Protein 3FSY (pdb70)

Structure (mmCIF, N/CA/C/O backbone):
data_3FSY
#
_entry.id   3FSY
#
_cell.length_a   216.960
_cell.length_b   216.960
_cell.length_c   216.960
_cell.angle_alpha   90.00
_cell.angle_beta   90.00
_cell.angle_gamma   90.00
#
_symmetry.space_group_name_H-M   'I 21 3'
#
loop_
_entity.id
_entity.type
_entity.pdbx_description
1 polymer 'Tetrahydrodipicolinate N-succinyltransferase'
2 non-polymer 'SUCCINYL-COENZYME A'
3 non-polymer (4S)-2-METHYL-2,4-PENTANEDIOL
4 non-polymer 'MAGNESIUM ION'
5 non-polymer 'SODIUM ION'
6 non-polymer 'ACETIC ACID'
7 water water
#
loop_
_atom_site.group_PDB
_atom_site.id
_atom_site.type_symbol
_atom_site.label_atom_id
_atom_site.label_alt_id
_atom_site.label_comp_id
_atom_site.label_asym_id
_atom_site.label_entity_id
_atom_site.label_seq_id
_atom_site.pdbx_PDB_ins_code
_atom_site.Cartn_x
_atom_site.Cartn_y
_atom_site.Cartn_z
_atom_site.occupancy
_atom_site.B_iso_or_equiv
_atom_site.auth_seq_id
_atom_site.auth_comp_id
_atom_site.auth_asym_id
_atom_site.auth_atom_id
_atom_site.pdbx_PDB_model_num
ATOM 1 N N . VAL A 1 6 ? 63.271 6.237 36.415 1.00 47.68 4 VAL A N 1
ATOM 2 C CA . VAL A 1 6 ? 64.504 5.830 35.652 1.00 47.77 4 VAL A CA 1
ATOM 3 C C . VAL A 1 6 ? 64.475 6.217 34.156 1.00 45.47 4 VAL A C 1
ATOM 4 O O . VAL A 1 6 ? 63.588 5.818 33.403 1.00 47.26 4 VAL A O 1
ATOM 8 N N . THR A 1 7 ? 65.457 6.982 33.728 1.00 42.75 5 THR A N 1
ATOM 9 C CA . THR A 1 7 ? 65.516 7.457 32.351 1.00 39.84 5 THR A CA 1
ATOM 10 C C . THR A 1 7 ? 66.810 6.910 31.758 1.00 36.75 5 THR A C 1
ATOM 11 O O . THR A 1 7 ? 67.802 6.819 32.484 1.00 34.89 5 THR A O 1
ATOM 15 N N . GLY A 1 8 ? 66.771 6.545 30.470 1.00 33.09 6 GLY A N 1
ATOM 16 C CA . GLY A 1 8 ? 67.964 6.164 29.721 1.00 31.65 6 GLY A CA 1
ATOM 17 C C . GLY A 1 8 ? 68.297 7.212 28.668 1.00 30.79 6 GLY A C 1
ATOM 18 O O . GLY A 1 8 ? 67.775 8.325 28.696 1.00 30.73 6 GLY A O 1
ATOM 19 N N . ALA A 1 9 ? 69.170 6.862 27.737 1.00 29.01 7 ALA A N 1
ATOM 20 C CA . ALA A 1 9 ? 69.480 7.774 26.657 1.00 28.70 7 ALA A CA 1
ATOM 21 C C . ALA A 1 9 ? 70.021 6.976 25.458 1.00 28.31 7 ALA A C 1
ATOM 22 O O . ALA A 1 9 ? 70.418 5.817 25.605 1.00 28.55 7 ALA A O 1
ATOM 24 N N . ALA A 1 10 ? 70.056 7.602 24.282 1.00 27.77 8 ALA A N 1
ATOM 25 C CA . ALA A 1 10 ? 70.582 6.917 23.107 1.00 28.21 8 ALA A CA 1
ATOM 26 C C . ALA A 1 10 ? 71.065 7.933 22.103 1.00 29.72 8 ALA A C 1
ATOM 27 O O . ALA A 1 10 ? 70.598 9.096 22.091 1.00 30.38 8 ALA A O 1
ATOM 29 N N . GLY A 1 11 ? 71.997 7.508 21.250 1.00 29.22 9 GLY A N 1
ATOM 30 C CA . GLY A 1 11 ? 72.436 8.392 20.191 1.00 29.66 9 GLY A CA 1
ATOM 31 C C . GLY A 1 11 ? 73.242 7.633 19.173 1.00 28.64 9 GLY A C 1
ATOM 32 O O . GLY A 1 11 ? 73.933 6.660 19.493 1.00 26.90 9 GLY A O 1
ATOM 33 N N . ILE A 1 12 ? 73.122 8.065 17.934 1.00 28.29 10 ILE A N 1
ATOM 34 C CA . ILE A 1 12 ? 73.990 7.595 16.862 1.00 28.39 10 ILE A CA 1
ATOM 35 C C . ILE A 1 12 ? 75.190 8.510 16.868 1.00 29.28 10 ILE A C 1
ATOM 36 O O . ILE A 1 12 ? 75.075 9.756 17.000 1.00 29.66 10 ILE A O 1
ATOM 41 N N . GLY A 1 13 ? 76.367 7.923 16.768 1.00 29.48 11 GLY A N 1
ATOM 42 C CA . GLY A 1 13 ? 77.591 8.693 16.926 1.00 30.52 11 GLY A CA 1
ATOM 43 C C . GLY A 1 13 ? 78.612 8.313 15.879 1.00 30.30 11 GLY A C 1
ATOM 44 O O . GLY A 1 13 ? 78.503 7.236 15.280 1.00 28.68 11 GLY A O 1
ATOM 45 N N . LEU A 1 14 ? 79.589 9.203 15.656 1.00 29.61 12 LEU A N 1
ATOM 46 C CA . LEU A 1 14 ? 80.723 8.913 14.784 1.00 31.51 12 LEU A CA 1
ATOM 47 C C . LEU A 1 14 ? 81.896 8.834 15.737 1.00 31.15 12 LEU A C 1
ATOM 48 O O . LEU A 1 14 ? 82.267 9.827 16.379 1.00 33.45 12 LEU A O 1
ATOM 53 N N . ALA A 1 15 ? 82.438 7.642 15.899 1.00 30.35 13 ALA A N 1
ATOM 54 C CA . ALA A 1 15 ? 83.480 7.376 16.905 1.00 29.71 13 ALA A CA 1
ATOM 55 C C . ALA A 1 15 ? 84.829 7.351 16.192 1.00 31.69 13 ALA A C 1
ATOM 56 O O . ALA A 1 15 ? 84.958 6.860 15.064 1.00 31.63 13 ALA A O 1
ATOM 58 N N . THR A 1 16 ? 85.849 7.896 16.812 1.00 30.52 14 THR A N 1
ATOM 59 C CA . THR A 1 16 ? 87.163 7.704 16.236 1.00 31.33 14 THR A CA 1
ATOM 60 C C . THR A 1 16 ? 87.955 6.747 17.149 1.00 31.27 14 THR A C 1
ATOM 61 O O . THR A 1 16 ? 88.094 7.030 18.353 1.00 30.50 14 THR A O 1
ATOM 65 N N . LEU A 1 17 ? 88.507 5.642 16.586 1.00 29.65 15 LEU A N 1
ATOM 66 C CA . LEU A 1 17 ? 89.308 4.714 17.365 1.00 29.32 15 LEU A CA 1
ATOM 67 C C . LEU A 1 17 ? 90.786 4.845 17.040 1.00 30.16 15 LEU A C 1
ATOM 68 O O . LEU A 1 17 ? 91.164 5.117 15.878 1.00 29.71 15 LEU A O 1
ATOM 73 N N . ALA A 1 18 ? 91.614 4.628 18.063 1.00 28.96 16 ALA A N 1
ATOM 74 C CA . ALA A 1 18 ? 93.065 4.525 17.915 1.00 28.50 16 ALA A CA 1
ATOM 75 C C . ALA A 1 18 ? 93.492 3.209 17.220 1.00 28.79 16 ALA A C 1
ATOM 76 O O . ALA A 1 18 ? 92.640 2.305 16.987 1.00 27.80 16 ALA A O 1
ATOM 78 N N . ALA A 1 19 ? 94.802 3.047 16.964 1.00 27.54 17 ALA A N 1
ATOM 79 C CA . ALA A 1 19 ? 95.295 1.895 16.215 1.00 28.37 17 ALA A CA 1
ATOM 80 C C . ALA A 1 19 ? 95.052 0.614 16.991 1.00 29.30 17 ALA A C 1
ATOM 81 O O . ALA A 1 19 ? 94.887 -0.446 16.395 1.00 28.84 17 ALA A O 1
ATOM 83 N N . ASP A 1 20 ? 95.052 0.716 18.316 1.00 29.61 18 ASP A N 1
ATOM 84 C CA . ASP A 1 20 ? 94.808 -0.443 19.177 1.00 30.32 18 ASP A CA 1
ATOM 85 C C . ASP A 1 20 ? 93.329 -0.663 19.493 1.00 30.38 18 ASP A C 1
ATOM 86 O O . ASP A 1 20 ? 92.990 -1.535 20.280 1.00 31.06 18 ASP A O 1
ATOM 91 N N . GLY A 1 21 ? 92.445 0.105 18.867 1.00 30.54 19 GLY A N 1
ATOM 92 C CA . GLY A 1 21 ? 90.993 -0.095 19.040 1.00 31.82 19 GLY A CA 1
ATOM 93 C C . GLY A 1 21 ? 90.378 0.783 20.132 1.00 32.21 19 GLY A C 1
ATOM 94 O O . GLY A 1 21 ? 89.160 0.847 20.277 1.00 31.35 19 GLY A O 1
ATOM 95 N N . SER A 1 22 ? 91.221 1.472 20.902 1.00 32.93 20 SER A N 1
ATOM 96 C CA . SER A 1 22 ? 90.763 2.413 21.951 1.00 32.93 20 SER A CA 1
ATOM 97 C C . SER A 1 22 ? 89.895 3.484 21.367 1.00 31.61 20 SER A C 1
ATOM 98 O O . SER A 1 22 ? 90.218 4.040 20.295 1.00 29.48 20 SER A O 1
ATOM 101 N N . VAL A 1 23 ? 88.828 3.842 22.096 1.00 29.44 21 VAL A N 1
ATOM 102 C CA . VAL A 1 23 ? 88.007 4.957 21.660 1.00 29.67 21 VAL A CA 1
ATOM 103 C C . VAL A 1 23 ? 88.651 6.284 22.054 1.00 29.75 21 VAL A C 1
ATOM 104 O O . VAL A 1 23 ? 88.880 6.568 23.257 1.00 30.09 21 VAL A O 1
ATOM 108 N N . LEU A 1 24 ? 88.923 7.106 21.052 1.00 30.22 22 LEU A N 1
ATOM 109 C CA . LEU A 1 24 ? 89.423 8.457 21.288 1.00 30.98 22 LEU A CA 1
ATOM 110 C C . LEU A 1 24 ? 88.289 9.441 21.559 1.00 31.75 22 LEU A C 1
ATOM 111 O O . LEU A 1 24 ? 88.343 10.230 22.535 1.00 32.25 22 LEU A O 1
ATOM 116 N N . ASP A 1 25 ? 87.249 9.414 20.719 1.00 31.38 23 ASP A N 1
ATOM 117 C CA . ASP A 1 25 ? 86.069 10.255 20.960 1.00 30.46 23 ASP A CA 1
ATOM 118 C C . ASP A 1 25 ? 84.871 9.682 20.257 1.00 30.48 23 ASP A C 1
ATOM 119 O O . ASP A 1 25 ? 84.968 8.662 19.600 1.00 30.90 23 ASP A O 1
ATOM 124 N N . THR A 1 26 ? 83.715 10.262 20.513 1.00 31.57 24 THR A N 1
ATOM 125 C CA . THR A 1 26 ? 82.516 9.994 19.732 1.00 31.74 24 THR A CA 1
ATOM 126 C C . THR A 1 26 ? 81.773 11.325 19.702 1.00 32.47 24 THR A C 1
ATOM 127 O O . THR A 1 26 ? 81.585 11.980 20.770 1.00 33.33 24 THR A O 1
ATOM 131 N N . TRP A 1 27 ? 81.383 11.734 18.502 1.00 31.46 25 TRP A N 1
ATOM 132 C CA . TRP A 1 27 ? 80.516 12.848 18.288 1.00 30.39 25 TRP A CA 1
ATOM 133 C C . TRP A 1 27 ? 79.085 12.329 18.060 1.00 32.24 25 TRP A C 1
ATOM 134 O O . TRP A 1 27 ? 78.820 11.531 17.155 1.00 32.47 25 TRP A O 1
ATOM 145 N N . PHE A 1 28 ? 78.146 12.776 18.895 1.00 31.85 26 PHE A N 1
ATOM 146 C CA . PHE A 1 28 ? 76.740 12.417 18.704 1.00 31.99 26 PHE A CA 1
ATOM 147 C C . PHE A 1 28 ? 75.986 13.643 18.224 1.00 33.52 26 PHE A C 1
ATOM 148 O O . PHE A 1 28 ? 75.703 14.530 19.008 1.00 35.36 26 PHE A O 1
ATOM 156 N N . PRO A 1 29 ? 75.596 13.686 16.943 1.00 33.52 27 PRO A N 1
ATOM 157 C CA . PRO A 1 29 ? 74.900 14.931 16.434 1.00 34.11 27 PRO A CA 1
ATOM 158 C C . PRO A 1 29 ? 73.570 15.195 17.131 1.00 35.73 27 PRO A C 1
ATOM 159 O O . PRO A 1 29 ? 73.212 16.350 17.335 1.00 37.46 27 PRO A O 1
ATOM 163 N N . ALA A 1 30 ? 72.839 14.144 17.486 1.00 34.48 28 ALA A N 1
ATOM 164 C CA . ALA A 1 30 ? 71.480 14.284 18.014 1.00 35.35 28 ALA A CA 1
ATOM 165 C C . ALA A 1 30 ? 71.123 13.270 19.115 1.00 33.78 28 ALA A C 1
ATOM 166 O O . ALA A 1 30 ? 70.269 12.423 18.927 1.00 34.31 28 ALA A O 1
ATOM 168 N N . PRO A 1 31 ? 71.751 13.387 20.276 1.00 33.61 29 PRO A N 1
ATOM 169 C CA . PRO A 1 31 ? 71.391 12.565 21.441 1.00 33.24 29 PRO A CA 1
ATOM 170 C C . PRO A 1 31 ? 69.961 12.786 21.917 1.00 33.91 29 PRO A C 1
ATOM 171 O O . PRO A 1 31 ? 69.393 13.868 21.769 1.00 34.38 29 PRO A O 1
ATOM 175 N N . GLU A 1 32 ? 69.394 11.785 22.543 1.00 33.04 30 GLU A N 1
ATOM 176 C CA . GLU A 1 32 ? 68.020 11.920 23.000 1.00 33.73 30 GLU A CA 1
ATOM 177 C C . GLU A 1 32 ? 67.801 11.120 24.281 1.00 34.00 30 GLU A C 1
ATOM 178 O O . GLU A 1 32 ? 68.466 10.093 24.493 1.00 33.02 30 GLU A O 1
ATOM 184 N N . LEU A 1 33 ? 66.858 11.578 25.125 1.00 32.10 31 LEU A N 1
ATOM 185 C CA . LEU A 1 33 ? 66.516 10.860 26.327 1.00 32.85 31 LEU A CA 1
ATOM 186 C C . LEU A 1 33 ? 65.552 9.774 25.890 1.00 33.95 31 LEU A C 1
ATOM 187 O O . LEU A 1 33 ? 64.866 9.948 24.881 1.00 34.00 31 LEU A O 1
ATOM 192 N N . THR A 1 34 ? 65.549 8.651 26.603 1.00 34.95 32 THR A N 1
ATOM 193 C CA . THR A 1 34 ? 64.673 7.515 26.286 1.00 37.18 32 THR A CA 1
ATOM 194 C C . THR A 1 34 ? 64.238 6.795 27.560 1.00 38.28 32 THR A C 1
ATOM 195 O O . THR A 1 34 ? 64.761 7.043 28.642 1.00 37.68 32 THR A O 1
ATOM 199 N N . GLU A 1 35 ? 63.262 5.903 27.429 1.00 39.41 33 GLU A N 1
ATOM 200 C CA . GLU A 1 35 ? 62.897 5.026 28.537 1.00 42.58 33 GLU A CA 1
ATOM 201 C C . GLU A 1 35 ? 64.089 4.189 29.037 1.00 43.01 33 GLU A C 1
ATOM 202 O O . GLU A 1 35 ? 65.063 3.913 28.297 1.00 43.14 33 GLU A O 1
ATOM 208 N N . SER A 1 36 ? 64.007 3.811 30.308 1.00 43.31 34 SER A N 1
ATOM 209 C CA . SER A 1 36 ? 64.925 2.863 30.924 1.00 44.16 34 SER A CA 1
ATOM 210 C C . SER A 1 36 ? 65.119 1.678 29.972 1.00 43.04 34 SER A C 1
ATOM 211 O O . SER A 1 36 ? 64.183 1.261 29.295 1.00 42.15 34 SER A O 1
ATOM 214 N N . GLY A 1 37 ? 66.313 1.106 29.939 1.00 42.38 35 GLY A N 1
ATOM 215 C CA . GLY A 1 37 ? 66.611 0.079 28.932 1.00 41.86 35 GLY A CA 1
ATOM 216 C C . GLY A 1 37 ? 67.899 -0.672 29.222 1.00 41.51 35 GLY A C 1
ATOM 217 O O . GLY A 1 37 ? 68.249 -0.860 30.396 1.00 41.25 35 GLY A O 1
ATOM 218 N N . THR A 1 38 ? 68.609 -1.072 28.157 1.00 40.28 36 THR A N 1
ATOM 219 C CA . THR A 1 38 ? 69.828 -1.896 28.270 1.00 39.17 36 THR A CA 1
ATOM 220 C C . THR A 1 38 ? 71.069 -1.268 27.644 1.00 36.54 36 THR A C 1
ATOM 221 O O . THR A 1 38 ? 71.106 -0.983 26.449 1.00 35.95 36 THR A O 1
ATOM 225 N N . SER A 1 39 ? 72.103 -1.075 28.444 1.00 34.68 37 SER A N 1
ATOM 226 C CA . SER A 1 39 ? 73.281 -0.370 27.950 1.00 34.46 37 SER A CA 1
ATOM 227 C C . SER A 1 39 ? 74.067 -1.222 26.927 1.00 33.06 37 SER A C 1
ATOM 228 O O . SER A 1 39 ? 74.291 -2.402 27.131 1.00 30.74 37 SER A O 1
ATOM 231 N N . ALA A 1 40 ? 74.468 -0.607 25.822 1.00 31.35 38 ALA A N 1
ATOM 232 C CA . ALA A 1 40 ? 75.282 -1.301 24.830 1.00 31.11 38 ALA A CA 1
ATOM 233 C C . ALA A 1 40 ? 75.640 -0.316 23.734 1.00 30.20 38 ALA A C 1
ATOM 234 O O . ALA A 1 40 ? 74.885 0.642 23.486 1.00 30.91 38 ALA A O 1
ATOM 236 N N . THR A 1 41 ? 76.794 -0.519 23.100 1.00 29.20 39 THR A N 1
ATOM 237 C CA . THR A 1 41 ? 77.117 0.252 21.886 1.00 29.05 39 THR A CA 1
ATOM 238 C C . THR A 1 41 ? 77.276 -0.780 20.767 1.00 30.21 39 THR A C 1
ATOM 239 O O . THR A 1 41 ? 77.859 -1.845 21.004 1.00 29.93 39 THR A O 1
ATOM 243 N N . SER A 1 42 ? 76.714 -0.515 19.588 1.00 28.97 40 SER A N 1
ATOM 244 C CA . SER A 1 42 ? 76.818 -1.474 18.502 1.00 30.29 40 SER A CA 1
ATOM 245 C C . SER A 1 42 ? 77.238 -0.725 17.254 1.00 30.15 40 SER A C 1
ATOM 246 O O . SER A 1 42 ? 77.056 0.484 17.163 1.00 28.83 40 SER A O 1
ATOM 249 N N . ARG A 1 43 ? 77.870 -1.436 16.334 1.00 29.45 41 ARG A N 1
ATOM 250 C CA . ARG A 1 43 ? 78.256 -0.819 15.056 1.00 30.63 41 ARG A CA 1
ATOM 251 C C . ARG A 1 43 ? 76.999 -0.787 14.203 1.00 29.33 41 ARG A C 1
ATOM 252 O O . ARG A 1 43 ? 76.307 -1.789 14.113 1.00 27.13 41 ARG A O 1
ATOM 260 N N . LEU A 1 44 ? 76.703 0.363 13.587 1.00 27.54 42 LEU A N 1
ATOM 261 C CA . LEU A 1 44 ? 75.485 0.470 12.760 1.00 27.60 42 LEU A CA 1
ATOM 262 C C . LEU A 1 44 ? 75.675 -0.272 11.452 1.00 26.27 42 LEU A C 1
ATOM 263 O O . LEU A 1 44 ? 76.733 -0.186 10.852 1.00 26.84 42 LEU A O 1
ATOM 268 N N . ALA A 1 45 ? 74.649 -0.973 11.008 1.00 26.96 43 ALA A N 1
ATOM 269 C CA . ALA A 1 45 ? 74.651 -1.577 9.674 1.00 27.06 43 ALA A CA 1
ATOM 270 C C . ALA A 1 45 ? 74.574 -0.449 8.660 1.00 28.10 43 ALA A C 1
ATOM 271 O O . ALA A 1 45 ? 74.136 0.665 8.978 1.00 26.86 43 ALA A O 1
ATOM 273 N N . VAL A 1 46 ? 74.941 -0.751 7.423 1.00 27.21 44 VAL A N 1
ATOM 274 C CA . VAL A 1 46 ? 74.963 0.241 6.393 1.00 26.97 44 VAL A CA 1
ATOM 275 C C . VAL A 1 46 ? 73.611 0.997 6.254 1.00 27.21 44 VAL A C 1
ATOM 276 O O . VAL A 1 46 ? 73.578 2.229 6.128 1.00 25.71 44 VAL A O 1
ATOM 280 N N . SER A 1 47 ? 72.508 0.270 6.251 1.00 26.32 45 SER A N 1
ATOM 281 C CA . SER A 1 47 ? 71.235 0.924 6.040 1.00 28.63 45 SER A CA 1
ATOM 282 C C . SER A 1 47 ? 70.846 1.891 7.177 1.00 29.85 45 SER A C 1
ATOM 283 O O . SER A 1 47 ? 69.923 2.689 7.011 1.00 31.03 45 SER A O 1
ATOM 286 N N . ASP A 1 48 ? 71.549 1.855 8.302 1.00 28.67 46 ASP A N 1
ATOM 287 C CA . ASP A 1 48 ? 71.132 2.641 9.462 1.00 29.17 46 ASP A CA 1
ATOM 288 C C . ASP A 1 48 ? 72.022 3.854 9.682 1.00 29.66 46 ASP A C 1
ATOM 289 O O . ASP A 1 48 ? 71.849 4.602 10.659 1.00 30.27 46 ASP A O 1
ATOM 294 N N . VAL A 1 49 ? 72.995 4.050 8.799 1.00 28.70 47 VAL A N 1
ATOM 295 C CA . VAL A 1 49 ? 73.924 5.178 8.963 1.00 28.46 47 VAL A CA 1
ATOM 296 C C . VAL A 1 49 ? 73.267 6.393 8.295 1.00 29.86 47 VAL A C 1
ATOM 297 O O . VAL A 1 49 ? 72.913 6.329 7.133 1.00 29.67 47 VAL A O 1
ATOM 301 N N . PRO A 1 50 ? 73.053 7.472 9.032 1.00 31.83 48 PRO A N 1
ATOM 302 C CA . PRO A 1 50 ? 72.503 8.706 8.427 1.00 34.04 48 PRO A CA 1
ATOM 303 C C . PRO A 1 50 ? 73.401 9.165 7.259 1.00 34.94 48 PRO A C 1
ATOM 304 O O . PRO A 1 50 ? 74.642 9.108 7.370 1.00 32.80 48 PRO A O 1
ATOM 308 N N . VAL A 1 51 ? 72.798 9.676 6.192 1.00 35.94 49 VAL A N 1
ATOM 309 C CA . VAL A 1 51 ? 73.575 10.096 5.036 1.00 38.61 49 VAL A CA 1
ATOM 310 C C . VAL A 1 51 ? 74.674 11.099 5.410 1.00 39.35 49 VAL A C 1
ATOM 311 O O . VAL A 1 51 ? 75.804 11.040 4.892 1.00 41.08 49 VAL A O 1
ATOM 315 N N . GLU A 1 52 ? 74.409 11.983 6.357 1.00 39.36 50 GLU A N 1
ATOM 316 C CA . GLU A 1 52 ? 75.456 12.975 6.663 1.00 39.91 50 GLU A CA 1
ATOM 317 C C . GLU A 1 52 ? 76.673 12.332 7.366 1.00 38.42 50 GLU A C 1
ATOM 318 O O . GLU A 1 52 ? 77.807 12.863 7.310 1.00 38.93 50 GLU A O 1
ATOM 324 N N . LEU A 1 53 ? 76.474 11.190 8.024 1.00 36.38 51 LEU A N 1
ATOM 325 C CA . LEU A 1 53 ? 77.604 10.535 8.703 1.00 35.02 51 LEU A CA 1
ATOM 326 C C . LEU A 1 53 ? 78.311 9.539 7.749 1.00 34.49 51 LEU A C 1
ATOM 327 O O . LEU A 1 53 ? 79.478 9.257 7.909 1.00 34.91 51 LEU A O 1
ATOM 332 N N . ALA A 1 54 ? 77.603 9.018 6.745 1.00 34.31 52 ALA A N 1
ATOM 333 C CA . ALA A 1 54 ? 78.200 7.989 5.888 1.00 33.73 52 ALA A CA 1
ATOM 334 C C . ALA A 1 54 ? 79.438 8.528 5.198 1.00 34.30 52 ALA A C 1
ATOM 335 O O . ALA A 1 54 ? 80.413 7.801 4.993 1.00 34.29 52 ALA A O 1
ATOM 337 N N . ALA A 1 55 ? 79.412 9.818 4.882 1.00 35.60 53 ALA A N 1
ATOM 338 C CA . ALA A 1 55 ? 80.479 10.444 4.113 1.00 37.14 53 ALA A CA 1
ATOM 339 C C . ALA A 1 55 ? 81.717 10.653 4.982 1.00 37.16 53 ALA A C 1
ATOM 340 O O . ALA A 1 55 ? 82.800 10.954 4.454 1.00 37.97 53 ALA A O 1
ATOM 342 N N . LEU A 1 56 ? 81.567 10.469 6.301 1.00 35.56 54 LEU A N 1
ATOM 343 C CA . LEU A 1 56 ? 82.629 10.787 7.272 1.00 33.61 54 LEU A CA 1
ATOM 344 C C . LEU A 1 56 ? 83.347 9.543 7.851 1.00 34.51 54 LEU A C 1
ATOM 345 O O . LEU A 1 56 ? 84.302 9.651 8.618 1.00 32.04 54 LEU A O 1
ATOM 350 N N . ILE A 1 57 ? 82.887 8.366 7.473 1.00 34.11 55 ILE A N 1
ATOM 351 C CA . ILE A 1 57 ? 83.427 7.111 7.954 1.00 34.80 55 ILE A CA 1
ATOM 352 C C . ILE A 1 57 ? 84.637 6.783 7.093 1.00 36.53 55 ILE A C 1
ATOM 353 O O . ILE A 1 57 ? 84.616 7.041 5.856 1.00 36.92 55 ILE A O 1
ATOM 358 N N . GLY A 1 58 ? 85.703 6.253 7.705 1.00 35.19 56 GLY A N 1
ATOM 359 C CA . GLY A 1 58 ? 86.901 5.924 6.918 1.00 34.84 56 GLY A CA 1
ATOM 360 C C . GLY A 1 58 ? 88.087 5.584 7.808 1.00 34.88 56 GLY A C 1
ATOM 361 O O . GLY A 1 58 ? 87.914 5.451 9.016 1.00 32.13 56 GLY A O 1
ATOM 362 N N . ARG A 1 59 ? 89.269 5.428 7.211 1.00 33.27 57 ARG A N 1
ATOM 363 C CA . ARG A 1 59 ? 90.453 5.123 7.970 1.00 35.37 57 ARG A CA 1
ATOM 364 C C . ARG A 1 59 ? 91.519 6.127 7.595 1.00 36.19 57 ARG A C 1
ATOM 365 O O . ARG A 1 59 ? 91.671 6.405 6.418 1.00 38.08 57 ARG A O 1
ATOM 373 N N . ASP A 1 60 ? 92.242 6.668 8.580 1.00 33.91 58 ASP A N 1
ATOM 374 C CA . ASP A 1 60 ? 93.317 7.633 8.326 1.00 34.20 58 ASP A CA 1
ATOM 375 C C . ASP A 1 60 ? 94.633 6.895 8.483 1.00 35.54 58 ASP A C 1
ATOM 376 O O . ASP A 1 60 ? 95.053 6.558 9.604 1.00 34.57 58 ASP A O 1
ATOM 381 N N . ASP A 1 61 ? 95.291 6.626 7.360 1.00 35.87 59 ASP A N 1
ATOM 382 C CA . ASP A 1 61 ? 96.528 5.862 7.435 1.00 38.10 59 ASP A CA 1
ATOM 383 C C . ASP A 1 61 ? 97.668 6.622 8.133 1.00 37.07 59 ASP A C 1
ATOM 384 O O . ASP A 1 61 ? 98.494 6.011 8.748 1.00 39.33 59 ASP A O 1
ATOM 389 N N . ASP A 1 62 ? 97.732 7.933 8.050 1.00 36.84 60 ASP A N 1
ATOM 390 C CA . ASP A 1 62 ? 98.822 8.663 8.729 1.00 36.66 60 ASP A CA 1
ATOM 391 C C . ASP A 1 62 ? 98.666 8.676 10.255 1.00 35.54 60 ASP A C 1
ATOM 392 O O . ASP A 1 62 ? 99.655 8.579 11.024 1.00 33.36 60 ASP A O 1
ATOM 397 N N . ARG A 1 63 ? 97.417 8.841 10.683 1.00 33.91 61 ARG A N 1
ATOM 398 C CA . ARG A 1 63 ? 97.093 8.918 12.091 1.00 33.69 61 ARG A CA 1
ATOM 399 C C . ARG A 1 63 ? 96.920 7.530 12.668 1.00 34.45 61 ARG A C 1
ATOM 400 O O . ARG A 1 63 ? 96.933 7.360 13.905 1.00 36.34 61 ARG A O 1
ATOM 408 N N . ARG A 1 64 ? 96.715 6.544 11.787 1.00 33.55 62 ARG A N 1
ATOM 409 C CA . ARG A 1 64 ? 96.483 5.171 12.228 1.00 33.95 62 ARG A CA 1
ATOM 410 C C . ARG A 1 64 ? 95.231 5.141 13.088 1.00 33.61 62 ARG A C 1
ATOM 411 O O . ARG A 1 64 ? 95.227 4.568 14.196 1.00 32.41 62 ARG A O 1
ATOM 419 N N . THR A 1 65 ? 94.170 5.786 12.599 1.00 31.93 63 THR A N 1
ATOM 420 C CA . THR A 1 65 ? 92.894 5.804 13.307 1.00 31.67 63 THR A CA 1
ATOM 421 C C . THR A 1 65 ? 91.810 5.279 12.344 1.00 30.54 63 THR A C 1
ATOM 422 O O . THR A 1 65 ? 92.069 5.074 11.141 1.00 30.44 63 THR A O 1
ATOM 426 N N . GLU A 1 66 ? 90.610 5.023 12.852 1.00 32.10 64 GLU A N 1
ATOM 427 C CA . GLU A 1 66 ? 89.442 4.781 11.977 1.00 31.51 64 GLU A CA 1
ATOM 428 C C . GLU A 1 66 ? 88.256 5.503 12.581 1.00 32.12 64 GLU A C 1
ATOM 429 O O . GLU A 1 66 ? 88.172 5.647 13.827 1.00 31.86 64 GLU A O 1
ATOM 435 N N . THR A 1 67 ? 87.348 6.006 11.737 1.00 31.06 65 THR A N 1
ATOM 436 C CA A THR A 1 67 ? 86.121 6.577 12.239 0.50 30.67 65 THR A CA 1
ATOM 437 C CA B THR A 1 67 ? 86.088 6.578 12.222 0.50 30.82 65 THR A CA 1
ATOM 438 C C . THR A 1 67 ? 84.972 5.654 11.811 1.00 31.03 65 THR A C 1
ATOM 439 O O . THR A 1 67 ? 84.885 5.274 10.621 1.00 29.94 65 THR A O 1
ATOM 446 N N . ILE A 1 68 ? 84.134 5.277 12.769 1.00 28.75 66 ILE A N 1
ATOM 447 C CA . ILE A 1 68 ? 83.051 4.307 12.571 1.00 30.27 66 ILE A CA 1
ATOM 448 C C . ILE A 1 68 ? 81.743 4.922 13.066 1.00 30.06 66 ILE A C 1
ATOM 449 O O . ILE A 1 68 ? 81.778 5.877 13.872 1.00 29.38 66 ILE A O 1
ATOM 454 N N . ALA A 1 69 ? 80.620 4.425 12.558 1.00 29.21 67 ALA A N 1
ATOM 455 C CA . ALA A 1 69 ? 79.298 4.887 12.967 1.00 30.24 67 ALA A CA 1
ATOM 456 C C . ALA A 1 69 ? 78.745 3.880 13.994 1.00 29.33 67 ALA A C 1
ATOM 457 O O . ALA A 1 69 ? 78.740 2.669 13.718 1.00 28.85 67 ALA A O 1
ATOM 459 N N . VAL A 1 70 ? 78.290 4.368 15.159 1.00 27.91 68 VAL A N 1
ATOM 460 C CA . VAL A 1 70 ? 77.832 3.474 16.215 1.00 28.59 68 VAL A CA 1
ATOM 461 C C . VAL A 1 70 ? 76.487 3.962 16.697 1.00 27.76 68 VAL A C 1
ATOM 462 O O . VAL A 1 70 ? 76.135 5.095 16.457 1.00 27.67 68 VAL A O 1
ATOM 466 N N . ARG A 1 71 ? 75.748 3.119 17.392 1.00 28.47 69 ARG A N 1
ATOM 467 C CA . ARG A 1 71 ? 74.660 3.621 18.243 1.00 28.37 69 ARG A CA 1
ATOM 468 C C . ARG A 1 71 ? 74.938 3.190 19.672 1.00 28.75 69 ARG A C 1
ATOM 469 O O . ARG A 1 71 ? 75.182 1.972 19.945 1.00 29.07 69 ARG A O 1
ATOM 477 N N . THR A 1 72 ? 74.888 4.158 20.583 1.00 28.50 70 THR A N 1
ATOM 478 C CA . THR A 1 72 ? 75.118 3.924 22.015 1.00 28.21 70 THR A CA 1
ATOM 479 C C . THR A 1 72 ? 73.779 4.120 22.756 1.00 28.76 70 THR A C 1
ATOM 480 O O . THR A 1 72 ? 73.052 5.077 22.510 1.00 28.19 70 THR A O 1
ATOM 484 N N . VAL A 1 73 ? 73.471 3.172 23.615 1.00 28.16 71 VAL A N 1
ATOM 485 C CA . VAL A 1 73 ? 72.299 3.210 24.442 1.00 28.30 71 VAL A CA 1
ATOM 486 C C . VAL A 1 73 ? 72.781 3.148 25.874 1.00 29.25 71 VAL A C 1
ATOM 487 O O . VAL A 1 73 ? 73.650 2.325 26.219 1.00 27.86 71 VAL A O 1
ATOM 491 N N . ILE A 1 74 ? 72.232 4.037 26.689 1.00 29.20 72 ILE A N 1
ATOM 492 C CA . ILE A 1 74 ? 72.416 3.988 28.129 1.00 30.02 72 ILE A CA 1
ATOM 493 C C . ILE A 1 74 ? 71.105 3.531 28.732 1.00 30.17 72 ILE A C 1
ATOM 494 O O . ILE A 1 74 ? 70.055 4.121 28.469 1.00 30.39 72 ILE A O 1
ATOM 499 N N . GLY A 1 75 ? 71.161 2.462 29.499 1.00 30.56 73 GLY A N 1
ATOM 500 C CA . GLY A 1 75 ? 69.967 1.846 30.069 1.00 31.80 73 GLY A CA 1
ATOM 501 C C . GLY A 1 75 ? 69.418 2.699 31.193 1.00 32.44 73 GLY A C 1
ATOM 502 O O . GLY A 1 75 ? 68.218 2.861 31.322 1.00 32.55 73 GLY A O 1
ATOM 503 N N . SER A 1 76 ? 70.303 3.266 32.003 1.00 32.71 74 SER A N 1
ATOM 504 C CA . SER A 1 76 ? 69.867 4.112 33.098 1.00 31.69 74 SER A CA 1
ATOM 505 C C . SER A 1 76 ? 70.865 5.195 33.366 1.00 31.25 74 SER A C 1
ATOM 506 O O . SER A 1 76 ? 72.027 4.917 33.596 1.00 31.43 74 SER A O 1
ATOM 509 N N . LEU A 1 77 ? 70.415 6.444 33.368 1.00 31.82 75 LEU A N 1
ATOM 510 C CA . LEU A 1 77 ? 71.336 7.588 33.548 1.00 32.72 75 LEU A CA 1
ATOM 511 C C . LEU A 1 77 ? 71.921 7.647 34.979 1.00 32.46 75 LEU A C 1
ATOM 512 O O . LEU A 1 77 ? 72.890 8.333 35.214 1.00 31.09 75 LEU A O 1
ATOM 517 N N . ASP A 1 78 ? 71.356 6.858 35.888 1.00 32.81 76 ASP A N 1
ATOM 518 C CA . ASP A 1 78 ? 71.883 6.760 37.245 1.00 34.33 76 ASP A CA 1
ATOM 519 C C . ASP A 1 78 ? 73.071 5.819 37.376 1.00 33.48 76 ASP A C 1
ATOM 520 O O . ASP A 1 78 ? 73.761 5.860 38.389 1.00 33.56 76 ASP A O 1
ATOM 525 N N . ASP A 1 79 ? 73.282 4.945 36.392 1.00 32.76 77 ASP A N 1
ATOM 526 C CA . ASP A 1 79 ? 74.462 4.077 36.394 1.00 33.18 77 ASP A CA 1
ATOM 527 C C . ASP A 1 79 ? 75.704 4.868 36.012 1.00 32.44 77 ASP A C 1
ATOM 528 O O . ASP A 1 79 ? 75.635 5.893 35.313 1.00 33.36 77 ASP A O 1
ATOM 533 N N . VAL A 1 80 ? 76.848 4.355 36.419 1.00 32.05 78 VAL A N 1
ATOM 534 C CA . VAL A 1 80 ? 78.133 4.970 36.068 1.00 34.66 78 VAL A CA 1
ATOM 535 C C . VAL A 1 80 ? 78.411 4.612 34.588 1.00 33.16 78 VAL A C 1
ATOM 536 O O . VAL A 1 80 ? 77.899 3.600 34.083 1.00 31.91 78 VAL A O 1
ATOM 540 N N . ALA A 1 81 ? 79.161 5.447 33.878 1.00 32.73 79 ALA A N 1
ATOM 541 C CA . ALA A 1 81 ? 79.506 5.147 32.505 1.00 33.81 79 ALA A CA 1
ATOM 542 C C . ALA A 1 81 ? 80.376 3.918 32.520 1.00 35.55 79 ALA A C 1
ATOM 543 O O . ALA A 1 81 ? 81.263 3.784 33.360 1.00 37.63 79 ALA A O 1
ATOM 545 N N . ALA A 1 82 ? 80.113 3.050 31.570 1.00 35.34 80 ALA A N 1
ATOM 546 C CA . ALA A 1 82 ? 80.772 1.770 31.504 1.00 37.09 80 ALA A CA 1
ATOM 547 C C . ALA A 1 82 ? 81.963 1.774 30.552 1.00 36.29 80 ALA A C 1
ATOM 548 O O . ALA A 1 82 ? 82.787 0.854 30.623 1.00 36.93 80 ALA A O 1
ATOM 550 N N . ASP A 1 83 ? 82.034 2.772 29.653 1.00 33.46 81 ASP A N 1
ATOM 551 C CA . ASP A 1 83 ? 83.059 2.794 28.605 1.00 32.68 81 ASP A CA 1
ATOM 552 C C . ASP A 1 83 ? 83.018 4.164 27.949 1.00 30.55 81 ASP A C 1
ATOM 553 O O . ASP A 1 83 ? 82.161 4.977 28.281 1.00 28.58 81 ASP A O 1
ATOM 558 N N . PRO A 1 84 ? 83.939 4.419 27.026 1.00 29.68 82 PRO A N 1
ATOM 559 C CA . PRO A 1 84 ? 84.032 5.819 26.568 1.00 29.45 82 PRO A CA 1
ATOM 560 C C . PRO A 1 84 ? 82.834 6.225 25.726 1.00 29.79 82 PRO A C 1
ATOM 561 O O . PRO A 1 84 ? 82.498 7.411 25.676 1.00 29.43 82 PRO A O 1
ATOM 565 N N . TYR A 1 85 ? 82.190 5.294 25.011 1.00 28.54 83 TYR A N 1
ATOM 566 C CA . TYR A 1 85 ? 81.094 5.778 24.165 1.00 29.20 83 TYR A CA 1
ATOM 567 C C . TYR A 1 85 ? 80.014 6.342 25.099 1.00 29.55 83 TYR A C 1
ATOM 568 O O . TYR A 1 85 ? 79.434 7.391 24.837 1.00 29.11 83 TYR A O 1
ATOM 577 N N . ASP A 1 86 ? 79.706 5.579 26.139 1.00 29.04 84 ASP A N 1
ATOM 578 C CA . ASP A 1 86 ? 78.715 5.939 27.147 1.00 30.70 84 ASP A CA 1
ATOM 579 C C . ASP A 1 86 ? 79.081 7.303 27.831 1.00 30.71 84 ASP A C 1
ATOM 580 O O . ASP A 1 86 ? 78.272 8.209 27.965 1.00 30.99 84 ASP A O 1
ATOM 585 N N . ALA A 1 87 ? 80.323 7.447 28.254 1.00 31.51 85 ALA A N 1
ATOM 586 C CA . ALA A 1 87 ? 80.806 8.732 28.789 1.00 30.12 85 ALA A CA 1
ATOM 587 C C . ALA A 1 87 ? 80.581 9.898 27.839 1.00 30.60 85 ALA A C 1
ATOM 588 O O . ALA A 1 87 ? 80.119 10.978 28.261 1.00 29.81 85 ALA A O 1
ATOM 590 N N . TYR A 1 88 ? 80.950 9.725 26.564 1.00 29.14 86 TYR A N 1
ATOM 591 C CA . TYR A 1 88 ? 80.765 10.811 25.605 1.00 28.17 86 TYR A CA 1
ATOM 592 C C . TYR A 1 88 ? 79.290 11.121 25.464 1.00 29.59 86 TYR A C 1
ATOM 593 O O . TYR A 1 88 ? 78.915 12.287 25.340 1.00 31.48 86 TYR A O 1
ATOM 602 N N . LEU A 1 89 ? 78.440 10.095 25.451 1.00 28.51 87 LEU A N 1
ATOM 603 C CA . LEU A 1 89 ? 76.972 10.386 25.366 1.00 29.09 87 LEU A CA 1
ATOM 604 C C . LEU A 1 89 ? 76.475 11.215 26.550 1.00 28.91 87 LEU A C 1
ATOM 605 O O . LEU A 1 89 ? 75.696 12.189 26.395 1.00 29.88 87 LEU A O 1
ATOM 610 N N . ARG A 1 90 ? 76.900 10.826 27.735 1.00 28.81 88 ARG A N 1
ATOM 611 C CA . ARG A 1 90 ? 76.577 11.594 28.957 1.00 29.48 88 ARG A CA 1
ATOM 612 C C . ARG A 1 90 ? 77.026 13.042 28.819 1.00 30.12 88 ARG A C 1
ATOM 613 O O . ARG A 1 90 ? 76.282 13.989 29.143 1.00 29.88 88 ARG A O 1
ATOM 621 N N . LEU A 1 91 ? 78.245 13.227 28.329 1.00 29.04 89 LEU A N 1
ATOM 622 C CA . LEU A 1 91 ? 78.789 14.593 28.228 1.00 30.67 89 LEU A CA 1
ATOM 623 C C . LEU A 1 91 ? 77.935 15.389 27.233 1.00 31.92 89 LEU A C 1
ATOM 624 O O . LEU A 1 91 ? 77.702 16.591 27.420 1.00 32.89 89 LEU A O 1
ATOM 629 N N . HIS A 1 92 ? 77.456 14.725 26.177 1.00 30.83 90 HIS A N 1
ATOM 630 C CA . HIS A 1 92 ? 76.711 15.431 25.134 1.00 28.82 90 HIS A CA 1
ATOM 631 C C . HIS A 1 92 ? 75.329 15.800 25.704 1.00 29.17 90 HIS A C 1
ATOM 632 O O . HIS A 1 92 ? 74.786 16.821 25.355 1.00 29.95 90 HIS A O 1
ATOM 639 N N . LEU A 1 93 ? 74.734 14.915 26.505 1.00 29.47 91 LEU A N 1
ATOM 640 C CA . LEU A 1 93 ? 73.416 15.164 27.121 1.00 28.45 91 LEU A CA 1
ATOM 641 C C . LEU A 1 93 ? 73.462 16.431 27.954 1.00 29.76 91 LEU A C 1
ATOM 642 O O . LEU A 1 93 ? 72.520 17.232 27.947 1.00 29.03 91 LEU A O 1
ATOM 647 N N . LEU A 1 94 ? 74.559 16.609 28.672 1.00 29.38 92 LEU A N 1
ATOM 648 C CA . LEU A 1 94 ? 74.762 17.808 29.490 1.00 31.21 92 LEU A CA 1
ATOM 649 C C . LEU A 1 94 ? 74.919 19.044 28.605 1.00 31.67 92 LEU A C 1
ATOM 650 O O . LEU A 1 94 ? 74.236 20.063 28.782 1.00 30.37 92 LEU A O 1
ATOM 655 N N . SER A 1 95 ? 75.812 18.964 27.609 1.00 30.23 93 SER A N 1
ATOM 656 C CA . SER A 1 95 ? 76.058 20.140 26.786 1.00 30.78 93 SER A CA 1
ATOM 657 C C . SER A 1 95 ? 74.883 20.525 25.874 1.00 31.80 93 SER A C 1
ATOM 658 O O . SER A 1 95 ? 74.705 21.733 25.570 1.00 30.20 93 SER A O 1
ATOM 661 N N . HIS A 1 96 ? 74.085 19.527 25.459 1.00 30.03 94 HIS A N 1
ATOM 662 C CA . HIS A 1 96 ? 72.844 19.792 24.715 1.00 30.84 94 HIS A CA 1
ATOM 663 C C . HIS A 1 96 ? 71.724 20.278 25.652 1.00 31.17 94 HIS A C 1
ATOM 664 O O . HIS A 1 96 ? 70.612 20.591 25.188 1.00 31.32 94 HIS A O 1
ATOM 671 N N . ARG A 1 97 ? 72.028 20.373 26.955 1.00 30.56 95 ARG A N 1
ATOM 672 C CA . ARG A 1 97 ? 71.027 20.818 27.963 1.00 30.82 95 ARG A CA 1
ATOM 673 C C . ARG A 1 97 ? 69.871 19.905 28.075 1.00 30.86 95 ARG A C 1
ATOM 674 O O . ARG A 1 97 ? 68.805 20.311 28.565 1.00 29.88 95 ARG A O 1
ATOM 682 N N . LEU A 1 98 ? 70.045 18.658 27.652 1.00 31.02 96 LEU A N 1
ATOM 683 C CA . LEU A 1 98 ? 68.928 17.688 27.783 1.00 31.12 96 LEU A CA 1
ATOM 684 C C . LEU A 1 98 ? 68.822 17.186 29.231 1.00 32.41 96 LEU A C 1
ATOM 685 O O . LEU A 1 98 ? 67.764 16.798 29.690 1.00 32.34 96 LEU A O 1
ATOM 690 N N . VAL A 1 99 ? 69.932 17.264 29.947 1.00 33.20 97 VAL A N 1
ATOM 691 C CA . VAL A 1 99 ? 70.002 16.893 31.344 1.00 33.52 97 VAL A CA 1
ATOM 692 C C . VAL A 1 99 ? 70.755 18.065 32.021 1.00 33.84 97 VAL A C 1
ATOM 693 O O . VAL A 1 99 ? 71.659 18.638 31.409 1.00 32.04 97 VAL A O 1
ATOM 697 N N . ALA A 1 100 ? 70.393 18.433 33.252 1.00 32.15 98 ALA A N 1
ATOM 698 C CA . ALA A 1 100 ? 71.101 19.522 33.917 1.00 32.26 98 ALA A CA 1
ATOM 699 C C . ALA A 1 100 ? 72.217 18.844 34.706 1.00 31.75 98 ALA A C 1
ATOM 700 O O . ALA A 1 100 ? 72.152 17.604 34.893 1.00 31.68 98 ALA A O 1
ATOM 702 N N . PRO A 1 101 ? 73.211 19.624 35.224 1.00 32.31 99 PRO A N 1
ATOM 703 C CA . PRO A 1 101 ? 74.235 18.951 36.057 1.00 31.46 99 PRO A CA 1
ATOM 704 C C . PRO A 1 101 ? 73.613 18.248 37.204 1.00 31.67 99 PRO A C 1
ATOM 705 O O . PRO A 1 101 ? 72.615 18.707 37.762 1.00 29.98 99 PRO A O 1
ATOM 709 N N . HIS A 1 102 ? 74.201 17.106 37.509 1.00 31.63 100 HIS A N 1
ATOM 710 C CA . HIS A 1 102 ? 73.722 16.179 38.497 1.00 33.10 100 HIS A CA 1
ATOM 711 C C . HIS A 1 102 ? 72.467 15.436 38.131 1.00 33.47 100 HIS A C 1
ATOM 712 O O . HIS A 1 102 ? 71.982 14.643 38.930 1.00 31.12 100 HIS A O 1
ATOM 719 N N . GLY A 1 103 ? 71.941 15.690 36.932 1.00 33.19 101 GLY A N 1
ATOM 720 C CA . GLY A 1 103 ? 70.768 14.934 36.461 1.00 33.13 101 GLY A CA 1
ATOM 721 C C . GLY A 1 103 ? 71.118 13.552 35.915 1.00 33.20 101 GLY A C 1
ATOM 722 O O . GLY A 1 103 ? 70.257 12.780 35.547 1.00 32.80 101 GLY A O 1
ATOM 723 N N . LEU A 1 104 ? 72.397 13.262 35.809 1.00 33.95 102 LEU A N 1
ATOM 724 C CA . LEU A 1 104 ? 72.851 11.917 35.407 1.00 33.65 102 LEU A CA 1
ATOM 725 C C . LEU A 1 104 ? 74.120 11.710 36.246 1.00 34.07 102 LEU A C 1
ATOM 726 O O . LEU A 1 104 ? 74.685 12.700 36.784 1.00 33.46 102 LEU A O 1
ATOM 731 N N . ASN A 1 105 ? 74.499 10.444 36.419 1.00 32.81 103 ASN A N 1
ATOM 732 C CA . ASN A 1 105 ? 75.708 10.065 37.135 1.00 33.86 103 ASN A CA 1
ATOM 733 C C . ASN A 1 105 ? 76.958 10.377 36.317 1.00 33.77 103 ASN A C 1
ATOM 734 O O . ASN A 1 105 ? 77.241 9.710 35.314 1.00 32.05 103 ASN A O 1
ATOM 739 N N . ALA A 1 106 ? 77.695 11.424 36.713 1.00 34.50 104 ALA A N 1
ATOM 740 C CA . ALA A 1 106 ? 78.919 11.782 36.037 1.00 35.57 104 ALA A CA 1
ATOM 741 C C . ALA A 1 106 ? 80.194 11.278 36.718 1.00 37.72 104 ALA A C 1
ATOM 742 O O . ALA A 1 106 ? 81.276 11.776 36.385 1.00 39.87 104 ALA A O 1
ATOM 744 N N . GLY A 1 107 ? 80.066 10.330 37.640 1.00 39.04 105 GLY A N 1
ATOM 745 C CA . GLY A 1 107 ? 81.217 9.704 38.333 1.00 40.50 105 GLY A CA 1
ATOM 746 C C . GLY A 1 107 ? 82.120 8.810 37.467 1.00 41.50 105 GLY A C 1
ATOM 747 O O . GLY A 1 107 ? 81.693 8.277 36.427 1.00 41.57 105 GLY A O 1
ATOM 748 N N . GLY A 1 108 ? 83.380 8.656 37.887 1.00 40.07 106 GLY A N 1
ATOM 749 C CA . GLY A 1 108 ? 84.288 7.733 37.231 1.00 40.20 106 GLY A CA 1
ATOM 750 C C . GLY A 1 108 ? 84.688 7.998 35.772 1.00 41.28 106 GLY A C 1
ATOM 751 O O . GLY A 1 108 ? 85.219 7.101 35.121 1.00 40.08 106 GLY A O 1
ATOM 752 N N . LEU A 1 109 ? 84.466 9.208 35.256 1.00 41.81 107 LEU A N 1
ATOM 753 C CA . LEU A 1 109 ? 84.708 9.492 33.822 1.00 43.49 107 LEU A CA 1
ATOM 754 C C . LEU A 1 109 ? 86.191 9.549 33.526 1.00 45.45 107 LEU A C 1
ATOM 755 O O . LEU A 1 109 ? 86.662 9.117 32.468 1.00 46.77 107 LEU A O 1
ATOM 760 N N . PHE A 1 110 ? 86.941 10.051 34.489 1.00 46.34 108 PHE A N 1
ATOM 761 C CA . PHE A 1 110 ? 88.379 10.069 34.405 1.00 47.34 108 PHE A CA 1
ATOM 762 C C . PHE A 1 110 ? 88.952 8.691 34.204 1.00 47.20 108 PHE A C 1
ATOM 763 O O . PHE A 1 110 ? 89.930 8.530 33.465 1.00 48.35 108 PHE A O 1
ATOM 771 N N . GLY A 1 111 ? 88.387 7.700 34.889 1.00 44.24 109 GLY A N 1
ATOM 772 C CA . GLY A 1 111 ? 88.861 6.364 34.719 1.00 43.40 109 GLY A CA 1
ATOM 773 C C . GLY A 1 111 ? 88.427 5.712 33.409 1.00 42.10 109 GLY A C 1
ATOM 774 O O . GLY A 1 111 ? 89.016 4.725 32.989 1.00 43.43 109 GLY A O 1
ATOM 775 N N . VAL A 1 112 ? 87.359 6.207 32.802 1.00 40.04 110 VAL A N 1
ATOM 776 C CA . VAL A 1 112 ? 86.778 5.550 31.637 1.00 38.93 110 VAL A CA 1
ATOM 777 C C . VAL A 1 112 ? 87.337 6.137 30.311 1.00 37.55 110 VAL A C 1
ATOM 778 O O . VAL A 1 112 ? 87.445 5.451 29.301 1.00 37.87 110 VAL A O 1
ATOM 782 N N . LEU A 1 113 ? 87.698 7.405 30.330 1.00 33.88 111 LEU A N 1
ATOM 783 C CA . LEU A 1 113 ? 87.944 8.137 29.080 1.00 33.91 111 LEU A CA 1
ATOM 784 C C . LEU A 1 113 ? 89.399 7.956 28.698 1.00 33.04 111 LEU A C 1
ATOM 785 O O . LEU A 1 113 ? 90.245 7.814 29.566 1.00 31.58 111 LEU A O 1
ATOM 790 N N . THR A 1 114 ? 89.683 7.921 27.398 1.00 32.69 112 THR A N 1
ATOM 791 C CA . THR A 1 114 ? 91.072 7.814 26.907 1.00 32.05 112 THR A CA 1
ATOM 792 C C . THR A 1 114 ? 91.751 9.214 26.919 1.00 31.49 112 THR A C 1
ATOM 793 O O . THR A 1 114 ? 91.130 10.229 26.517 1.00 31.76 112 THR A O 1
ATOM 797 N N . ASN A 1 115 ? 93.038 9.256 27.284 1.00 30.96 113 ASN A N 1
ATOM 798 C CA . ASN A 1 115 ? 93.854 10.499 27.119 1.00 31.85 113 ASN A CA 1
ATOM 799 C C . ASN A 1 115 ? 94.166 10.678 25.631 1.00 32.41 113 ASN A C 1
ATOM 800 O O . ASN A 1 115 ? 94.714 9.749 24.989 1.00 33.36 113 ASN A O 1
ATOM 805 N N . VAL A 1 116 ? 93.809 11.825 25.066 1.00 31.70 114 VAL A N 1
ATOM 806 C CA . VAL A 1 116 ? 93.869 12.021 23.628 1.00 30.08 114 VAL A CA 1
ATOM 807 C C . VAL A 1 116 ? 94.760 13.199 23.268 1.00 30.17 114 VAL A C 1
ATOM 808 O O . VAL A 1 116 ? 94.760 14.218 23.974 1.00 30.06 114 VAL A O 1
ATOM 812 N N . VAL A 1 117 ? 95.532 13.045 22.189 1.00 30.34 115 VAL A N 1
ATOM 813 C CA . VAL A 1 117 ? 96.228 14.198 21.571 1.00 28.63 115 VAL A CA 1
ATOM 814 C C . VAL A 1 117 ? 95.266 14.866 20.571 1.00 29.20 115 VAL A C 1
ATOM 815 O O . VAL A 1 117 ? 94.969 14.293 19.494 1.00 28.77 115 VAL A O 1
ATOM 819 N N . TRP A 1 118 ? 94.720 16.013 20.955 1.00 28.44 116 TRP A N 1
ATOM 820 C CA . TRP A 1 118 ? 93.699 16.698 20.116 1.00 29.76 116 TRP A CA 1
ATOM 821 C C . TRP A 1 118 ? 94.449 17.565 19.109 1.00 30.84 116 TRP A C 1
ATOM 822 O O . TRP A 1 118 ? 95.212 18.463 19.540 1.00 30.46 116 TRP A O 1
ATOM 833 N N . THR A 1 119 ? 94.308 17.310 17.807 1.00 29.35 117 THR A N 1
ATOM 834 C CA . THR A 1 119 ? 95.139 18.085 16.848 1.00 29.80 117 THR A CA 1
ATOM 835 C C . THR A 1 119 ? 94.294 18.724 15.766 1.00 30.91 117 THR A C 1
ATOM 836 O O . THR A 1 119 ? 93.099 18.410 15.651 1.00 30.86 117 THR A O 1
ATOM 840 N N . ASN A 1 120 ? 94.907 19.575 14.939 1.00 30.30 118 ASN A N 1
ATOM 841 C CA . ASN A 1 120 ? 94.160 20.147 13.803 1.00 31.61 118 ASN A CA 1
ATOM 842 C C . ASN A 1 120 ? 93.913 19.119 12.694 1.00 33.51 118 ASN A C 1
ATOM 843 O O . ASN A 1 120 ? 93.345 19.481 11.676 1.00 32.78 118 ASN A O 1
ATOM 848 N N . HIS A 1 121 ? 94.356 17.854 12.896 1.00 30.76 119 HIS A N 1
ATOM 849 C CA . HIS A 1 121 ? 94.014 16.747 12.007 1.00 30.86 119 HIS A CA 1
ATOM 850 C C . HIS A 1 121 ? 93.049 15.764 12.629 1.00 30.94 119 HIS A C 1
ATOM 851 O O . HIS A 1 121 ? 92.773 14.710 12.070 1.00 31.89 119 HIS A O 1
ATOM 858 N N . GLY A 1 122 ? 92.525 16.114 13.804 1.00 31.40 120 GLY A N 1
ATOM 859 C CA . GLY A 1 122 ? 91.575 15.252 14.509 1.00 29.91 120 GLY A CA 1
ATOM 860 C C . GLY A 1 122 ? 92.239 14.605 15.737 1.00 30.05 120 GLY A C 1
ATOM 861 O O . GLY A 1 122 ? 93.404 14.839 16.035 1.00 31.52 120 GLY A O 1
ATOM 862 N N . PRO A 1 123 ? 91.484 13.802 16.481 1.00 30.03 121 PRO A N 1
ATOM 863 C CA . PRO A 1 123 ? 92.036 13.140 17.645 1.00 30.50 121 PRO A CA 1
ATOM 864 C C . PRO A 1 123 ? 93.120 12.147 17.236 1.00 31.22 121 PRO A C 1
ATOM 865 O O . PRO A 1 123 ? 92.973 11.436 16.217 1.00 31.35 121 PRO A O 1
ATOM 869 N N . CYS A 1 124 ? 94.177 12.064 18.049 1.00 30.46 122 CYS A N 1
ATOM 870 C CA . CYS A 1 124 ? 95.218 11.068 17.858 1.00 29.80 122 CYS A CA 1
ATOM 871 C C . CYS A 1 124 ? 95.519 10.392 19.159 1.00 28.63 122 CYS A C 1
ATOM 872 O O . CYS A 1 124 ? 95.236 10.943 20.236 1.00 29.27 122 CYS A O 1
ATOM 875 N N . ALA A 1 125 ? 96.062 9.178 19.074 1.00 27.45 123 ALA A N 1
ATOM 876 C CA . ALA A 1 125 ? 96.510 8.473 20.283 1.00 28.36 123 ALA A CA 1
ATOM 877 C C . ALA A 1 125 ? 97.824 9.061 20.781 1.00 29.27 123 ALA A C 1
ATOM 878 O O . ALA A 1 125 ? 98.649 9.545 19.996 1.00 29.41 123 ALA A O 1
ATOM 880 N N . ILE A 1 126 ? 98.074 8.917 22.081 1.00 30.45 124 ILE A N 1
ATOM 881 C CA . ILE A 1 126 ? 99.414 9.172 22.629 1.00 31.41 124 ILE A CA 1
ATOM 882 C C . ILE A 1 126 ? 100.456 8.262 21.998 1.00 32.58 124 ILE A C 1
ATOM 883 O O . ILE A 1 126 ? 101.569 8.711 21.592 1.00 32.65 124 ILE A O 1
ATOM 888 N N . ASP A 1 127 ? 100.103 6.969 21.937 1.00 32.49 125 ASP A N 1
ATOM 889 C CA . ASP A 1 127 ? 100.947 5.923 21.387 1.00 32.95 125 ASP A CA 1
ATOM 890 C C . ASP A 1 127 ? 101.431 6.219 19.967 1.00 31.81 125 ASP A C 1
ATOM 891 O O . ASP A 1 127 ? 100.620 6.333 19.041 1.00 32.69 125 ASP A O 1
ATOM 896 N N . GLY A 1 128 ? 102.739 6.324 19.788 1.00 30.09 126 GLY A N 1
ATOM 897 C CA . GLY A 1 128 ? 103.318 6.575 18.470 1.00 31.08 126 GLY A CA 1
ATOM 898 C C . GLY A 1 128 ? 103.094 7.996 17.946 1.00 30.67 126 GLY A C 1
ATOM 899 O O . GLY A 1 128 ? 103.335 8.260 16.763 1.00 29.24 126 GLY A O 1
ATOM 900 N N . PHE A 1 129 ? 102.710 8.933 18.825 1.00 29.01 127 PHE A N 1
ATOM 901 C CA . PHE A 1 129 ? 102.344 10.263 18.327 1.00 29.36 127 PHE A CA 1
ATOM 902 C C . PHE A 1 129 ? 103.492 10.998 17.597 1.00 30.61 127 PHE A C 1
ATOM 903 O O . PHE A 1 129 ? 103.268 11.716 16.601 1.00 30.04 127 PHE A O 1
ATOM 911 N N . GLU A 1 130 ? 104.714 10.868 18.079 1.00 29.32 128 GLU A N 1
ATOM 912 C CA . GLU A 1 130 ? 105.779 11.618 17.407 1.00 30.06 128 GLU A CA 1
ATOM 913 C C . GLU A 1 130 ? 105.985 11.144 15.947 1.00 31.34 128 GLU A C 1
ATOM 914 O O . GLU A 1 130 ? 106.326 11.949 15.050 1.00 31.76 128 GLU A O 1
ATOM 920 N N . ALA A 1 131 ? 105.772 9.854 15.666 1.00 29.96 129 ALA A N 1
ATOM 921 C CA . ALA A 1 131 ? 105.858 9.451 14.252 1.00 28.45 129 ALA A CA 1
ATOM 922 C C . ALA A 1 131 ? 104.653 9.921 13.442 1.00 28.62 129 ALA A C 1
ATOM 923 O O . ALA A 1 131 ? 104.790 10.283 12.253 1.00 27.07 129 ALA A O 1
ATOM 925 N N . VAL A 1 132 ? 103.476 9.908 14.076 1.00 25.68 130 VAL A N 1
ATOM 926 C CA . VAL A 1 132 ? 102.280 10.428 13.455 1.00 27.88 130 VAL A CA 1
ATOM 927 C C . VAL A 1 132 ? 102.441 11.903 13.105 1.00 29.41 130 VAL A C 1
ATOM 928 O O . VAL A 1 132 ? 102.071 12.340 11.991 1.00 30.45 130 VAL A O 1
ATOM 932 N N . ARG A 1 133 ? 102.924 12.688 14.056 1.00 27.99 131 ARG A N 1
ATOM 933 C CA . ARG A 1 133 ? 103.236 14.090 13.779 1.00 28.12 131 ARG A CA 1
ATOM 934 C C . ARG A 1 133 ? 104.122 14.229 12.527 1.00 27.99 131 ARG A C 1
ATOM 935 O O . ARG A 1 133 ? 103.826 15.054 11.638 1.00 27.36 131 ARG A O 1
ATOM 943 N N . ALA A 1 134 ? 105.230 13.469 12.425 1.00 26.85 132 ALA A N 1
ATOM 944 C CA . ALA A 1 134 ? 106.054 13.605 11.247 1.00 27.41 132 ALA A CA 1
ATOM 945 C C . ALA A 1 134 ? 105.305 13.264 9.961 1.00 28.67 132 ALA A C 1
ATOM 946 O O . ALA A 1 134 ? 105.548 13.903 8.917 1.00 27.05 132 ALA A O 1
ATOM 948 N N . ARG A 1 135 ? 104.464 12.223 9.976 1.00 28.38 133 ARG A N 1
ATOM 949 C CA . ARG A 1 135 ? 103.683 11.880 8.742 1.00 29.17 133 ARG A CA 1
ATOM 950 C C . ARG A 1 135 ? 102.666 12.979 8.399 1.00 30.22 133 ARG A C 1
ATOM 951 O O . ARG A 1 135 ? 102.515 13.366 7.233 1.00 29.05 133 ARG A O 1
ATOM 959 N N . LEU A 1 136 ? 101.961 13.484 9.417 1.00 28.22 134 LEU A N 1
ATOM 960 C CA . LEU A 1 136 ? 100.926 14.464 9.212 1.00 29.01 134 LEU A CA 1
ATOM 961 C C . LEU A 1 136 ? 101.498 15.796 8.719 1.00 31.12 134 LEU A C 1
ATOM 962 O O . LEU A 1 136 ? 100.811 16.557 8.003 1.00 31.75 134 LEU A O 1
ATOM 967 N N . ARG A 1 137 ? 102.725 16.111 9.099 1.00 30.17 135 ARG A N 1
ATOM 968 C CA . ARG A 1 137 ? 103.360 17.342 8.569 1.00 31.61 135 ARG A CA 1
ATOM 969 C C . ARG A 1 137 ? 103.552 17.381 7.046 1.00 32.06 135 ARG A C 1
ATOM 970 O O . ARG A 1 137 ? 103.772 18.450 6.462 1.00 32.58 135 ARG A O 1
ATOM 978 N N . ARG A 1 138 ? 103.489 16.227 6.399 1.00 31.94 136 ARG A N 1
ATOM 979 C CA . ARG A 1 138 ? 103.360 16.195 4.944 1.00 33.71 136 ARG A CA 1
ATOM 980 C C . ARG A 1 138 ? 102.115 16.955 4.452 1.00 35.35 136 ARG A C 1
ATOM 981 O O . ARG A 1 138 ? 102.084 17.407 3.330 1.00 36.34 136 ARG A O 1
ATOM 989 N N . ARG A 1 139 ? 101.110 17.098 5.303 1.00 36.47 137 ARG A N 1
ATOM 990 C CA . ARG A 1 139 ? 99.864 17.742 4.925 1.00 38.45 137 ARG A CA 1
ATOM 991 C C . ARG A 1 139 ? 99.898 19.227 5.223 1.00 40.17 137 ARG A C 1
ATOM 992 O O . ARG A 1 139 ? 99.142 19.997 4.651 1.00 41.73 137 ARG A O 1
ATOM 1000 N N . GLY A 1 140 ? 100.756 19.636 6.143 1.00 40.26 138 GLY A N 1
ATOM 1001 C CA . GLY A 1 140 ? 100.815 21.041 6.557 1.00 40.29 138 GLY A CA 1
ATOM 1002 C C . GLY A 1 140 ? 101.183 21.046 8.018 1.00 39.36 138 GLY A C 1
ATOM 1003 O O . GLY A 1 140 ? 101.591 20.005 8.540 1.00 40.59 138 GLY A O 1
ATOM 1004 N N . PRO A 1 141 ? 101.021 22.193 8.693 1.00 38.48 139 PRO A N 1
ATOM 1005 C CA . PRO A 1 141 ? 101.431 22.282 10.097 1.00 36.32 139 PRO A CA 1
ATOM 1006 C C . PRO A 1 141 ? 100.622 21.336 10.970 1.00 34.38 139 PRO A C 1
ATOM 1007 O O . PRO A 1 141 ? 99.472 21.033 10.658 1.00 34.92 139 PRO A O 1
ATOM 1011 N N . VAL A 1 142 ? 101.229 20.853 12.047 1.00 32.73 140 VAL A N 1
ATOM 1012 C CA . VAL A 1 142 ? 100.511 19.978 13.005 1.00 32.45 140 VAL A CA 1
ATOM 1013 C C . VAL A 1 142 ? 100.474 20.792 14.300 1.00 31.31 140 VAL A C 1
ATOM 1014 O O . VAL A 1 142 ? 101.543 21.148 14.852 1.00 31.42 140 VAL A O 1
ATOM 1018 N N . THR A 1 143 ? 99.266 21.148 14.696 1.00 29.79 141 THR A N 1
ATOM 1019 C CA . THR A 1 143 ? 98.975 21.930 15.879 1.00 30.84 141 THR A CA 1
ATOM 1020 C C . THR A 1 143 ? 98.253 21.039 16.870 1.00 31.15 141 THR A C 1
ATOM 1021 O O . THR A 1 143 ? 97.255 20.391 16.521 1.00 30.70 141 THR A O 1
ATOM 1025 N N . VAL A 1 144 ? 98.782 20.973 18.092 1.00 30.43 142 VAL A N 1
ATOM 1026 C CA . VAL A 1 144 ? 98.172 20.171 19.139 1.00 30.59 142 VAL A CA 1
ATOM 1027 C C . VAL A 1 144 ? 97.422 21.152 20.098 1.00 30.43 142 VAL A C 1
ATOM 1028 O O . VAL A 1 144 ? 98.040 22.052 20.676 1.00 30.09 142 VAL A O 1
ATOM 1032 N N . TYR A 1 145 ? 96.094 21.050 20.155 1.00 29.82 143 TYR A N 1
ATOM 1033 C CA . TYR A 1 145 ? 95.268 21.952 20.975 1.00 30.00 143 TYR A CA 1
ATOM 1034 C C . TYR A 1 145 ? 95.366 21.647 22.462 1.00 30.44 143 TYR A C 1
ATOM 1035 O O . TYR A 1 145 ? 95.251 22.533 23.307 1.00 30.38 143 TYR A O 1
ATOM 1044 N N . GLY A 1 146 ? 95.599 20.373 22.776 1.00 30.75 144 GLY A N 1
ATOM 1045 C CA . GLY A 1 146 ? 95.526 19.903 24.129 1.00 30.39 144 GLY A CA 1
ATOM 1046 C C . GLY A 1 146 ? 95.883 18.418 24.137 1.00 31.33 144 GLY A C 1
ATOM 1047 O O . GLY A 1 146 ? 95.837 17.752 23.087 1.00 29.12 144 GLY A O 1
ATOM 1048 N N . VAL A 1 147 ? 96.175 17.899 25.325 1.00 28.38 145 VAL A N 1
ATOM 1049 C CA . VAL A 1 147 ? 96.414 16.460 25.501 1.00 30.10 145 VAL A CA 1
ATOM 1050 C C . VAL A 1 147 ? 95.627 16.115 26.768 1.00 31.53 145 VAL A C 1
ATOM 1051 O O . VAL A 1 147 ? 96.051 16.477 27.847 1.00 31.73 145 VAL A O 1
ATOM 1055 N N . ASP A 1 148 ? 94.438 15.524 26.630 1.00 30.42 146 ASP A N 1
ATOM 1056 C CA . ASP A 1 148 ? 93.569 15.387 27.787 1.00 31.66 146 ASP A CA 1
ATOM 1057 C C . ASP A 1 148 ? 92.441 14.411 27.486 1.00 32.31 146 ASP A C 1
ATOM 1058 O O . ASP A 1 148 ? 92.231 14.053 26.310 1.00 31.46 146 ASP A O 1
ATOM 1063 N N . LYS A 1 149 ? 91.684 14.043 28.531 1.00 30.57 147 LYS A N 1
ATOM 1064 C CA . LYS A 1 149 ? 90.585 13.123 28.404 1.00 31.85 147 LYS A CA 1
ATOM 1065 C C . LYS A 1 149 ? 89.301 13.805 27.971 1.00 33.85 147 LYS A C 1
ATOM 1066 O O . LYS A 1 149 ? 88.399 13.129 27.457 1.00 33.48 147 LYS A O 1
ATOM 1072 N N . PHE A 1 150 ? 89.226 15.147 28.119 1.00 33.36 148 PHE A N 1
ATOM 1073 C CA . PHE A 1 150 ? 88.030 15.884 27.749 1.00 33.79 148 PHE A CA 1
ATOM 1074 C C . PHE A 1 150 ? 88.386 16.868 26.665 1.00 33.32 148 PHE A C 1
ATOM 1075 O O . PHE A 1 150 ? 89.298 17.680 26.852 1.00 35.01 148 PHE A O 1
ATOM 1083 N N . PRO A 1 151 ? 87.650 16.839 25.554 1.00 31.88 149 PRO A N 1
ATOM 1084 C CA . PRO A 1 151 ? 87.848 17.823 24.488 1.00 32.02 149 PRO A CA 1
ATOM 1085 C C . PRO A 1 151 ? 86.928 19.087 24.720 1.00 32.50 149 PRO A C 1
ATOM 1086 O O . PRO A 1 151 ? 86.282 19.229 25.746 1.00 32.16 149 PRO A O 1
ATOM 1090 N N . ARG A 1 152 ? 86.922 19.975 23.758 1.00 33.00 150 ARG A N 1
ATOM 1091 C CA . ARG A 1 152 ? 86.277 21.306 23.817 1.00 32.79 150 ARG A CA 1
ATOM 1092 C C . ARG A 1 152 ? 84.847 21.159 23.406 1.00 33.13 150 ARG A C 1
ATOM 1093 O O . ARG A 1 152 ? 84.543 20.619 22.323 1.00 32.64 150 ARG A O 1
ATOM 1101 N N . MET A 1 153 ? 83.955 21.651 24.253 1.00 31.13 151 MET A N 1
ATOM 1102 C CA . MET A 1 153 ? 82.549 21.420 24.010 1.00 31.01 151 MET A CA 1
ATOM 1103 C C . MET A 1 153 ? 82.100 21.834 22.591 1.00 30.31 151 MET A C 1
ATOM 1104 O O . MET A 1 153 ? 81.324 21.133 21.956 1.00 30.63 151 MET A O 1
ATOM 1109 N N . VAL A 1 154 ? 82.490 23.015 22.146 1.00 29.05 152 VAL A N 1
ATOM 1110 C CA . VAL A 1 154 ? 81.960 23.575 20.913 1.00 30.01 152 VAL A CA 1
ATOM 1111 C C . VAL A 1 154 ? 82.343 22.766 19.655 1.00 30.12 152 VAL A C 1
ATOM 1112 O O . VAL A 1 154 ? 81.809 23.000 18.569 1.00 29.56 152 VAL A O 1
ATOM 1116 N N . ASP A 1 155 ? 83.249 21.822 19.821 1.00 28.62 153 ASP A N 1
ATOM 1117 C CA . ASP A 1 155 ? 83.663 20.963 18.733 1.00 30.16 153 ASP A CA 1
ATOM 1118 C C . ASP A 1 155 ? 82.698 19.791 18.592 1.00 30.05 153 ASP A C 1
ATOM 1119 O O . ASP A 1 155 ? 82.856 18.936 17.681 1.00 31.61 153 ASP A O 1
ATOM 1124 N N . TYR A 1 156 ? 81.676 19.806 19.453 1.00 30.16 154 TYR A N 1
ATOM 1125 C CA . TYR A 1 156 ? 80.602 18.775 19.425 1.00 29.89 154 TYR A CA 1
ATOM 1126 C C . TYR A 1 156 ? 79.245 19.393 19.310 1.00 30.00 154 TYR A C 1
ATOM 1127 O O . TYR A 1 156 ? 78.386 18.891 18.570 1.00 31.72 154 TYR A O 1
ATOM 1136 N N . VAL A 1 157 ? 79.027 20.477 20.044 1.00 29.47 155 VAL A N 1
ATOM 1137 C CA . VAL A 1 157 ? 77.765 21.211 19.932 1.00 30.26 155 VAL A CA 1
ATOM 1138 C C . VAL A 1 157 ? 77.984 22.672 20.295 1.00 29.30 155 VAL A C 1
ATOM 1139 O O . VAL A 1 157 ? 78.663 22.965 21.269 1.00 30.38 155 VAL A O 1
ATOM 1143 N N . VAL A 1 158 ? 77.395 23.573 19.523 1.00 30.61 156 VAL A N 1
ATOM 1144 C CA . VAL A 1 158 ? 77.181 24.952 19.961 1.00 31.24 156 VAL A CA 1
ATOM 1145 C C . VAL A 1 158 ? 75.734 25.183 20.411 1.00 31.82 156 VAL A C 1
ATOM 1146 O O . VAL A 1 158 ? 74.800 25.247 19.602 1.00 31.70 156 VAL A O 1
ATOM 1150 N N . PRO A 1 159 ? 75.549 25.342 21.708 1.00 33.46 157 PRO A N 1
ATOM 1151 C CA . PRO A 1 159 ? 74.208 25.577 22.272 1.00 34.60 157 PRO A CA 1
ATOM 1152 C C . PRO A 1 159 ? 73.764 26.976 21.892 1.00 34.16 157 PRO A C 1
ATOM 1153 O O . PRO A 1 159 ? 74.587 27.893 21.860 1.00 34.70 157 PRO A O 1
ATOM 1157 N N . THR A 1 160 ? 72.500 27.136 21.575 1.00 33.42 158 THR A N 1
ATOM 1158 C CA . THR A 1 160 ? 71.959 28.434 21.221 1.00 32.35 158 THR A CA 1
ATOM 1159 C C . THR A 1 160 ? 71.860 29.356 22.437 1.00 32.59 158 THR A C 1
ATOM 1160 O O . THR A 1 160 ? 71.743 28.900 23.595 1.00 32.83 158 THR A O 1
ATOM 1164 N N . GLY A 1 161 ? 71.852 30.663 22.175 1.00 31.46 159 GLY A N 1
ATOM 1165 C CA . GLY A 1 161 ? 71.622 31.651 23.217 1.00 32.29 159 GLY A CA 1
ATOM 1166 C C . GLY A 1 161 ? 72.857 31.867 24.072 1.00 32.49 159 GLY A C 1
ATOM 1167 O O . GLY A 1 161 ? 72.773 32.493 25.149 1.00 33.17 159 GLY A O 1
ATOM 1168 N N . VAL A 1 162 ? 74.009 31.442 23.578 1.00 31.11 160 VAL A N 1
ATOM 1169 C CA . VAL A 1 162 ? 75.257 31.476 24.392 1.00 32.48 160 VAL A CA 1
ATOM 1170 C C . VAL A 1 162 ? 76.410 32.201 23.628 1.00 32.08 160 VAL A C 1
ATOM 1171 O O . VAL A 1 162 ? 76.470 32.122 22.384 1.00 33.02 160 VAL A O 1
ATOM 1175 N N . ARG A 1 163 ? 77.280 32.883 24.368 1.00 30.50 161 ARG A N 1
ATOM 1176 C CA . ARG A 1 163 ? 78.589 33.346 23.860 1.00 30.47 161 ARG A CA 1
ATOM 1177 C C . ARG A 1 163 ? 79.723 32.731 24.661 1.00 30.05 161 ARG A C 1
ATOM 1178 O O . ARG A 1 163 ? 79.618 32.522 25.890 1.00 32.29 161 ARG A O 1
ATOM 1186 N N . ILE A 1 164 ? 80.794 32.380 23.946 1.00 30.97 162 ILE A N 1
ATOM 1187 C CA . ILE A 1 164 ? 81.985 31.793 24.537 1.00 29.06 162 ILE A CA 1
ATOM 1188 C C . ILE A 1 164 ? 83.174 32.504 23.820 1.00 28.94 162 ILE A C 1
ATOM 1189 O O . ILE A 1 164 ? 83.469 32.251 22.649 1.00 28.04 162 ILE A O 1
ATOM 1194 N N . ALA A 1 165 ? 83.827 33.415 24.521 1.00 28.65 163 ALA A N 1
ATOM 1195 C CA . ALA A 1 165 ? 84.843 34.247 23.880 1.00 30.85 163 ALA A CA 1
ATOM 1196 C C . ALA A 1 165 ? 86.058 33.429 23.473 1.00 32.18 163 ALA A C 1
ATOM 1197 O O . ALA A 1 165 ? 86.750 33.770 22.479 1.00 34.58 163 ALA A O 1
ATOM 1199 N N . ASP A 1 166 ? 86.395 32.450 24.303 1.00 30.86 164 ASP A N 1
ATOM 1200 C CA . ASP A 1 166 ? 87.582 31.612 24.006 1.00 33.49 164 ASP A CA 1
ATOM 1201 C C . ASP A 1 166 ? 87.154 30.183 24.299 1.00 32.76 164 ASP A C 1
ATOM 1202 O O . ASP A 1 166 ? 87.029 29.778 25.505 1.00 34.88 164 ASP A O 1
ATOM 1207 N N . ALA A 1 167 ? 86.868 29.403 23.257 1.00 31.24 165 ALA A N 1
ATOM 1208 C CA . ALA A 1 167 ? 86.186 28.126 23.524 1.00 30.88 165 ALA A CA 1
ATOM 1209 C C . ALA A 1 167 ? 87.156 27.040 23.964 1.00 31.26 165 ALA A C 1
ATOM 1210 O O . ALA A 1 167 ? 86.758 25.918 24.178 1.00 30.57 165 ALA A O 1
ATOM 1212 N N . ASP A 1 168 ? 88.436 27.390 24.133 1.00 29.61 166 ASP A N 1
ATOM 1213 C CA . ASP A 1 168 ? 89.397 26.465 24.752 1.00 31.71 166 ASP A CA 1
ATOM 1214 C C . ASP A 1 168 ? 88.976 26.231 26.189 1.00 32.90 166 ASP A C 1
ATOM 1215 O O . ASP A 1 168 ? 89.400 25.251 26.835 1.00 33.96 166 ASP A O 1
ATOM 1220 N N . ARG A 1 169 ? 88.143 27.127 26.713 1.00 32.10 167 ARG A N 1
ATOM 1221 C CA . ARG A 1 169 ? 87.888 27.106 28.178 1.00 34.12 167 ARG A CA 1
ATOM 1222 C C . ARG A 1 169 ? 86.586 26.495 28.596 1.00 33.79 167 ARG A C 1
ATOM 1223 O O . ARG A 1 169 ? 86.139 26.732 29.726 1.00 33.34 167 ARG A O 1
ATOM 1231 N N . VAL A 1 170 ? 85.932 25.744 27.701 1.00 31.34 168 VAL A N 1
ATOM 1232 C CA . VAL A 1 170 ? 84.681 25.104 28.074 1.00 30.63 168 VAL A CA 1
ATOM 1233 C C . VAL A 1 170 ? 84.781 23.615 27.664 1.00 32.40 168 VAL A C 1
ATOM 1234 O O . VAL A 1 170 ? 84.807 23.314 26.470 1.00 32.01 168 VAL A O 1
ATOM 1238 N N . ARG A 1 171 ? 84.841 22.726 28.636 1.00 31.36 169 ARG A N 1
ATOM 1239 C CA . ARG A 1 171 ? 84.942 21.304 28.346 1.00 31.57 169 ARG A CA 1
ATOM 1240 C C . ARG A 1 171 ? 83.609 20.759 27.857 1.00 31.04 169 ARG A C 1
ATOM 1241 O O . ARG A 1 171 ? 82.520 21.186 28.298 1.00 30.31 169 ARG A O 1
ATOM 1249 N N . LEU A 1 172 ? 83.701 19.741 27.007 1.00 31.93 170 LEU A N 1
ATOM 1250 C CA . LEU A 1 172 ? 82.509 18.995 26.639 1.00 30.62 170 LEU A CA 1
ATOM 1251 C C . LEU A 1 172 ? 81.928 18.450 27.965 1.00 30.00 170 LEU A C 1
ATOM 1252 O O . LEU A 1 172 ? 82.674 17.916 28.751 1.00 30.41 170 LEU A O 1
ATOM 1257 N N . GLY A 1 173 ? 80.611 18.565 28.178 1.00 31.01 171 GLY A N 1
ATOM 1258 C CA . GLY A 1 173 ? 79.963 18.212 29.487 1.00 29.93 171 GLY A CA 1
ATOM 1259 C C . GLY A 1 173 ? 79.524 19.444 30.289 1.00 30.95 171 GLY A C 1
ATOM 1260 O O . GLY A 1 173 ? 78.848 19.338 31.313 1.00 31.56 171 GLY A O 1
ATOM 1261 N N . ALA A 1 174 ? 79.973 20.621 29.875 1.00 30.17 172 ALA A N 1
ATOM 1262 C CA . ALA A 1 174 ? 79.536 21.883 30.495 1.00 30.75 172 ALA A CA 1
ATOM 1263 C C . ALA A 1 174 ? 78.112 22.141 30.009 1.00 30.86 172 ALA A C 1
ATOM 1264 O O . ALA A 1 174 ? 77.791 21.921 28.855 1.00 32.81 172 ALA A O 1
ATOM 1266 N N . HIS A 1 175 ? 77.277 22.634 30.894 1.00 29.58 173 HIS A N 1
ATOM 1267 C CA . HIS A 1 175 ? 75.890 22.971 30.616 1.00 30.10 173 HIS A CA 1
ATOM 1268 C C . HIS A 1 175 ? 75.737 24.513 30.662 1.00 31.44 173 HIS A C 1
ATOM 1269 O O . HIS A 1 175 ? 75.748 25.115 31.748 1.00 30.93 173 HIS A O 1
ATOM 1276 N N . LEU A 1 176 ? 75.571 25.166 29.512 1.00 31.50 174 LEU A N 1
ATOM 1277 C CA . LEU A 1 176 ? 75.455 26.636 29.504 1.00 29.99 174 LEU A CA 1
ATOM 1278 C C . LEU A 1 176 ? 74.059 27.071 29.099 1.00 30.68 174 LEU A C 1
ATOM 1279 O O . LEU A 1 176 ? 73.684 26.936 27.924 1.00 31.56 174 LEU A O 1
ATOM 1284 N N . ALA A 1 177 ? 73.275 27.568 30.052 1.00 29.51 175 ALA A N 1
ATOM 1285 C CA . ALA A 1 177 ? 71.904 27.926 29.770 1.00 31.58 175 ALA A CA 1
ATOM 1286 C C . ALA A 1 177 ? 71.809 29.202 28.924 1.00 31.88 175 ALA A C 1
ATOM 1287 O O . ALA A 1 177 ? 72.732 30.039 28.911 1.00 32.00 175 ALA A O 1
ATOM 1289 N N . PRO A 1 178 ? 70.699 29.357 28.189 1.00 33.52 176 PRO A N 1
ATOM 1290 C CA . PRO A 1 178 ? 70.568 30.515 27.295 1.00 33.40 176 PRO A CA 1
ATOM 1291 C C . PRO A 1 178 ? 70.728 31.849 28.061 1.00 33.69 176 PRO A C 1
ATOM 1292 O O . PRO A 1 178 ? 70.249 31.974 29.214 1.00 31.57 176 PRO A O 1
ATOM 1296 N N . GLY A 1 179 ? 71.394 32.823 27.424 1.00 32.30 177 GLY A N 1
ATOM 1297 C CA . GLY A 1 179 ? 71.721 34.089 28.113 1.00 31.49 177 GLY A CA 1
ATOM 1298 C C . GLY A 1 179 ? 73.068 34.046 28.782 1.00 31.32 177 GLY A C 1
ATOM 1299 O O . GLY A 1 179 ? 73.507 35.056 29.363 1.00 30.82 177 GLY A O 1
ATOM 1300 N N . THR A 1 180 ? 73.705 32.872 28.759 1.00 30.52 178 THR A N 1
ATOM 1301 C CA . THR A 1 180 ? 75.042 32.747 29.331 1.00 30.49 178 THR A CA 1
ATOM 1302 C C . THR A 1 180 ? 76.144 33.257 28.380 1.00 32.01 178 THR A C 1
ATOM 1303 O O . THR A 1 180 ? 76.147 32.932 27.190 1.00 30.84 178 THR A O 1
ATOM 1307 N N . THR A 1 181 ? 77.073 34.033 28.946 1.00 31.43 179 THR A N 1
ATOM 1308 C CA . THR A 1 181 ? 78.288 34.465 28.254 1.00 32.71 179 THR A CA 1
ATOM 1309 C C . THR A 1 181 ? 79.495 34.008 29.084 1.00 33.01 179 THR A C 1
ATOM 1310 O O . THR A 1 181 ? 79.606 34.329 30.278 1.00 31.55 179 THR A O 1
ATOM 1314 N N . VAL A 1 182 ? 80.400 33.246 28.463 1.00 31.36 180 VAL A N 1
ATOM 1315 C CA . VAL A 1 182 ? 81.623 32.870 29.133 1.00 31.30 180 VAL A CA 1
ATOM 1316 C C . VAL A 1 182 ? 82.681 33.757 28.492 1.00 32.89 180 VAL A C 1
ATOM 1317 O O . VAL A 1 182 ? 82.895 33.704 27.242 1.00 33.33 180 VAL A O 1
ATOM 1321 N N . MET A 1 183 ? 83.310 34.613 29.294 1.00 32.60 181 MET A N 1
ATOM 1322 C CA . MET A 1 183 ? 84.345 35.526 28.764 1.00 32.25 181 MET A CA 1
ATOM 1323 C C . MET A 1 183 ? 85.735 34.853 28.777 1.00 32.07 181 MET A C 1
ATOM 1324 O O . MET A 1 183 ? 85.842 33.726 29.159 1.00 29.87 181 MET A O 1
ATOM 1329 N N . HIS A 1 184 ? 86.803 35.535 28.361 1.00 31.79 182 HIS A N 1
ATOM 1330 C CA . HIS A 1 184 ? 88.073 34.801 28.112 1.00 31.61 182 HIS A CA 1
ATOM 1331 C C . HIS A 1 184 ? 88.624 34.187 29.368 1.00 32.49 182 HIS A C 1
ATOM 1332 O O . HIS A 1 184 ? 89.224 33.137 29.329 1.00 32.20 182 HIS A O 1
ATOM 1339 N N . GLU A 1 185 ? 88.373 34.828 30.507 1.00 33.17 183 GLU A N 1
ATOM 1340 C CA . GLU A 1 185 ? 88.901 34.363 31.794 1.00 34.07 183 GLU A CA 1
ATOM 1341 C C . GLU A 1 185 ? 87.951 33.332 32.430 1.00 33.92 183 GLU A C 1
ATOM 1342 O O . GLU A 1 185 ? 88.287 32.656 33.380 1.00 35.60 183 GLU A O 1
ATOM 1348 N N . GLY A 1 186 ? 86.734 33.233 31.913 1.00 33.45 184 GLY A N 1
ATOM 1349 C CA . GLY A 1 186 ? 85.783 32.237 32.379 1.00 30.86 184 GLY A CA 1
ATOM 1350 C C . GLY A 1 186 ? 86.292 30.819 32.056 1.00 32.59 184 GLY A C 1
ATOM 1351 O O . GLY A 1 186 ? 87.047 30.612 31.123 1.00 32.68 184 GLY A O 1
ATOM 1352 N N . PHE A 1 187 ? 85.910 29.839 32.869 1.00 33.40 185 PHE A N 1
ATOM 1353 C CA . PHE A 1 187 ? 86.205 28.431 32.603 1.00 33.82 185 PHE A CA 1
ATOM 1354 C C . PHE A 1 187 ? 84.988 27.632 33.073 1.00 34.53 185 PHE A C 1
ATOM 1355 O O . PHE A 1 187 ? 84.457 27.872 34.198 1.00 34.67 185 PHE A O 1
ATOM 1363 N N . VAL A 1 188 ? 84.507 26.680 32.251 1.00 33.13 186 VAL A N 1
ATOM 1364 C CA . VAL A 1 188 ? 83.470 25.816 32.793 1.00 32.30 186 VAL A CA 1
ATOM 1365 C C . VAL A 1 188 ? 83.805 24.338 32.599 1.00 32.80 186 VAL A C 1
ATOM 1366 O O . VAL A 1 188 ? 84.008 23.893 31.476 1.00 31.07 186 VAL A O 1
ATOM 1370 N N . ASN A 1 189 ? 83.820 23.603 33.686 1.00 32.37 187 ASN A N 1
ATOM 1371 C CA . ASN A 1 189 ? 84.200 22.152 33.652 1.00 32.51 187 ASN A CA 1
ATOM 1372 C C . ASN A 1 189 ? 83.018 21.261 33.228 1.00 32.30 187 ASN A C 1
ATOM 1373 O O . ASN A 1 189 ? 81.905 21.738 33.016 1.00 31.65 187 ASN A O 1
ATOM 1378 N N . TYR A 1 190 ? 83.212 19.952 33.172 1.00 32.02 188 TYR A N 1
ATOM 1379 C CA . TYR A 1 190 ? 82.088 19.087 32.901 1.00 32.08 188 TYR A CA 1
ATOM 1380 C C . TYR A 1 190 ? 81.152 18.949 34.094 1.00 31.30 188 TYR A C 1
ATOM 1381 O O . TYR A 1 190 ? 81.537 19.205 35.240 1.00 30.95 188 TYR A O 1
ATOM 1390 N N . ASN A 1 191 ? 79.921 18.512 33.819 1.00 30.85 189 ASN A N 1
ATOM 1391 C CA . ASN A 1 191 ? 78.869 18.357 34.828 1.00 31.44 189 ASN A CA 1
ATOM 1392 C C . ASN A 1 191 ? 78.779 19.621 35.695 1.00 31.09 189 ASN A C 1
ATOM 1393 O O . ASN A 1 191 ? 78.653 19.518 36.938 1.00 31.91 189 ASN A O 1
ATOM 1398 N N . ALA A 1 192 ? 78.782 20.787 35.044 1.00 31.08 190 ALA A N 1
ATOM 1399 C CA . ALA A 1 192 ? 78.867 22.088 35.753 1.00 31.95 190 ALA A CA 1
ATOM 1400 C C . ALA A 1 192 ? 78.307 23.123 34.799 1.00 32.15 190 ALA A C 1
ATOM 1401 O O . ALA A 1 192 ? 78.203 22.847 33.605 1.00 33.02 190 ALA A O 1
ATOM 1403 N N . GLY A 1 193 ? 77.976 24.314 35.291 1.00 31.63 191 GLY A N 1
ATOM 1404 C CA . GLY A 1 193 ? 77.584 25.393 34.392 1.00 31.48 191 GLY A CA 1
ATOM 1405 C C . GLY A 1 193 ? 76.447 26.227 34.975 1.00 33.35 191 GLY A C 1
ATOM 1406 O O . GLY A 1 193 ? 76.326 26.378 36.220 1.00 31.55 191 GLY A O 1
ATOM 1407 N N . THR A 1 194 ? 75.614 26.781 34.097 1.00 31.25 192 THR A N 1
ATOM 1408 C CA . THR A 1 194 ? 74.679 27.817 34.529 1.00 31.94 192 THR A CA 1
ATOM 1409 C C . THR A 1 194 ? 73.288 27.267 34.298 1.00 32.42 192 THR A C 1
ATOM 1410 O O . THR A 1 194 ? 73.078 26.468 33.379 1.00 31.61 192 THR A O 1
ATOM 1414 N N . LEU A 1 195 ? 72.340 27.692 35.127 1.00 31.89 193 LEU A N 1
ATOM 1415 C CA . LEU A 1 195 ? 70.949 27.309 34.918 1.00 32.02 193 LEU A CA 1
ATOM 1416 C C . LEU A 1 195 ? 70.140 28.348 34.181 1.00 32.07 193 LEU A C 1
ATOM 1417 O O . LEU A 1 195 ? 69.039 28.066 33.780 1.00 31.39 193 LEU A O 1
ATOM 1422 N N . GLY A 1 196 ? 70.658 29.565 34.038 1.00 32.35 194 GLY A N 1
ATOM 1423 C CA . GLY A 1 196 ? 69.934 30.617 33.309 1.00 31.83 194 GLY A CA 1
ATOM 1424 C C . GLY A 1 196 ? 70.953 31.595 32.764 1.00 32.50 194 GLY A C 1
ATOM 1425 O O . GLY A 1 196 ? 72.057 31.215 32.382 1.00 34.68 194 GLY A O 1
ATOM 1426 N N . ALA A 1 197 ? 70.629 32.861 32.769 1.00 32.45 195 ALA A N 1
ATOM 1427 C CA . ALA A 1 197 ? 71.546 33.839 32.236 1.00 33.71 195 ALA A CA 1
ATOM 1428 C C . ALA A 1 197 ? 72.649 34.275 33.196 1.00 34.94 195 ALA A C 1
ATOM 1429 O O . ALA A 1 197 ? 72.373 34.884 34.235 1.00 37.61 195 ALA A O 1
ATOM 1431 N N . SER A 1 198 ? 73.895 34.032 32.834 1.00 34.56 196 SER A N 1
ATOM 1432 C CA . SER A 1 198 ? 75.019 34.399 33.657 1.00 35.24 196 SER A CA 1
ATOM 1433 C C . SER A 1 198 ? 76.175 34.892 32.839 1.00 35.43 196 SER A C 1
ATOM 1434 O O . SER A 1 198 ? 76.503 34.291 31.812 1.00 36.24 196 SER A O 1
ATOM 1437 N N . MET A 1 199 ? 76.825 35.933 33.358 1.00 32.84 197 MET A N 1
ATOM 1438 C CA . MET A 1 199 ? 78.115 36.351 32.886 1.00 32.96 197 MET A CA 1
ATOM 1439 C C . MET A 1 199 ? 79.203 35.564 33.672 1.00 32.88 197 MET A C 1
ATOM 1440 O O . MET A 1 199 ? 79.348 35.699 34.892 1.00 31.87 197 MET A O 1
ATOM 1445 N N . VAL A 1 200 ? 79.963 34.742 32.956 1.00 31.32 198 VAL A N 1
ATOM 1446 C CA . VAL A 1 200 ? 80.965 33.858 33.565 1.00 31.41 198 VAL A CA 1
ATOM 1447 C C . VAL A 1 200 ? 82.372 34.285 33.162 1.00 32.48 198 VAL A C 1
ATOM 1448 O O . VAL A 1 200 ? 82.824 34.069 32.015 1.00 31.51 198 VAL A O 1
ATOM 1452 N N . GLU A 1 201 ? 83.062 34.944 34.084 1.00 30.93 199 GLU A N 1
ATOM 1453 C CA . GLU A 1 201 ? 84.424 35.379 33.812 1.00 31.39 199 GLU A CA 1
ATOM 1454 C C . GLU A 1 201 ? 85.389 34.752 34.807 1.00 31.69 199 GLU A C 1
ATOM 1455 O O . GLU A 1 201 ? 86.529 35.121 34.831 1.00 33.26 199 GLU A O 1
ATOM 1461 N N . GLY A 1 202 ? 84.928 33.780 35.579 1.00 31.27 200 GLY A N 1
ATOM 1462 C CA . GLY A 1 202 ? 85.870 33.004 36.380 1.00 31.49 200 GLY A CA 1
ATOM 1463 C C . GLY A 1 202 ? 85.537 31.537 36.301 1.00 32.26 200 GLY A C 1
ATOM 1464 O O . GLY A 1 202 ? 84.874 31.091 35.343 1.00 33.12 200 GLY A O 1
ATOM 1465 N N . ARG A 1 203 ? 86.014 30.761 37.274 1.00 31.59 201 ARG A N 1
ATOM 1466 C CA . ARG A 1 203 ? 86.121 29.325 37.082 1.00 31.32 201 ARG A CA 1
ATOM 1467 C C . ARG A 1 203 ? 85.094 28.541 37.826 1.00 31.16 201 ARG A C 1
ATOM 1468 O O . ARG A 1 203 ? 85.057 28.582 39.041 1.00 32.69 201 ARG A O 1
ATOM 1476 N N . ILE A 1 204 ? 84.305 27.794 37.079 1.00 31.57 202 ILE A N 1
ATOM 1477 C CA . ILE A 1 204 ? 83.247 26.955 37.605 1.00 31.32 202 ILE A CA 1
ATOM 1478 C C . ILE A 1 204 ? 83.770 25.493 37.578 1.00 33.14 202 ILE A C 1
ATOM 1479 O O . ILE A 1 204 ? 83.877 24.881 36.487 1.00 32.65 202 ILE A O 1
ATOM 1484 N N . SER A 1 205 ? 84.041 24.937 38.760 1.00 32.03 203 SER A N 1
ATOM 1485 C CA . SER A 1 205 ? 84.609 23.592 38.901 1.00 33.64 203 SER A CA 1
ATOM 1486 C C . SER A 1 205 ? 83.591 22.498 38.567 1.00 32.97 203 SER A C 1
ATOM 1487 O O . SER A 1 205 ? 82.380 22.736 38.548 1.00 31.97 203 SER A O 1
ATOM 1490 N N . ALA A 1 206 ? 84.068 21.277 38.327 1.00 31.88 204 ALA A N 1
ATOM 1491 C CA . ALA A 1 206 ? 83.120 20.199 37.968 1.00 32.18 204 ALA A CA 1
ATOM 1492 C C . ALA A 1 206 ? 82.074 20.054 39.068 1.00 31.90 204 ALA A C 1
ATOM 1493 O O . ALA A 1 206 ? 82.400 20.170 40.265 1.00 32.25 204 ALA A O 1
ATOM 1495 N N . GLY A 1 207 ? 80.819 19.804 38.692 1.00 30.13 205 GLY A N 1
ATOM 1496 C CA . GLY A 1 207 ? 79.753 19.644 39.689 1.00 30.71 205 GLY A CA 1
ATOM 1497 C C . GLY A 1 207 ? 79.108 20.935 40.178 1.00 30.49 205 GLY A C 1
ATOM 1498 O O . GLY A 1 207 ? 78.089 20.900 40.890 1.00 31.37 205 GLY A O 1
ATOM 1499 N N . VAL A 1 208 ? 79.708 22.064 39.857 1.00 31.49 206 VAL A N 1
ATOM 1500 C CA . VAL A 1 208 ? 79.230 23.349 40.377 1.00 31.67 206 VAL A CA 1
ATOM 1501 C C . VAL A 1 208 ? 78.168 23.978 39.461 1.00 32.08 206 VAL A C 1
ATOM 1502 O O . VAL A 1 208 ? 78.382 24.113 38.249 1.00 30.68 206 VAL A O 1
ATOM 1506 N N . VAL A 1 209 ? 77.041 24.384 40.055 1.00 30.51 207 VAL A N 1
ATOM 1507 C CA . VAL A 1 209 ? 75.939 24.993 39.298 1.00 33.17 207 VAL A CA 1
ATOM 1508 C C . VAL A 1 209 ? 75.709 26.427 39.766 1.00 33.04 207 VAL A C 1
ATOM 1509 O O . VAL A 1 209 ? 75.763 26.692 40.969 1.00 32.47 207 VAL A O 1
ATOM 1513 N N . VAL A 1 210 ? 75.433 27.328 38.827 1.00 31.60 208 VAL A N 1
ATOM 1514 C CA . VAL A 1 210 ? 75.240 28.740 39.121 1.00 31.18 208 VAL A CA 1
ATOM 1515 C C . VAL A 1 210 ? 73.817 29.145 38.627 1.00 30.78 208 VAL A C 1
ATOM 1516 O O . VAL A 1 210 ? 73.450 28.898 37.452 1.00 30.36 208 VAL A O 1
ATOM 1520 N N . GLY A 1 211 ? 73.017 29.750 39.506 1.00 28.46 209 GLY A N 1
ATOM 1521 C CA . GLY A 1 211 ? 71.614 30.018 39.229 1.00 29.76 209 GLY A CA 1
ATOM 1522 C C . GLY A 1 211 ? 71.424 31.264 38.370 1.00 29.70 209 GLY A C 1
ATOM 1523 O O . GLY A 1 211 ? 72.340 32.037 38.168 1.00 29.34 209 GLY A O 1
ATOM 1524 N N . ASP A 1 212 ? 70.212 31.387 37.847 1.00 30.68 210 ASP A N 1
ATOM 1525 C CA . ASP A 1 212 ? 69.808 32.392 36.879 1.00 30.88 210 ASP A CA 1
ATOM 1526 C C . ASP A 1 212 ? 70.223 33.795 37.350 1.00 31.00 210 ASP A C 1
ATOM 1527 O O . ASP A 1 212 ? 69.917 34.215 38.473 1.00 31.24 210 ASP A O 1
ATOM 1532 N N . GLY A 1 213 ? 70.929 34.520 36.513 1.00 29.50 211 GLY A N 1
ATOM 1533 C CA . GLY A 1 213 ? 71.198 35.920 36.818 1.00 30.45 211 GLY A CA 1
ATOM 1534 C C . GLY A 1 213 ? 72.436 36.144 37.681 1.00 31.41 211 GLY A C 1
ATOM 1535 O O . GLY A 1 213 ? 72.775 37.278 37.977 1.00 33.18 211 GLY A O 1
ATOM 1536 N N . SER A 1 214 ? 73.123 35.081 38.094 1.00 31.01 212 SER A N 1
ATOM 1537 C CA . SER A 1 214 ? 74.341 35.216 38.875 1.00 30.23 212 SER A CA 1
ATOM 1538 C C . SER A 1 214 ? 75.538 35.441 38.003 1.00 32.86 212 SER A C 1
ATOM 1539 O O . SER A 1 214 ? 75.662 34.781 36.971 1.00 34.84 212 SER A O 1
ATOM 1542 N N . ASP A 1 215 ? 76.468 36.313 38.424 1.00 31.21 213 ASP A N 1
ATOM 1543 C CA . ASP A 1 215 ? 77.635 36.603 37.586 1.00 33.21 213 ASP A CA 1
ATOM 1544 C C . ASP A 1 215 ? 78.907 36.232 38.354 1.00 33.18 213 ASP A C 1
ATOM 1545 O O . ASP A 1 215 ? 79.009 36.470 39.578 1.00 32.51 213 ASP A O 1
ATOM 1550 N N . VAL A 1 216 ? 79.859 35.645 37.629 1.00 31.07 214 VAL A N 1
ATOM 1551 C CA . VAL A 1 216 ? 81.117 35.199 38.210 1.00 31.73 214 VAL A CA 1
ATOM 1552 C C . VAL A 1 216 ? 82.197 36.153 37.692 1.00 32.09 214 VAL A C 1
ATOM 1553 O O . VAL A 1 216 ? 82.502 36.171 36.485 1.00 30.84 214 VAL A O 1
ATOM 1557 N N . GLY A 1 217 ? 82.760 36.960 38.587 1.00 30.56 215 GLY A N 1
ATOM 1558 C CA . GLY A 1 217 ? 83.689 37.998 38.142 1.00 28.87 215 GLY A CA 1
ATOM 1559 C C . GLY A 1 217 ? 84.980 37.461 37.605 1.00 30.27 215 GLY A C 1
ATOM 1560 O O . GLY A 1 217 ? 85.283 36.281 37.766 1.00 29.19 215 GLY A O 1
ATOM 1561 N N . GLY A 1 218 ? 85.733 38.338 36.946 1.00 29.70 216 GLY A N 1
ATOM 1562 C CA . GLY A 1 218 ? 86.977 37.998 36.248 1.00 29.93 216 GLY A CA 1
ATOM 1563 C C . GLY A 1 218 ? 87.998 37.373 37.210 1.00 31.16 216 GLY A C 1
ATOM 1564 O O . GLY A 1 218 ? 88.337 37.956 38.217 1.00 29.27 216 GLY A O 1
ATOM 1565 N N . GLY A 1 219 ? 88.460 36.166 36.892 1.00 30.80 217 GLY A N 1
ATOM 1566 C CA . GLY A 1 219 ? 89.460 35.523 37.734 1.00 30.28 217 GLY A CA 1
ATOM 1567 C C . GLY A 1 219 ? 88.881 34.967 39.040 1.00 29.59 217 GLY A C 1
ATOM 1568 O O . GLY A 1 219 ? 89.618 34.497 39.858 1.00 30.28 217 GLY A O 1
ATOM 1569 N N . ALA A 1 220 ? 87.583 35.038 39.266 1.00 31.05 218 ALA A N 1
ATOM 1570 C CA . ALA A 1 220 ? 87.008 34.404 40.471 1.00 30.55 218 ALA A CA 1
ATOM 1571 C C . ALA A 1 220 ? 87.117 32.861 40.443 1.00 31.89 218 ALA A C 1
ATOM 1572 O O . ALA A 1 220 ? 87.069 32.243 39.372 1.00 32.09 218 ALA A O 1
ATOM 1574 N N . SER A 1 221 ? 87.205 32.249 41.637 1.00 32.53 219 SER A N 1
ATOM 1575 C CA . SER A 1 221 ? 87.499 30.809 41.784 1.00 30.98 219 SER A CA 1
ATOM 1576 C C . SER A 1 221 ? 86.334 30.204 42.555 1.00 31.80 219 SER A C 1
ATOM 1577 O O . SER A 1 221 ? 86.008 30.652 43.661 1.00 32.75 219 SER A O 1
ATOM 1580 N N . ILE A 1 222 ? 85.627 29.248 41.955 1.00 31.66 220 ILE A N 1
ATOM 1581 C CA . ILE A 1 222 ? 84.623 28.499 42.724 1.00 32.00 220 ILE A CA 1
ATOM 1582 C C . ILE A 1 222 ? 85.081 27.056 42.963 1.00 32.70 220 ILE A C 1
ATOM 1583 O O . ILE A 1 222 ? 85.225 26.292 42.002 1.00 30.96 220 ILE A O 1
ATOM 1588 N N . MET A 1 223 ? 85.326 26.707 44.225 1.00 32.03 221 MET A N 1
ATOM 1589 C CA . MET A 1 223 ? 85.701 25.325 44.575 1.00 34.55 221 MET A CA 1
ATOM 1590 C C . MET A 1 223 ? 84.555 24.366 44.291 1.00 36.07 221 MET A C 1
ATOM 1591 O O . MET A 1 223 ? 83.379 24.784 44.223 1.00 36.59 221 MET A O 1
ATOM 1596 N N . GLY A 1 224 ? 84.886 23.085 44.114 1.00 36.09 222 GLY A N 1
ATOM 1597 C CA . GLY A 1 224 ? 83.877 22.103 43.731 1.00 36.89 222 GLY A CA 1
ATOM 1598 C C . GLY A 1 224 ? 83.030 21.623 44.897 1.00 36.29 222 GLY A C 1
ATOM 1599 O O . GLY A 1 224 ? 81.826 21.349 44.761 1.00 34.41 222 GLY A O 1
ATOM 1600 N N . THR A 1 225 ? 83.654 21.470 46.048 1.00 38.53 223 THR A N 1
ATOM 1601 C CA . THR A 1 225 ? 82.930 20.934 47.201 1.00 40.21 223 THR A CA 1
ATOM 1602 C C . THR A 1 225 ? 83.313 21.673 48.483 1.00 42.55 223 THR A C 1
ATOM 1603 O O . THR A 1 225 ? 84.338 22.366 48.549 1.00 41.82 223 THR A O 1
ATOM 1607 N N . LEU A 1 226 ? 82.489 21.475 49.507 1.00 43.76 224 LEU A N 1
ATOM 1608 C CA . LEU A 1 226 ? 82.651 22.134 50.769 1.00 47.36 224 LEU A CA 1
ATOM 1609 C C . LEU A 1 226 ? 83.580 21.243 51.560 1.00 49.28 224 LEU A C 1
ATOM 1610 O O . LEU A 1 226 ? 83.197 20.131 51.971 1.00 49.06 224 LEU A O 1
ATOM 1615 N N . SER A 1 227 ? 84.823 21.712 51.722 1.00 51.68 225 SER A N 1
ATOM 1616 C CA . SER A 1 227 ? 85.900 20.896 52.329 1.00 53.59 225 SER A CA 1
ATOM 1617 C C . SER A 1 227 ? 85.505 20.105 53.609 1.00 54.82 225 SER A C 1
ATOM 1618 O O . SER A 1 227 ? 85.213 20.686 54.672 1.00 55.83 225 SER A O 1
ATOM 1621 N N . THR A 1 231 ? 80.389 15.198 51.910 1.00 58.26 229 THR A N 1
ATOM 1622 C CA . THR A 1 231 ? 81.219 15.939 50.949 1.00 58.86 229 THR A CA 1
ATOM 1623 C C . THR A 1 231 ? 80.397 16.748 49.916 1.00 56.81 229 THR A C 1
ATOM 1624 O O . THR A 1 231 ? 80.324 16.403 48.714 1.00 57.14 229 THR A O 1
ATOM 1628 N N . HIS A 1 232 ? 79.797 17.837 50.398 1.00 53.31 230 HIS A N 1
ATOM 1629 C CA . HIS A 1 232 ? 78.730 18.495 49.662 1.00 49.90 230 HIS A CA 1
ATOM 1630 C C . HIS A 1 232 ? 79.232 19.389 48.533 1.00 45.80 230 HIS A C 1
ATOM 1631 O O . HIS A 1 232 ? 80.170 20.175 48.681 1.00 43.14 230 HIS A O 1
ATOM 1638 N N . VAL A 1 233 ? 78.589 19.234 47.393 1.00 43.18 231 VAL A N 1
ATOM 1639 C CA . VAL A 1 233 ? 78.883 20.022 46.228 1.00 40.05 231 VAL A CA 1
ATOM 1640 C C . VAL A 1 233 ? 78.538 21.479 46.495 1.00 36.68 231 VAL A C 1
ATOM 1641 O O . VAL A 1 233 ? 77.625 21.796 47.245 1.00 34.26 231 VAL A O 1
ATOM 1645 N N . ILE A 1 234 ? 79.310 22.371 45.910 1.00 35.53 232 ILE A N 1
ATOM 1646 C CA . ILE A 1 234 ? 79.057 23.787 46.056 1.00 34.38 232 ILE A CA 1
ATOM 1647 C C . ILE A 1 234 ? 78.128 24.237 44.947 1.00 33.63 232 ILE A C 1
ATOM 1648 O O . ILE A 1 234 ? 78.306 23.816 43.815 1.00 31.40 232 ILE A O 1
ATOM 1653 N N . SER A 1 235 ? 77.114 25.045 45.281 1.00 32.34 233 SER A N 1
ATOM 1654 C CA . SER A 1 235 ? 76.340 25.767 44.263 1.00 32.08 233 SER A CA 1
ATOM 1655 C C . SER A 1 235 ? 76.099 27.234 44.665 1.00 32.50 233 SER A C 1
ATOM 1656 O O . SER A 1 235 ? 76.254 27.620 45.832 1.00 30.88 233 SER A O 1
ATOM 1659 N N . ILE A 1 236 ? 75.714 28.031 43.668 1.00 32.55 234 ILE A N 1
ATOM 1660 C CA . ILE A 1 236 ? 75.375 29.441 43.804 1.00 32.33 234 ILE A CA 1
ATOM 1661 C C . ILE A 1 236 ? 73.895 29.581 43.324 1.00 30.72 234 ILE A C 1
ATOM 1662 O O . ILE A 1 236 ? 73.490 29.012 42.272 1.00 29.84 234 ILE A O 1
ATOM 1667 N N . GLY A 1 237 ? 73.092 30.312 44.073 1.00 30.56 235 GLY A N 1
ATOM 1668 C CA . GLY A 1 237 ? 71.706 30.526 43.744 1.00 30.52 235 GLY A CA 1
ATOM 1669 C C . GLY A 1 237 ? 71.523 31.639 42.702 1.00 30.13 235 GLY A C 1
ATOM 1670 O O . GLY A 1 237 ? 72.366 31.829 41.816 1.00 30.17 235 GLY A O 1
ATOM 1671 N N . LYS A 1 238 ? 70.421 32.379 42.816 1.00 30.32 236 LYS A N 1
ATOM 1672 C CA . LYS A 1 238 ? 70.053 33.347 41.806 1.00 30.01 236 LYS A CA 1
ATOM 1673 C C . LYS A 1 238 ? 70.507 34.710 42.238 1.00 30.74 236 LYS A C 1
ATOM 1674 O O . LYS A 1 238 ? 70.460 35.043 43.420 1.00 31.03 236 LYS A O 1
ATOM 1680 N N . ARG A 1 239 ? 70.924 35.505 41.258 1.00 29.97 237 ARG A N 1
ATOM 1681 C CA . ARG A 1 239 ? 71.290 36.913 41.434 1.00 29.73 237 ARG A CA 1
ATOM 1682 C C . ARG A 1 239 ? 72.460 37.100 42.342 1.00 30.10 237 ARG A C 1
ATOM 1683 O O . ARG A 1 239 ? 72.470 38.044 43.138 1.00 31.08 237 ARG A O 1
ATOM 1691 N N . CYS A 1 240 ? 73.397 36.166 42.320 1.00 29.98 238 CYS A N 1
ATOM 1692 C CA . CYS A 1 240 ? 74.594 36.345 43.163 1.00 30.82 238 CYS A CA 1
ATOM 1693 C C . CYS A 1 240 ? 75.671 37.033 42.320 1.00 31.38 238 CYS A C 1
ATOM 1694 O O . CYS A 1 240 ? 75.657 36.935 41.082 1.00 31.28 238 CYS A O 1
ATOM 1697 N N . LEU A 1 241 ? 76.604 37.700 42.987 1.00 31.49 239 LEU A N 1
ATOM 1698 C CA . LEU A 1 241 ? 77.733 38.320 42.315 1.00 33.00 239 LEU A CA 1
ATOM 1699 C C . LEU A 1 241 ? 79.019 37.950 42.985 1.00 31.21 239 LEU A C 1
ATOM 1700 O O . LEU A 1 241 ? 79.162 38.244 44.178 1.00 31.78 239 LEU A O 1
ATOM 1705 N N . LEU A 1 242 ? 79.964 37.327 42.256 1.00 30.61 240 LEU A N 1
ATOM 1706 C CA . LEU A 1 242 ? 81.318 37.130 42.816 1.00 29.40 240 LEU A CA 1
ATOM 1707 C C . LEU A 1 242 ? 82.239 38.171 42.220 1.00 28.72 240 LEU A C 1
ATOM 1708 O O . LEU A 1 242 ? 82.343 38.228 41.001 1.00 30.70 240 LEU A O 1
ATOM 1713 N N . GLY A 1 243 ? 82.929 38.981 43.052 1.00 27.97 241 GLY A N 1
ATOM 1714 C CA . GLY A 1 243 ? 83.731 40.060 42.510 1.00 27.65 241 GLY A CA 1
ATOM 1715 C C . GLY A 1 243 ? 84.956 39.494 41.800 1.00 29.55 241 GLY A C 1
ATOM 1716 O O . GLY A 1 243 ? 85.342 38.316 42.001 1.00 30.41 241 GLY A O 1
ATOM 1717 N N . ALA A 1 244 ? 85.622 40.324 41.001 1.00 29.48 242 ALA A N 1
ATOM 1718 C CA . ALA A 1 244 ? 86.816 39.858 40.341 1.00 28.27 242 ALA A CA 1
ATOM 1719 C C . ALA A 1 244 ? 87.790 39.374 41.361 1.00 29.16 242 ALA A C 1
ATOM 1720 O O . ALA A 1 244 ? 87.910 39.978 42.466 1.00 29.67 242 ALA A O 1
ATOM 1722 N N . ASN A 1 245 ? 88.533 38.331 40.971 1.00 28.66 243 ASN A N 1
ATOM 1723 C CA . ASN A 1 245 ? 89.659 37.764 41.763 1.00 29.95 243 ASN A CA 1
ATOM 1724 C C . ASN A 1 245 ? 89.159 37.289 43.154 1.00 30.37 243 ASN A C 1
ATOM 1725 O O . ASN A 1 245 ? 89.935 37.128 44.096 1.00 31.08 243 ASN A O 1
ATOM 1730 N N . SER A 1 246 ? 87.855 37.068 43.285 1.00 29.59 244 SER A N 1
ATOM 1731 C CA . SER A 1 246 ? 87.374 36.521 44.559 1.00 27.69 244 SER A CA 1
ATOM 1732 C C . SER A 1 246 ? 87.431 34.981 44.553 1.00 29.05 244 SER A C 1
ATOM 1733 O O . SER A 1 246 ? 87.874 34.375 43.595 1.00 29.11 244 SER A O 1
ATOM 1736 N N . GLY A 1 247 ? 87.054 34.356 45.666 1.00 28.67 245 GLY A N 1
ATOM 1737 C CA . GLY A 1 247 ? 86.979 32.879 45.702 1.00 30.27 245 GLY A CA 1
ATOM 1738 C C . GLY A 1 247 ? 85.892 32.416 46.641 1.00 30.39 245 GLY A C 1
ATOM 1739 O O . GLY A 1 247 ? 85.564 33.090 47.645 1.00 28.36 245 GLY A O 1
ATOM 1740 N N . LEU A 1 248 ? 85.331 31.245 46.339 1.00 31.05 246 LEU A N 1
ATOM 1741 C CA . LEU A 1 248 ? 84.167 30.748 47.067 1.00 31.09 246 LEU A CA 1
ATOM 1742 C C . LEU A 1 248 ? 84.377 29.265 47.411 1.00 30.49 246 LEU A C 1
ATOM 1743 O O . LEU A 1 248 ? 84.579 28.446 46.524 1.00 30.61 246 LEU A O 1
ATOM 1748 N N . GLY A 1 249 ? 84.419 28.936 48.709 1.00 30.42 247 GLY A N 1
ATOM 1749 C CA . GLY A 1 249 ? 84.540 27.565 49.135 1.00 30.01 247 GLY A CA 1
ATOM 1750 C C . GLY A 1 249 ? 83.326 27.138 49.966 1.00 30.29 247 GLY A C 1
ATOM 1751 O O . GLY A 1 249 ? 83.420 26.185 50.707 1.00 29.73 247 GLY A O 1
ATOM 1752 N N . ILE A 1 250 ? 82.202 27.847 49.837 1.00 29.16 248 ILE A N 1
ATOM 1753 C CA . ILE A 1 250 ? 80.940 27.449 50.436 1.00 29.42 248 ILE A CA 1
ATOM 1754 C C . ILE A 1 250 ? 79.820 27.691 49.409 1.00 30.86 248 ILE A C 1
ATOM 1755 O O . ILE A 1 250 ? 80.022 28.429 48.463 1.00 30.02 248 ILE A O 1
ATOM 1760 N N . SER A 1 251 ? 78.650 27.079 49.592 1.00 30.45 249 SER A N 1
ATOM 1761 C CA . SER A 1 251 ? 77.530 27.421 48.710 1.00 31.46 249 SER A CA 1
ATOM 1762 C C . SER A 1 251 ? 76.915 28.755 49.068 1.00 32.06 249 SER A C 1
ATOM 1763 O O . SER A 1 251 ? 76.928 29.181 50.235 1.00 31.50 249 SER A O 1
ATOM 1766 N N . LEU A 1 252 ? 76.318 29.414 48.075 1.00 33.02 250 LEU A N 1
ATOM 1767 C CA . LEU A 1 252 ? 75.566 30.642 48.349 1.00 31.51 250 LEU A CA 1
ATOM 1768 C C . LEU A 1 252 ? 74.111 30.384 47.948 1.00 31.84 250 LEU A C 1
ATOM 1769 O O . LEU A 1 252 ? 73.853 29.723 46.925 1.00 32.90 250 LEU A O 1
ATOM 1774 N N . GLY A 1 253 ? 73.168 30.938 48.688 1.00 30.86 251 GLY A N 1
ATOM 1775 C CA . GLY A 1 253 ? 71.744 30.888 48.281 1.00 31.94 251 GLY A CA 1
ATOM 1776 C C . GLY A 1 253 ? 71.525 32.004 47.269 1.00 31.12 251 GLY A C 1
ATOM 1777 O O . GLY A 1 253 ? 72.362 32.193 46.393 1.00 33.26 251 GLY A O 1
ATOM 1778 N N . ASP A 1 254 ? 70.443 32.761 47.393 1.00 30.27 252 ASP A N 1
ATOM 1779 C CA . ASP A 1 254 ? 70.183 33.812 46.441 1.00 28.75 252 ASP A CA 1
ATOM 1780 C C . ASP A 1 254 ? 70.640 35.178 46.984 1.00 29.53 252 ASP A C 1
ATOM 1781 O O . ASP A 1 254 ? 70.699 35.417 48.213 1.00 28.65 252 ASP A O 1
ATOM 1786 N N . ASP A 1 255 ? 70.893 36.105 46.064 1.00 27.85 253 ASP A N 1
ATOM 1787 C CA . ASP A 1 255 ? 71.148 37.495 46.443 1.00 29.23 253 ASP A CA 1
ATOM 1788 C C . ASP A 1 255 ? 72.309 37.712 47.379 1.00 29.80 253 ASP A C 1
ATOM 1789 O O . ASP A 1 255 ? 72.253 38.587 48.275 1.00 29.97 253 ASP A O 1
ATOM 1794 N N . CYS A 1 256 ? 73.387 36.975 47.100 1.00 30.13 254 CYS A N 1
ATOM 1795 C CA . CYS A 1 256 ? 74.648 37.065 47.813 1.00 30.76 254 CYS A CA 1
ATOM 1796 C C . CYS A 1 256 ? 75.740 37.765 46.982 1.00 30.93 254 CYS A C 1
ATOM 1797 O O . CYS A 1 256 ? 75.712 37.764 45.731 1.00 31.34 254 CYS A O 1
ATOM 1800 N N . VAL A 1 257 ? 76.693 38.364 47.688 1.00 29.96 255 VAL A N 1
ATOM 1801 C CA . VAL A 1 257 ? 77.790 39.110 47.049 1.00 29.41 255 VAL A CA 1
ATOM 1802 C C . VAL A 1 257 ? 79.084 38.672 47.738 1.00 29.29 255 VAL A C 1
ATOM 1803 O O . VAL A 1 257 ? 79.138 38.653 48.961 1.00 29.22 255 VAL A O 1
ATOM 1807 N N . VAL A 1 258 ? 80.127 38.304 46.970 1.00 28.31 256 VAL A N 1
ATOM 1808 C CA . VAL A 1 258 ? 81.446 38.195 47.591 1.00 29.06 256 VAL A CA 1
ATOM 1809 C C . VAL A 1 258 ? 82.309 39.298 47.000 1.00 29.84 256 VAL A C 1
ATOM 1810 O O . VAL A 1 258 ? 82.458 39.359 45.764 1.00 30.48 256 VAL A O 1
ATOM 1814 N N . GLU A 1 259 ? 82.868 40.147 47.862 1.00 28.67 257 GLU A N 1
ATOM 1815 C CA . GLU A 1 259 ? 83.691 41.281 47.446 1.00 30.25 257 GLU A CA 1
ATOM 1816 C C . GLU A 1 259 ? 84.906 40.940 46.528 1.00 28.86 257 GLU A C 1
ATOM 1817 O O . GLU A 1 259 ? 85.522 39.881 46.674 1.00 28.14 257 GLU A O 1
ATOM 1823 N N . ALA A 1 260 ? 85.242 41.838 45.597 1.00 27.13 258 ALA A N 1
ATOM 1824 C CA . ALA A 1 260 ? 86.404 41.610 44.728 1.00 28.37 258 ALA A CA 1
ATOM 1825 C C . ALA A 1 260 ? 87.619 41.310 45.578 1.00 28.63 258 ALA A C 1
ATOM 1826 O O . ALA A 1 260 ? 87.846 41.946 46.597 1.00 27.88 258 ALA A O 1
ATOM 1828 N N . GLY A 1 261 ? 88.414 40.334 45.190 1.00 29.43 259 GLY A N 1
ATOM 1829 C CA . GLY A 1 261 ? 89.660 40.096 45.892 1.00 28.44 259 GLY A CA 1
ATOM 1830 C C . GLY A 1 261 ? 89.558 39.257 47.162 1.00 29.51 259 GLY A C 1
ATOM 1831 O O . GLY A 1 261 ? 90.574 38.915 47.741 1.00 30.76 259 GLY A O 1
ATOM 1832 N N . LEU A 1 262 ? 88.351 38.914 47.614 1.00 29.41 260 LEU A N 1
ATOM 1833 C CA . LEU A 1 262 ? 88.206 38.109 48.879 1.00 28.36 260 LEU A CA 1
ATOM 1834 C C . LEU A 1 262 ? 87.966 36.631 48.605 1.00 28.32 260 LEU A C 1
ATOM 1835 O O . LEU A 1 262 ? 87.057 36.301 47.822 1.00 27.80 260 LEU A O 1
ATOM 1840 N N . TYR A 1 263 ? 88.702 35.748 49.286 1.00 29.14 261 TYR A N 1
ATOM 1841 C CA . TYR A 1 263 ? 88.517 34.286 49.095 1.00 28.85 261 TYR A CA 1
ATOM 1842 C C . TYR A 1 263 ? 87.809 33.780 50.359 1.00 28.52 261 TYR A C 1
ATOM 1843 O O . TYR A 1 263 ? 88.382 33.795 51.427 1.00 28.20 261 TYR A O 1
ATOM 1852 N N . VAL A 1 264 ? 86.582 33.267 50.234 1.00 29.21 262 VAL A N 1
ATOM 1853 C CA . VAL A 1 264 ? 85.887 32.811 51.445 1.00 29.31 262 VAL A CA 1
ATOM 1854 C C . VAL A 1 264 ? 86.052 31.306 51.486 1.00 29.47 262 VAL A C 1
ATOM 1855 O O . VAL A 1 264 ? 85.377 30.594 50.731 1.00 28.19 262 VAL A O 1
ATOM 1859 N N . THR A 1 265 ? 86.929 30.805 52.354 1.00 30.16 263 THR A N 1
ATOM 1860 C CA . THR A 1 265 ? 87.103 29.334 52.459 1.00 29.74 263 THR A CA 1
ATOM 1861 C C . THR A 1 265 ? 86.121 28.842 53.505 1.00 30.68 263 THR A C 1
ATOM 1862 O O . THR A 1 265 ? 85.671 29.619 54.351 1.00 31.33 263 THR A O 1
ATOM 1866 N N . ALA A 1 266 ? 85.832 27.537 53.487 1.00 29.59 264 ALA A N 1
ATOM 1867 C CA . ALA A 1 266 ? 84.877 26.959 54.442 1.00 28.65 264 ALA A CA 1
ATOM 1868 C C . ALA A 1 266 ? 85.316 27.189 55.881 1.00 28.94 264 ALA A C 1
ATOM 1869 O O . ALA A 1 266 ? 84.477 27.340 56.759 1.00 28.36 264 ALA A O 1
ATOM 1871 N N . GLY A 1 267 ? 86.632 27.165 56.127 1.00 27.73 265 GLY A N 1
ATOM 1872 C CA . GLY A 1 267 ? 87.153 27.383 57.465 1.00 27.27 265 GLY A CA 1
ATOM 1873 C C . GLY A 1 267 ? 87.375 28.833 57.908 1.00 25.95 265 GLY A C 1
ATOM 1874 O O . GLY A 1 267 ? 87.737 29.098 59.052 1.00 24.49 265 GLY A O 1
ATOM 1875 N N . THR A 1 268 ? 87.271 29.777 56.982 1.00 26.96 266 THR A N 1
ATOM 1876 C CA . THR A 1 268 ? 87.411 31.179 57.351 1.00 27.39 266 THR A CA 1
ATOM 1877 C C . THR A 1 268 ? 86.416 31.539 58.486 1.00 28.47 266 THR A C 1
ATOM 1878 O O . THR A 1 268 ? 85.245 31.191 58.414 1.00 28.70 266 THR A O 1
ATOM 1882 N N . ARG A 1 269 ? 86.880 32.226 59.525 1.00 27.83 267 ARG A N 1
ATOM 1883 C CA . ARG A 1 269 ? 85.988 32.669 60.559 1.00 28.98 267 ARG A CA 1
ATOM 1884 C C . ARG A 1 269 ? 85.459 34.022 60.168 1.00 30.21 267 ARG A C 1
ATOM 1885 O O . ARG A 1 269 ? 86.248 34.962 59.969 1.00 30.45 267 ARG A O 1
ATOM 1893 N N . VAL A 1 270 ? 84.129 34.130 60.023 1.00 30.29 268 VAL A N 1
ATOM 1894 C CA . VAL A 1 270 ? 83.521 35.386 59.588 1.00 30.28 268 VAL A CA 1
ATOM 1895 C C . VAL A 1 270 ? 82.837 36.058 60.765 1.00 29.14 268 VAL A C 1
ATOM 1896 O O . VAL A 1 270 ? 82.165 35.404 61.578 1.00 28.93 268 VAL A O 1
ATOM 1900 N N . THR A 1 271 ? 83.031 37.360 60.877 1.00 28.36 269 THR A N 1
ATOM 1901 C CA . THR A 1 271 ? 82.396 38.111 61.927 1.00 30.15 269 THR A CA 1
ATOM 1902 C C . THR A 1 271 ? 81.063 38.620 61.443 1.00 30.26 269 THR A C 1
ATOM 1903 O O . THR A 1 271 ? 80.936 39.077 60.341 1.00 28.90 269 THR A O 1
ATOM 1907 N N . MET A 1 272 ? 80.073 38.570 62.311 1.00 32.10 270 MET A N 1
ATOM 1908 C CA . MET A 1 272 ? 78.713 38.885 61.947 1.00 34.30 270 MET A CA 1
ATOM 1909 C C . MET A 1 272 ? 78.329 40.212 62.535 1.00 35.09 270 MET A C 1
ATOM 1910 O O . MET A 1 272 ? 79.057 40.783 63.360 1.00 33.74 270 MET A O 1
ATOM 1915 N N . PRO A 1 273 ? 77.175 40.725 62.113 1.00 36.85 271 PRO A N 1
ATOM 1916 C CA . PRO A 1 273 ? 76.758 42.040 62.577 1.00 38.04 271 PRO A CA 1
ATOM 1917 C C . PRO A 1 273 ? 76.723 42.103 64.114 1.00 39.63 271 PRO A C 1
ATOM 1918 O O . PRO A 1 273 ? 77.078 43.127 64.707 1.00 40.23 271 PRO A O 1
ATOM 1922 N N . ASP A 1 274 ? 76.341 41.013 64.757 1.00 40.83 272 ASP A N 1
ATOM 1923 C CA . ASP A 1 274 ? 76.316 40.988 66.229 1.00 42.21 272 ASP A CA 1
ATOM 1924 C C . ASP A 1 274 ? 77.719 40.849 66.863 1.00 42.02 272 ASP A C 1
ATOM 1925 O O . ASP A 1 274 ? 77.837 40.724 68.088 1.00 42.61 272 ASP A O 1
ATOM 1930 N N . SER A 1 275 ? 78.761 40.854 66.035 1.00 41.33 273 SER A N 1
ATOM 1931 C CA . SER A 1 275 ? 80.171 40.710 66.473 1.00 41.13 273 SER A CA 1
ATOM 1932 C C . SER A 1 275 ? 80.617 39.321 66.967 1.00 40.76 273 SER A C 1
ATOM 1933 O O . SER A 1 275 ? 81.751 39.171 67.426 1.00 40.94 273 SER A O 1
ATOM 1936 N N . ASN A 1 276 ? 79.740 38.321 66.872 1.00 39.52 274 ASN A N 1
ATOM 1937 C CA . ASN A 1 276 ? 80.135 36.927 67.076 1.00 38.63 274 ASN A CA 1
ATOM 1938 C C . ASN A 1 276 ? 80.724 36.432 65.747 1.00 36.81 274 ASN A C 1
ATOM 1939 O O . ASN A 1 276 ? 80.479 37.057 64.702 1.00 35.97 274 ASN A O 1
ATOM 1944 N N . SER A 1 277 ? 81.518 35.362 65.764 1.00 34.49 275 SER A N 1
ATOM 1945 C CA . SER A 1 277 ? 82.051 34.844 64.488 1.00 34.31 275 SER A CA 1
ATOM 1946 C C . SER A 1 277 ? 81.662 33.388 64.284 1.00 32.32 275 SER A C 1
ATOM 1947 O O . SER A 1 277 ? 81.480 32.650 65.252 1.00 32.97 275 SER A O 1
ATOM 1950 N N . VAL A 1 278 ? 81.516 32.978 63.042 1.00 30.22 276 VAL A N 1
ATOM 1951 C CA . VAL A 1 278 ? 81.275 31.596 62.746 1.00 29.12 276 VAL A CA 1
ATOM 1952 C C . VAL A 1 278 ? 82.235 31.179 61.663 1.00 28.61 276 VAL A C 1
ATOM 1953 O O . VAL A 1 278 ? 82.792 32.055 60.985 1.00 28.82 276 VAL A O 1
ATOM 1957 N N . LYS A 1 279 ? 82.464 29.876 61.483 1.00 26.54 277 LYS A N 1
ATOM 1958 C CA . LYS A 1 279 ? 83.138 29.442 60.280 1.00 26.55 277 LYS A CA 1
ATOM 1959 C C . LYS A 1 279 ? 82.195 29.711 59.153 1.00 27.07 277 LYS A C 1
ATOM 1960 O O . LYS A 1 279 ? 80.989 29.622 59.348 1.00 25.72 277 LYS A O 1
ATOM 1966 N N . ALA A 1 280 ? 82.754 30.001 57.969 1.00 27.00 278 ALA A N 1
ATOM 1967 C CA . ALA A 1 280 ? 81.966 30.345 56.818 1.00 28.72 278 ALA A CA 1
ATOM 1968 C C . ALA A 1 280 ? 81.054 29.194 56.428 1.00 29.70 278 ALA A C 1
ATOM 1969 O O . ALA A 1 280 ? 79.961 29.411 55.930 1.00 29.84 278 ALA A O 1
ATOM 1971 N N . ARG A 1 281 ? 81.491 27.968 56.678 1.00 30.12 279 ARG A N 1
ATOM 1972 C CA . ARG A 1 281 ? 80.686 26.814 56.333 1.00 28.98 279 ARG A CA 1
ATOM 1973 C C . ARG A 1 281 ? 79.323 26.850 56.994 1.00 28.30 279 ARG A C 1
ATOM 1974 O O . ARG A 1 281 ? 78.377 26.319 56.429 1.00 28.13 279 ARG A O 1
ATOM 1982 N N . GLU A 1 282 ? 79.243 27.432 58.189 1.00 29.55 280 GLU A N 1
ATOM 1983 C CA . GLU A 1 282 ? 77.994 27.537 58.947 1.00 30.25 280 GLU A CA 1
ATOM 1984 C C . GLU A 1 282 ? 76.984 28.437 58.206 1.00 31.10 280 GLU A C 1
ATOM 1985 O O . GLU A 1 282 ? 75.790 28.358 58.433 1.00 31.54 280 GLU A O 1
ATOM 1991 N N . LEU A 1 283 ? 77.477 29.253 57.286 1.00 30.10 281 LEU A N 1
ATOM 1992 C CA . LEU A 1 283 ? 76.627 30.127 56.453 1.00 30.14 281 LEU A CA 1
ATOM 1993 C C . LEU A 1 283 ? 76.310 29.540 55.076 1.00 31.43 281 LEU A C 1
ATOM 1994 O O . LEU A 1 283 ? 75.630 30.177 54.284 1.00 32.09 281 LEU A O 1
ATOM 1999 N N . SER A 1 284 ? 76.816 28.343 54.778 1.00 31.34 282 SER A N 1
ATOM 2000 C CA . SER A 1 284 ? 76.744 27.809 53.416 1.00 31.43 282 SER A CA 1
ATOM 2001 C C . SER A 1 284 ? 75.284 27.641 52.987 1.00 31.31 282 SER A C 1
ATOM 2002 O O . SER A 1 284 ? 74.461 27.143 53.754 1.00 29.68 282 SER A O 1
ATOM 2005 N N . GLY A 1 285 ? 74.959 28.111 51.778 1.00 31.16 283 GLY A N 1
ATOM 2006 C CA . GLY A 1 285 ? 73.576 28.054 51.291 1.00 31.91 283 GLY A CA 1
ATOM 2007 C C . GLY A 1 285 ? 72.637 29.123 51.831 1.00 31.99 283 GLY A C 1
ATOM 2008 O O . GLY A 1 285 ? 71.473 29.169 51.475 1.00 31.93 283 GLY A O 1
ATOM 2009 N N . SER A 1 286 ? 73.122 30.033 52.664 1.00 31.09 284 SER A N 1
ATOM 2010 C CA . SER A 1 286 ? 72.224 31.101 53.116 1.00 31.44 284 SER A CA 1
ATOM 2011 C C . SER A 1 286 ? 72.030 32.228 52.060 1.00 30.09 284 SER A C 1
ATOM 2012 O O . SER A 1 286 ? 72.856 32.405 51.181 1.00 29.69 284 SER A O 1
ATOM 2015 N N . SER A 1 287 ? 70.963 33.005 52.193 1.00 29.93 285 SER A N 1
ATOM 2016 C CA . SER A 1 287 ? 70.684 34.078 51.225 1.00 30.07 285 SER A CA 1
ATOM 2017 C C . SER A 1 287 ? 71.011 35.451 51.780 1.00 28.82 285 SER A C 1
ATOM 2018 O O . SER A 1 287 ? 71.155 35.626 53.005 1.00 28.43 285 SER A O 1
ATOM 2021 N N . ASN A 1 288 ? 71.054 36.428 50.871 1.00 27.19 286 ASN A N 1
ATOM 2022 C CA . ASN A 1 288 ? 71.135 37.826 51.243 1.00 28.35 286 ASN A CA 1
ATOM 2023 C C . ASN A 1 288 ? 72.385 38.189 52.003 1.00 28.53 286 ASN A C 1
ATOM 2024 O O . ASN A 1 288 ? 72.331 39.033 52.888 1.00 30.22 286 ASN A O 1
ATOM 2029 N N . LEU A 1 289 ? 73.498 37.519 51.699 1.00 30.27 287 LEU A N 1
ATOM 2030 C CA . LEU A 1 289 ? 74.766 37.787 52.406 1.00 30.29 287 LEU A CA 1
ATOM 2031 C C . LEU A 1 289 ? 75.727 38.580 51.543 1.00 28.84 287 LEU A C 1
ATOM 2032 O O . LEU A 1 289 ? 75.851 38.304 50.367 1.00 30.86 287 LEU A O 1
ATOM 2037 N N . LEU A 1 290 ? 76.444 39.505 52.170 1.00 28.51 288 LEU A N 1
ATOM 2038 C CA . LEU A 1 290 ? 77.589 40.165 51.543 1.00 29.36 288 LEU A CA 1
ATOM 2039 C C . LEU A 1 290 ? 78.839 39.881 52.374 1.00 28.70 288 LEU A C 1
ATOM 2040 O O . LEU A 1 290 ? 78.910 40.243 53.546 1.00 28.74 288 LEU A O 1
ATOM 2045 N N . PHE A 1 291 ? 79.828 39.254 51.743 1.00 29.04 289 PHE A N 1
ATOM 2046 C CA . PHE A 1 291 ? 81.084 38.960 52.404 1.00 28.16 289 PHE A CA 1
ATOM 2047 C C . PHE A 1 291 ? 82.108 39.995 51.966 1.00 28.89 289 PHE A C 1
ATOM 2048 O O . PHE A 1 291 ? 82.201 40.302 50.771 1.00 28.25 289 PHE A O 1
ATOM 2056 N N . ARG A 1 292 ? 82.844 40.534 52.924 1.00 27.04 290 ARG A N 1
ATOM 2057 C CA . ARG A 1 292 ? 83.916 41.483 52.609 1.00 29.02 290 ARG A CA 1
ATOM 2058 C C . ARG A 1 292 ? 85.048 41.353 53.619 1.00 28.76 290 ARG A C 1
ATOM 2059 O O . ARG A 1 292 ? 84.854 40.824 54.695 1.00 28.90 290 ARG A O 1
ATOM 2067 N N . ARG A 1 293 ? 86.228 41.832 53.272 1.00 28.38 291 ARG A N 1
ATOM 2068 C CA . ARG A 1 293 ? 87.243 41.956 54.276 1.00 29.35 291 ARG A CA 1
ATOM 2069 C C . ARG A 1 293 ? 87.287 43.420 54.675 1.00 29.13 291 ARG A C 1
ATOM 2070 O O . ARG A 1 293 ? 87.507 44.281 53.820 1.00 31.75 291 ARG A O 1
ATOM 2078 N N . ASN A 1 294 ? 87.073 43.707 55.952 1.00 27.87 292 ASN A N 1
ATOM 2079 C CA . ASN A 1 294 ? 87.045 45.061 56.430 1.00 28.60 292 ASN A CA 1
ATOM 2080 C C . ASN A 1 294 ? 88.404 45.718 56.168 1.00 30.19 292 ASN A C 1
ATOM 2081 O O . ASN A 1 294 ? 89.443 45.153 56.526 1.00 30.03 292 ASN A O 1
ATOM 2086 N N . SER A 1 295 ? 88.415 46.891 55.525 1.00 30.53 293 SER A N 1
ATOM 2087 C CA . SER A 1 295 ? 89.693 47.454 55.053 1.00 31.39 293 SER A CA 1
ATOM 2088 C C . SER A 1 295 ? 90.381 48.245 56.141 1.00 32.40 293 SER A C 1
ATOM 2089 O O . SER A 1 295 ? 91.511 48.756 55.971 1.00 31.10 293 SER A O 1
ATOM 2092 N N . VAL A 1 296 ? 89.726 48.334 57.299 1.00 32.78 294 VAL A N 1
ATOM 2093 C CA . VAL A 1 296 ? 90.364 49.009 58.424 1.00 34.35 294 VAL A CA 1
ATOM 2094 C C . VAL A 1 296 ? 90.885 47.977 59.412 1.00 35.67 294 VAL A C 1
ATOM 2095 O O . VAL A 1 296 ? 92.028 48.071 59.870 1.00 35.30 294 VAL A O 1
ATOM 2099 N N . SER A 1 297 ? 90.060 46.963 59.694 1.00 35.81 295 SER A N 1
ATOM 2100 C CA . SER A 1 297 ? 90.369 45.964 60.700 1.00 36.10 295 SER A CA 1
ATOM 2101 C C . SER A 1 297 ? 91.035 44.704 60.166 1.00 36.99 295 SER A C 1
ATOM 2102 O O . SER A 1 297 ? 91.604 43.941 60.940 1.00 39.77 295 SER A O 1
ATOM 2105 N N . GLY A 1 298 ? 90.941 44.440 58.866 1.00 34.83 296 GLY A N 1
ATOM 2106 C CA . GLY A 1 298 ? 91.500 43.230 58.322 1.00 34.74 296 GLY A CA 1
ATOM 2107 C C . GLY A 1 298 ? 90.638 41.989 58.447 1.00 33.19 296 GLY A C 1
ATOM 2108 O O . GLY A 1 298 ? 90.916 40.981 57.803 1.00 34.38 296 GLY A O 1
ATOM 2109 N N . ALA A 1 299 ? 89.568 42.079 59.234 1.00 32.08 297 ALA A N 1
ATOM 2110 C CA . ALA A 1 299 ? 88.654 40.956 59.444 1.00 31.56 297 ALA A CA 1
ATOM 2111 C C . ALA A 1 299 ? 87.659 40.661 58.286 1.00 30.91 297 ALA A C 1
ATOM 2112 O O . ALA A 1 299 ? 87.104 41.565 57.654 1.00 31.08 297 ALA A O 1
ATOM 2114 N N . VAL A 1 300 ? 87.409 39.380 58.063 1.00 30.36 298 VAL A N 1
ATOM 2115 C CA . VAL A 1 300 ? 86.407 38.958 57.089 1.00 30.40 298 VAL A CA 1
ATOM 2116 C C . VAL A 1 300 ? 85.040 39.103 57.771 1.00 30.19 298 VAL A C 1
ATOM 2117 O O . VAL A 1 300 ? 84.867 38.676 58.899 1.00 29.22 298 VAL A O 1
ATOM 2121 N N . GLU A 1 301 ? 84.113 39.794 57.116 1.00 29.66 299 GLU A N 1
ATOM 2122 C CA . GLU A 1 301 ? 82.830 40.145 57.733 1.00 29.15 299 GLU A CA 1
ATOM 2123 C C . GLU A 1 301 ? 81.718 39.684 56.842 1.00 28.93 299 GLU A C 1
ATOM 2124 O O . GLU A 1 301 ? 81.877 39.605 55.615 1.00 27.94 299 GLU A O 1
ATOM 2130 N N . VAL A 1 302 ? 80.566 39.388 57.430 1.00 28.30 300 VAL A N 1
ATOM 2131 C CA . VAL A 1 302 ? 79.402 39.155 56.573 1.00 29.32 300 VAL A CA 1
ATOM 2132 C C . VAL A 1 302 ? 78.331 40.209 56.961 1.00 30.28 300 VAL A C 1
ATOM 2133 O O . VAL A 1 302 ? 78.118 40.491 58.142 1.00 28.30 300 VAL A O 1
ATOM 2137 N N . LEU A 1 303 ? 77.675 40.797 55.966 1.00 30.87 301 LEU A N 1
ATOM 2138 C CA . LEU A 1 303 ? 76.664 41.832 56.238 1.00 31.46 301 LEU A CA 1
ATOM 2139 C C . LEU A 1 303 ? 75.350 41.272 55.701 1.00 30.88 301 LEU A C 1
ATOM 2140 O O . LEU A 1 303 ? 75.344 40.587 54.683 1.00 28.47 301 LEU A O 1
ATOM 2145 N N . ALA A 1 304 ? 74.232 41.571 56.360 1.00 30.30 302 ALA A N 1
ATOM 2146 C CA . ALA A 1 304 ? 72.910 41.250 55.791 1.00 31.50 302 ALA A CA 1
ATOM 2147 C C . ALA A 1 304 ? 72.610 42.260 54.698 1.00 32.03 302 ALA A C 1
ATOM 2148 O O . ALA A 1 304 ? 72.793 43.452 54.908 1.00 33.71 302 ALA A O 1
ATOM 2150 N N . ARG A 1 305 ? 72.103 41.810 53.568 1.00 31.90 303 ARG A N 1
ATOM 2151 C CA . ARG A 1 305 ? 71.673 42.731 52.536 1.00 32.06 303 ARG A CA 1
ATOM 2152 C C . ARG A 1 305 ? 70.160 43.058 52.621 1.00 33.73 303 ARG A C 1
ATOM 2153 O O . ARG A 1 305 ? 69.360 42.213 53.069 1.00 32.94 303 ARG A O 1
ATOM 2161 N N . ASP A 1 306 ? 69.804 44.303 52.247 1.00 34.13 304 ASP A N 1
ATOM 2162 C CA . ASP A 1 306 ? 68.389 44.701 51.970 1.00 34.57 304 ASP A CA 1
ATOM 2163 C C . ASP A 1 306 ? 67.482 44.477 53.147 1.00 34.36 304 ASP A C 1
ATOM 2164 O O . ASP A 1 306 ? 66.269 44.111 52.976 1.00 32.88 304 ASP A O 1
ATOM 2169 N N . GLY A 1 307 ? 68.061 44.699 54.332 1.00 33.91 305 GLY A N 1
ATOM 2170 C CA . GLY A 1 307 ? 67.344 44.642 55.605 1.00 35.51 305 GLY A CA 1
ATOM 2171 C C . GLY A 1 307 ? 66.837 43.253 55.926 1.00 37.26 305 GLY A C 1
ATOM 2172 O O . GLY A 1 307 ? 65.941 43.093 56.745 1.00 37.92 305 GLY A O 1
ATOM 2173 N N . GLN A 1 308 ? 67.433 42.243 55.302 1.00 39.72 306 GLN A N 1
ATOM 2174 C CA . GLN A 1 308 ? 66.944 40.864 55.402 1.00 42.72 306 GLN A CA 1
ATOM 2175 C C . GLN A 1 308 ? 67.471 40.066 56.622 1.00 45.22 306 GLN A C 1
ATOM 2176 O O . GLN A 1 308 ? 66.951 38.971 56.942 1.00 46.84 306 GLN A O 1
ATOM 2182 N N . GLY A 1 309 ? 68.435 40.622 57.348 1.00 46.52 307 GLY A N 1
ATOM 2183 C CA . GLY A 1 309 ? 68.953 39.902 58.503 1.00 48.72 307 GLY A CA 1
ATOM 2184 C C . GLY A 1 309 ? 69.550 38.592 58.015 1.00 50.17 307 GLY A C 1
ATOM 2185 O O . GLY A 1 309 ? 69.426 38.246 56.829 1.00 50.72 307 GLY A O 1
ATOM 2186 N N . ILE A 1 310 ? 70.212 37.873 58.917 1.00 50.82 308 ILE A N 1
ATOM 2187 C CA . ILE A 1 310 ? 71.084 36.766 58.536 1.00 51.30 308 ILE A CA 1
ATOM 2188 C C . ILE A 1 310 ? 70.684 35.423 59.145 1.00 52.25 308 ILE A C 1
ATOM 2189 O O . ILE A 1 310 ? 70.499 35.324 60.355 1.00 51.03 308 ILE A O 1
ATOM 2194 N N . ALA A 1 311 ? 70.577 34.383 58.315 1.00 53.12 309 ALA A N 1
ATOM 2195 C CA . ALA A 1 311 ? 70.231 33.046 58.833 1.00 54.23 309 ALA A CA 1
ATOM 2196 C C . ALA A 1 311 ? 71.366 32.019 58.681 1.00 54.89 309 ALA A C 1
ATOM 2197 O O . ALA A 1 311 ? 71.966 31.876 57.592 1.00 54.78 309 ALA A O 1
ATOM 2199 N N . LEU A 1 312 ? 71.659 31.298 59.763 1.00 54.78 310 LEU A N 1
ATOM 2200 C CA . LEU A 1 312 ? 72.720 30.290 59.711 1.00 55.54 310 LEU A CA 1
ATOM 2201 C C . LEU A 1 312 ? 72.240 29.057 58.937 1.00 5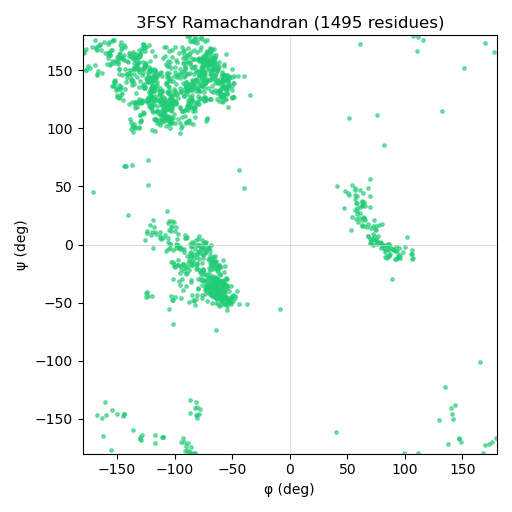6.13 310 LEU A C 1
ATOM 2202 O O . LEU A 1 312 ? 71.113 28.603 59.156 1.00 56.99 310 LEU A O 1
ATOM 2207 N N . THR B 1 5 ? 87.107 69.912 12.337 1.00 60.59 3 THR B N 1
ATOM 2208 C CA . THR B 1 5 ? 87.472 69.136 13.566 1.00 60.49 3 THR B CA 1
ATOM 2209 C C . THR B 1 5 ? 86.787 67.754 13.631 1.00 59.41 3 THR B C 1
ATOM 2210 O O . THR B 1 5 ? 87.211 66.865 14.391 1.00 59.97 3 THR B O 1
ATOM 2214 N N . VAL B 1 6 ? 85.751 67.547 12.817 1.00 57.20 4 VAL B N 1
ATOM 2215 C CA . VAL B 1 6 ? 85.195 66.188 12.680 1.00 54.52 4 VAL B CA 1
ATOM 2216 C C . VAL B 1 6 ? 86.034 65.319 11.737 1.00 51.32 4 VAL B C 1
ATOM 2217 O O . VAL B 1 6 ? 86.375 65.716 10.625 1.00 51.91 4 VAL B O 1
ATOM 2221 N N . THR B 1 7 ? 86.335 64.112 12.164 1.00 47.29 5 THR B N 1
ATOM 2222 C CA . THR B 1 7 ? 87.113 63.229 11.326 1.00 43.21 5 THR B CA 1
ATOM 2223 C C . THR B 1 7 ? 86.246 62.063 10.937 1.00 38.18 5 THR B C 1
ATOM 2224 O O . THR B 1 7 ? 85.394 61.637 11.710 1.00 35.84 5 THR B O 1
ATOM 2228 N N . GLY B 1 8 ? 86.448 61.571 9.724 1.00 35.00 6 GLY B N 1
ATOM 2229 C CA . GLY B 1 8 ? 85.717 60.421 9.235 1.00 31.16 6 GLY B CA 1
ATOM 2230 C C . GLY B 1 8 ? 86.709 59.311 8.973 1.00 31.22 6 GLY B C 1
ATOM 2231 O O . GLY B 1 8 ? 87.880 59.407 9.350 1.00 29.72 6 GLY B O 1
ATOM 2232 N N . ALA B 1 9 ? 86.252 58.226 8.340 1.00 29.54 7 ALA B N 1
ATOM 2233 C CA . ALA B 1 9 ? 87.175 57.137 8.041 1.00 28.06 7 ALA B CA 1
ATOM 2234 C C . ALA B 1 9 ? 86.612 56.340 6.865 1.00 28.01 7 ALA B C 1
ATOM 2235 O O . ALA B 1 9 ? 85.426 56.457 6.545 1.00 28.14 7 ALA B O 1
ATOM 2237 N N . ALA B 1 10 ? 87.454 55.540 6.228 1.00 28.13 8 ALA B N 1
ATOM 2238 C CA . ALA B 1 10 ? 86.977 54.764 5.083 1.00 29.98 8 ALA B CA 1
ATOM 2239 C C . ALA B 1 10 ? 87.898 53.554 4.929 1.00 30.97 8 ALA B C 1
ATOM 2240 O O . ALA B 1 10 ? 89.082 53.588 5.359 1.00 31.96 8 ALA B O 1
ATOM 2242 N N . GLY B 1 11 ? 87.389 52.474 4.338 1.00 31.35 9 GLY B N 1
ATOM 2243 C CA . GLY B 1 11 ? 88.221 51.336 4.067 1.00 30.87 9 GLY B CA 1
ATOM 2244 C C . GLY B 1 11 ? 87.560 50.428 3.061 1.00 31.05 9 GLY B C 1
ATOM 2245 O O . GLY B 1 11 ? 86.348 50.317 3.018 1.00 29.56 9 GLY B O 1
ATOM 2246 N N . ILE B 1 12 ? 88.381 49.768 2.250 1.00 30.91 10 ILE B N 1
ATOM 2247 C CA . ILE B 1 12 ? 87.908 48.708 1.373 1.00 28.99 10 ILE B CA 1
ATOM 2248 C C . ILE B 1 12 ? 88.015 47.438 2.180 1.00 30.09 10 ILE B C 1
ATOM 2249 O O . ILE B 1 12 ? 89.039 47.203 2.833 1.00 29.67 10 ILE B O 1
ATOM 2254 N N . GLY B 1 13 ? 86.967 46.605 2.179 1.00 29.66 11 GLY B N 1
ATOM 2255 C CA . GLY B 1 13 ? 86.945 45.447 3.059 1.00 31.15 11 GLY B CA 1
ATOM 2256 C C . GLY B 1 13 ? 86.460 44.201 2.319 1.00 32.33 11 GLY B C 1
ATOM 2257 O O . GLY B 1 13 ? 85.853 44.293 1.246 1.00 31.14 11 GLY B O 1
ATOM 2258 N N . LEU B 1 14 ? 86.785 43.047 2.879 1.00 32.69 12 LEU B N 1
ATOM 2259 C CA . LEU B 1 14 ? 86.249 41.797 2.441 1.00 33.29 12 LEU B CA 1
ATOM 2260 C C . LEU B 1 14 ? 85.274 41.348 3.529 1.00 32.51 12 LEU B C 1
ATOM 2261 O O . LEU B 1 14 ? 85.703 41.019 4.640 1.00 31.89 12 LEU B O 1
ATOM 2266 N N . ALA B 1 15 ? 83.972 41.312 3.217 1.00 31.01 13 ALA B N 1
ATOM 2267 C CA . ALA B 1 15 ? 82.969 41.024 4.241 1.00 31.60 13 ALA B CA 1
ATOM 2268 C C . ALA B 1 15 ? 82.442 39.623 4.013 1.00 34.06 13 ALA B C 1
ATOM 2269 O O . ALA B 1 15 ? 82.372 39.172 2.874 1.00 32.58 13 ALA B O 1
ATOM 2271 N N . THR B 1 16 ? 82.156 38.920 5.096 1.00 32.71 14 THR B N 1
ATOM 2272 C CA . THR B 1 16 ? 81.503 37.616 4.994 1.00 33.44 14 THR B CA 1
ATOM 2273 C C . THR B 1 16 ? 80.090 37.733 5.510 1.00 32.74 14 THR B C 1
ATOM 2274 O O . THR B 1 16 ? 79.879 38.186 6.649 1.00 31.43 14 THR B O 1
ATOM 2278 N N . LEU B 1 17 ? 79.117 37.377 4.644 1.00 32.90 15 LEU B N 1
ATOM 2279 C CA . LEU B 1 17 ? 77.704 37.371 4.990 1.00 31.09 15 LEU B CA 1
ATOM 2280 C C . LEU B 1 17 ? 77.185 35.940 5.169 1.00 31.68 15 LEU B C 1
ATOM 2281 O O . LEU B 1 17 ? 77.590 34.990 4.447 1.00 29.94 15 LEU B O 1
ATOM 2286 N N . ALA B 1 18 ? 76.276 35.797 6.125 1.00 30.30 16 ALA B N 1
ATOM 2287 C CA . ALA B 1 18 ? 75.611 34.535 6.401 1.00 29.85 16 ALA B CA 1
ATOM 2288 C C . ALA B 1 18 ? 74.552 34.302 5.371 1.00 29.27 16 ALA B C 1
ATOM 2289 O O . ALA B 1 18 ? 74.229 35.183 4.533 1.00 30.23 16 ALA B O 1
ATOM 2291 N N . ALA B 1 19 ? 73.889 33.169 5.505 1.00 28.63 17 ALA B N 1
ATOM 2292 C CA . ALA B 1 19 ? 72.953 32.758 4.481 1.00 28.38 17 ALA B CA 1
ATOM 2293 C C . ALA B 1 19 ? 71.759 33.712 4.428 1.00 29.24 17 ALA B C 1
ATOM 2294 O O . ALA B 1 19 ? 71.143 33.878 3.362 1.00 27.24 17 ALA B O 1
ATOM 2296 N N . ASP B 1 20 ? 71.416 34.325 5.575 1.00 28.54 18 ASP B N 1
ATOM 2297 C CA . ASP B 1 20 ? 70.283 35.235 5.601 1.00 30.19 18 ASP B CA 1
ATOM 2298 C C . ASP B 1 20 ? 70.739 36.670 5.303 1.00 30.43 18 ASP B C 1
ATOM 2299 O O . ASP B 1 20 ? 69.968 37.599 5.448 1.00 30.95 18 ASP B O 1
ATOM 2304 N N . GLY B 1 21 ? 71.986 36.875 4.918 1.00 29.33 19 GLY B N 1
ATOM 2305 C CA . GLY B 1 21 ? 72.403 38.240 4.578 1.00 30.05 19 GLY B CA 1
ATOM 2306 C C . GLY B 1 21 ? 73.090 38.995 5.711 1.00 30.91 19 GLY B C 1
ATOM 2307 O O . GLY B 1 21 ? 73.695 40.032 5.464 1.00 30.43 19 GLY B O 1
ATOM 2308 N N . SER B 1 22 ? 73.029 38.437 6.930 1.00 31.37 20 SER B N 1
ATOM 2309 C CA . SER B 1 22 ? 73.617 39.004 8.159 1.00 31.47 20 SER B CA 1
ATOM 2310 C C . SER B 1 22 ? 75.101 39.187 7.940 1.00 30.65 20 SER B C 1
ATOM 2311 O O . SER B 1 22 ? 75.723 38.276 7.429 1.00 31.83 20 SER B O 1
ATOM 2314 N N . VAL B 1 23 ? 75.686 40.318 8.348 1.00 29.25 21 VAL B N 1
ATOM 2315 C CA . VAL B 1 23 ? 77.118 40.512 8.221 1.00 28.67 21 VAL B CA 1
ATOM 2316 C C . VAL B 1 23 ? 77.810 39.772 9.346 1.00 30.66 21 VAL B C 1
ATOM 2317 O O . VAL B 1 23 ? 77.551 40.046 10.558 1.00 30.17 21 VAL B O 1
ATOM 2321 N N . LEU B 1 24 ? 78.691 38.836 8.993 1.00 30.38 22 LEU B N 1
ATOM 2322 C CA . LEU B 1 24 ? 79.428 38.099 10.040 1.00 30.59 22 LEU B CA 1
ATOM 2323 C C . LEU B 1 24 ? 80.680 38.817 10.434 1.00 31.52 22 LEU B C 1
ATOM 2324 O O . LEU B 1 24 ? 80.955 39.016 11.644 1.00 32.27 22 LEU B O 1
ATOM 2329 N N . ASP B 1 25 ? 81.470 39.215 9.430 1.00 31.11 23 ASP B N 1
ATOM 2330 C CA . ASP B 1 25 ? 82.628 40.022 9.725 1.00 30.98 23 ASP B CA 1
ATOM 2331 C C . ASP B 1 25 ? 83.016 40.856 8.537 1.00 31.93 23 ASP B C 1
ATOM 2332 O O . ASP B 1 25 ? 82.390 40.767 7.479 1.00 31.68 23 ASP B O 1
ATOM 2337 N N . THR B 1 26 ? 84.018 41.719 8.720 1.00 30.92 24 THR B N 1
ATOM 2338 C CA . THR B 1 26 ? 84.630 42.380 7.573 1.00 30.62 24 THR B CA 1
ATOM 2339 C C . THR B 1 26 ? 86.086 42.619 7.933 1.00 32.33 24 THR B C 1
ATOM 2340 O O . THR B 1 26 ? 86.381 43.091 9.018 1.00 32.53 24 THR B O 1
ATOM 2344 N N . TRP B 1 27 ? 86.980 42.292 7.017 1.00 31.49 25 TRP B N 1
ATOM 2345 C CA . TRP B 1 27 ? 88.407 42.529 7.176 1.00 32.24 25 TRP B CA 1
ATOM 2346 C C . TRP B 1 27 ? 88.775 43.661 6.250 1.00 31.68 25 TRP B C 1
ATOM 2347 O O . TRP B 1 27 ? 88.534 43.576 5.015 1.00 31.68 25 TRP B O 1
ATOM 2358 N N . PHE B 1 28 ? 89.317 44.730 6.820 1.00 30.58 26 PHE B N 1
ATOM 2359 C CA . PHE B 1 28 ? 89.812 45.874 6.062 1.00 30.28 26 PHE B CA 1
ATOM 2360 C C . PHE B 1 28 ? 91.320 45.850 6.044 1.00 31.63 26 PHE B C 1
ATOM 2361 O O . PHE B 1 28 ? 91.952 46.164 7.083 1.00 30.71 26 PHE B O 1
ATOM 2369 N N . PRO B 1 29 ? 91.925 45.529 4.885 1.00 32.97 27 PRO B N 1
ATOM 2370 C CA . PRO B 1 29 ? 93.411 45.517 4.959 1.00 33.52 27 PRO B CA 1
ATOM 2371 C C . PRO B 1 29 ? 94.057 46.853 5.223 1.00 35.25 27 PRO B C 1
ATOM 2372 O O . PRO B 1 29 ? 95.075 46.863 5.871 1.00 36.28 27 PRO B O 1
ATOM 2376 N N . ALA B 1 30 ? 93.510 47.958 4.703 1.00 34.07 28 ALA B N 1
ATOM 2377 C CA . ALA B 1 30 ? 94.163 49.278 4.801 1.00 34.70 28 ALA B CA 1
ATOM 2378 C C . ALA B 1 30 ? 93.171 50.407 5.149 1.00 33.53 28 ALA B C 1
ATOM 2379 O O . ALA B 1 30 ? 92.892 51.279 4.336 1.00 34.62 28 ALA B O 1
ATOM 2381 N N . PRO B 1 31 ? 92.634 50.385 6.370 1.00 32.16 29 PRO B N 1
ATOM 2382 C CA . PRO B 1 31 ? 91.725 51.457 6.749 1.00 31.56 29 PRO B CA 1
ATOM 2383 C C . PRO B 1 31 ? 92.481 52.776 6.806 1.00 33.34 29 PRO B C 1
ATOM 2384 O O . PRO B 1 31 ? 93.713 52.804 6.982 1.00 31.71 29 PRO B O 1
ATOM 2388 N N . GLU B 1 32 ? 91.750 53.872 6.663 1.00 32.74 30 GLU B N 1
ATOM 2389 C CA . GLU B 1 32 ? 92.392 55.154 6.775 1.00 33.62 30 GLU B CA 1
ATOM 2390 C C . GLU B 1 32 ? 91.410 56.230 7.282 1.00 31.72 30 GLU B C 1
ATOM 2391 O O . GLU B 1 32 ? 90.197 56.070 7.177 1.00 30.78 30 GLU B O 1
ATOM 2397 N N . LEU B 1 33 ? 91.945 57.312 7.847 1.00 30.75 31 LEU B N 1
ATOM 2398 C CA . LEU B 1 33 ? 91.146 58.431 8.318 1.00 30.50 31 LEU B CA 1
ATOM 2399 C C . LEU B 1 33 ? 90.892 59.344 7.142 1.00 31.96 31 LEU B C 1
ATOM 2400 O O . LEU B 1 33 ? 91.727 59.426 6.226 1.00 30.64 31 LEU B O 1
ATOM 2405 N N . THR B 1 34 ? 89.777 60.064 7.184 1.00 33.24 32 THR B N 1
ATOM 2406 C CA . THR B 1 34 ? 89.402 60.907 6.090 1.00 36.73 32 THR B CA 1
ATOM 2407 C C . THR B 1 34 ? 88.710 62.154 6.656 1.00 38.02 32 THR B C 1
ATOM 2408 O O . THR B 1 34 ? 88.379 62.211 7.830 1.00 37.69 32 THR B O 1
ATOM 2412 N N . GLU B 1 35 ? 88.497 63.154 5.815 1.00 39.91 33 GLU B N 1
ATOM 2413 C CA . GLU B 1 35 ? 87.655 64.280 6.184 1.00 42.20 33 GLU B CA 1
ATOM 2414 C C . GLU B 1 35 ? 86.212 63.825 6.485 1.00 43.23 33 GLU B C 1
ATOM 2415 O O . GLU B 1 35 ? 85.766 62.740 6.046 1.00 42.62 33 GLU B O 1
ATOM 2421 N N . SER B 1 36 ? 85.479 64.614 7.268 1.00 43.42 34 SER B N 1
ATOM 2422 C CA . SER B 1 36 ? 84.135 64.173 7.638 1.00 43.44 34 SER B CA 1
ATOM 2423 C C . SER B 1 36 ? 83.298 64.074 6.354 1.00 42.89 34 SER B C 1
ATOM 2424 O O . SER B 1 36 ? 83.554 64.777 5.375 1.00 42.35 34 SER B O 1
ATOM 2427 N N . GLY B 1 37 ? 82.320 63.179 6.350 1.00 42.69 35 GLY B N 1
ATOM 2428 C CA . GLY B 1 37 ? 81.545 62.877 5.128 1.00 42.39 35 GLY B CA 1
ATOM 2429 C C . GLY B 1 37 ? 80.203 62.214 5.419 1.00 42.06 35 GLY B C 1
ATOM 2430 O O . GLY B 1 37 ? 79.462 62.607 6.350 1.00 42.33 35 GLY B O 1
ATOM 2431 N N . THR B 1 38 ? 79.900 61.183 4.643 1.00 41.21 36 THR B N 1
ATOM 2432 C CA . THR B 1 38 ? 78.585 60.562 4.663 1.00 39.93 36 THR B CA 1
ATOM 2433 C C . THR B 1 38 ? 78.714 59.068 4.853 1.00 36.81 36 THR B C 1
ATOM 2434 O O . THR B 1 38 ? 79.343 58.403 4.033 1.00 37.18 36 THR B O 1
ATOM 2438 N N . SER B 1 39 ? 78.096 58.528 5.899 1.00 33.25 37 SER B N 1
ATOM 2439 C CA . SER B 1 39 ? 78.291 57.127 6.207 1.00 32.36 37 SER B CA 1
ATOM 2440 C C . SER B 1 39 ? 77.518 56.249 5.220 1.00 30.41 37 SER B C 1
ATOM 2441 O O . SER B 1 39 ? 76.394 56.569 4.881 1.00 28.17 37 SER B O 1
ATOM 2444 N N . ALA B 1 40 ? 78.133 55.193 4.702 1.00 29.46 38 ALA B N 1
ATOM 2445 C CA . ALA B 1 40 ? 77.467 54.261 3.799 1.00 29.43 38 ALA B CA 1
ATOM 2446 C C . ALA B 1 40 ? 78.466 53.162 3.549 1.00 30.03 38 ALA B C 1
ATOM 2447 O O . ALA B 1 40 ? 79.675 53.404 3.642 1.00 30.04 38 ALA B O 1
ATOM 2449 N N . THR B 1 41 ? 77.987 51.966 3.238 1.00 29.29 39 THR B N 1
ATOM 2450 C CA . THR B 1 41 ? 78.852 50.895 2.713 1.00 30.49 39 THR B CA 1
ATOM 2451 C C . THR B 1 41 ? 78.283 50.526 1.358 1.00 31.89 39 THR B C 1
ATOM 2452 O O . THR B 1 41 ? 77.063 50.385 1.244 1.00 31.39 39 THR B O 1
ATOM 2456 N N . SER B 1 42 ? 79.137 50.383 0.338 1.00 31.16 40 SER B N 1
ATOM 2457 C CA . SER B 1 42 ? 78.659 50.007 -0.980 1.00 31.96 40 SER B CA 1
ATOM 2458 C C . SER B 1 42 ? 79.411 48.782 -1.465 1.00 31.73 40 SER B C 1
ATOM 2459 O O . SER B 1 42 ? 80.520 48.472 -0.973 1.00 31.45 40 SER B O 1
ATOM 2462 N N . ARG B 1 43 ? 78.801 48.022 -2.375 1.00 30.39 41 ARG B N 1
ATOM 2463 C CA . ARG B 1 43 ? 79.524 46.902 -2.980 1.00 31.05 41 ARG B CA 1
ATOM 2464 C C . ARG B 1 43 ? 80.487 47.453 -4.041 1.00 29.60 41 ARG B C 1
ATOM 2465 O O . ARG B 1 43 ? 80.085 48.228 -4.885 1.00 29.53 41 ARG B O 1
ATOM 2473 N N . LEU B 1 44 ? 81.747 47.038 -4.046 1.00 27.18 42 LEU B N 1
ATOM 2474 C CA . LEU B 1 44 ? 82.669 47.606 -5.045 1.00 29.02 42 LEU B CA 1
ATOM 2475 C C . LEU B 1 44 ? 82.383 46.976 -6.384 1.00 28.28 42 LEU B C 1
ATOM 2476 O O . LEU B 1 44 ? 82.096 45.778 -6.441 1.00 28.22 42 LEU B O 1
ATOM 2481 N N . ALA B 1 45 ? 82.488 47.783 -7.427 1.00 27.36 43 ALA B N 1
ATOM 2482 C CA . ALA B 1 45 ? 82.444 47.349 -8.808 1.00 26.97 43 ALA B CA 1
ATOM 2483 C C . ALA B 1 45 ? 83.747 46.618 -9.123 1.00 27.18 43 ALA B C 1
ATOM 2484 O O . ALA B 1 45 ? 84.780 46.847 -8.468 1.00 26.22 43 ALA B O 1
ATOM 2486 N N . VAL B 1 46 ? 83.688 45.769 -10.144 1.00 25.94 44 VAL B N 1
ATOM 2487 C CA . VAL B 1 46 ? 84.774 44.912 -10.486 1.00 26.04 44 VAL B CA 1
ATOM 2488 C C . VAL B 1 46 ? 86.070 45.716 -10.600 1.00 26.59 44 VAL B C 1
ATOM 2489 O O . VAL B 1 46 ? 87.076 45.333 -10.016 1.00 27.05 44 VAL B O 1
ATOM 2493 N N . SER B 1 47 ? 86.053 46.841 -11.289 1.00 25.31 45 SER B N 1
ATOM 2494 C CA . SER B 1 47 ? 87.305 47.514 -11.510 1.00 27.93 45 SER B CA 1
ATOM 2495 C C . SER B 1 47 ? 87.887 48.154 -10.232 1.00 29.58 45 SER B C 1
ATOM 2496 O O . SER B 1 47 ? 89.075 48.569 -10.200 1.00 28.75 45 SER B O 1
ATOM 2499 N N . ASP B 1 48 ? 87.083 48.242 -9.175 1.00 28.29 46 ASP B N 1
ATOM 2500 C CA . ASP B 1 48 ? 87.580 48.890 -7.949 1.00 29.47 46 ASP B CA 1
ATOM 2501 C C . ASP B 1 48 ? 88.127 47.894 -6.929 1.00 30.06 46 ASP B C 1
ATOM 2502 O O . ASP B 1 48 ? 88.571 48.286 -5.836 1.00 30.70 46 ASP B O 1
ATOM 2507 N N . VAL B 1 49 ? 88.045 46.609 -7.228 1.00 29.43 47 VAL B N 1
ATOM 2508 C CA . VAL B 1 49 ? 88.468 45.591 -6.236 1.00 29.06 47 VAL B CA 1
ATOM 2509 C C . VAL B 1 49 ? 90.022 45.422 -6.268 1.00 30.11 47 VAL B C 1
ATOM 2510 O O . VAL B 1 49 ? 90.599 45.180 -7.333 1.00 28.54 47 VAL B O 1
ATOM 2514 N N . PRO B 1 50 ? 90.716 45.616 -5.138 1.00 31.62 48 PRO B N 1
ATOM 2515 C CA . PRO B 1 50 ? 92.186 45.479 -5.230 1.00 32.95 48 PRO B CA 1
ATOM 2516 C C . PRO B 1 50 ? 92.489 44.082 -5.725 1.00 32.79 48 PRO B C 1
ATOM 2517 O O . PRO B 1 50 ? 91.792 43.144 -5.334 1.00 30.60 48 PRO B O 1
ATOM 2521 N N . VAL B 1 51 ? 93.545 43.915 -6.511 1.00 33.14 49 VAL B N 1
ATOM 2522 C CA . VAL B 1 51 ? 93.830 42.575 -7.072 1.00 36.85 49 VAL B CA 1
ATOM 2523 C C . VAL B 1 51 ? 93.975 41.500 -5.979 1.00 36.69 49 VAL B C 1
ATOM 2524 O O . VAL B 1 51 ? 93.541 40.369 -6.189 1.00 36.80 49 VAL B O 1
ATOM 2528 N N . GLU B 1 52 ? 94.547 41.847 -4.820 1.00 37.33 50 GLU B N 1
ATOM 2529 C CA . GLU B 1 52 ? 94.721 40.860 -3.730 1.00 38.69 50 GLU B CA 1
ATOM 2530 C C . GLU B 1 52 ? 93.427 40.361 -3.146 1.00 38.68 50 GLU B C 1
ATOM 2531 O O . GLU B 1 52 ? 93.376 39.265 -2.566 1.00 39.85 50 GLU B O 1
ATOM 2537 N N . LEU B 1 53 ? 92.385 41.184 -3.201 1.00 36.55 51 LEU B N 1
ATOM 2538 C CA . LEU B 1 53 ? 91.134 40.762 -2.667 1.00 35.32 51 LEU B CA 1
ATOM 2539 C C . LEU B 1 53 ? 90.273 40.032 -3.698 1.00 36.02 51 LEU B C 1
ATOM 2540 O O . LEU B 1 53 ? 89.428 39.235 -3.334 1.00 35.03 51 LEU B O 1
ATOM 2545 N N . ALA B 1 54 ? 90.494 40.297 -4.983 1.00 35.90 52 ALA B N 1
ATOM 2546 C CA . ALA B 1 54 ? 89.671 39.710 -6.034 1.00 36.18 52 ALA B CA 1
ATOM 2547 C C . ALA B 1 54 ? 89.687 38.182 -5.995 1.00 36.72 52 ALA B C 1
ATOM 2548 O O . ALA B 1 54 ? 88.676 37.545 -6.264 1.00 36.90 52 ALA B O 1
ATOM 2550 N N . ALA B 1 55 ? 90.834 37.611 -5.650 1.00 36.87 53 ALA B N 1
ATOM 2551 C CA . ALA B 1 55 ? 90.996 36.175 -5.566 1.00 36.93 53 ALA B CA 1
ATOM 2552 C C . ALA B 1 55 ? 90.292 35.576 -4.351 1.00 37.16 53 ALA B C 1
ATOM 2553 O O . ALA B 1 55 ? 90.265 34.349 -4.225 1.00 36.50 53 ALA B O 1
ATOM 2555 N N . LEU B 1 56 ? 89.745 36.427 -3.455 1.00 34.81 54 LEU B N 1
ATOM 2556 C CA . LEU B 1 56 ? 89.205 35.965 -2.178 1.00 35.08 54 LEU B CA 1
ATOM 2557 C C . LEU B 1 56 ? 87.692 36.007 -2.141 1.00 34.67 54 LEU B C 1
ATOM 2558 O O . LEU B 1 56 ? 87.099 35.622 -1.156 1.00 34.93 54 LEU B O 1
ATOM 2563 N N . ILE B 1 57 ? 87.064 36.542 -3.181 1.00 33.43 55 ILE B N 1
ATOM 2564 C CA . ILE B 1 57 ? 85.628 36.703 -3.251 1.00 35.55 55 ILE B CA 1
ATOM 2565 C C . ILE B 1 57 ? 84.974 35.397 -3.699 1.00 37.41 55 ILE B C 1
ATOM 2566 O O . ILE B 1 57 ? 85.461 34.776 -4.621 1.00 37.22 55 ILE B O 1
ATOM 2571 N N . GLY B 1 58 ? 83.863 34.985 -3.100 1.00 36.28 56 GLY B N 1
ATOM 2572 C CA . GLY B 1 58 ? 83.256 33.731 -3.558 1.00 36.17 56 GLY B CA 1
ATOM 2573 C C . GLY B 1 58 ? 82.108 33.349 -2.654 1.00 34.40 56 GLY B C 1
ATOM 2574 O O . GLY B 1 58 ? 81.713 34.131 -1.765 1.00 33.07 56 GLY B O 1
ATOM 2575 N N . ARG B 1 59 ? 81.585 32.153 -2.865 1.00 32.27 57 ARG B N 1
ATOM 2576 C CA . ARG B 1 59 ? 80.481 31.642 -2.056 1.00 32.51 57 ARG B CA 1
ATOM 2577 C C . ARG B 1 59 ? 80.900 30.291 -1.539 1.00 32.80 57 ARG B C 1
ATOM 2578 O O . ARG B 1 59 ? 81.486 29.497 -2.271 1.00 31.25 57 ARG B O 1
ATOM 2586 N N . ASP B 1 60 ? 80.621 30.035 -0.279 1.00 31.16 58 ASP B N 1
ATOM 2587 C CA . ASP B 1 60 ? 80.935 28.740 0.308 1.00 31.63 58 ASP B CA 1
ATOM 2588 C C . ASP B 1 60 ? 79.643 27.995 0.474 1.00 31.04 58 ASP B C 1
ATOM 2589 O O . ASP B 1 60 ? 78.813 28.321 1.349 1.00 30.34 58 ASP B O 1
ATOM 2594 N N . ASP B 1 61 ? 79.478 26.963 -0.332 1.00 33.26 59 ASP B N 1
ATOM 2595 C CA . ASP B 1 61 ? 78.292 26.156 -0.266 1.00 34.94 59 ASP B CA 1
ATOM 2596 C C . ASP B 1 61 ? 78.156 25.363 1.005 1.00 34.86 59 ASP B C 1
ATOM 2597 O O . ASP B 1 61 ? 77.057 25.048 1.351 1.00 37.11 59 ASP B O 1
ATOM 2602 N N . ASP B 1 62 ? 79.231 24.993 1.694 1.00 34.58 60 ASP B N 1
ATOM 2603 C CA . ASP B 1 62 ? 79.037 24.184 2.900 1.00 35.47 60 ASP B CA 1
ATOM 2604 C C . ASP B 1 62 ? 78.634 25.069 4.070 1.00 34.72 60 ASP B C 1
ATOM 2605 O O . ASP B 1 62 ? 77.846 24.631 4.942 1.00 35.16 60 ASP B O 1
ATOM 2610 N N . ARG B 1 63 ? 79.238 26.251 4.137 1.00 31.23 61 ARG B N 1
ATOM 2611 C CA . ARG B 1 63 ? 78.959 27.179 5.248 1.00 31.94 61 ARG B CA 1
ATOM 2612 C C . ARG B 1 63 ? 77.706 27.977 4.932 1.00 30.79 61 ARG B C 1
ATOM 2613 O O . ARG B 1 63 ? 77.148 28.610 5.816 1.00 32.46 61 ARG B O 1
ATOM 2621 N N . ARG B 1 64 ? 77.265 27.941 3.674 1.00 30.51 62 ARG B N 1
ATOM 2622 C CA . ARG B 1 64 ? 76.194 28.813 3.160 1.00 30.68 62 ARG B CA 1
ATOM 2623 C C . ARG B 1 64 ? 76.490 30.294 3.421 1.00 31.30 62 ARG B C 1
ATOM 2624 O O . ARG B 1 64 ? 75.636 31.046 3.943 1.00 31.87 62 ARG B O 1
ATOM 2632 N N . THR B 1 65 ? 77.681 30.717 3.034 1.00 29.78 63 THR B N 1
ATOM 2633 C CA . THR B 1 65 ? 78.117 32.088 3.263 1.00 29.60 63 THR B CA 1
ATOM 2634 C C . THR B 1 65 ? 78.606 32.645 1.925 1.00 30.80 63 THR B C 1
ATOM 2635 O O . THR B 1 65 ? 78.818 31.896 0.942 1.00 29.38 63 THR B O 1
ATOM 2639 N N . GLU B 1 66 ? 78.834 33.955 1.868 1.00 30.11 64 GLU B N 1
ATOM 2640 C CA . GLU B 1 66 ? 79.445 34.532 0.642 1.00 30.24 64 GLU B CA 1
ATOM 2641 C C . GLU B 1 66 ? 80.439 35.565 1.143 1.00 31.08 64 GLU B C 1
ATOM 2642 O O . GLU B 1 66 ? 80.273 36.118 2.235 1.00 30.92 64 GLU B O 1
ATOM 2648 N N . THR B 1 67 ? 81.508 35.785 0.394 1.00 31.96 65 THR B N 1
ATOM 2649 C CA A THR B 1 67 ? 82.500 36.839 0.736 0.50 31.84 65 THR B CA 1
ATOM 2650 C CA B THR B 1 67 ? 82.476 36.792 0.754 0.50 30.78 65 THR B CA 1
ATOM 2651 C C . THR B 1 67 ? 82.463 37.819 -0.388 1.00 31.32 65 THR B C 1
ATOM 2652 O O . THR B 1 67 ? 82.525 37.425 -1.580 1.00 29.43 65 THR B O 1
ATOM 2659 N N . ILE B 1 68 ? 82.357 39.095 -0.035 1.00 30.43 66 ILE B N 1
ATOM 2660 C CA . ILE B 1 68 ? 82.125 40.161 -1.005 1.00 31.03 66 ILE B CA 1
ATOM 2661 C C . ILE B 1 68 ? 83.033 41.326 -0.703 1.00 30.46 66 ILE B C 1
ATOM 2662 O O . ILE B 1 68 ? 83.375 41.562 0.453 1.00 30.14 66 ILE B O 1
ATOM 2667 N N . ALA B 1 69 ? 83.386 42.076 -1.732 1.00 30.27 67 ALA B N 1
ATOM 2668 C CA . ALA B 1 69 ? 84.214 43.292 -1.562 1.00 29.97 67 ALA B CA 1
ATOM 2669 C C . ALA B 1 69 ? 83.332 44.515 -1.393 1.00 30.00 67 ALA B C 1
ATOM 2670 O O . ALA B 1 69 ? 82.402 44.774 -2.217 1.00 28.10 67 ALA B O 1
ATOM 2672 N N . VAL B 1 70 ? 83.610 45.267 -0.318 1.00 30.28 68 VAL B N 1
ATOM 2673 C CA . VAL B 1 70 ? 82.833 46.487 -0.032 1.00 29.55 68 VAL B CA 1
ATOM 2674 C C . VAL B 1 70 ? 83.753 47.670 0.239 1.00 28.86 68 VAL B C 1
ATOM 2675 O O . VAL B 1 70 ? 84.951 47.501 0.479 1.00 28.45 68 VAL B O 1
ATOM 2679 N N . ARG B 1 71 ? 83.195 48.863 0.154 1.00 27.96 69 ARG B N 1
ATOM 2680 C CA . ARG B 1 71 ? 83.855 50.029 0.653 1.00 28.66 69 ARG B CA 1
ATOM 2681 C C . ARG B 1 71 ? 82.947 50.658 1.705 1.00 29.89 69 ARG B C 1
ATOM 2682 O O . ARG B 1 71 ? 81.777 51.004 1.425 1.00 29.20 69 ARG B O 1
ATOM 2690 N N . THR B 1 72 ? 83.504 50.846 2.894 1.00 29.57 70 THR B N 1
ATOM 2691 C CA . THR B 1 72 ? 82.771 51.390 4.018 1.00 29.92 70 THR B CA 1
ATOM 2692 C C . THR B 1 72 ? 83.305 52.769 4.377 1.00 30.82 70 THR B C 1
ATOM 2693 O O . THR B 1 72 ? 84.514 52.967 4.473 1.00 29.70 70 THR B O 1
ATOM 2697 N N . VAL B 1 73 ? 82.394 53.721 4.549 1.00 29.63 71 VAL B N 1
ATOM 2698 C CA . VAL B 1 73 ? 82.763 55.046 4.887 1.00 31.50 71 VAL B CA 1
ATOM 2699 C C . VAL B 1 73 ? 81.973 55.414 6.122 1.00 31.01 71 VAL B C 1
ATOM 2700 O O . VAL B 1 73 ? 80.766 55.118 6.193 1.00 31.02 71 VAL B O 1
ATOM 2704 N N . ILE B 1 74 ? 82.660 56.074 7.051 1.00 29.91 72 ILE B N 1
ATOM 2705 C CA . ILE B 1 74 ? 82.088 56.683 8.256 1.00 29.59 72 ILE B CA 1
ATOM 2706 C C . ILE B 1 74 ? 82.164 58.204 8.128 1.00 29.60 72 ILE B C 1
ATOM 2707 O O . ILE B 1 74 ? 83.254 58.771 7.947 1.00 29.46 72 ILE B O 1
ATOM 2712 N N . GLY B 1 75 ? 81.018 58.873 8.176 1.00 30.00 73 GLY B N 1
ATOM 2713 C CA . GLY B 1 75 ? 80.986 60.321 8.030 1.00 30.27 73 GLY B CA 1
ATOM 2714 C C . GLY B 1 75 ? 81.657 61.039 9.192 1.00 31.85 73 GLY B C 1
ATOM 2715 O O . GLY B 1 75 ? 82.358 62.053 8.997 1.00 32.97 73 GLY B O 1
ATOM 2716 N N . SER B 1 76 ? 81.424 60.551 10.410 1.00 30.69 74 SER B N 1
ATOM 2717 C CA . SER B 1 76 ? 82.041 61.142 11.595 1.00 31.20 74 SER B CA 1
ATOM 2718 C C . SER B 1 76 ? 82.324 60.070 12.620 1.00 30.55 74 SER B C 1
ATOM 2719 O O . SER B 1 76 ? 81.437 59.288 12.970 1.00 32.08 74 SER B O 1
ATOM 2722 N N . LEU B 1 77 ? 83.553 60.036 13.103 1.00 29.59 75 LEU B N 1
ATOM 2723 C CA . LEU B 1 77 ? 83.932 59.060 14.126 1.00 31.51 75 LEU B CA 1
ATOM 2724 C C . LEU B 1 77 ? 83.213 59.326 15.457 1.00 30.54 75 LEU B C 1
ATOM 2725 O O . LEU B 1 77 ? 83.164 58.458 16.293 1.00 31.31 75 LEU B O 1
ATOM 2730 N N . ASP B 1 78 ? 82.655 60.519 15.639 1.00 32.12 76 ASP B N 1
ATOM 2731 C CA . ASP B 1 78 ? 81.806 60.827 16.842 1.00 33.49 76 ASP B CA 1
ATOM 2732 C C . ASP B 1 78 ? 80.441 60.107 16.852 1.00 34.17 76 ASP B C 1
ATOM 2733 O O . ASP B 1 78 ? 79.806 59.973 17.910 1.00 33.07 76 ASP B O 1
ATOM 2738 N N . ASP B 1 79 ? 79.988 59.663 15.680 1.00 33.17 77 ASP B N 1
ATOM 2739 C CA . ASP B 1 79 ? 78.672 59.016 15.586 1.00 34.21 77 ASP B CA 1
ATOM 2740 C C . ASP B 1 79 ? 78.775 57.594 16.055 1.00 32.95 77 ASP B C 1
ATOM 2741 O O . ASP B 1 79 ? 79.842 56.982 15.996 1.00 34.22 77 ASP B O 1
ATOM 2746 N N . VAL B 1 80 ? 77.662 57.018 16.464 1.00 32.64 78 VAL B N 1
ATOM 2747 C CA A VAL B 1 80 ? 77.652 55.612 16.855 0.50 33.55 78 VAL B CA 1
ATOM 2748 C CA B VAL B 1 80 ? 77.669 55.610 16.851 0.50 33.28 78 VAL B CA 1
ATOM 2749 C C . VAL B 1 80 ? 77.696 54.735 15.587 1.00 33.67 78 VAL B C 1
ATOM 2750 O O . VAL B 1 80 ? 77.219 55.150 14.504 1.00 32.62 78 VAL B O 1
ATOM 2757 N N . ALA B 1 81 ? 78.260 53.538 15.697 1.00 32.77 79 ALA B N 1
ATOM 2758 C CA . ALA B 1 81 ? 78.303 52.643 14.538 1.00 34.43 79 ALA B CA 1
ATOM 2759 C C . ALA B 1 81 ? 76.879 52.369 14.084 1.00 35.89 79 ALA B C 1
ATOM 2760 O O . ALA B 1 81 ? 76.006 52.093 14.890 1.00 38.08 79 ALA B O 1
ATOM 2762 N N . ALA B 1 82 ? 76.675 52.451 12.796 1.00 37.98 80 ALA B N 1
ATOM 2763 C CA . ALA B 1 82 ? 75.361 52.271 12.188 1.00 40.80 80 ALA B CA 1
ATOM 2764 C C . ALA B 1 82 ? 75.046 50.785 11.919 1.00 39.96 80 ALA B C 1
ATOM 2765 O O . ALA B 1 82 ? 73.871 50.367 11.908 1.00 40.21 80 ALA B O 1
ATOM 2767 N N . ASP B 1 83 ? 76.079 50.004 11.627 1.00 36.72 81 ASP B N 1
ATOM 2768 C CA . ASP B 1 83 ? 75.849 48.642 11.130 1.00 35.11 81 ASP B CA 1
ATOM 2769 C C . ASP B 1 83 ? 77.142 47.879 11.331 1.00 33.93 81 ASP B C 1
ATOM 2770 O O . ASP B 1 83 ? 78.127 48.472 11.774 1.00 32.35 81 ASP B O 1
ATOM 2775 N N . PRO B 1 84 ? 77.152 46.559 11.054 1.00 33.34 82 PRO B N 1
ATOM 2776 C CA . PRO B 1 84 ? 78.368 45.874 11.401 1.00 32.25 82 PRO B CA 1
ATOM 2777 C C . PRO B 1 84 ? 79.570 46.293 10.576 1.00 31.36 82 PRO B C 1
ATOM 2778 O O . PRO B 1 84 ? 80.664 46.156 11.087 1.00 30.33 82 PRO B O 1
ATOM 2782 N N . TYR B 1 85 ? 79.412 46.710 9.309 1.00 29.88 83 TYR B N 1
ATOM 2783 C CA . TYR B 1 85 ? 80.634 47.050 8.528 1.00 28.48 83 TYR B CA 1
ATOM 2784 C C . TYR B 1 85 ? 81.335 48.230 9.235 1.00 28.85 83 TYR B C 1
ATOM 2785 O O . TYR B 1 85 ? 82.571 48.251 9.377 1.00 29.67 83 TYR B O 1
ATOM 2794 N N . ASP B 1 86 ? 80.516 49.229 9.590 1.00 28.66 84 ASP B N 1
ATOM 2795 C CA . ASP B 1 86 ? 80.929 50.447 10.296 1.00 28.79 84 ASP B CA 1
ATOM 2796 C C . ASP B 1 86 ? 81.605 50.022 11.620 1.00 30.30 84 ASP B C 1
ATOM 2797 O O . ASP B 1 86 ? 82.740 50.456 11.920 1.00 30.55 84 ASP B O 1
ATOM 2802 N N . ALA B 1 87 ? 80.937 49.162 12.405 1.00 29.01 85 ALA B N 1
ATOM 2803 C CA . ALA B 1 87 ? 81.561 48.603 13.618 1.00 29.71 85 ALA B CA 1
ATOM 2804 C C . ALA B 1 87 ? 82.922 47.979 13.359 1.00 30.48 85 ALA B C 1
ATOM 2805 O O . ALA B 1 87 ? 83.893 48.260 14.089 1.00 28.93 85 ALA B O 1
ATOM 2807 N N . TYR B 1 88 ? 83.031 47.120 12.351 1.00 29.62 86 TYR B N 1
ATOM 2808 C CA . TYR B 1 88 ? 84.325 46.481 12.071 1.00 29.99 86 TYR B CA 1
ATOM 2809 C C . TYR B 1 88 ? 85.374 47.525 11.660 1.00 29.58 86 TYR B C 1
ATOM 2810 O O . TYR B 1 88 ? 86.558 47.416 12.015 1.00 29.02 86 TYR B O 1
ATOM 2819 N N . LEU B 1 89 ? 84.951 48.561 10.942 1.00 29.47 87 LEU B N 1
ATOM 2820 C CA . LEU B 1 89 ? 85.945 49.597 10.562 1.00 29.28 87 LEU B CA 1
ATOM 2821 C C . LEU B 1 89 ? 86.504 50.306 11.800 1.00 29.48 87 LEU B C 1
ATOM 2822 O O . LEU B 1 89 ? 87.717 50.518 11.916 1.00 29.98 87 LEU B O 1
ATOM 2827 N N . ARG B 1 90 ? 85.631 50.635 12.740 1.00 28.70 88 ARG B N 1
ATOM 2828 C CA . ARG B 1 90 ? 86.044 51.339 13.958 1.00 28.22 88 ARG B CA 1
ATOM 2829 C C . ARG B 1 90 ? 87.002 50.462 14.716 1.00 29.10 88 ARG B C 1
ATOM 2830 O O . ARG B 1 90 ? 88.024 50.951 15.175 1.00 28.80 88 ARG B O 1
ATOM 2838 N N . LEU B 1 91 ? 86.675 49.165 14.832 1.00 28.70 89 LEU B N 1
ATOM 2839 C CA . LEU B 1 91 ? 87.599 48.246 15.517 1.00 30.90 89 LEU B CA 1
ATOM 2840 C C . LEU B 1 91 ? 88.946 48.156 14.804 1.00 31.74 89 LEU B C 1
ATOM 2841 O O . LEU B 1 91 ? 89.979 48.050 15.451 1.00 30.69 89 LEU B O 1
ATOM 2846 N N . HIS B 1 92 ? 88.948 48.152 13.473 1.00 30.55 90 HIS B N 1
ATOM 2847 C CA . HIS B 1 92 ? 90.235 48.124 12.788 1.00 29.54 90 HIS B CA 1
ATOM 2848 C C . HIS B 1 92 ? 91.030 49.434 13.057 1.00 29.58 90 HIS B C 1
ATOM 2849 O O . HIS B 1 92 ? 92.250 49.394 13.110 1.00 31.24 90 HIS B O 1
ATOM 2856 N N . LEU B 1 93 ? 90.358 50.581 13.152 1.00 28.52 91 LEU B N 1
ATOM 2857 C CA . LEU B 1 93 ? 91.070 51.877 13.301 1.00 29.06 91 LEU B CA 1
ATOM 2858 C C . LEU B 1 93 ? 91.840 51.867 14.621 1.00 29.42 91 LEU B C 1
ATOM 2859 O O . LEU B 1 93 ? 92.976 52.369 14.696 1.00 29.55 91 LEU B O 1
ATOM 2864 N N . LEU B 1 94 ? 91.183 51.328 15.662 1.00 28.84 92 LEU B N 1
ATOM 2865 C CA . LEU B 1 94 ? 91.814 51.160 16.998 1.00 29.27 92 LEU B CA 1
ATOM 2866 C C . LEU B 1 94 ? 93.011 50.211 16.899 1.00 30.21 92 LEU B C 1
ATOM 2867 O O . LEU B 1 94 ? 94.104 50.541 17.380 1.00 31.52 92 LEU B O 1
ATOM 2872 N N . SER B 1 95 ? 92.836 49.037 16.301 1.00 29.51 93 SER B N 1
ATOM 2873 C CA . SER B 1 95 ? 93.934 48.048 16.373 1.00 28.92 93 SER B CA 1
ATOM 2874 C C . SER B 1 95 ? 95.079 48.437 15.446 1.00 30.25 93 SER B C 1
ATOM 2875 O O . SER B 1 95 ? 96.231 48.056 15.667 1.00 30.12 93 SER B O 1
ATOM 2878 N N . HIS B 1 96 ? 94.771 49.192 14.393 1.00 28.79 94 HIS B N 1
ATOM 2879 C CA . HIS B 1 96 ? 95.851 49.747 13.566 1.00 28.17 94 HIS B CA 1
ATOM 2880 C C . HIS B 1 96 ? 96.542 50.964 14.240 1.00 29.21 94 HIS B C 1
ATOM 2881 O O . HIS B 1 96 ? 97.457 51.563 13.655 1.00 28.93 94 HIS B O 1
ATOM 2888 N N . ARG B 1 97 ? 96.040 51.393 15.405 1.00 30.77 95 ARG B N 1
ATOM 2889 C CA . ARG B 1 97 ? 96.608 52.554 16.121 1.00 29.14 95 ARG B CA 1
ATOM 2890 C C . ARG B 1 97 ? 96.443 53.828 15.341 1.00 30.19 95 ARG B C 1
ATOM 2891 O O . ARG B 1 97 ? 97.209 54.777 15.558 1.00 28.63 95 ARG B O 1
ATOM 2899 N N . LEU B 1 98 ? 95.470 53.864 14.421 1.00 29.31 96 LEU B N 1
ATOM 2900 C CA . LEU B 1 98 ? 95.181 55.124 13.702 1.00 30.32 96 LEU B CA 1
ATOM 2901 C C . LEU B 1 98 ? 94.390 56.064 14.608 1.00 31.41 96 LEU B C 1
ATOM 2902 O O . LEU B 1 98 ? 94.448 57.266 14.456 1.00 30.24 96 LEU B O 1
ATOM 2907 N N . VAL B 1 99 ? 93.634 55.464 15.522 1.00 32.37 97 VAL B N 1
ATOM 2908 C CA . VAL B 1 99 ? 92.886 56.187 16.557 1.00 32.45 97 VAL B CA 1
ATOM 2909 C C . VAL B 1 99 ? 93.213 55.527 17.886 1.00 32.58 97 VAL B C 1
ATOM 2910 O O . VAL B 1 99 ? 93.289 54.301 17.944 1.00 33.59 97 VAL B O 1
ATOM 2914 N N . ALA B 1 100 ? 93.374 56.306 18.961 1.00 32.11 98 ALA B N 1
ATOM 2915 C CA . ALA B 1 100 ? 93.597 55.758 20.322 1.00 31.35 98 ALA B CA 1
ATOM 2916 C C . ALA B 1 100 ? 92.256 55.486 20.987 1.00 31.57 98 ALA B C 1
ATOM 2917 O O . ALA B 1 100 ? 91.231 56.037 20.542 1.00 32.43 98 ALA B O 1
ATOM 2919 N N . PRO B 1 101 ? 92.253 54.693 22.084 1.00 31.34 99 PRO B N 1
ATOM 2920 C CA . PRO B 1 101 ? 90.985 54.425 22.768 1.00 31.92 99 PRO B CA 1
ATOM 2921 C C . PRO B 1 101 ? 90.308 55.753 23.108 1.00 31.47 99 PRO B C 1
ATOM 2922 O O . PRO B 1 101 ? 90.988 56.731 23.432 1.00 31.35 99 PRO B O 1
ATOM 2926 N N . HIS B 1 102 ? 88.993 55.778 22.941 1.00 30.94 100 HIS B N 1
ATOM 2927 C CA . HIS B 1 102 ? 88.159 56.961 23.090 1.00 31.77 100 HIS B CA 1
ATOM 2928 C C . HIS B 1 102 ? 88.354 57.991 22.008 1.00 32.11 100 HIS B C 1
ATOM 2929 O O . HIS B 1 102 ? 87.736 59.033 22.059 1.00 31.99 100 HIS B O 1
ATOM 2936 N N . GLY B 1 103 ? 89.217 57.725 21.024 1.00 32.01 101 GLY B N 1
ATOM 2937 C CA . GLY B 1 103 ? 89.339 58.671 19.918 1.00 32.64 101 GLY B CA 1
ATOM 2938 C C . GLY B 1 103 ? 88.175 58.499 18.924 1.00 33.34 101 GLY B C 1
ATOM 2939 O O . GLY B 1 103 ? 88.005 59.262 17.991 1.00 32.60 101 GLY B O 1
ATOM 2940 N N . LEU B 1 104 ? 87.337 57.505 19.135 1.00 32.52 102 LEU B N 1
ATOM 2941 C CA . LEU B 1 104 ? 86.138 57.395 18.286 1.00 32.19 102 LEU B CA 1
ATOM 2942 C C . LEU B 1 104 ? 84.996 56.881 19.178 1.00 32.02 102 LEU B C 1
ATOM 2943 O O . LEU B 1 104 ? 85.242 56.387 20.264 1.00 32.20 102 LEU B O 1
ATOM 2948 N N . ASN B 1 105 ? 83.761 57.022 18.728 1.00 31.45 103 ASN B N 1
ATOM 2949 C CA . ASN B 1 105 ? 82.653 56.464 19.475 1.00 32.94 103 ASN B CA 1
ATOM 2950 C C . ASN B 1 105 ? 82.616 54.966 19.379 1.00 33.33 103 ASN B C 1
ATOM 2951 O O . ASN B 1 105 ? 82.265 54.417 18.318 1.00 32.46 103 ASN B O 1
ATOM 2956 N N . ALA B 1 106 ? 82.952 54.278 20.471 1.00 33.34 104 ALA B N 1
ATOM 2957 C CA . ALA B 1 106 ? 82.822 52.839 20.464 1.00 35.83 104 ALA B CA 1
ATOM 2958 C C . ALA B 1 106 ? 81.573 52.329 21.203 1.00 36.53 104 ALA B C 1
ATOM 2959 O O . ALA B 1 106 ? 81.504 51.147 21.539 1.00 37.71 104 ALA B O 1
ATOM 2961 N N . GLY B 1 107 ? 80.592 53.196 21.381 1.00 37.47 105 GLY B N 1
ATOM 2962 C CA . GLY B 1 107 ? 79.299 52.819 21.996 1.00 38.50 105 GLY B CA 1
ATOM 2963 C C . GLY B 1 107 ? 78.444 51.884 21.148 1.00 39.21 105 GLY B C 1
ATOM 2964 O O . GLY B 1 107 ? 78.528 51.855 19.923 1.00 38.13 105 GLY B O 1
ATOM 2965 N N . GLY B 1 108 ? 77.584 51.115 21.801 1.00 39.47 106 GLY B N 1
ATOM 2966 C CA . GLY B 1 108 ? 76.547 50.418 21.070 1.00 39.63 106 GLY B CA 1
ATOM 2967 C C . GLY B 1 108 ? 76.946 49.232 20.216 1.00 40.18 106 GLY B C 1
ATOM 2968 O O . GLY B 1 108 ? 76.112 48.725 19.469 1.00 39.63 106 GLY B O 1
ATOM 2969 N N . LEU B 1 109 ? 78.194 48.763 20.307 1.00 41.22 107 LEU B N 1
ATOM 2970 C CA . LEU B 1 109 ? 78.660 47.673 19.412 1.00 41.49 107 LEU B CA 1
ATOM 2971 C C . LEU B 1 109 ? 77.970 46.332 19.636 1.00 43.40 107 LEU B C 1
ATOM 2972 O O . LEU B 1 109 ? 77.692 45.592 18.675 1.00 43.72 107 LEU B O 1
ATOM 2977 N N . PHE B 1 110 ? 77.654 46.029 20.886 1.00 43.62 108 PHE B N 1
ATOM 2978 C CA . PHE B 1 110 ? 77.013 44.752 21.230 1.00 45.58 108 PHE B CA 1
ATOM 2979 C C . PHE B 1 110 ? 75.728 44.612 20.447 1.00 45.32 108 PHE B C 1
ATOM 2980 O O . PHE B 1 110 ? 75.349 43.508 19.970 1.00 45.92 108 PHE B O 1
ATOM 2988 N N . GLY B 1 111 ? 75.044 45.750 20.334 1.00 42.67 109 GLY B N 1
ATOM 2989 C CA . GLY B 1 111 ? 73.776 45.820 19.673 1.00 41.32 109 GLY B CA 1
ATOM 2990 C C . GLY B 1 111 ? 73.920 45.738 18.158 1.00 39.95 109 GLY B C 1
ATOM 2991 O O . GLY B 1 111 ? 73.024 45.308 17.479 1.00 41.39 109 GLY B O 1
ATOM 2992 N N . VAL B 1 112 ? 75.010 46.233 17.613 1.00 37.35 110 VAL B N 1
ATOM 2993 C CA . VAL B 1 112 ? 75.140 46.222 16.161 1.00 37.35 110 VAL B CA 1
ATOM 2994 C C . VAL B 1 112 ? 75.815 44.910 15.596 1.00 35.39 110 VAL B C 1
ATOM 2995 O O . VAL B 1 112 ? 75.463 44.404 14.516 1.00 34.47 110 VAL B O 1
ATOM 2999 N N . LEU B 1 113 ? 76.774 44.367 16.326 1.00 32.33 111 LEU B N 1
ATOM 3000 C CA . LEU B 1 113 ? 77.515 43.198 15.819 1.00 32.95 111 LEU B CA 1
ATOM 3001 C C . LEU B 1 113 ? 76.741 41.882 15.861 1.00 33.44 111 LEU B C 1
ATOM 3002 O O . LEU B 1 113 ? 75.975 41.637 16.795 1.00 33.63 111 LEU B O 1
ATOM 3007 N N . THR B 1 114 ? 76.991 41.000 14.891 1.00 32.17 112 THR B N 1
ATOM 3008 C CA . THR B 1 114 ? 76.362 39.667 14.850 1.00 30.97 112 THR B CA 1
ATOM 3009 C C . THR B 1 114 ? 77.139 38.711 15.761 1.00 30.02 112 THR B C 1
ATOM 3010 O O . THR B 1 114 ? 78.366 38.769 15.825 1.00 30.13 112 THR B O 1
ATOM 3014 N N . ASN B 1 115 ? 76.445 37.841 16.466 1.00 29.76 113 ASN B N 1
ATOM 3015 C CA . ASN B 1 115 ? 77.131 36.721 17.194 1.00 30.51 113 ASN B CA 1
ATOM 3016 C C . ASN B 1 115 ? 77.567 35.679 16.139 1.00 30.69 113 ASN B C 1
ATOM 3017 O O . ASN B 1 115 ? 76.714 35.179 15.385 1.00 33.70 113 ASN B O 1
ATOM 3022 N N . VAL B 1 116 ? 78.839 35.305 16.122 1.00 30.97 114 VAL B N 1
ATOM 3023 C CA . VAL B 1 116 ? 79.416 34.518 15.038 1.00 29.81 114 VAL B CA 1
ATOM 3024 C C . VAL B 1 116 ? 80.056 33.238 15.630 1.00 29.89 114 VAL B C 1
ATOM 3025 O O . VAL B 1 116 ? 80.624 33.281 16.720 1.00 29.18 114 VAL B O 1
ATOM 3029 N N . VAL B 1 117 ? 79.952 32.122 14.918 1.00 29.54 115 VAL B N 1
ATOM 3030 C CA . VAL B 1 117 ? 80.677 30.905 15.316 1.00 29.18 115 VAL B CA 1
ATOM 3031 C C . VAL B 1 117 ? 81.983 31.024 14.490 1.00 29.79 115 VAL B C 1
ATOM 3032 O O . VAL B 1 117 ? 81.972 30.905 13.232 1.00 28.27 115 VAL B O 1
ATOM 3036 N N . TRP B 1 118 ? 83.102 31.286 15.167 1.00 29.10 116 TRP B N 1
ATOM 3037 C CA . TRP B 1 118 ? 84.385 31.453 14.453 1.00 29.56 116 TRP B CA 1
ATOM 3038 C C . TRP B 1 118 ? 85.046 30.073 14.313 1.00 30.12 116 TRP B C 1
ATOM 3039 O O . TRP B 1 118 ? 85.318 29.450 15.329 1.00 30.35 116 TRP B O 1
ATOM 3050 N N . THR B 1 119 ? 85.335 29.603 13.098 1.00 30.38 117 THR B N 1
ATOM 3051 C CA . THR B 1 119 ? 85.831 28.241 12.931 1.00 29.85 117 THR B CA 1
ATOM 3052 C C . THR B 1 119 ? 87.118 28.270 12.115 1.00 32.18 117 THR B C 1
ATOM 3053 O O . THR B 1 119 ? 87.475 29.336 11.550 1.00 28.74 117 THR B O 1
ATOM 3057 N N . ASN B 1 120 ? 87.769 27.098 12.023 1.00 30.82 118 ASN B N 1
ATOM 3058 C CA . ASN B 1 120 ? 88.944 26.943 11.202 1.00 31.57 118 ASN B CA 1
ATOM 3059 C C . ASN B 1 120 ? 88.575 26.890 9.716 1.00 32.68 118 ASN B C 1
ATOM 3060 O O . ASN B 1 120 ? 89.469 26.696 8.899 1.00 32.92 118 ASN B O 1
ATOM 3065 N N . HIS B 1 121 ? 87.274 27.041 9.369 1.00 30.49 119 HIS B N 1
ATOM 3066 C CA . HIS B 1 121 ? 86.865 27.259 7.983 1.00 31.64 119 HIS B CA 1
ATOM 3067 C C . HIS B 1 121 ? 86.296 28.611 7.725 1.00 32.83 119 HIS B C 1
ATOM 3068 O O . HIS B 1 121 ? 85.766 28.860 6.621 1.00 33.62 119 HIS B O 1
ATOM 3075 N N . GLY B 1 122 ? 86.368 29.487 8.730 1.00 30.88 120 GLY B N 1
ATOM 3076 C CA . GLY B 1 122 ? 85.937 30.826 8.528 1.00 31.76 120 GLY B CA 1
ATOM 3077 C C . GLY B 1 122 ? 84.739 31.078 9.429 1.00 31.82 120 GLY B C 1
ATOM 3078 O O . GLY B 1 122 ? 84.340 30.208 10.214 1.00 33.43 120 GLY B O 1
ATOM 3079 N N . PRO B 1 123 ? 84.263 32.329 9.426 1.00 31.32 121 PRO B N 1
ATOM 3080 C CA . PRO B 1 123 ? 83.088 32.724 10.226 1.00 30.60 121 PRO B CA 1
ATOM 3081 C C . PRO B 1 123 ? 81.856 31.957 9.720 1.00 30.13 121 PRO B C 1
ATOM 3082 O O . PRO B 1 123 ? 81.718 31.804 8.470 1.00 29.41 121 PRO B O 1
ATOM 3086 N N . CYS B 1 124 ? 80.985 31.523 10.642 1.00 30.31 122 CYS B N 1
ATOM 3087 C CA . CYS B 1 124 ? 79.725 30.866 10.357 1.00 29.83 122 CYS B CA 1
ATOM 3088 C C . CYS B 1 124 ? 78.632 31.500 11.219 1.00 29.90 122 CYS B C 1
ATOM 3089 O O . CYS B 1 124 ? 78.895 32.022 12.295 1.00 29.83 122 CYS B O 1
ATOM 3092 N N . ALA B 1 125 ? 77.408 31.432 10.725 1.00 29.85 123 ALA B N 1
ATOM 3093 C CA . ALA B 1 125 ? 76.218 31.862 11.487 1.00 29.32 123 ALA B CA 1
ATOM 3094 C C . ALA B 1 125 ? 75.893 30.856 12.559 1.00 29.83 123 ALA B C 1
ATOM 3095 O O . ALA B 1 125 ? 76.260 29.696 12.444 1.00 29.62 123 ALA B O 1
ATOM 3097 N N . ILE B 1 126 ? 75.160 31.263 13.578 1.00 30.06 124 ILE B N 1
ATOM 3098 C CA . ILE B 1 126 ? 74.699 30.283 14.523 1.00 31.90 124 ILE B CA 1
ATOM 3099 C C . ILE B 1 126 ? 73.645 29.407 13.891 1.00 31.63 124 ILE B C 1
ATOM 3100 O O . ILE B 1 126 ? 73.596 28.191 14.128 1.00 30.43 124 ILE B O 1
ATOM 3105 N N . ASP B 1 127 ? 72.756 30.040 13.129 1.00 31.47 125 ASP B N 1
ATOM 3106 C CA . ASP B 1 127 ? 71.651 29.349 12.460 1.00 32.32 125 ASP B CA 1
ATOM 3107 C C . ASP B 1 127 ? 72.163 28.277 11.501 1.00 31.98 125 ASP B C 1
ATOM 3108 O O . ASP B 1 127 ? 73.046 28.535 10.672 1.00 31.37 125 ASP B O 1
ATOM 3113 N N . GLY B 1 128 ? 71.640 27.067 11.679 1.00 30.54 126 GLY B N 1
ATOM 3114 C CA . GLY B 1 128 ? 71.971 25.934 10.814 1.00 31.59 126 GLY B CA 1
ATOM 3115 C C . GLY B 1 128 ? 73.385 25.398 11.091 1.00 30.20 126 GLY B C 1
ATOM 3116 O O . GLY B 1 128 ? 73.901 24.603 10.285 1.00 28.54 126 GLY B O 1
ATOM 3117 N N . PHE B 1 129 ? 74.014 25.803 12.204 1.00 29.43 127 PHE B N 1
ATOM 3118 C CA . PHE B 1 129 ? 75.451 25.474 12.344 1.00 27.95 127 PHE B CA 1
ATOM 3119 C C . PHE B 1 129 ? 75.730 23.973 12.454 1.00 29.54 127 PHE B C 1
ATOM 3120 O O . PHE B 1 129 ? 76.744 23.493 11.987 1.00 30.79 127 PHE B O 1
ATOM 3128 N N . GLU B 1 130 ? 74.834 23.211 13.071 1.00 29.83 128 GLU B N 1
ATOM 3129 C CA . GLU B 1 130 ? 75.125 21.807 13.272 1.00 28.92 128 GLU B CA 1
ATOM 3130 C C . GLU B 1 130 ? 75.108 21.080 11.908 1.00 29.38 128 GLU B C 1
ATOM 3131 O O . GLU B 1 130 ? 75.945 20.181 11.677 1.00 30.26 128 GLU B O 1
ATOM 3137 N N . ALA B 1 131 ? 74.227 21.492 10.980 1.00 28.38 129 ALA B N 1
ATOM 3138 C CA . ALA B 1 131 ? 74.270 20.898 9.624 1.00 27.90 129 ALA B CA 1
ATOM 3139 C C . ALA B 1 131 ? 75.519 21.392 8.866 1.00 27.29 129 ALA B C 1
ATOM 3140 O O . ALA B 1 131 ? 76.116 20.646 8.099 1.00 26.80 129 ALA B O 1
ATOM 3142 N N . VAL B 1 132 ? 75.882 22.632 9.056 1.00 26.31 130 VAL B N 1
ATOM 3143 C CA . VAL B 1 132 ? 77.149 23.161 8.467 1.00 27.94 130 VAL B CA 1
ATOM 3144 C C . VAL B 1 132 ? 78.365 22.359 8.967 1.00 29.06 130 VAL B C 1
ATOM 3145 O O . VAL B 1 132 ? 79.276 22.001 8.168 1.00 27.95 130 VAL B O 1
ATOM 3149 N N . ARG B 1 133 ? 78.386 22.097 10.275 1.00 27.05 131 ARG B N 1
ATOM 3150 C CA . ARG B 1 133 ? 79.457 21.317 10.872 1.00 27.02 131 ARG B CA 1
ATOM 3151 C C . ARG B 1 133 ? 79.572 19.975 10.176 1.00 26.77 131 ARG B C 1
ATOM 3152 O O . ARG B 1 133 ? 80.670 19.576 9.808 1.00 25.81 131 ARG B O 1
ATOM 3160 N N . ALA B 1 134 ? 78.463 19.238 10.035 1.00 25.81 132 ALA B N 1
ATOM 3161 C CA . ALA B 1 134 ? 78.538 17.948 9.367 1.00 26.54 132 ALA B CA 1
ATOM 3162 C C . ALA B 1 134 ? 79.058 18.071 7.912 1.00 27.81 132 ALA B C 1
ATOM 3163 O O . ALA B 1 134 ? 79.794 17.175 7.449 1.00 27.80 132 ALA B O 1
ATOM 3165 N N . ARG B 1 135 ? 78.659 19.120 7.189 1.00 27.67 133 ARG B N 1
ATOM 3166 C CA . ARG B 1 135 ? 79.151 19.297 5.818 1.00 29.54 133 ARG B CA 1
ATOM 3167 C C . ARG B 1 135 ? 80.659 19.638 5.806 1.00 29.26 133 ARG B C 1
ATOM 3168 O O . ARG B 1 135 ? 81.405 19.088 4.998 1.00 28.44 133 ARG B O 1
ATOM 3176 N N . LEU B 1 136 ? 81.094 20.527 6.694 1.00 30.10 134 LEU B N 1
ATOM 3177 C CA . LEU B 1 136 ? 82.499 20.929 6.750 1.00 30.20 134 LEU B CA 1
ATOM 3178 C C . LEU B 1 136 ? 83.392 19.748 7.125 1.00 31.29 134 LEU B C 1
ATOM 3179 O O . LEU B 1 136 ? 84.558 19.676 6.704 1.00 31.32 134 LEU B O 1
ATOM 3184 N N . ARG B 1 137 ? 82.854 18.815 7.896 1.00 29.38 135 ARG B N 1
ATOM 3185 C CA . ARG B 1 137 ? 83.680 17.728 8.363 1.00 30.81 135 ARG B CA 1
ATOM 3186 C C . ARG B 1 137 ? 84.106 16.830 7.188 1.00 31.13 135 ARG B C 1
ATOM 3187 O O . ARG B 1 137 ? 84.961 15.974 7.346 1.00 30.12 135 ARG B O 1
ATOM 3195 N N . ARG B 1 138 ? 83.476 16.983 6.022 1.00 32.03 136 ARG B N 1
ATOM 3196 C CA . ARG B 1 138 ? 83.956 16.244 4.827 1.00 34.71 136 ARG B CA 1
ATOM 3197 C C . ARG B 1 138 ? 85.348 16.804 4.410 1.00 36.53 136 ARG B C 1
ATOM 3198 O O . ARG B 1 138 ? 86.107 16.160 3.718 1.00 36.53 136 ARG B O 1
ATOM 3206 N N . ARG B 1 139 ? 85.691 17.988 4.884 1.00 37.88 137 ARG B N 1
ATOM 3207 C CA . ARG B 1 139 ? 86.950 18.648 4.536 1.00 40.06 137 ARG B CA 1
ATOM 3208 C C . ARG B 1 139 ? 88.046 18.328 5.541 1.00 41.36 137 ARG B C 1
ATOM 3209 O O . ARG B 1 139 ? 89.230 18.493 5.265 1.00 43.76 137 ARG B O 1
ATOM 3217 N N . GLY B 1 140 ? 87.658 17.837 6.704 1.00 40.77 138 GLY B N 1
ATOM 3218 C CA . GLY B 1 140 ? 88.586 17.553 7.787 1.00 39.85 138 GLY B CA 1
ATOM 3219 C C . GLY B 1 140 ? 87.935 18.040 9.082 1.00 39.32 138 GLY B C 1
ATOM 3220 O O . GLY B 1 140 ? 86.779 18.443 9.084 1.00 40.03 138 GLY B O 1
ATOM 3221 N N . PRO B 1 141 ? 88.678 18.032 10.188 1.00 38.29 139 PRO B N 1
ATOM 3222 C CA . PRO B 1 141 ? 88.165 18.464 11.493 1.00 35.72 139 PRO B CA 1
ATOM 3223 C C . PRO B 1 141 ? 87.522 19.860 11.458 1.00 34.11 139 PRO B C 1
ATOM 3224 O O . PRO B 1 141 ? 88.008 20.771 10.770 1.00 32.85 139 PRO B O 1
ATOM 3228 N N . VAL B 1 142 ? 86.469 20.037 12.257 1.00 31.74 140 VAL B N 1
ATOM 3229 C CA . VAL B 1 142 ? 85.860 21.332 12.431 1.00 30.30 140 VAL B CA 1
ATOM 3230 C C . VAL B 1 142 ? 86.172 21.798 13.852 1.00 30.37 140 VAL B C 1
ATOM 3231 O O . VAL B 1 142 ? 85.795 21.121 14.843 1.00 31.28 140 VAL B O 1
ATOM 3235 N N . THR B 1 143 ? 86.916 22.890 13.936 1.00 28.36 141 THR B N 1
ATOM 3236 C CA . THR B 1 143 ? 87.324 23.436 15.196 1.00 30.00 141 THR B CA 1
ATOM 3237 C C . THR B 1 143 ? 86.630 24.781 15.361 1.00 29.46 141 THR B C 1
ATOM 3238 O O . THR B 1 143 ? 86.710 25.632 14.498 1.00 30.34 141 THR B O 1
ATOM 3242 N N . VAL B 1 144 ? 85.970 24.969 16.492 1.00 28.20 142 VAL B N 1
ATOM 3243 C CA . VAL B 1 144 ? 85.336 26.267 16.738 1.00 27.86 142 VAL B CA 1
ATOM 3244 C C . VAL B 1 144 ? 86.230 27.004 17.739 1.00 28.43 142 VAL B C 1
ATOM 3245 O O . VAL B 1 144 ? 86.442 26.511 18.851 1.00 29.19 142 VAL B O 1
ATOM 3249 N N . TYR B 1 145 ? 86.747 28.162 17.328 1.00 28.42 143 TYR B N 1
ATOM 3250 C CA . TYR B 1 145 ? 87.634 28.962 18.191 1.00 30.20 143 TYR B CA 1
ATOM 3251 C C . TYR B 1 145 ? 86.842 29.694 19.268 1.00 31.06 143 TYR B C 1
ATOM 3252 O O . TYR B 1 145 ? 87.344 29.887 20.365 1.00 31.55 143 TYR B O 1
ATOM 3261 N N . GLY B 1 146 ? 85.584 30.059 18.971 1.00 31.25 144 GLY B N 1
ATOM 3262 C CA . GLY B 1 146 ? 84.805 30.854 19.910 1.00 30.90 144 GLY B CA 1
ATOM 3263 C C . GLY B 1 146 ? 83.469 31.171 19.276 1.00 31.39 144 GLY B C 1
ATOM 3264 O O . GLY B 1 146 ? 83.301 30.979 18.060 1.00 29.89 144 GLY B O 1
ATOM 3265 N N . VAL B 1 147 ? 82.526 31.631 20.092 1.00 30.02 145 VAL B N 1
ATOM 3266 C CA . VAL B 1 147 ? 81.187 32.023 19.590 1.00 30.51 145 VAL B CA 1
ATOM 3267 C C . VAL B 1 147 ? 80.989 33.399 20.194 1.00 30.99 145 VAL B C 1
ATOM 3268 O O . VAL B 1 147 ? 80.681 33.492 21.358 1.00 29.86 145 VAL B O 1
ATOM 3272 N N . ASP B 1 148 ? 81.109 34.467 19.396 1.00 30.27 146 ASP B N 1
ATOM 3273 C CA . ASP B 1 148 ? 81.075 35.786 20.026 1.00 31.77 146 ASP B CA 1
ATOM 3274 C C . ASP B 1 148 ? 80.938 36.843 18.971 1.00 31.30 146 ASP B C 1
ATOM 3275 O O . ASP B 1 148 ? 81.100 36.552 17.797 1.00 30.38 146 ASP B O 1
ATOM 3280 N N . LYS B 1 149 ? 80.654 38.073 19.406 1.00 30.45 147 LYS B N 1
ATOM 3281 C CA . LYS B 1 149 ? 80.436 39.153 18.508 1.00 30.80 147 LYS B CA 1
ATOM 3282 C C . LYS B 1 149 ? 81.809 39.761 18.122 1.00 32.02 147 LYS B C 1
ATOM 3283 O O . LYS B 1 149 ? 81.939 40.450 17.110 1.00 32.07 147 LYS B O 1
ATOM 3289 N N . PHE B 1 150 ? 82.859 39.462 18.869 1.00 32.47 148 PHE B N 1
ATOM 3290 C CA . PHE B 1 150 ? 84.162 40.104 18.573 1.00 32.39 148 PHE B CA 1
ATOM 3291 C C . PHE B 1 150 ? 85.171 39.011 18.269 1.00 33.87 148 PHE B C 1
ATOM 3292 O O . PHE B 1 150 ? 85.333 38.070 19.061 1.00 36.19 148 PHE B O 1
ATOM 3300 N N . PRO B 1 151 ? 85.863 39.119 17.144 1.00 31.87 149 PRO B N 1
ATOM 3301 C CA . PRO B 1 151 ? 86.872 38.080 16.864 1.00 32.18 149 PRO B CA 1
ATOM 3302 C C . PRO B 1 151 ? 88.259 38.491 17.403 1.00 32.87 149 PRO B C 1
ATOM 3303 O O . PRO B 1 151 ? 88.358 39.492 18.137 1.00 32.35 149 PRO B O 1
ATOM 3307 N N . ARG B 1 152 ? 89.281 37.719 17.017 1.00 32.86 150 ARG B N 1
ATOM 3308 C CA . ARG B 1 152 ? 90.660 37.850 17.510 1.00 32.28 150 ARG B CA 1
ATOM 3309 C C . ARG B 1 152 ? 91.371 38.904 16.704 1.00 32.44 150 ARG B C 1
ATOM 3310 O O . ARG B 1 152 ? 91.406 38.817 15.482 1.00 32.32 150 ARG B O 1
ATOM 3318 N N . MET B 1 153 ? 91.909 39.912 17.374 1.00 30.99 151 MET B N 1
ATOM 3319 C CA . MET B 1 153 ? 92.617 40.979 16.659 1.00 31.12 151 MET B CA 1
ATOM 3320 C C . MET B 1 153 ? 93.577 40.531 15.557 1.00 31.47 151 MET B C 1
ATOM 3321 O O . MET B 1 153 ? 93.543 41.066 14.414 1.00 30.26 151 MET B O 1
ATOM 3326 N N . VAL B 1 154 ? 94.464 39.592 15.891 1.00 30.58 152 VAL B N 1
ATOM 3327 C CA . VAL B 1 154 ? 95.574 39.216 15.047 1.00 30.84 152 VAL B CA 1
ATOM 3328 C C . VAL B 1 154 ? 95.083 38.553 13.771 1.00 30.83 152 VAL B C 1
ATOM 3329 O O . VAL B 1 154 ? 95.898 38.345 12.851 1.00 31.81 152 VAL B O 1
ATOM 3333 N N . ASP B 1 155 ? 93.793 38.213 13.717 1.00 30.87 153 ASP B N 1
ATOM 3334 C CA . ASP B 1 155 ? 93.235 37.593 12.495 1.00 29.89 153 ASP B CA 1
ATOM 3335 C C . ASP B 1 155 ? 92.839 38.687 11.499 1.00 30.19 153 ASP B C 1
ATOM 3336 O O . ASP B 1 155 ? 92.437 38.388 10.385 1.00 29.90 153 ASP B O 1
ATOM 3341 N N . TYR B 1 156 ? 93.035 39.954 11.892 1.00 30.52 154 TYR B N 1
ATOM 3342 C CA . TYR B 1 156 ? 92.825 41.138 11.033 1.00 31.13 154 TYR B CA 1
ATOM 3343 C C . TYR B 1 156 ? 94.099 41.951 10.847 1.00 31.64 154 TYR B C 1
ATOM 3344 O O . TYR B 1 156 ? 94.379 42.413 9.746 1.00 31.30 154 TYR B O 1
ATOM 3353 N N . VAL B 1 157 ? 94.863 42.192 11.913 1.00 29.80 155 VAL B N 1
ATOM 3354 C CA . VAL B 1 157 ? 96.080 42.962 11.750 1.00 30.33 155 VAL B CA 1
ATOM 3355 C C . VAL B 1 157 ? 97.039 42.512 12.869 1.00 30.09 155 VAL B C 1
ATOM 3356 O O . VAL B 1 157 ? 96.589 42.253 13.978 1.00 29.62 155 VAL B O 1
ATOM 3360 N N . VAL B 1 158 ? 98.315 42.372 12.546 1.00 31.52 156 VAL B N 1
ATOM 3361 C CA . VAL B 1 158 ? 99.370 42.247 13.546 1.00 32.31 156 VAL B CA 1
ATOM 3362 C C . VAL B 1 158 ? 100.138 43.588 13.619 1.00 31.74 156 VAL B C 1
ATOM 3363 O O . VAL B 1 158 ? 100.932 43.926 12.726 1.00 32.20 156 VAL B O 1
ATOM 3367 N N . PRO B 1 159 ? 99.877 44.364 14.659 1.00 31.96 157 PRO B N 1
ATOM 3368 C CA . PRO B 1 159 ? 100.599 45.626 14.798 1.00 33.11 157 PRO B CA 1
ATOM 3369 C C . PRO B 1 159 ? 102.092 45.400 15.024 1.00 32.99 157 PRO B C 1
ATOM 3370 O O . PRO B 1 159 ? 102.498 44.410 15.654 1.00 33.57 157 PRO B O 1
ATOM 3374 N N . THR B 1 160 ? 102.926 46.272 14.485 1.00 32.97 158 THR B N 1
ATOM 3375 C CA . THR B 1 160 ? 104.353 46.126 14.683 1.00 32.04 158 THR B CA 1
ATOM 3376 C C . THR B 1 160 ? 104.754 46.541 16.084 1.00 32.08 158 THR B C 1
ATOM 3377 O O . THR B 1 160 ? 104.078 47.391 16.734 1.00 31.61 158 THR B O 1
ATOM 3381 N N . GLY B 1 161 ? 105.901 46.004 16.513 1.00 31.32 159 GLY B N 1
ATOM 3382 C CA . GLY B 1 161 ? 106.532 46.374 17.789 1.00 31.37 159 GLY B CA 1
ATOM 3383 C C . GLY B 1 161 ? 105.869 45.666 18.968 1.00 32.85 159 GLY B C 1
ATOM 3384 O O . GLY B 1 161 ? 106.062 46.044 20.119 1.00 34.61 159 GLY B O 1
ATOM 3385 N N . VAL B 1 162 ? 105.119 44.607 18.698 1.00 31.67 160 VAL B N 1
ATOM 3386 C CA . VAL B 1 162 ? 104.271 44.008 19.733 1.00 32.87 160 VAL B CA 1
ATOM 3387 C C . VAL B 1 162 ? 104.462 42.475 19.800 1.00 33.11 160 VAL B C 1
ATOM 3388 O O . VAL B 1 162 ? 104.672 41.807 18.757 1.00 31.56 160 VAL B O 1
ATOM 3392 N N . ARG B 1 163 ? 104.318 41.912 21.010 1.00 31.07 161 ARG B N 1
ATOM 3393 C CA . ARG B 1 163 ? 104.293 40.464 21.174 1.00 30.16 161 ARG B CA 1
ATOM 3394 C C . ARG B 1 163 ? 102.997 40.095 21.870 1.00 30.63 161 ARG B C 1
ATOM 3395 O O . ARG B 1 163 ? 102.530 40.861 22.713 1.00 29.53 161 ARG B O 1
ATOM 3403 N N . ILE B 1 164 ? 102.352 39.000 21.444 1.00 30.42 162 ILE B N 1
ATOM 3404 C CA . ILE B 1 164 ? 101.089 38.549 22.058 1.00 31.16 162 ILE B CA 1
ATOM 3405 C C . ILE B 1 164 ? 101.284 37.048 22.211 1.00 32.99 162 ILE B C 1
ATOM 3406 O O . ILE B 1 164 ? 101.336 36.285 21.199 1.00 30.86 162 ILE B O 1
ATOM 3411 N N . ALA B 1 165 ? 101.555 36.620 23.436 1.00 31.55 163 ALA B N 1
ATOM 3412 C CA . ALA B 1 165 ? 101.898 35.207 23.623 1.00 32.35 163 ALA B CA 1
ATOM 3413 C C . ALA B 1 165 ? 100.756 34.221 23.251 1.00 32.74 163 ALA B C 1
ATOM 3414 O O . ALA B 1 165 ? 101.019 33.135 22.735 1.00 32.72 163 ALA B O 1
ATOM 3416 N N . ASP B 1 166 ? 99.519 34.597 23.548 1.00 32.95 164 ASP B N 1
ATOM 3417 C CA . ASP B 1 166 ? 98.355 33.752 23.288 1.00 33.32 164 ASP B CA 1
ATOM 3418 C C . ASP B 1 166 ? 97.290 34.689 22.696 1.00 32.52 164 ASP B C 1
ATOM 3419 O O . ASP B 1 166 ? 96.585 35.454 23.424 1.00 31.31 164 ASP B O 1
ATOM 3424 N N . ALA B 1 167 ? 97.215 34.696 21.360 1.00 31.12 165 ALA B N 1
ATOM 3425 C CA . ALA B 1 167 ? 96.372 35.672 20.656 1.00 30.70 165 ALA B CA 1
ATOM 3426 C C . ALA B 1 167 ? 94.850 35.430 20.797 1.00 31.87 165 ALA B C 1
ATOM 3427 O O . ALA B 1 167 ? 94.067 36.244 20.337 1.00 32.61 165 ALA B O 1
ATOM 3429 N N . ASP B 1 168 ? 94.418 34.367 21.478 1.00 31.79 166 ASP B N 1
ATOM 3430 C CA . ASP B 1 168 ? 92.995 34.239 21.847 1.00 31.45 166 ASP B CA 1
ATOM 3431 C C . ASP B 1 168 ? 92.570 35.386 22.762 1.00 32.53 166 ASP B C 1
ATOM 3432 O O . ASP B 1 168 ? 91.371 35.643 22.929 1.00 33.86 166 ASP B O 1
ATOM 3437 N N . ARG B 1 169 ? 93.551 36.069 23.356 1.00 31.64 167 ARG B N 1
ATOM 3438 C CA . ARG B 1 169 ? 93.319 36.984 24.498 1.00 33.49 167 ARG B CA 1
ATOM 3439 C C . ARG B 1 169 ? 93.377 38.475 24.180 1.00 33.33 167 ARG B C 1
ATOM 3440 O O . ARG B 1 169 ? 93.357 39.328 25.086 1.00 31.34 167 ARG B O 1
ATOM 3448 N N . VAL B 1 170 ? 93.360 38.770 22.883 1.00 31.22 168 VAL B N 1
ATOM 3449 C CA . VAL B 1 170 ? 93.310 40.142 22.428 1.00 30.86 168 VAL B CA 1
ATOM 3450 C C . VAL B 1 170 ? 92.185 40.296 21.392 1.00 31.77 168 VAL B C 1
ATOM 3451 O O . VAL B 1 170 ? 92.295 39.794 20.245 1.00 31.21 168 VAL B O 1
ATOM 3455 N N . ARG B 1 171 ? 91.131 41.032 21.761 1.00 31.08 169 ARG B N 1
ATOM 3456 C CA . ARG B 1 171 ? 90.001 41.241 20.863 1.00 30.38 169 ARG B CA 1
ATOM 3457 C C . ARG B 1 171 ? 90.331 42.209 19.771 1.00 30.11 169 ARG B C 1
ATOM 3458 O O . ARG B 1 171 ? 91.068 43.222 19.966 1.00 28.70 169 ARG B O 1
ATOM 3466 N N . LEU B 1 172 ? 89.747 41.987 18.606 1.00 30.11 170 LEU B N 1
ATOM 3467 C CA . LEU B 1 172 ? 89.865 43.047 17.608 1.00 29.31 170 LEU B CA 1
ATOM 3468 C C . LEU B 1 172 ? 89.300 44.334 18.246 1.00 30.66 170 LEU B C 1
ATOM 3469 O O . LEU B 1 172 ? 88.223 44.300 18.803 1.00 30.24 170 LEU B O 1
ATOM 3474 N N . GLY B 1 173 ? 89.996 45.477 18.055 1.00 30.64 171 GLY B N 1
ATOM 3475 C CA . GLY B 1 173 ? 89.593 46.775 18.638 1.00 29.36 171 GLY B CA 1
ATOM 3476 C C . GLY B 1 173 ? 90.510 47.151 19.799 1.00 31.11 171 GLY B C 1
ATOM 3477 O O . GLY B 1 173 ? 90.398 48.243 20.345 1.00 32.21 171 GLY B O 1
ATOM 3478 N N . ALA B 1 174 ? 91.386 46.224 20.200 1.00 31.21 172 ALA B N 1
ATOM 3479 C CA . ALA B 1 174 ? 92.431 46.497 21.169 1.00 31.68 172 ALA B CA 1
ATOM 3480 C C . ALA B 1 174 ? 93.511 47.313 20.499 1.00 32.26 172 ALA B C 1
ATOM 3481 O O . ALA B 1 174 ? 93.842 47.057 19.332 1.00 32.64 172 ALA B O 1
ATOM 3483 N N . HIS B 1 175 ? 94.091 48.237 21.265 1.00 31.46 173 HIS B N 1
ATOM 3484 C CA . HIS B 1 175 ? 95.123 49.180 20.818 1.00 30.35 173 HIS B CA 1
ATOM 3485 C C . HIS B 1 175 ? 96.420 48.847 21.606 1.00 31.09 173 HIS B C 1
ATOM 3486 O O . HIS B 1 175 ? 96.535 49.129 22.811 1.00 31.83 173 HIS B O 1
ATOM 3493 N N . LEU B 1 176 ? 97.400 48.258 20.920 1.00 30.72 174 LEU B N 1
ATOM 3494 C CA . LEU B 1 176 ? 98.671 47.872 21.544 1.00 30.48 174 LEU B CA 1
ATOM 3495 C C . LEU B 1 176 ? 99.823 48.666 20.955 1.00 30.49 174 LEU B C 1
ATOM 3496 O O . LEU B 1 176 ? 100.237 48.427 19.828 1.00 31.13 174 LEU B O 1
ATOM 3501 N N . ALA B 1 177 ? 100.324 49.648 21.715 1.00 30.32 175 ALA B N 1
ATOM 3502 C CA . ALA B 1 177 ? 101.332 50.557 21.234 1.00 29.70 175 ALA B CA 1
ATOM 3503 C C . ALA B 1 177 ? 102.685 49.824 21.111 1.00 30.60 175 ALA B C 1
ATOM 3504 O O . ALA B 1 177 ? 102.945 48.816 21.788 1.00 32.00 175 ALA B O 1
ATOM 3506 N N . PRO B 1 178 ? 103.575 50.359 20.303 1.00 31.60 176 PRO B N 1
ATOM 3507 C CA . PRO B 1 178 ? 104.889 49.686 20.179 1.00 32.65 176 PRO B CA 1
ATOM 3508 C C . PRO B 1 178 ? 105.586 49.452 21.520 1.00 33.92 176 PRO B C 1
ATOM 3509 O O . PRO B 1 178 ? 105.585 50.333 22.424 1.00 32.46 176 PRO B O 1
ATOM 3513 N N . GLY B 1 179 ? 106.192 48.272 21.666 1.00 33.96 177 GLY B N 1
ATOM 3514 C CA . GLY B 1 179 ? 106.845 47.953 22.931 1.00 33.36 177 GLY B CA 1
ATOM 3515 C C . GLY B 1 179 ? 105.981 47.165 23.900 1.00 32.49 177 GLY B C 1
ATOM 3516 O O . GLY B 1 179 ? 106.448 46.751 24.964 1.00 30.56 177 GLY B O 1
ATOM 3517 N N . THR B 1 180 ? 104.734 46.908 23.519 1.00 30.54 178 THR B N 1
ATOM 3518 C CA . THR B 1 180 ? 103.805 46.217 24.402 1.00 31.51 178 THR B CA 1
ATOM 3519 C C . THR B 1 180 ? 103.960 44.708 24.218 1.00 31.57 178 THR B C 1
ATOM 3520 O O . THR B 1 180 ? 104.092 44.235 23.101 1.00 30.67 178 THR B O 1
ATOM 3524 N N . THR B 1 181 ? 103.946 43.976 25.320 1.00 30.47 179 THR B N 1
ATOM 3525 C CA . THR B 1 181 ? 103.943 42.544 25.276 1.00 31.35 179 THR B CA 1
ATOM 3526 C C . THR B 1 181 ? 102.723 42.127 26.053 1.00 32.70 179 THR B C 1
ATOM 3527 O O . THR B 1 181 ? 102.544 42.546 27.233 1.00 32.70 179 THR B O 1
ATOM 3531 N N . VAL B 1 182 ? 101.866 41.327 25.412 1.00 30.72 180 VAL B N 1
ATOM 3532 C CA . VAL B 1 182 ? 100.731 40.705 26.114 1.00 31.93 180 VAL B CA 1
ATOM 3533 C C . VAL B 1 182 ? 101.094 39.259 26.399 1.00 32.40 180 VAL B C 1
ATOM 3534 O O . VAL B 1 182 ? 101.343 38.449 25.471 1.00 31.55 180 VAL B O 1
ATOM 3538 N N . MET B 1 183 ? 101.181 38.912 27.671 1.00 31.35 181 MET B N 1
ATOM 3539 C CA . MET B 1 183 ? 101.604 37.558 27.987 1.00 31.87 181 MET B CA 1
ATOM 3540 C C . MET B 1 183 ? 100.386 36.645 28.060 1.00 31.19 181 MET B C 1
ATOM 3541 O O . MET B 1 183 ? 99.278 37.084 27.875 1.00 30.63 181 MET B O 1
ATOM 3546 N N . HIS B 1 184 ? 100.578 35.371 28.397 1.00 31.05 182 HIS B N 1
ATOM 3547 C CA . HIS B 1 184 ? 99.447 34.404 28.284 1.00 32.39 182 HIS B CA 1
ATOM 3548 C C . HIS B 1 184 ? 98.283 34.795 29.173 1.00 32.48 182 HIS B C 1
ATOM 3549 O O . HIS B 1 184 ? 97.124 34.549 28.844 1.00 34.10 182 HIS B O 1
ATOM 3556 N N . GLU B 1 185 ? 98.607 35.327 30.346 1.00 31.91 183 GLU B N 1
ATOM 3557 C CA . GLU B 1 185 ? 97.560 35.694 31.321 1.00 32.79 183 GLU B CA 1
ATOM 3558 C C . GLU B 1 185 ? 96.986 37.135 31.039 1.00 32.38 183 GLU B C 1
ATOM 3559 O O . GLU B 1 185 ? 95.949 37.552 31.580 1.00 33.53 183 GLU B O 1
ATOM 3565 N N . GLY B 1 186 ? 97.641 37.869 30.139 1.00 31.82 184 GLY B N 1
ATOM 3566 C CA . GLY B 1 186 ? 97.171 39.215 29.702 1.00 30.08 184 GLY B CA 1
ATOM 3567 C C . GLY B 1 186 ? 95.867 39.074 28.944 1.00 32.14 184 GLY B C 1
ATOM 3568 O O . GLY B 1 186 ? 95.578 38.012 28.371 1.00 32.53 184 GLY B O 1
ATOM 3569 N N . PHE B 1 187 ? 95.027 40.113 29.009 1.00 31.56 185 PHE B N 1
ATOM 3570 C CA . PHE B 1 187 ? 93.849 40.159 28.207 1.00 32.03 185 PHE B CA 1
ATOM 3571 C C . PHE B 1 187 ? 93.579 41.611 27.848 1.00 32.38 185 PHE B C 1
ATOM 3572 O O . PHE B 1 187 ? 93.635 42.466 28.722 1.00 33.67 185 PHE B O 1
ATOM 3580 N N . VAL B 1 188 ? 93.242 41.899 26.587 1.00 31.60 186 VAL B N 1
ATOM 3581 C CA . VAL B 1 188 ? 92.927 43.284 26.217 1.00 31.35 186 VAL B CA 1
ATOM 3582 C C . VAL B 1 188 ? 91.635 43.318 25.424 1.00 31.94 186 VAL B C 1
ATOM 3583 O O . VAL B 1 188 ? 91.518 42.695 24.368 1.00 30.38 186 VAL B O 1
ATOM 3587 N N . ASN B 1 189 ? 90.671 44.076 25.916 1.00 31.66 187 ASN B N 1
ATOM 3588 C CA . ASN B 1 189 ? 89.381 44.170 25.269 1.00 31.83 187 ASN B CA 1
ATOM 3589 C C . ASN B 1 189 ? 89.416 45.262 24.194 1.00 32.47 187 ASN B C 1
ATOM 3590 O O . ASN B 1 189 ? 90.441 45.927 23.991 1.00 31.37 187 ASN B O 1
ATOM 3595 N N . TYR B 1 190 ? 88.270 45.475 23.530 1.00 32.39 188 TYR B N 1
ATOM 3596 C CA . TYR B 1 190 ? 88.218 46.457 22.486 1.00 32.75 188 TYR B CA 1
ATOM 3597 C C . TYR B 1 190 ? 88.158 47.862 23.152 1.00 32.72 188 TYR B C 1
ATOM 3598 O O . TYR B 1 190 ? 87.722 47.988 24.307 1.00 32.09 188 TYR B O 1
ATOM 3607 N N . ASN B 1 191 ? 88.563 48.895 22.398 1.00 31.23 189 ASN B N 1
ATOM 3608 C CA . ASN B 1 191 ? 88.556 50.297 22.828 1.00 30.55 189 ASN B CA 1
ATOM 3609 C C . ASN B 1 191 ? 89.380 50.417 24.123 1.00 31.51 189 ASN B C 1
ATOM 3610 O O . ASN B 1 191 ? 88.965 51.082 25.085 1.00 29.93 189 ASN B O 1
ATOM 3615 N N . ALA B 1 192 ? 90.525 49.719 24.143 1.00 31.26 190 ALA B N 1
ATOM 3616 C CA . ALA B 1 192 ? 91.305 49.548 25.376 1.00 31.17 190 ALA B CA 1
ATOM 3617 C C . ALA B 1 192 ? 92.728 49.224 24.995 1.00 30.70 190 ALA B C 1
ATOM 3618 O O . ALA B 1 192 ? 92.992 48.716 23.885 1.00 30.83 190 ALA B O 1
ATOM 3620 N N . GLY B 1 193 ? 93.659 49.423 25.935 1.00 30.13 191 GLY B N 1
ATOM 3621 C CA . GLY B 1 193 ? 95.016 48.909 25.715 1.00 29.96 191 GLY B CA 1
ATOM 3622 C C . GLY B 1 193 ? 96.080 49.900 26.193 1.00 31.03 191 GLY B C 1
ATOM 3623 O O . GLY B 1 193 ? 95.909 50.532 27.233 1.00 30.44 191 GLY B O 1
ATOM 3624 N N . THR B 1 194 ? 97.174 50.023 25.438 1.00 30.31 192 THR B N 1
ATOM 3625 C CA . THR B 1 194 ? 98.349 50.678 25.935 1.00 30.86 192 THR B CA 1
ATOM 3626 C C . THR B 1 194 ? 98.717 51.811 25.034 1.00 31.47 192 THR B C 1
ATOM 3627 O O . THR B 1 194 ? 98.534 51.732 23.827 1.00 31.07 192 THR B O 1
ATOM 3631 N N . LEU B 1 195 ? 99.211 52.893 25.635 1.00 30.74 193 LEU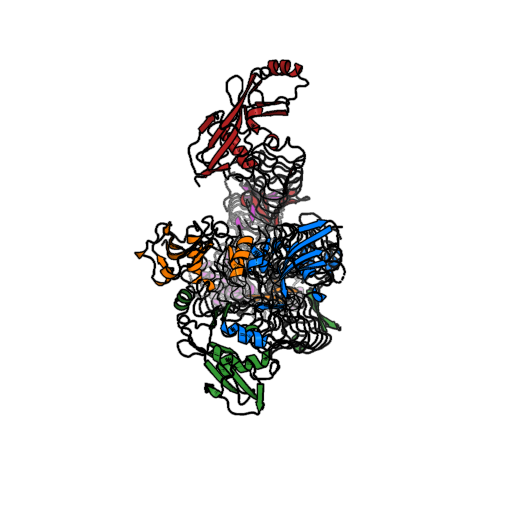 B N 1
ATOM 3632 C CA . LEU B 1 195 ? 99.661 54.049 24.899 1.00 30.88 193 LEU B CA 1
ATOM 3633 C C . LEU B 1 195 ? 101.183 53.977 24.591 1.00 31.37 193 LEU B C 1
ATOM 3634 O O . LEU B 1 195 ? 101.668 54.697 23.723 1.00 30.57 193 LEU B O 1
ATOM 3639 N N . GLY B 1 196 ? 101.928 53.117 25.290 1.00 30.91 194 GLY B N 1
ATOM 3640 C CA . GLY B 1 196 ? 103.371 53.051 25.054 1.00 31.96 194 GLY B CA 1
ATOM 3641 C C . GLY B 1 196 ? 103.848 51.656 25.342 1.00 33.36 194 GLY B C 1
ATOM 3642 O O . GLY B 1 196 ? 103.133 50.716 25.086 1.00 34.43 194 GLY B O 1
ATOM 3643 N N . ALA B 1 197 ? 105.064 51.500 25.867 1.00 33.67 195 ALA B N 1
ATOM 3644 C CA . ALA B 1 197 ? 105.580 50.156 26.141 1.00 35.14 195 ALA B CA 1
ATOM 3645 C C . ALA B 1 197 ? 105.082 49.648 27.469 1.00 35.79 195 ALA B C 1
ATOM 3646 O O . ALA B 1 197 ? 105.372 50.250 28.495 1.00 38.54 195 ALA B O 1
ATOM 3648 N N . SER B 1 198 ? 104.316 48.561 27.469 1.00 35.18 196 SER B N 1
ATOM 3649 C CA . SER B 1 198 ? 103.832 47.946 28.703 1.00 36.14 196 SER B CA 1
ATOM 3650 C C . SER B 1 198 ? 103.945 46.420 28.606 1.00 35.54 196 SER B C 1
ATOM 3651 O O . SER B 1 198 ? 103.686 45.833 27.559 1.00 35.76 196 SER B O 1
ATOM 3654 N N . MET B 1 199 ? 104.274 45.804 29.719 1.00 34.46 197 MET B N 1
ATOM 3655 C CA . MET B 1 199 ? 104.151 44.360 29.901 1.00 34.09 197 MET B CA 1
ATOM 3656 C C . MET B 1 199 ? 102.760 44.129 30.455 1.00 34.60 197 MET B C 1
ATOM 3657 O O . MET B 1 199 ? 102.451 44.613 31.573 1.00 34.44 197 MET B O 1
ATOM 3662 N N . VAL B 1 200 ? 101.902 43.413 29.709 1.00 31.39 198 VAL B N 1
ATOM 3663 C CA . VAL B 1 200 ? 100.528 43.265 30.124 1.00 32.58 198 VAL B CA 1
ATOM 3664 C C . VAL B 1 200 ? 100.308 41.807 30.464 1.00 33.19 198 VAL B C 1
ATOM 3665 O O . VAL B 1 200 ? 100.251 40.950 29.525 1.00 33.36 198 VAL B O 1
ATOM 3669 N N . GLU B 1 201 ? 100.239 41.485 31.761 1.00 30.93 199 GLU B N 1
ATOM 3670 C CA . GLU B 1 201 ? 99.971 40.090 32.143 1.00 30.86 199 GLU B CA 1
ATOM 3671 C C . GLU B 1 201 ? 98.646 39.968 32.880 1.00 30.92 199 GLU B C 1
ATOM 3672 O O . GLU B 1 201 ? 98.330 38.935 33.443 1.00 30.74 199 GLU B O 1
ATOM 3678 N N . GLY B 1 202 ? 97.882 41.037 32.893 1.00 30.64 200 GLY B N 1
ATOM 3679 C CA . GLY B 1 202 ? 96.586 41.009 33.573 1.00 29.90 200 GLY B CA 1
ATOM 3680 C C . GLY B 1 202 ? 95.569 41.558 32.590 1.00 32.26 200 GLY B C 1
ATOM 3681 O O . GLY B 1 202 ? 95.875 41.703 31.381 1.00 31.36 200 GLY B O 1
ATOM 3682 N N . ARG B 1 203 ? 94.390 41.900 33.099 1.00 30.66 201 ARG B N 1
ATOM 3683 C CA . ARG B 1 203 ? 93.215 42.129 32.279 1.00 31.57 201 ARG B CA 1
ATOM 3684 C C . ARG B 1 203 ? 92.805 43.584 32.153 1.00 31.36 201 ARG B C 1
ATOM 3685 O O . ARG B 1 203 ? 92.442 44.238 33.152 1.00 32.05 201 ARG B O 1
ATOM 3693 N N . ILE B 1 204 ? 92.822 44.070 30.915 1.00 31.57 202 ILE B N 1
ATOM 3694 C CA . ILE B 1 204 ? 92.513 45.439 30.616 1.00 31.27 202 ILE B CA 1
ATOM 3695 C C . ILE B 1 204 ? 91.069 45.481 30.047 1.00 32.68 202 ILE B C 1
ATOM 3696 O O . ILE B 1 204 ? 90.825 45.048 28.894 1.00 32.30 202 ILE B O 1
ATOM 3701 N N . SER B 1 205 ? 90.099 45.939 30.859 1.00 31.56 203 SER B N 1
ATOM 3702 C CA . SER B 1 205 ? 88.682 45.976 30.447 1.00 31.72 203 SER B CA 1
ATOM 3703 C C . SER B 1 205 ? 88.419 46.987 29.331 1.00 32.47 203 SER B C 1
ATOM 3704 O O . SER B 1 205 ? 89.255 47.851 29.053 1.00 32.91 203 SER B O 1
ATOM 3707 N N . ALA B 1 206 ? 87.237 46.913 28.732 1.00 30.04 204 ALA B N 1
ATOM 3708 C CA . ALA B 1 206 ? 86.933 47.760 27.576 1.00 30.89 204 ALA B CA 1
ATOM 3709 C C . ALA B 1 206 ? 87.019 49.184 28.073 1.00 30.97 204 ALA B C 1
ATOM 3710 O O . ALA B 1 206 ? 86.554 49.462 29.173 1.00 30.47 204 ALA B O 1
ATOM 3712 N N . GLY B 1 207 ? 87.597 50.070 27.273 1.00 30.28 205 GLY B N 1
ATOM 3713 C CA . GLY B 1 207 ? 87.629 51.480 27.633 1.00 30.93 205 GLY B CA 1
ATOM 3714 C C . GLY B 1 207 ? 88.825 51.851 28.515 1.00 32.04 205 GLY B C 1
ATOM 3715 O O . GLY B 1 207 ? 89.043 53.031 28.798 1.00 31.42 205 GLY B O 1
ATOM 3716 N N . VAL B 1 208 ? 89.578 50.853 28.974 1.00 32.13 206 VAL B N 1
ATOM 3717 C CA . VAL B 1 208 ? 90.708 51.132 29.894 1.00 30.93 206 VAL B CA 1
ATOM 3718 C C . VAL B 1 208 ? 91.979 51.394 29.111 1.00 31.89 206 VAL B C 1
ATOM 3719 O O . VAL B 1 208 ? 92.317 50.638 28.176 1.00 30.12 206 VAL B O 1
ATOM 3723 N N . VAL B 1 209 ? 92.694 52.461 29.521 1.00 32.18 207 VAL B N 1
ATOM 3724 C CA . VAL B 1 209 ? 93.927 52.869 28.874 1.00 33.64 207 VAL B CA 1
ATOM 3725 C C . VAL B 1 209 ? 95.079 52.827 29.878 1.00 32.41 207 VAL B C 1
ATOM 3726 O O . VAL B 1 209 ? 94.911 53.218 31.045 1.00 31.35 207 VAL B O 1
ATOM 3730 N N . VAL B 1 210 ? 96.214 52.285 29.437 1.00 31.86 208 VAL B N 1
ATOM 3731 C CA . VAL B 1 210 ? 97.411 52.116 30.294 1.00 31.20 208 VAL B CA 1
ATOM 3732 C C . VAL B 1 210 ? 98.586 52.920 29.678 1.00 30.96 208 VAL B C 1
ATOM 3733 O O . VAL B 1 210 ? 98.928 52.732 28.494 1.00 30.00 208 VAL B O 1
ATOM 3737 N N . GLY B 1 211 ? 99.155 53.846 30.457 1.00 29.76 209 GLY B N 1
ATOM 3738 C CA . GLY B 1 211 ? 100.197 54.748 29.958 1.00 31.37 209 GLY B CA 1
ATOM 3739 C C . GLY B 1 211 ? 101.557 54.114 29.838 1.00 30.77 209 GLY B C 1
ATOM 3740 O O . GLY B 1 211 ? 101.797 53.000 30.324 1.00 31.50 209 GLY B O 1
ATOM 3741 N N . ASP B 1 212 ? 102.440 54.855 29.192 1.00 30.65 210 ASP B N 1
ATOM 3742 C CA . ASP B 1 212 ? 103.722 54.365 28.735 1.00 30.37 210 ASP B CA 1
ATOM 3743 C C . ASP B 1 212 ? 104.515 53.904 29.923 1.00 31.22 210 ASP B C 1
ATOM 3744 O O . ASP B 1 212 ? 104.641 54.653 30.907 1.00 29.67 210 ASP B O 1
ATOM 3749 N N . GLY B 1 213 ? 105.088 52.709 29.825 1.00 30.93 211 GLY B N 1
ATOM 3750 C CA . GLY B 1 213 ? 106.042 52.243 30.846 1.00 31.56 211 GLY B CA 1
ATOM 3751 C C . GLY B 1 213 ? 105.322 51.595 32.026 1.00 31.78 211 GLY B C 1
ATOM 3752 O O . GLY B 1 213 ? 105.950 51.162 32.964 1.00 32.96 211 GLY B O 1
ATOM 3753 N N . SER B 1 214 ? 103.997 51.526 31.999 1.00 30.84 212 SER B N 1
ATOM 3754 C CA . SER B 1 214 ? 103.241 50.893 33.098 1.00 31.90 212 SER B CA 1
ATOM 3755 C C . SER B 1 214 ? 103.087 49.380 32.870 1.00 33.48 212 SER B C 1
ATOM 3756 O O . SER B 1 214 ? 102.820 48.968 31.724 1.00 36.90 212 SER B O 1
ATOM 3759 N N . ASP B 1 215 ? 103.251 48.563 33.910 1.00 31.81 213 ASP B N 1
ATOM 3760 C CA . ASP B 1 215 ? 103.205 47.084 33.786 1.00 32.39 213 ASP B CA 1
ATOM 3761 C C . ASP B 1 215 ? 102.014 46.529 34.550 1.00 32.98 213 ASP B C 1
ATOM 3762 O O . ASP B 1 215 ? 101.710 46.985 35.669 1.00 33.71 213 ASP B O 1
ATOM 3767 N N . VAL B 1 216 ? 101.309 45.565 33.953 1.00 31.51 214 VAL B N 1
ATOM 3768 C CA . VAL B 1 216 ? 100.166 44.954 34.618 1.00 31.80 214 VAL B CA 1
ATOM 3769 C C . VAL B 1 216 ? 100.570 43.520 34.954 1.00 32.41 214 VAL B C 1
ATOM 3770 O O . VAL B 1 216 ? 100.730 42.706 34.065 1.00 31.56 214 VAL B O 1
ATOM 3774 N N . GLY B 1 217 ? 100.695 43.212 36.243 1.00 32.28 215 GLY B N 1
ATOM 3775 C CA . GLY B 1 217 ? 101.153 41.932 36.726 1.00 30.35 215 GLY B CA 1
ATOM 3776 C C . GLY B 1 217 ? 100.208 40.788 36.416 1.00 31.62 215 GLY B C 1
ATOM 3777 O O . GLY B 1 217 ? 99.016 40.977 36.062 1.00 29.07 215 GLY B O 1
ATOM 3778 N N . GLY B 1 218 ? 100.748 39.583 36.533 1.00 30.79 216 GLY B N 1
ATOM 3779 C CA . GLY B 1 218 ? 99.994 38.410 36.165 1.00 29.76 216 GLY B CA 1
ATOM 3780 C C . GLY B 1 218 ? 98.692 38.306 36.947 1.00 31.41 216 GLY B C 1
ATOM 3781 O O . GLY B 1 218 ? 98.709 38.296 38.165 1.00 30.72 216 GLY B O 1
ATOM 3782 N N . GLY B 1 219 ? 97.566 38.127 36.260 1.00 30.86 217 GLY B N 1
ATOM 3783 C CA . GLY B 1 219 ? 96.334 37.865 37.002 1.00 30.94 217 GLY B CA 1
ATOM 3784 C C . GLY B 1 219 ? 95.733 39.158 37.558 1.00 30.92 217 GLY B C 1
ATOM 3785 O O . GLY B 1 219 ? 94.672 39.118 38.201 1.00 31.00 217 GLY B O 1
ATOM 3786 N N . ALA B 1 220 ? 96.394 40.299 37.333 1.00 30.63 218 ALA B N 1
ATOM 3787 C CA . ALA B 1 220 ? 95.837 41.575 37.830 1.00 32.51 218 ALA B CA 1
ATOM 3788 C C . ALA B 1 220 ? 94.557 41.930 37.095 1.00 32.98 218 ALA B C 1
ATOM 3789 O O . ALA B 1 220 ? 94.377 41.580 35.900 1.00 33.95 218 ALA B O 1
ATOM 3791 N N . SER B 1 221 ? 93.641 42.579 37.814 1.00 32.47 219 SER B N 1
ATOM 3792 C CA . SER B 1 221 ? 92.314 42.930 37.297 1.00 31.55 219 SER B CA 1
ATOM 3793 C C . SER B 1 221 ? 92.119 44.454 37.219 1.00 31.55 219 SER B C 1
ATOM 3794 O O . SER B 1 221 ? 92.107 45.105 38.257 1.00 30.07 219 SER B O 1
ATOM 3797 N N . ILE B 1 222 ? 91.958 45.054 36.025 1.00 30.79 220 ILE B N 1
ATOM 3798 C CA . ILE B 1 222 ? 91.624 46.473 36.018 1.00 32.73 220 ILE B CA 1
ATOM 3799 C C . ILE B 1 222 ? 90.164 46.696 35.638 1.00 35.19 220 ILE B C 1
ATOM 3800 O O . ILE B 1 222 ? 89.797 46.386 34.499 1.00 33.86 220 ILE B O 1
ATOM 3805 N N . MET B 1 223 ? 89.379 47.253 36.566 1.00 34.93 221 MET B N 1
ATOM 3806 C CA . MET B 1 223 ? 87.985 47.593 36.352 1.00 37.83 221 MET B CA 1
ATOM 3807 C C . MET B 1 223 ? 87.131 46.329 36.240 1.00 39.96 221 MET B C 1
ATOM 3808 O O . MET B 1 223 ? 86.223 46.225 35.398 1.00 40.19 221 MET B O 1
ATOM 3813 N N . GLY B 1 224 ? 87.406 45.357 37.102 1.00 40.15 222 GLY B N 1
ATOM 3814 C CA . GLY B 1 224 ? 86.604 44.129 37.088 1.00 38.63 222 GLY B CA 1
ATOM 3815 C C . GLY B 1 224 ? 85.322 44.234 37.902 1.00 38.99 222 GLY B C 1
ATOM 3816 O O . GLY B 1 224 ? 85.008 45.295 38.489 1.00 36.57 222 GLY B O 1
ATOM 3817 N N . THR B 1 225 ? 84.578 43.130 37.906 1.00 37.91 223 THR B N 1
ATOM 3818 C CA . THR B 1 225 ? 83.304 43.037 38.598 1.00 38.97 223 THR B CA 1
ATOM 3819 C C . THR B 1 225 ? 83.471 43.389 40.058 1.00 38.09 223 THR B C 1
ATOM 3820 O O . THR B 1 225 ? 84.396 42.894 40.700 1.00 35.76 223 THR B O 1
ATOM 3824 N N . LEU B 1 226 ? 82.567 44.256 40.565 1.00 38.23 224 LEU B N 1
ATOM 3825 C CA . LEU B 1 226 ? 82.634 44.832 41.932 1.00 37.81 224 LEU B CA 1
ATOM 3826 C C . LEU B 1 226 ? 83.852 45.709 42.251 1.00 37.72 224 LEU B C 1
ATOM 3827 O O . LEU B 1 226 ? 84.163 45.977 43.431 1.00 37.75 224 LEU B O 1
ATOM 3832 N N . SER B 1 227 ? 84.565 46.166 41.221 1.00 38.36 225 SER B N 1
ATOM 3833 C CA . SER B 1 227 ? 85.736 47.031 41.478 1.00 39.26 225 SER B CA 1
ATOM 3834 C C . SER B 1 227 ? 85.297 48.477 41.839 1.00 41.75 225 SER B C 1
ATOM 3835 O O . SER B 1 227 ? 86.083 49.255 42.388 1.00 40.56 225 SER B O 1
ATOM 3838 N N . GLY B 1 228 ? 84.044 48.842 41.556 1.00 45.41 226 GLY B N 1
ATOM 3839 C CA . GLY B 1 228 ? 83.581 50.162 42.004 1.00 51.33 226 GLY B CA 1
ATOM 3840 C C . GLY B 1 228 ? 82.811 51.044 41.037 1.00 56.06 226 GLY B C 1
ATOM 3841 O O . GLY B 1 228 ? 81.771 50.605 40.499 1.00 57.53 226 GLY B O 1
ATOM 3842 N N . GLY B 1 229 ? 83.345 52.261 40.811 1.00 58.32 227 GLY B N 1
ATOM 3843 C CA . GLY B 1 229 ? 82.727 53.377 40.046 1.00 62.28 227 GLY B CA 1
ATOM 3844 C C . GLY B 1 229 ? 81.918 53.206 38.751 1.00 65.21 227 GLY B C 1
ATOM 3845 O O . GLY B 1 229 ? 82.134 53.958 37.778 1.00 66.07 227 GLY B O 1
ATOM 3846 N N . GLY B 1 230 ? 80.955 52.269 38.746 1.00 67.07 228 GLY B N 1
ATOM 3847 C CA . GLY B 1 230 ? 80.126 51.967 37.565 1.00 68.41 228 GLY B CA 1
ATOM 3848 C C . GLY B 1 230 ? 80.235 52.892 36.343 1.00 69.15 228 GLY B C 1
ATOM 3849 O O . GLY B 1 230 ? 80.525 52.430 35.236 1.00 69.65 228 GLY B O 1
ATOM 3850 N N . THR B 1 231 ? 80.016 54.196 36.558 1.00 68.89 229 THR B N 1
ATOM 3851 C CA . THR B 1 231 ? 79.941 55.213 35.488 1.00 68.11 229 THR B CA 1
ATOM 3852 C C . THR B 1 231 ? 81.218 55.485 34.649 1.00 66.63 229 THR B C 1
ATOM 3853 O O . THR B 1 231 ? 81.305 55.118 33.481 1.00 67.12 229 THR B O 1
ATOM 3857 N N . HIS B 1 232 ? 82.187 56.172 35.251 1.00 64.14 230 HIS B N 1
ATOM 3858 C CA . HIS B 1 232 ? 83.378 56.610 34.539 1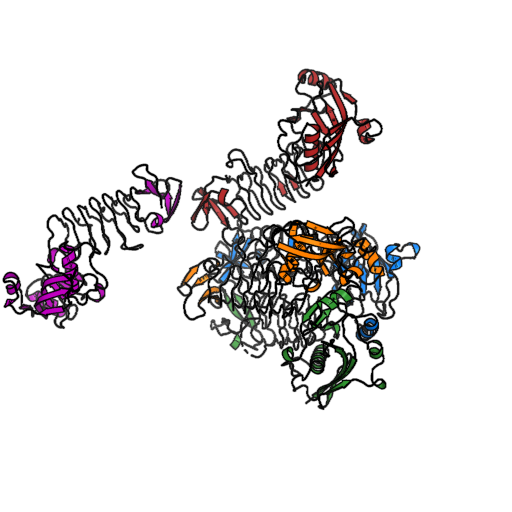.00 61.84 230 HIS B CA 1
ATOM 3859 C C . HIS B 1 232 ? 84.439 55.500 34.320 1.00 58.03 230 HIS B C 1
ATOM 3860 O O . HIS B 1 232 ? 84.603 54.617 35.151 1.00 57.46 230 HIS B O 1
ATOM 3867 N N . VAL B 1 233 ? 85.145 55.560 33.192 1.00 54.44 231 VAL B N 1
ATOM 3868 C CA . VAL B 1 233 ? 86.156 54.555 32.847 1.00 50.04 231 VAL B CA 1
ATOM 3869 C C . VAL B 1 233 ? 87.435 54.897 33.583 1.00 45.52 231 VAL B C 1
ATOM 3870 O O . VAL B 1 233 ? 87.734 56.075 33.858 1.00 44.22 231 VAL B O 1
ATOM 3874 N N . ILE B 1 234 ? 88.205 53.887 33.930 1.00 39.93 232 ILE B N 1
ATOM 3875 C CA . ILE B 1 234 ? 89.417 54.217 34.646 1.00 37.52 232 ILE B CA 1
ATOM 3876 C C . ILE B 1 234 ? 90.636 54.107 33.721 1.00 35.19 232 ILE B C 1
ATOM 3877 O O . ILE B 1 234 ? 90.582 53.457 32.666 1.00 32.62 232 ILE B O 1
ATOM 3882 N N . SER B 1 235 ? 91.707 54.812 34.069 1.00 34.45 233 SER B N 1
ATOM 3883 C CA . SER B 1 235 ? 92.936 54.659 33.308 1.00 33.61 233 SER B CA 1
ATOM 3884 C C . SER B 1 235 ? 94.130 54.631 34.261 1.00 32.31 233 SER B C 1
ATOM 3885 O O . SER B 1 235 ? 93.986 55.012 35.419 1.00 28.95 233 SER B O 1
ATOM 3888 N N . ILE B 1 236 ? 95.297 54.195 33.779 1.00 31.68 234 ILE B N 1
ATOM 3889 C CA . ILE B 1 236 ? 96.494 54.357 34.558 1.00 31.75 234 ILE B CA 1
ATOM 3890 C C . ILE B 1 236 ? 97.484 55.133 33.733 1.00 31.06 234 ILE B C 1
ATOM 3891 O O . ILE B 1 236 ? 97.447 55.103 32.479 1.00 29.67 234 ILE B O 1
ATOM 3896 N N . GLY B 1 237 ? 98.266 55.949 34.423 1.00 30.54 235 GLY B N 1
ATOM 3897 C CA . GLY B 1 237 ? 99.186 56.853 33.737 1.00 29.90 235 GLY B CA 1
ATOM 3898 C C . GLY B 1 237 ? 100.492 56.128 33.455 1.00 30.11 235 GLY B C 1
ATOM 3899 O O . GLY B 1 237 ? 100.486 54.934 33.125 1.00 31.98 235 GLY B O 1
ATOM 3900 N N . LYS B 1 238 ? 101.603 56.853 33.521 1.00 29.82 236 LYS B N 1
ATOM 3901 C CA . LYS B 1 238 ? 102.903 56.304 33.168 1.00 30.85 236 LYS B CA 1
ATOM 3902 C C . LYS B 1 238 ? 103.656 55.712 34.358 1.00 31.44 236 LYS B C 1
ATOM 3903 O O . LYS B 1 238 ? 103.561 56.207 35.499 1.00 31.18 236 LYS B O 1
ATOM 3909 N N . ARG B 1 239 ? 104.471 54.692 34.071 1.00 30.77 237 ARG B N 1
ATOM 3910 C CA . ARG B 1 239 ? 105.325 54.096 35.081 1.00 31.63 237 ARG B CA 1
ATOM 3911 C C . ARG B 1 239 ? 104.599 53.571 36.298 1.00 30.60 237 ARG B C 1
ATOM 3912 O O . ARG B 1 239 ? 105.177 53.522 37.345 1.00 32.51 237 ARG B O 1
ATOM 3920 N N . CYS B 1 240 ? 103.352 53.127 36.140 1.00 29.71 238 CYS B N 1
ATOM 3921 C CA . CYS B 1 240 ? 102.637 52.446 37.194 1.00 30.72 238 CYS B CA 1
ATOM 3922 C C . CYS B 1 240 ? 102.931 50.939 37.174 1.00 31.52 238 CYS B C 1
ATOM 3923 O O . CYS B 1 240 ? 103.296 50.358 36.115 1.00 33.50 238 CYS B O 1
ATOM 3926 N N . LEU B 1 241 ? 102.756 50.304 38.322 1.00 30.42 239 LEU B N 1
ATOM 3927 C CA . LEU B 1 241 ? 102.964 48.862 38.407 1.00 32.24 239 LEU B CA 1
ATOM 3928 C C . LEU B 1 241 ? 101.857 48.251 39.232 1.00 30.75 239 LEU B C 1
ATOM 3929 O O . LEU B 1 241 ? 101.687 48.612 40.411 1.00 32.24 239 LEU B O 1
ATOM 3934 N N . LEU B 1 242 ? 101.141 47.300 38.634 1.00 29.48 240 LEU B N 1
ATOM 3935 C CA . LEU B 1 242 ? 100.132 46.567 39.342 1.00 29.46 240 LEU B CA 1
ATOM 3936 C C . LEU B 1 242 ? 100.719 45.210 39.677 1.00 30.55 240 LEU B C 1
ATOM 3937 O O . LEU B 1 242 ? 101.143 44.447 38.770 1.00 30.08 240 LEU B O 1
ATOM 3942 N N . GLY B 1 243 ? 100.717 44.872 40.959 1.00 29.85 241 GLY B N 1
ATOM 3943 C CA . GLY B 1 243 ? 101.245 43.559 41.346 1.00 30.32 241 GLY B CA 1
ATOM 3944 C C . GLY B 1 243 ? 100.437 42.388 40.822 1.00 29.73 241 GLY B C 1
ATOM 3945 O O . GLY B 1 243 ? 99.233 42.496 40.501 1.00 29.98 241 GLY B O 1
ATOM 3946 N N . ALA B 1 244 ? 101.062 41.232 40.790 1.00 29.13 242 ALA B N 1
ATOM 3947 C CA . ALA B 1 244 ? 100.345 40.021 40.375 1.00 30.37 242 ALA B CA 1
ATOM 3948 C C . ALA B 1 244 ? 99.147 39.797 41.270 1.00 29.75 242 ALA B C 1
ATOM 3949 O O . ALA B 1 244 ? 99.244 40.005 42.501 1.00 29.38 242 ALA B O 1
ATOM 3951 N N . ASN B 1 245 ? 98.057 39.323 40.651 1.00 30.44 243 ASN B N 1
ATOM 3952 C CA . ASN B 1 245 ? 96.752 39.066 41.327 1.00 31.25 243 ASN B CA 1
ATOM 3953 C C . ASN B 1 245 ? 96.198 40.283 42.082 1.00 31.11 243 ASN B C 1
ATOM 3954 O O . ASN B 1 245 ? 95.431 40.115 43.031 1.00 31.98 243 ASN B O 1
ATOM 3959 N N . SER B 1 246 ? 96.603 41.487 41.705 1.00 30.51 244 SER B N 1
ATOM 3960 C CA . SER B 1 246 ? 96.045 42.682 42.354 1.00 28.87 244 SER B CA 1
ATOM 3961 C C . SER B 1 246 ? 94.784 43.090 41.573 1.00 29.56 244 SER B C 1
ATOM 3962 O O . SER B 1 246 ? 94.382 42.448 40.589 1.00 28.05 244 SER B O 1
ATOM 3965 N N . GLY B 1 247 ? 94.138 44.150 42.032 1.00 27.92 245 GLY B N 1
ATOM 3966 C CA . GLY B 1 247 ? 93.030 44.669 41.310 1.00 28.18 245 GLY B CA 1
ATOM 3967 C C . GLY B 1 247 ? 92.893 46.152 41.498 1.00 28.44 245 GLY B C 1
ATOM 3968 O O . GLY B 1 247 ? 93.324 46.722 42.549 1.00 27.47 245 GLY B O 1
ATOM 3969 N N . LEU B 1 248 ? 92.196 46.787 40.547 1.00 28.17 246 LEU B N 1
ATOM 3970 C CA . LEU B 1 248 ? 92.121 48.241 40.577 1.00 29.89 246 LEU B CA 1
ATOM 3971 C C . LEU B 1 248 ? 90.775 48.738 40.103 1.00 30.39 246 LEU B C 1
ATOM 3972 O O . LEU B 1 248 ? 90.328 48.400 38.990 1.00 31.07 246 LEU B O 1
ATOM 3977 N N . GLY B 1 249 ? 90.119 49.519 40.945 1.00 29.71 247 GLY B N 1
ATOM 3978 C CA . GLY B 1 249 ? 88.839 50.097 40.580 1.00 30.24 247 GLY B CA 1
ATOM 3979 C C . GLY B 1 249 ? 88.820 51.624 40.631 1.00 30.17 247 GLY B C 1
ATOM 3980 O O . GLY B 1 249 ? 87.753 52.178 40.632 1.00 29.96 247 GLY B O 1
ATOM 3981 N N . ILE B 1 250 ? 89.995 52.285 40.658 1.00 27.87 248 ILE B N 1
ATOM 3982 C CA . ILE B 1 250 ? 90.090 53.748 40.556 1.00 28.24 248 ILE B CA 1
ATOM 3983 C C . ILE B 1 250 ? 91.181 54.052 39.510 1.00 28.18 248 ILE B C 1
ATOM 3984 O O . ILE B 1 250 ? 92.017 53.200 39.186 1.00 28.10 248 ILE B O 1
ATOM 3989 N N . SER B 1 251 ? 91.185 55.256 38.962 1.00 28.68 249 SER B N 1
ATOM 3990 C CA . SER B 1 251 ? 92.256 55.592 38.033 1.00 28.20 249 SER B CA 1
ATOM 3991 C C . SER B 1 251 ? 93.502 55.881 38.857 1.00 29.43 249 SER B C 1
ATOM 3992 O O . SER B 1 251 ? 93.424 56.385 40.017 1.00 29.43 249 SER B O 1
ATOM 3995 N N . LEU B 1 252 ? 94.653 55.633 38.252 1.00 29.82 250 LEU B N 1
ATOM 3996 C CA . LEU B 1 252 ? 95.930 56.039 38.858 1.00 30.50 250 LEU B CA 1
ATOM 3997 C C . LEU B 1 252 ? 96.595 57.042 37.953 1.00 30.69 250 LEU B C 1
ATOM 3998 O O . LEU B 1 252 ? 96.458 56.974 36.684 1.00 30.83 250 LEU B O 1
ATOM 4003 N N . GLY B 1 253 ? 97.287 57.975 38.584 1.00 29.22 251 GLY B N 1
ATOM 4004 C CA . GLY B 1 253 ? 98.118 58.909 37.874 1.00 30.90 251 GLY B CA 1
ATOM 4005 C C . GLY B 1 253 ? 99.415 58.230 37.470 1.00 31.22 251 GLY B C 1
ATOM 4006 O O . GLY B 1 253 ? 99.420 57.067 37.054 1.00 33.94 251 GLY B O 1
ATOM 4007 N N . ASP B 1 254 ? 100.511 58.953 37.548 1.00 30.52 252 ASP B N 1
ATOM 4008 C CA . ASP B 1 254 ? 101.812 58.400 37.192 1.00 30.13 252 ASP B CA 1
ATOM 4009 C C . ASP B 1 254 ? 102.474 57.804 38.432 1.00 29.90 252 ASP B C 1
ATOM 4010 O O . ASP B 1 254 ? 102.234 58.256 39.552 1.00 30.86 252 ASP B O 1
ATOM 4015 N N . ASP B 1 255 ? 103.334 56.807 38.258 1.00 29.16 253 ASP B N 1
ATOM 4016 C CA . ASP B 1 255 ? 104.254 56.421 39.361 1.00 28.53 253 ASP B CA 1
ATOM 4017 C C . ASP B 1 255 ? 103.543 55.882 40.575 1.00 28.51 253 ASP B C 1
ATOM 4018 O O . ASP B 1 255 ? 103.937 56.154 41.734 1.00 27.84 253 ASP B O 1
ATOM 4023 N N . CYS B 1 256 ? 102.460 55.121 40.319 1.00 28.17 254 CYS B N 1
ATOM 4024 C CA . CYS B 1 256 ? 101.704 54.482 41.384 1.00 28.88 254 CYS B CA 1
ATOM 4025 C C . CYS B 1 256 ? 101.953 52.979 41.384 1.00 29.80 254 CYS B C 1
ATOM 4026 O O . CYS B 1 256 ? 102.270 52.391 40.348 1.00 31.14 254 CYS B O 1
ATOM 4029 N N . VAL B 1 257 ? 101.766 52.357 42.528 1.00 28.11 255 VAL B N 1
ATOM 4030 C CA . VAL B 1 257 ? 101.944 50.918 42.612 1.00 29.91 255 VAL B CA 1
ATOM 4031 C C . VAL B 1 257 ? 100.835 50.276 43.412 1.00 29.53 255 VAL B C 1
ATOM 4032 O O . VAL B 1 257 ? 100.419 50.865 44.405 1.00 29.11 255 VAL B O 1
ATOM 4036 N N . VAL B 1 258 ? 100.342 49.093 42.982 1.00 28.47 256 VAL B N 1
ATOM 4037 C CA . VAL B 1 258 ? 99.417 48.351 43.822 1.00 28.00 256 VAL B CA 1
ATOM 4038 C C . VAL B 1 258 ? 100.078 47.013 44.155 1.00 28.22 256 VAL B C 1
ATOM 4039 O O . VAL B 1 258 ? 100.434 46.250 43.252 1.00 29.54 256 VAL B O 1
ATOM 4043 N N . GLU B 1 259 ? 100.252 46.763 45.440 1.00 27.74 257 GLU B N 1
ATOM 4044 C CA . GLU B 1 259 ? 100.854 45.558 45.928 1.00 29.47 257 GLU B CA 1
ATOM 4045 C C . GLU B 1 259 ? 100.259 44.273 45.334 1.00 29.26 257 GLU B C 1
ATOM 4046 O O . GLU B 1 259 ? 99.024 44.170 45.088 1.00 28.59 257 GLU B O 1
ATOM 4052 N N . ALA B 1 260 ? 101.138 43.274 45.112 1.00 29.56 258 ALA B N 1
ATOM 4053 C CA . ALA B 1 260 ? 100.635 41.942 44.705 1.00 28.35 258 ALA B CA 1
ATOM 4054 C C . ALA B 1 260 ? 99.509 41.477 45.646 1.00 27.76 258 ALA B C 1
ATOM 4055 O O . ALA B 1 260 ? 99.596 41.654 46.858 1.00 26.98 258 ALA B O 1
ATOM 4057 N N . GLY B 1 261 ? 98.433 40.914 45.091 1.00 27.40 259 GLY B N 1
ATOM 4058 C CA . GLY B 1 261 ? 97.366 40.317 45.889 1.00 27.44 259 GLY B CA 1
ATOM 4059 C C . GLY B 1 261 ? 96.324 41.295 46.456 1.00 29.23 259 GLY B C 1
ATOM 4060 O O . GLY B 1 261 ? 95.375 40.867 47.113 1.00 29.49 259 GLY B O 1
ATOM 4061 N N . LEU B 1 262 ? 96.500 42.601 46.228 1.00 29.47 260 LEU B N 1
ATOM 4062 C CA . LEU B 1 262 ? 95.596 43.621 46.809 1.00 28.89 260 LEU B CA 1
ATOM 4063 C C . LEU B 1 262 ? 94.613 44.126 45.760 1.00 29.11 260 LEU B C 1
ATOM 4064 O O . LEU B 1 262 ? 95.070 44.520 44.685 1.00 28.48 260 LEU B O 1
ATOM 4069 N N . TYR B 1 263 ? 93.298 44.108 46.060 1.00 26.44 261 TYR B N 1
ATOM 4070 C CA . TYR B 1 263 ? 92.233 44.635 45.164 1.00 28.32 261 TYR B CA 1
ATOM 4071 C C . TYR B 1 263 ? 91.809 46.009 45.732 1.00 28.75 261 TYR B C 1
ATOM 4072 O O . TYR B 1 263 ? 91.166 46.090 46.812 1.00 28.45 261 TYR B O 1
ATOM 4081 N N . VAL B 1 264 ? 92.178 47.100 45.044 1.00 28.14 262 VAL B N 1
ATOM 4082 C CA . VAL B 1 264 ? 91.766 48.431 45.524 1.00 29.19 262 VAL B CA 1
ATOM 4083 C C . VAL B 1 264 ? 90.465 48.826 44.817 1.00 29.32 262 VAL B C 1
ATOM 4084 O O . VAL B 1 264 ? 90.499 49.205 43.645 1.00 29.32 262 VAL B O 1
ATOM 4088 N N . THR B 1 265 ? 89.336 48.704 45.504 1.00 29.16 263 THR B N 1
ATOM 4089 C CA . THR B 1 265 ? 88.059 49.110 44.890 1.00 30.13 263 THR B CA 1
ATOM 4090 C C . THR B 1 265 ? 87.807 50.575 45.232 1.00 30.07 263 THR B C 1
ATOM 4091 O O . THR B 1 265 ? 88.404 51.106 46.181 1.00 30.76 263 THR B O 1
ATOM 4095 N N . ALA B 1 266 ? 86.934 51.227 44.460 1.00 29.51 264 ALA B N 1
ATOM 4096 C CA . ALA B 1 266 ? 86.625 52.638 44.643 1.00 28.68 264 ALA B CA 1
ATOM 4097 C C . ALA B 1 266 ? 86.069 52.881 46.053 1.00 27.27 264 ALA B C 1
ATOM 4098 O O . ALA B 1 266 ? 86.250 53.952 46.650 1.00 27.84 264 ALA B O 1
ATOM 4100 N N . GLY B 1 267 ? 85.368 51.886 46.603 1.00 26.02 265 GLY B N 1
ATOM 4101 C CA . GLY B 1 267 ? 84.736 52.061 47.930 1.00 25.97 265 GLY B CA 1
ATOM 4102 C C . GLY B 1 267 ? 85.607 51.566 49.066 1.00 25.73 265 GLY B C 1
ATOM 4103 O O . GLY B 1 267 ? 85.255 51.697 50.238 1.00 27.26 265 GLY B O 1
ATOM 4104 N N . THR B 1 268 ? 86.760 50.986 48.759 1.00 25.67 266 THR B N 1
ATOM 4105 C CA . THR B 1 268 ? 87.692 50.604 49.855 1.00 27.87 266 THR B CA 1
ATOM 4106 C C . THR B 1 268 ? 88.143 51.812 50.686 1.00 28.22 266 THR B C 1
ATOM 4107 O O . THR B 1 268 ? 88.516 52.834 50.122 1.00 30.48 266 THR B O 1
ATOM 4111 N N . ARG B 1 269 ? 88.098 51.707 52.015 1.00 28.95 267 ARG B N 1
ATOM 4112 C CA A ARG B 1 269 ? 88.618 52.745 52.927 0.50 29.19 267 ARG B CA 1
ATOM 4113 C CA B ARG B 1 269 ? 88.614 52.757 52.894 0.50 29.75 267 ARG B CA 1
ATOM 4114 C C . ARG B 1 269 ? 90.118 52.561 53.084 1.00 30.93 267 ARG B C 1
ATOM 4115 O O . ARG B 1 269 ? 90.596 51.454 53.423 1.00 31.62 267 ARG B O 1
ATOM 4130 N N . VAL B 1 270 ? 90.869 53.624 52.842 1.00 29.98 268 VAL B N 1
ATOM 4131 C CA . VAL B 1 270 ? 92.311 53.524 52.831 1.00 29.77 268 VAL B CA 1
ATOM 4132 C C . VAL B 1 270 ? 92.859 54.438 53.910 1.00 30.47 268 VAL B C 1
ATOM 4133 O O . VAL B 1 270 ? 92.411 55.588 54.054 1.00 29.47 268 VAL B O 1
ATOM 4137 N N . THR B 1 271 ? 93.784 53.920 54.707 1.00 30.84 269 THR B N 1
ATOM 4138 C CA . THR B 1 271 ? 94.334 54.714 55.793 1.00 32.27 269 THR B CA 1
ATOM 4139 C C . THR B 1 271 ? 95.560 55.410 55.289 1.00 33.64 269 THR B C 1
ATOM 4140 O O . THR B 1 271 ? 96.403 54.801 54.624 1.00 33.15 269 THR B O 1
ATOM 4144 N N . MET B 1 272 ? 95.657 56.698 55.589 1.00 35.78 270 MET B N 1
ATOM 4145 C CA . MET B 1 272 ? 96.767 57.474 55.068 1.00 38.81 270 MET B CA 1
ATOM 4146 C C . MET B 1 272 ? 97.850 57.633 56.114 1.00 39.03 270 MET B C 1
ATOM 4147 O O . MET B 1 272 ? 97.658 57.250 57.276 1.00 38.76 270 MET B O 1
ATOM 4152 N N . PRO B 1 273 ? 99.016 58.154 55.691 1.00 39.50 271 PRO B N 1
ATOM 4153 C CA . PRO B 1 273 ? 100.143 58.263 56.609 1.00 40.19 271 PRO B CA 1
ATOM 4154 C C . PRO B 1 273 ? 99.780 59.070 57.853 1.00 40.24 271 PRO B C 1
ATOM 4155 O O . PRO B 1 273 ? 100.195 58.707 58.945 1.00 40.45 271 PRO B O 1
ATOM 4159 N N . ASP B 1 274 ? 99.014 60.146 57.675 1.00 40.97 272 ASP B N 1
ATOM 4160 C CA . ASP B 1 274 ? 98.535 60.957 58.805 1.00 42.69 272 ASP B CA 1
ATOM 4161 C C . ASP B 1 274 ? 97.474 60.272 59.673 1.00 43.35 272 ASP B C 1
ATOM 4162 O O . ASP B 1 274 ? 97.024 60.841 60.667 1.00 43.34 272 ASP B O 1
ATOM 4167 N N . SER B 1 275 ? 97.055 59.059 59.300 1.00 44.16 273 SER B N 1
ATOM 4168 C CA . SER B 1 275 ? 96.167 58.321 60.176 1.00 43.80 273 SER B CA 1
ATOM 4169 C C . SER B 1 275 ? 94.682 58.528 59.818 1.00 43.17 273 SER B C 1
ATOM 4170 O O . SER B 1 275 ? 93.813 57.818 60.334 1.00 43.56 273 SER B O 1
ATOM 4173 N N . ASN B 1 276 ? 94.390 59.504 58.952 1.00 41.41 274 ASN B N 1
ATOM 4174 C CA . ASN B 1 276 ? 93.014 59.737 58.482 1.00 40.04 274 ASN B CA 1
ATOM 4175 C C . ASN B 1 276 ? 92.696 58.711 57.403 1.00 38.17 274 ASN B C 1
ATOM 4176 O O . ASN B 1 276 ? 93.617 58.121 56.854 1.00 37.55 274 ASN B O 1
ATOM 4181 N N . SER B 1 277 ? 91.423 58.454 57.127 1.00 35.94 275 SER B N 1
ATOM 4182 C CA . SER B 1 277 ? 91.125 57.537 56.046 1.00 35.16 275 SER B CA 1
ATOM 4183 C C . SER B 1 277 ? 90.196 58.220 55.077 1.00 33.33 275 SER B C 1
ATOM 4184 O O . SER B 1 277 ? 89.468 59.126 55.459 1.00 32.46 275 SER B O 1
ATOM 4187 N N . VAL B 1 278 ? 90.236 57.773 53.831 1.00 31.17 276 VAL B N 1
ATOM 4188 C CA . VAL B 1 278 ? 89.343 58.240 52.801 1.00 29.93 276 VAL B CA 1
ATOM 4189 C C . VAL B 1 278 ? 88.953 57.036 51.980 1.00 29.05 276 VAL B C 1
ATOM 4190 O O . VAL B 1 278 ? 89.666 56.022 51.989 1.00 28.68 276 VAL B O 1
ATOM 4194 N N . LYS B 1 279 ? 87.870 57.138 51.216 1.00 28.03 277 LYS B N 1
ATOM 4195 C CA . LYS B 1 279 ? 87.604 56.125 50.205 1.00 27.58 277 LYS B CA 1
ATOM 4196 C C . LYS B 1 279 ? 88.629 56.237 49.132 1.00 27.02 277 LYS B C 1
ATOM 4197 O O . LYS B 1 279 ? 89.056 57.327 48.812 1.00 27.23 277 LYS B O 1
ATOM 4203 N N . ALA B 1 280 ? 89.004 55.105 48.550 1.00 25.30 278 ALA B N 1
ATOM 4204 C CA . ALA B 1 280 ? 89.985 55.112 47.485 1.00 26.06 278 ALA B CA 1
ATOM 4205 C C . ALA B 1 280 ? 89.550 55.987 46.297 1.00 27.04 278 ALA B C 1
ATOM 4206 O O . ALA B 1 280 ? 90.381 56.598 45.647 1.00 27.99 278 ALA B O 1
ATOM 4208 N N . ARG B 1 281 ? 88.259 56.053 45.995 1.00 27.04 279 ARG B N 1
ATOM 4209 C CA . ARG B 1 281 ? 87.867 56.953 44.899 1.00 29.12 279 ARG B CA 1
ATOM 4210 C C . ARG B 1 281 ? 88.346 58.399 45.099 1.00 28.28 279 ARG B C 1
ATOM 4211 O O . ARG B 1 281 ? 88.524 59.085 44.102 1.00 29.13 279 ARG B O 1
ATOM 4219 N N . GLU B 1 282 ? 88.510 58.863 46.346 1.00 27.78 280 GLU B N 1
ATOM 4220 C CA . GLU B 1 282 ? 89.006 60.228 46.606 1.00 28.23 280 GLU B CA 1
ATOM 4221 C C . GLU B 1 282 ? 90.467 60.438 46.090 1.00 29.11 280 GLU B C 1
ATOM 4222 O O . GLU B 1 282 ? 90.917 61.593 45.913 1.00 28.95 280 GLU B O 1
ATOM 4228 N N . LEU B 1 283 ? 91.178 59.328 45.893 1.00 27.88 281 LEU B N 1
ATOM 4229 C CA . LEU B 1 283 ? 92.580 59.319 45.418 1.00 29.35 281 LEU B CA 1
ATOM 4230 C C . LEU B 1 283 ? 92.663 59.108 43.909 1.00 30.24 281 LEU B C 1
ATOM 4231 O O . LEU B 1 283 ? 93.764 59.095 43.301 1.00 31.68 281 LEU B O 1
ATOM 4236 N N . SER B 1 284 ? 91.510 58.929 43.276 1.00 28.90 282 SER B N 1
ATOM 4237 C CA . SER B 1 284 ? 91.507 58.483 41.881 1.00 30.81 282 SER B CA 1
ATOM 4238 C C . SER B 1 284 ? 92.258 59.545 41.038 1.00 30.66 282 SER B C 1
ATOM 4239 O O . SER B 1 284 ? 91.988 60.744 41.160 1.00 29.99 282 SER B O 1
ATOM 4242 N N . GLY B 1 285 ? 93.211 59.104 40.210 1.00 31.34 283 GLY B N 1
ATOM 4243 C CA . GLY B 1 285 ? 93.977 60.021 39.368 1.00 31.08 283 GLY B CA 1
ATOM 4244 C C . GLY B 1 285 ? 95.208 60.658 40.015 1.00 31.31 283 GLY B C 1
ATOM 4245 O O . GLY B 1 285 ? 95.925 61.414 39.357 1.00 31.77 283 GLY B O 1
ATOM 4246 N N . SER B 1 286 ? 95.433 60.410 41.301 1.00 30.11 284 SER B N 1
ATOM 4247 C CA . SER B 1 286 ? 96.595 60.979 41.963 1.00 29.88 284 SER B CA 1
ATOM 4248 C C . SER B 1 286 ? 97.858 60.215 41.531 1.00 29.07 284 SER B C 1
ATOM 4249 O O . SER B 1 286 ? 97.778 59.074 41.119 1.00 29.79 284 SER B O 1
ATOM 4252 N N . SER B 1 287 ? 99.021 60.836 41.704 1.00 27.46 285 SER B N 1
ATOM 4253 C CA . SER B 1 287 ? 100.264 60.230 41.299 1.00 26.49 285 SER B CA 1
ATOM 4254 C C . SER B 1 287 ? 101.069 59.833 42.530 1.00 26.52 285 SER B C 1
ATOM 4255 O O . SER B 1 287 ? 100.793 60.285 43.680 1.00 24.30 285 SER B O 1
ATOM 4258 N N . ASN B 1 288 ? 102.138 59.085 42.282 1.00 25.67 286 ASN B N 1
ATOM 4259 C CA . ASN B 1 288 ? 103.085 58.738 43.345 1.00 26.02 286 ASN B CA 1
ATOM 4260 C C . ASN B 1 288 ? 102.453 58.005 44.510 1.00 26.49 286 ASN B C 1
ATOM 4261 O O . ASN B 1 288 ? 102.878 58.190 45.625 1.00 28.17 286 ASN B O 1
ATOM 4266 N N . LEU B 1 289 ? 101.470 57.149 44.286 1.00 26.53 287 LEU B N 1
ATOM 4267 C CA . LEU B 1 289 ? 100.841 56.465 45.406 1.00 27.21 287 LEU B CA 1
ATOM 4268 C C . LEU B 1 289 ? 101.263 54.986 45.431 1.00 28.80 287 LEU B C 1
ATOM 4269 O O . LEU B 1 289 ? 101.326 54.344 44.369 1.00 28.76 287 LEU B O 1
ATOM 4274 N N . LEU B 1 290 ? 101.529 54.456 46.623 1.00 27.89 288 LEU B N 1
ATOM 4275 C CA . LEU B 1 290 ? 101.706 53.010 46.792 1.00 27.48 288 LEU B CA 1
ATOM 4276 C C . LEU B 1 290 ? 100.580 52.499 47.674 1.00 26.47 288 LEU B C 1
ATOM 4277 O O . LEU B 1 290 ? 100.403 53.017 48.769 1.00 27.24 288 LEU B O 1
ATOM 4282 N N . PHE B 1 291 ? 99.810 51.516 47.196 1.00 25.41 289 PHE B N 1
ATOM 4283 C CA . PHE B 1 291 ? 98.740 50.884 47.990 1.00 26.62 289 PHE B CA 1
ATOM 4284 C C . PHE B 1 291 ? 99.181 49.502 48.445 1.00 28.39 289 PHE B C 1
ATOM 4285 O O . PHE B 1 291 ? 99.651 48.688 47.606 1.00 28.74 289 PHE B O 1
ATOM 4293 N N . ARG B 1 292 ? 98.998 49.210 49.739 1.00 27.80 290 ARG B N 1
ATOM 4294 C CA . ARG B 1 292 ? 99.327 47.882 50.243 1.00 29.46 290 ARG B CA 1
ATOM 4295 C C . ARG B 1 292 ? 98.361 47.521 51.357 1.00 31.03 290 ARG B C 1
ATOM 4296 O O . ARG B 1 292 ? 97.677 48.394 51.885 1.00 30.97 290 ARG B O 1
ATOM 4304 N N . ARG B 1 293 ? 98.228 46.229 51.665 1.00 30.53 291 ARG B N 1
ATOM 4305 C CA . ARG B 1 293 ? 97.556 45.831 52.897 1.00 30.20 291 ARG B CA 1
ATOM 4306 C C . ARG B 1 293 ? 98.602 45.499 53.933 1.00 31.39 291 ARG B C 1
ATOM 4307 O O . ARG B 1 293 ? 99.508 44.679 53.689 1.00 31.44 291 ARG B O 1
ATOM 4315 N N . ASN B 1 294 ? 98.516 46.186 55.078 1.00 30.71 292 ASN B N 1
ATOM 4316 C CA . ASN B 1 294 ? 99.405 45.982 56.169 1.00 30.55 292 ASN B CA 1
ATOM 4317 C C . ASN B 1 294 ? 99.348 44.513 56.634 1.00 32.01 292 ASN B C 1
ATOM 4318 O O . ASN B 1 294 ? 98.263 43.958 56.918 1.00 30.86 292 ASN B O 1
ATOM 4323 N N . SER B 1 295 ? 100.505 43.863 56.712 1.00 33.01 293 SER B N 1
ATOM 4324 C CA . SER B 1 295 ? 100.482 42.414 56.996 1.00 35.27 293 SER B CA 1
ATOM 4325 C C . SER B 1 295 ? 100.304 42.080 58.485 1.00 35.27 293 SER B C 1
ATOM 4326 O O . SER B 1 295 ? 100.016 40.932 58.846 1.00 35.58 293 SER B O 1
ATOM 4329 N N . VAL B 1 296 ? 100.425 43.098 59.338 1.00 34.41 294 VAL B N 1
ATOM 4330 C CA . VAL B 1 296 ? 100.217 42.956 60.775 1.00 36.22 294 VAL B CA 1
ATOM 4331 C C . VAL B 1 296 ? 98.781 43.320 61.177 1.00 36.90 294 VAL B C 1
ATOM 4332 O O . VAL B 1 296 ? 98.151 42.566 61.888 1.00 36.37 294 VAL B O 1
ATOM 4336 N N . SER B 1 297 ? 98.257 44.450 60.671 1.00 37.49 295 SER B N 1
ATOM 4337 C CA . SER B 1 297 ? 96.892 44.944 61.012 1.00 36.98 295 SER B CA 1
ATOM 4338 C C . SER B 1 297 ? 95.808 44.532 60.015 1.00 36.79 295 SER B C 1
ATOM 4339 O O . SER B 1 297 ? 94.621 44.456 60.336 1.00 38.31 295 SER B O 1
ATOM 4342 N N . GLY B 1 298 ? 96.190 44.253 58.796 1.00 33.10 296 GLY B N 1
ATOM 4343 C CA . GLY B 1 298 ? 95.184 43.904 57.850 1.00 33.41 296 GLY B CA 1
ATOM 4344 C C . GLY B 1 298 ? 94.562 45.131 57.203 1.00 31.49 296 GLY B C 1
ATOM 4345 O O . GLY B 1 298 ? 93.781 44.977 56.319 1.00 31.50 296 GLY B O 1
ATOM 4346 N N . ALA B 1 299 ? 94.944 46.339 57.616 1.00 30.65 297 ALA B N 1
ATOM 4347 C CA . ALA B 1 299 ? 94.399 47.560 56.982 1.00 30.10 297 ALA B CA 1
ATOM 4348 C C . ALA B 1 299 ? 94.972 47.874 55.598 1.00 30.02 297 ALA B C 1
ATOM 4349 O O . ALA B 1 299 ? 96.200 47.723 55.361 1.00 29.73 297 ALA B O 1
ATOM 4351 N N . VAL B 1 300 ? 94.099 48.311 54.683 1.00 28.09 298 VAL B N 1
ATOM 4352 C CA . VAL B 1 300 ? 94.569 48.853 53.410 1.00 26.62 298 VAL B CA 1
ATOM 4353 C C . VAL B 1 300 ? 95.159 50.239 53.644 1.00 27.02 298 VAL B C 1
ATOM 4354 O O . VAL B 1 300 ? 94.518 51.091 54.243 1.00 25.56 298 VAL B O 1
ATOM 4358 N N . GLU B 1 301 ? 96.405 50.435 53.206 1.00 24.71 299 GLU B N 1
ATOM 4359 C CA . GLU B 1 301 ? 97.108 51.692 53.461 1.00 26.11 299 GLU B CA 1
ATOM 4360 C C . GLU B 1 301 ? 97.566 52.261 52.122 1.00 26.07 299 GLU B C 1
ATOM 4361 O O . GLU B 1 301 ? 97.792 51.530 51.173 1.00 25.92 299 GLU B O 1
ATOM 4367 N N . VAL B 1 302 ? 97.764 53.569 52.085 1.00 27.32 300 VAL B N 1
ATOM 4368 C CA . VAL B 1 302 ? 98.378 54.199 50.902 1.00 27.17 300 VAL B CA 1
ATOM 4369 C C . VAL B 1 302 ? 99.569 54.995 51.464 1.00 27.84 300 VAL B C 1
ATOM 4370 O O . VAL B 1 302 ? 99.460 55.600 52.532 1.00 26.92 300 VAL B O 1
ATOM 4374 N N . LEU B 1 303 ? 100.727 54.901 50.792 1.00 28.96 301 LEU B N 1
ATOM 4375 C CA . LEU B 1 303 ? 101.935 55.655 51.159 1.00 30.01 301 LEU B CA 1
ATOM 4376 C C . LEU B 1 303 ? 102.349 56.513 49.988 1.00 31.25 301 LEU B C 1
ATOM 4377 O O . LEU B 1 303 ? 102.165 56.096 48.859 1.00 31.69 301 LEU B O 1
ATOM 4382 N N . ALA B 1 304 ? 102.979 57.662 50.232 1.00 31.81 302 ALA B N 1
ATOM 4383 C CA . ALA B 1 304 ? 103.628 58.403 49.143 1.00 34.69 302 ALA B CA 1
ATOM 4384 C C . ALA B 1 304 ? 104.918 57.720 48.704 1.00 35.17 302 ALA B C 1
ATOM 4385 O O . ALA B 1 304 ? 105.657 57.255 49.559 1.00 36.71 302 ALA B O 1
ATOM 4387 N N . ARG B 1 305 ? 105.203 57.703 47.410 1.00 36.78 303 ARG B N 1
ATOM 4388 C CA . ARG B 1 305 ? 106.368 57.003 46.809 1.00 38.58 303 ARG B CA 1
ATOM 4389 C C . ARG B 1 305 ? 107.549 57.891 46.343 1.00 41.32 303 ARG B C 1
ATOM 4390 O O . ARG B 1 305 ? 108.512 57.403 45.652 1.00 43.26 303 ARG B O 1
ATOM 4398 N N . ASP B 1 306 ? 107.478 59.187 46.615 1.00 39.19 304 ASP B N 1
ATOM 4399 C CA . ASP B 1 306 ? 108.515 60.009 46.025 1.00 39.89 304 ASP B CA 1
ATOM 4400 C C . ASP B 1 306 ? 109.218 60.762 47.142 1.00 38.34 304 ASP B C 1
ATOM 4401 O O . ASP B 1 306 ? 109.969 61.669 46.883 1.00 35.12 304 ASP B O 1
ATOM 4406 N N . GLY B 1 307 ? 108.915 60.388 48.376 1.00 38.66 305 GLY B N 1
ATOM 4407 C CA . GLY B 1 307 ? 109.315 61.163 49.503 1.00 42.78 305 GLY B CA 1
ATOM 4408 C C . GLY B 1 307 ? 108.546 62.453 49.655 1.00 45.63 305 GLY B C 1
ATOM 4409 O O . GLY B 1 307 ? 108.851 63.253 50.535 1.00 46.67 305 GLY B O 1
ATOM 4410 N N . GLN B 1 308 ? 107.538 62.703 48.835 1.00 48.55 306 GLN B N 1
ATOM 4411 C CA . GLN B 1 308 ? 106.959 64.030 48.962 1.00 52.33 306 GLN B CA 1
ATOM 4412 C C . GLN B 1 308 ? 105.646 64.100 49.762 1.00 55.48 306 GLN B C 1
ATOM 4413 O O . GLN B 1 308 ? 105.649 64.647 50.876 1.00 55.99 306 GLN B O 1
ATOM 4419 N N . GLY B 1 309 ? 104.548 63.547 49.233 1.00 57.56 307 GLY B N 1
ATOM 4420 C CA . GLY B 1 309 ? 103.313 63.457 50.033 1.00 59.89 307 GLY B CA 1
ATOM 4421 C C . GLY B 1 309 ? 102.007 63.467 49.259 1.00 61.90 307 GLY B C 1
ATOM 4422 O O . GLY B 1 309 ? 101.908 64.086 48.194 1.00 63.10 307 GLY B O 1
ATOM 4423 N N . ILE B 1 310 ? 100.986 62.830 49.838 1.00 63.26 308 ILE B N 1
ATOM 4424 C CA . ILE B 1 310 ? 99.749 62.426 49.130 1.00 63.83 308 ILE B CA 1
ATOM 4425 C C . ILE B 1 310 ? 98.856 63.557 48.601 1.00 65.39 308 ILE B C 1
ATOM 4426 O O . ILE B 1 310 ? 98.352 63.480 47.463 1.00 65.66 308 ILE B O 1
ATOM 4431 N N . ALA B 1 311 ? 98.638 64.590 49.420 1.00 66.32 309 ALA B N 1
ATOM 4432 C CA . ALA B 1 311 ? 97.772 65.702 49.000 1.00 67.53 309 ALA B CA 1
ATOM 4433 C C . ALA B 1 311 ? 96.623 65.942 49.982 1.00 67.90 309 ALA B C 1
ATOM 4434 O O . ALA B 1 311 ? 96.848 66.082 51.185 1.00 68.26 309 ALA B O 1
ATOM 4436 N N . VAL C 1 6 ? 132.235 19.658 30.555 1.00 48.68 4 VAL C N 1
ATOM 4437 C CA . VAL C 1 6 ? 130.741 19.561 30.690 1.00 48.50 4 VAL C CA 1
ATOM 4438 C C . VAL C 1 6 ? 130.127 18.722 29.541 1.00 47.45 4 VAL C C 1
ATOM 4439 O O . VAL C 1 6 ? 130.840 18.091 28.751 1.00 48.70 4 VAL C O 1
ATOM 4443 N N . THR C 1 7 ? 128.805 18.702 29.507 1.00 45.31 5 THR C N 1
ATOM 4444 C CA . THR C 1 7 ? 127.991 17.934 28.581 1.00 43.18 5 THR C CA 1
ATOM 4445 C C . THR C 1 7 ? 127.633 18.864 27.426 1.00 39.64 5 THR C C 1
ATOM 4446 O O . THR C 1 7 ? 127.431 20.053 27.638 1.00 38.82 5 THR C O 1
ATOM 4450 N N . GLY C 1 8 ? 127.589 18.346 26.204 1.00 37.10 6 GLY C N 1
ATOM 4451 C CA . GLY C 1 8 ? 127.075 19.142 25.068 1.00 33.15 6 GLY C CA 1
ATOM 4452 C C . GLY C 1 8 ? 125.745 18.556 24.654 1.00 31.21 6 GLY C C 1
ATOM 4453 O O . GLY C 1 8 ? 125.173 17.775 25.394 1.00 30.84 6 GLY C O 1
ATOM 4454 N N . ALA C 1 9 ? 125.247 18.924 23.480 1.00 28.58 7 ALA C N 1
ATOM 4455 C CA . ALA C 1 9 ? 124.058 18.283 22.936 1.00 28.94 7 ALA C CA 1
ATOM 4456 C C . ALA C 1 9 ? 124.085 18.399 21.428 1.00 29.08 7 ALA C C 1
ATOM 4457 O O . ALA C 1 9 ? 124.849 19.176 20.887 1.00 29.55 7 ALA C O 1
ATOM 4459 N N . ALA C 1 10 ? 123.225 17.647 20.755 1.00 29.99 8 ALA C N 1
ATOM 4460 C CA . ALA C 1 10 ? 123.165 17.697 19.304 1.00 29.32 8 ALA C CA 1
ATOM 4461 C C . ALA C 1 10 ? 121.774 17.288 18.856 1.00 30.49 8 ALA C C 1
ATOM 4462 O O . ALA C 1 10 ? 121.037 16.610 19.583 1.00 30.73 8 ALA C O 1
ATOM 4464 N N . GLY C 1 11 ? 121.389 17.694 17.653 1.00 30.77 9 GLY C N 1
ATOM 4465 C CA . GLY C 1 11 ? 120.165 17.152 17.130 1.00 30.53 9 GLY C CA 1
ATOM 4466 C C . GLY C 1 11 ? 120.013 17.508 15.684 1.00 29.85 9 GLY C C 1
ATOM 4467 O O . GLY C 1 11 ? 120.553 18.523 15.235 1.00 28.15 9 GLY C O 1
ATOM 4468 N N . ILE C 1 12 ? 119.254 16.682 14.960 1.00 29.09 10 ILE C N 1
ATOM 4469 C CA . ILE C 1 12 ? 118.937 16.996 13.577 1.00 28.55 10 ILE C CA 1
ATOM 4470 C C . ILE C 1 12 ? 117.608 17.667 13.639 1.00 28.21 10 ILE C C 1
ATOM 4471 O O . ILE C 1 12 ? 116.715 17.233 14.355 1.00 27.19 10 ILE C O 1
ATOM 4476 N N . GLY C 1 13 ? 117.482 18.767 12.918 1.00 29.10 11 GLY C N 1
ATOM 4477 C CA . GLY C 1 13 ? 116.301 19.620 13.048 1.00 30.28 11 GLY C CA 1
ATOM 4478 C C . GLY C 1 13 ? 115.778 19.999 11.683 1.00 29.39 11 GLY C C 1
ATOM 4479 O O . GLY C 1 13 ? 116.501 19.965 10.672 1.00 29.66 11 GLY C O 1
ATOM 4480 N N . LEU C 1 14 ? 114.517 20.375 11.665 1.00 29.88 12 LEU C N 1
ATOM 4481 C CA . LEU C 1 14 ? 113.944 20.995 10.466 1.00 31.17 12 LEU C CA 1
ATOM 4482 C C . LEU C 1 14 ? 113.703 22.465 10.817 1.00 30.75 12 LEU C C 1
ATOM 4483 O O . LEU C 1 14 ? 112.849 22.798 11.685 1.00 29.84 12 LEU C O 1
ATOM 4488 N N . ALA C 1 15 ? 114.485 23.351 10.199 1.00 29.64 13 ALA C N 1
ATOM 4489 C CA . ALA C 1 15 ? 114.375 24.795 10.458 1.00 31.11 13 ALA C CA 1
ATOM 4490 C C . ALA C 1 15 ? 113.530 25.516 9.407 1.00 31.17 13 ALA C C 1
ATOM 4491 O O . ALA C 1 15 ? 113.535 25.148 8.228 1.00 30.63 13 ALA C O 1
ATOM 4493 N N . THR C 1 16 ? 112.812 26.539 9.845 1.00 31.53 14 THR C N 1
ATOM 4494 C CA . THR C 1 16 ? 112.122 27.422 8.902 1.00 31.84 14 THR C CA 1
ATOM 4495 C C . THR C 1 16 ? 112.791 28.801 8.913 1.00 31.34 14 THR C C 1
ATOM 4496 O O . THR C 1 16 ? 112.929 29.409 9.979 1.00 31.23 14 THR C O 1
ATOM 4500 N N . LEU C 1 17 ? 113.260 29.260 7.751 1.00 30.58 15 LEU C N 1
ATOM 4501 C CA . LEU C 1 17 ? 113.894 30.593 7.606 1.00 29.23 15 LEU C CA 1
ATOM 4502 C C . LEU C 1 17 ? 112.913 31.545 6.928 1.00 30.23 15 LEU C C 1
ATOM 4503 O O . LEU C 1 17 ? 112.134 31.122 6.074 1.00 29.96 15 LEU C O 1
ATOM 4508 N N . ALA C 1 18 ? 112.938 32.795 7.362 1.00 29.19 16 ALA C N 1
ATOM 4509 C CA . ALA C 1 18 ? 112.164 33.858 6.776 1.00 29.76 16 ALA C CA 1
ATOM 4510 C C . ALA C 1 18 ? 112.843 34.282 5.469 1.00 29.19 16 ALA C C 1
ATOM 4511 O O . ALA C 1 18 ? 113.980 33.842 5.124 1.00 28.81 16 ALA C O 1
ATOM 4513 N N . ALA C 1 19 ? 112.188 35.215 4.786 1.00 28.35 17 ALA C N 1
ATOM 4514 C CA . ALA C 1 19 ? 112.651 35.629 3.464 1.00 29.24 17 ALA C CA 1
ATOM 4515 C C . ALA C 1 19 ? 114.038 36.224 3.550 1.00 30.07 17 ALA C C 1
ATOM 4516 O O . ALA C 1 19 ? 114.852 36.095 2.630 1.00 31.02 17 ALA C O 1
ATOM 4518 N N . ASP C 1 20 ? 114.346 36.871 4.658 1.00 30.50 18 ASP C N 1
ATOM 4519 C CA . ASP C 1 20 ? 115.682 37.459 4.806 1.00 30.93 18 ASP C CA 1
ATOM 4520 C C . ASP C 1 20 ? 116.705 36.508 5.456 1.00 30.43 18 ASP C C 1
ATOM 4521 O O . ASP C 1 20 ? 117.822 36.917 5.761 1.00 30.31 18 ASP C O 1
ATOM 4526 N N . GLY C 1 21 ? 116.318 35.262 5.700 1.00 30.35 19 GLY C N 1
ATOM 4527 C CA . GLY C 1 21 ? 117.258 34.290 6.172 1.00 30.80 19 GLY C CA 1
ATOM 4528 C C . GLY C 1 21 ? 117.184 34.120 7.684 1.00 32.39 19 GLY C C 1
ATOM 4529 O O . GLY C 1 21 ? 117.820 33.230 8.200 1.00 33.22 19 GLY C O 1
ATOM 4530 N N . SER C 1 22 ? 116.409 34.934 8.411 1.00 31.96 20 SER C N 1
ATOM 4531 C CA A SER C 1 22 ? 116.379 34.784 9.875 0.50 31.32 20 SER C CA 1
ATOM 4532 C CA B SER C 1 22 ? 116.346 34.803 9.883 0.50 30.88 20 SER C CA 1
ATOM 4533 C C . SER C 1 22 ? 115.722 33.476 10.241 1.00 31.53 20 SER C C 1
ATOM 4534 O O . SER C 1 22 ? 114.804 33.002 9.534 1.00 31.44 20 SER C O 1
ATOM 4539 N N . VAL C 1 23 ? 116.162 32.878 11.353 1.00 30.38 21 VAL C N 1
ATOM 4540 C CA . VAL C 1 23 ? 115.613 31.603 11.738 1.00 29.71 21 VAL C CA 1
ATOM 4541 C C . VAL C 1 23 ? 114.298 31.864 12.485 1.00 30.33 21 VAL C C 1
ATOM 4542 O O . VAL C 1 23 ? 114.286 32.561 13.499 1.00 30.66 21 VAL C O 1
ATOM 4546 N N . LEU C 1 24 ? 113.201 31.362 11.945 1.00 29.44 22 LEU C N 1
ATOM 4547 C CA . LEU C 1 24 ? 111.919 31.492 12.637 1.00 30.44 22 LEU C CA 1
ATOM 4548 C C . LEU C 1 24 ? 111.783 30.393 13.709 1.00 30.70 22 LEU C C 1
ATOM 4549 O O . LEU C 1 24 ? 111.508 30.702 14.877 1.00 33.19 22 LEU C O 1
ATOM 4554 N N . ASP C 1 25 ? 111.994 29.119 13.337 1.00 30.25 23 ASP C N 1
ATOM 4555 C CA . ASP C 1 25 ? 111.971 28.046 14.322 1.00 31.10 23 ASP C CA 1
ATOM 4556 C C . ASP C 1 25 ? 112.854 26.873 13.893 1.00 32.30 23 ASP C C 1
ATOM 4557 O O . ASP C 1 25 ? 113.422 26.864 12.774 1.00 31.52 23 ASP C O 1
ATOM 4562 N N . THR C 1 26 ? 112.965 25.867 14.769 1.00 31.65 24 THR C N 1
ATOM 4563 C CA . THR C 1 26 ? 113.625 24.602 14.372 1.00 30.69 24 THR C CA 1
ATOM 4564 C C . THR C 1 26 ? 112.952 23.526 15.215 1.00 31.60 24 THR C C 1
ATOM 4565 O O . THR C 1 26 ? 112.829 23.705 16.406 1.00 31.41 24 THR C O 1
ATOM 4569 N N . TRP C 1 27 ? 112.448 22.478 14.564 1.00 29.60 25 TRP C N 1
ATOM 4570 C CA . TRP C 1 27 ? 111.907 21.301 15.246 1.00 30.68 25 TRP C CA 1
ATOM 4571 C C . TRP C 1 27 ? 112.938 20.209 15.189 1.00 30.84 25 TRP C C 1
ATOM 4572 O O . TRP C 1 27 ? 113.381 19.813 14.077 1.00 30.21 25 TRP C O 1
ATOM 4583 N N . PHE C 1 28 ? 113.313 19.693 16.362 1.00 30.57 26 PHE C N 1
ATOM 4584 C CA . PHE C 1 28 ? 114.257 18.590 16.467 1.00 30.18 26 PHE C CA 1
ATOM 4585 C C . PHE C 1 28 ? 113.503 17.369 16.946 1.00 31.20 26 PHE C C 1
ATOM 4586 O O . PHE C 1 28 ? 113.146 17.299 18.119 1.00 30.28 26 PHE C O 1
ATOM 4594 N N . PRO C 1 29 ? 113.243 16.395 16.052 1.00 31.97 27 PRO C N 1
ATOM 4595 C CA . PRO C 1 29 ? 112.458 15.262 16.538 1.00 33.11 27 PRO C CA 1
ATOM 4596 C C . PRO C 1 29 ? 113.176 14.472 17.619 1.00 34.63 27 PRO C C 1
ATOM 4597 O O . PRO C 1 29 ? 112.515 13.880 18.458 1.00 34.16 27 PRO C O 1
ATOM 4601 N N . ALA C 1 30 ? 114.511 14.438 17.593 1.00 34.41 28 ALA C N 1
ATOM 4602 C CA . ALA C 1 30 ? 115.246 13.506 18.473 1.00 34.94 28 ALA C CA 1
ATOM 4603 C C . ALA C 1 30 ? 116.549 14.107 19.048 1.00 34.25 28 ALA C C 1
ATOM 4604 O O . ALA C 1 30 ? 117.621 13.676 18.677 1.00 34.76 28 ALA C O 1
ATOM 4606 N N . PRO C 1 31 ? 116.449 15.124 19.935 1.00 33.74 29 PRO C N 1
ATOM 4607 C CA . PRO C 1 31 ? 117.698 15.731 20.414 1.00 33.53 29 PRO C CA 1
ATOM 4608 C C . PRO C 1 31 ? 118.352 14.775 21.386 1.00 34.41 29 PRO C C 1
ATOM 4609 O O . PRO C 1 31 ? 117.688 13.876 21.896 1.00 33.41 29 PRO C O 1
ATOM 4613 N N . GLU C 1 32 ? 119.621 14.984 21.685 1.00 34.10 30 GLU C N 1
ATOM 4614 C CA . GLU C 1 32 ? 120.218 14.134 22.648 1.00 36.00 30 GLU C CA 1
ATOM 4615 C C . GLU C 1 32 ? 121.419 14.814 23.261 1.00 36.11 30 GLU C C 1
ATOM 4616 O O . GLU C 1 32 ? 121.951 15.779 22.716 1.00 35.40 30 GLU C O 1
ATOM 4622 N N . LEU C 1 33 ? 121.851 14.284 24.399 1.00 36.22 31 LEU C N 1
ATOM 4623 C CA . LEU C 1 33 ? 123.014 14.820 25.074 1.00 36.18 31 LEU C CA 1
ATOM 4624 C C . LEU C 1 33 ? 124.257 14.158 24.482 1.00 36.12 31 LEU C C 1
ATOM 4625 O O . LEU C 1 33 ? 124.178 13.025 24.000 1.00 35.30 31 LEU C O 1
ATOM 4630 N N . THR C 1 34 ? 125.398 14.848 24.550 1.00 36.87 32 THR C N 1
ATOM 4631 C CA . THR C 1 34 ? 126.654 14.362 23.950 1.00 39.12 32 THR C CA 1
ATOM 4632 C C . THR C 1 34 ? 127.810 14.766 24.852 1.00 38.88 32 THR C C 1
ATOM 4633 O O . THR C 1 34 ? 127.619 15.525 25.811 1.00 36.59 32 THR C O 1
ATOM 4637 N N . GLU C 1 35 ? 129.003 14.260 24.560 1.00 40.20 33 GLU C N 1
ATOM 4638 C CA . GLU C 1 35 ? 130.193 14.737 25.247 1.00 42.56 33 GLU C CA 1
ATOM 4639 C C . GLU C 1 35 ? 130.433 16.171 24.826 1.00 43.79 33 GLU C C 1
ATOM 4640 O O . GLU C 1 35 ? 129.878 16.617 23.826 1.00 45.00 33 GLU C O 1
ATOM 4646 N N . SER C 1 36 ? 131.216 16.924 25.591 1.00 44.93 34 SER C N 1
ATOM 4647 C CA . SER C 1 36 ? 131.433 18.305 25.194 1.00 45.45 34 SER C CA 1
ATOM 4648 C C . SER C 1 36 ? 132.142 18.297 23.831 1.00 45.69 34 SER C C 1
ATOM 4649 O O . SER C 1 36 ? 132.832 17.321 23.493 1.00 46.14 34 SER C O 1
ATOM 4652 N N . GLY C 1 37 ? 131.927 19.350 23.041 1.00 45.26 35 GLY C N 1
ATOM 4653 C CA . GLY C 1 37 ? 132.352 19.388 21.626 1.00 45.60 35 GLY C CA 1
ATOM 4654 C C . GLY C 1 37 ? 132.443 20.820 21.108 1.00 45.07 35 GLY C C 1
ATOM 4655 O O . GLY C 1 37 ? 132.775 21.721 21.883 1.00 45.80 35 GLY C O 1
ATOM 4656 N N . THR C 1 38 ? 132.145 21.050 19.828 1.00 43.64 36 THR C N 1
ATOM 4657 C CA . THR C 1 38 ? 132.224 22.409 19.279 1.00 42.91 36 THR C CA 1
ATOM 4658 C C . THR C 1 38 ? 130.873 22.880 18.766 1.00 41.05 36 THR C C 1
ATOM 4659 O O . THR C 1 38 ? 130.282 22.211 17.933 1.00 41.29 36 THR C O 1
ATOM 4663 N N . SER C 1 39 ? 130.383 24.020 19.254 1.00 39.04 37 SER C N 1
ATOM 4664 C CA . SER C 1 39 ? 129.095 24.564 18.798 1.00 38.02 37 SER C CA 1
ATOM 4665 C C . SER C 1 39 ? 129.103 24.931 17.312 1.00 35.85 37 SER C C 1
ATOM 4666 O O . SER C 1 39 ? 130.014 25.605 16.841 1.00 35.15 37 SER C O 1
ATOM 4669 N N . ALA C 1 40 ? 128.105 24.469 16.577 1.00 33.45 38 ALA C N 1
ATOM 4670 C CA . ALA C 1 40 ? 127.934 24.854 15.182 1.00 31.96 38 ALA C CA 1
ATOM 4671 C C . ALA C 1 40 ? 126.615 24.275 14.674 1.00 31.44 38 ALA C C 1
ATOM 4672 O O . ALA C 1 40 ? 126.129 23.281 15.196 1.00 32.02 38 ALA C O 1
ATOM 4674 N N . THR C 1 41 ? 126.015 24.928 13.705 1.00 30.50 39 THR C N 1
ATOM 4675 C CA . THR C 1 41 ? 124.872 24.347 12.985 1.00 31.30 39 THR C CA 1
ATOM 4676 C C . THR C 1 41 ? 125.308 24.209 11.501 1.00 31.29 39 THR C C 1
ATOM 4677 O O . THR C 1 41 ? 125.882 25.158 10.927 1.00 28.79 39 THR C O 1
ATOM 4681 N N . SER C 1 42 ? 125.067 23.039 10.899 1.00 30.93 40 SER C N 1
ATOM 4682 C CA . SER C 1 42 ? 125.402 22.860 9.483 1.00 32.94 40 SER C CA 1
ATOM 4683 C C . SER C 1 42 ? 124.180 22.383 8.716 1.00 32.56 40 SER C C 1
ATOM 4684 O O . SER C 1 42 ? 123.257 21.827 9.289 1.00 30.24 40 SER C O 1
ATOM 4687 N N . ARG C 1 43 ? 124.137 22.659 7.415 1.00 32.30 41 ARG C N 1
ATOM 4688 C CA . ARG C 1 43 ? 123.043 22.135 6.601 1.00 32.38 41 ARG C CA 1
ATOM 4689 C C . ARG C 1 43 ? 123.377 20.679 6.322 1.00 31.37 41 ARG C C 1
ATOM 4690 O O . ARG C 1 43 ? 124.499 20.387 5.971 1.00 30.72 41 ARG C O 1
ATOM 4698 N N . LEU C 1 44 ? 122.407 19.780 6.424 1.00 29.40 42 LEU C N 1
ATOM 4699 C CA . LEU C 1 44 ? 122.669 18.374 6.141 1.00 28.79 42 LEU C CA 1
ATOM 4700 C C . LEU C 1 44 ? 122.813 18.156 4.653 1.00 28.74 42 LEU C C 1
ATOM 4701 O O . LEU C 1 44 ? 122.028 18.712 3.881 1.00 27.85 42 LEU C O 1
ATOM 4706 N N . ALA C 1 45 ? 123.792 17.330 4.289 1.00 27.02 43 ALA C N 1
ATOM 4707 C CA . ALA C 1 45 ? 123.913 16.786 2.933 1.00 27.55 43 ALA C CA 1
ATOM 4708 C C . ALA C 1 45 ? 122.746 15.827 2.670 1.00 28.29 43 ALA C C 1
ATOM 4709 O O . ALA C 1 45 ? 122.167 15.268 3.605 1.00 27.65 43 ALA C O 1
ATOM 4711 N N . VAL C 1 46 ? 122.453 15.585 1.401 1.00 29.01 44 VAL C N 1
ATOM 4712 C CA . VAL C 1 46 ? 121.281 14.793 1.011 1.00 29.31 44 VAL C CA 1
ATOM 4713 C C . VAL C 1 46 ? 121.331 13.424 1.696 1.00 28.75 44 VAL C C 1
ATOM 4714 O O . VAL C 1 46 ? 120.338 12.949 2.211 1.00 28.17 44 VAL C O 1
ATOM 4718 N N . SER C 1 47 ? 122.478 12.761 1.678 1.00 27.75 45 SER C N 1
ATOM 4719 C CA . SER C 1 47 ? 122.479 11.416 2.218 1.00 28.38 45 SER C CA 1
ATOM 4720 C C . SER C 1 47 ? 122.269 11.365 3.738 1.00 28.05 45 SER C C 1
ATOM 4721 O O . SER C 1 47 ? 122.028 10.301 4.257 1.00 27.97 45 SER C O 1
ATOM 4724 N N . ASP C 1 48 ? 122.385 12.485 4.445 1.00 27.96 46 ASP C N 1
ATOM 4725 C CA . ASP C 1 48 ? 122.242 12.508 5.917 1.00 28.99 46 ASP C CA 1
ATOM 4726 C C . ASP C 1 48 ? 120.878 12.959 6.408 1.00 29.30 46 ASP C C 1
ATOM 4727 O O . ASP C 1 48 ? 120.652 13.055 7.635 1.00 28.18 46 ASP C O 1
ATOM 4732 N N . VAL C 1 49 ? 119.994 13.338 5.488 1.00 28.82 47 VAL C N 1
ATOM 4733 C CA . VAL C 1 49 ? 118.645 13.733 5.915 1.00 28.78 47 VAL C CA 1
ATOM 4734 C C . VAL C 1 49 ? 117.781 12.480 6.187 1.00 30.75 47 VAL C C 1
ATOM 4735 O O . VAL C 1 49 ? 117.643 11.635 5.295 1.00 29.14 47 VAL C O 1
ATOM 4739 N N . PRO C 1 50 ? 117.227 12.346 7.412 1.00 32.75 48 PRO C N 1
ATOM 4740 C CA . PRO C 1 50 ? 116.373 11.182 7.711 1.00 35.33 48 PRO C CA 1
ATOM 4741 C C . PRO C 1 50 ? 115.197 11.160 6.744 1.00 35.89 48 PRO C C 1
ATOM 4742 O O . PRO C 1 50 ? 114.692 12.226 6.358 1.00 35.08 48 PRO C O 1
ATOM 4746 N N . VAL C 1 51 ? 114.743 9.972 6.362 1.00 37.60 49 VAL C N 1
ATOM 4747 C CA . VAL C 1 51 ? 113.693 9.933 5.342 1.00 39.00 49 VAL C CA 1
ATOM 4748 C C . VAL C 1 51 ? 112.381 10.608 5.785 1.00 37.97 49 VAL C C 1
ATOM 4749 O O . VAL C 1 51 ? 111.717 11.167 4.941 1.00 39.03 49 VAL C O 1
ATOM 4753 N N . GLU C 1 52 ? 112.050 10.610 7.085 1.00 38.78 50 GLU C N 1
ATOM 4754 C CA . GLU C 1 52 ? 110.859 11.325 7.603 1.00 39.17 50 GLU C CA 1
ATOM 4755 C C . GLU C 1 52 ? 110.913 12.804 7.354 1.00 38.33 50 GLU C C 1
ATOM 4756 O O . GLU C 1 52 ? 109.869 13.496 7.414 1.00 38.22 50 GLU C O 1
ATOM 4762 N N . LEU C 1 53 ? 112.121 13.343 7.221 1.00 36.44 51 LEU C N 1
ATOM 4763 C CA . LEU C 1 53 ? 112.250 14.792 7.137 1.00 35.63 51 LEU C CA 1
ATOM 4764 C C . LEU C 1 53 ? 112.414 15.241 5.690 1.00 35.97 51 LEU C C 1
ATOM 4765 O O . LEU C 1 53 ? 112.131 16.397 5.370 1.00 34.86 51 LEU C O 1
ATOM 4770 N N . ALA C 1 54 ? 112.805 14.306 4.827 1.00 35.49 52 ALA C N 1
ATOM 4771 C CA . ALA C 1 54 ? 113.144 14.627 3.460 1.00 36.70 52 ALA C CA 1
ATOM 4772 C C . ALA C 1 54 ? 111.906 15.155 2.735 1.00 36.96 52 ALA C C 1
ATOM 4773 O O . ALA C 1 54 ? 112.010 16.016 1.890 1.00 37.71 52 ALA C O 1
ATOM 4775 N N . ALA C 1 55 ? 110.743 14.621 3.072 1.00 37.47 53 ALA C N 1
ATOM 4776 C CA . ALA C 1 55 ? 109.495 15.046 2.457 1.00 38.07 53 ALA C CA 1
ATOM 4777 C C . ALA C 1 55 ? 109.048 16.393 2.996 1.00 37.76 53 ALA C C 1
ATOM 4778 O O . ALA C 1 55 ? 108.116 16.955 2.477 1.00 38.77 53 ALA C O 1
ATOM 4780 N N . LEU C 1 56 ? 109.690 16.920 4.035 1.00 36.27 54 LEU C N 1
ATOM 4781 C CA . LEU C 1 56 ? 109.197 18.158 4.676 1.00 34.76 54 LEU C CA 1
ATOM 4782 C C . LEU C 1 56 ? 109.990 19.409 4.257 1.00 35.89 54 LEU C C 1
ATOM 4783 O O . LEU C 1 56 ? 109.700 20.528 4.649 1.00 34.14 54 LEU C O 1
ATOM 4788 N N . ILE C 1 57 ? 111.035 19.197 3.475 1.00 35.46 55 ILE C N 1
ATOM 4789 C CA . ILE C 1 57 ? 111.907 20.278 3.042 1.00 34.59 55 ILE C CA 1
ATOM 4790 C C . ILE C 1 57 ? 111.352 20.927 1.774 1.00 35.44 55 ILE C C 1
ATOM 4791 O O . ILE C 1 57 ? 110.974 20.222 0.843 1.00 35.14 55 ILE C O 1
ATOM 4796 N N . GLY C 1 58 ? 111.299 22.250 1.721 1.00 32.75 56 GLY C N 1
ATOM 4797 C CA . GLY C 1 58 ? 110.820 22.911 0.521 1.00 33.64 56 GLY C CA 1
ATOM 4798 C C . GLY C 1 58 ? 110.772 24.412 0.783 1.00 34.07 56 GLY C C 1
ATOM 4799 O O . GLY C 1 58 ? 111.266 24.874 1.810 1.00 31.78 56 GLY C O 1
ATOM 4800 N N . ARG C 1 59 ? 110.156 25.146 -0.139 1.00 33.38 57 ARG C N 1
ATOM 4801 C CA . ARG C 1 59 ? 110.046 26.596 -0.071 1.00 33.79 57 ARG C CA 1
ATOM 4802 C C . ARG C 1 59 ? 108.581 26.935 -0.212 1.00 34.20 57 ARG C C 1
ATOM 4803 O O . ARG C 1 59 ? 107.924 26.381 -1.109 1.00 33.12 57 ARG C O 1
ATOM 4811 N N . ASP C 1 60 ? 108.082 27.856 0.627 1.00 31.69 58 ASP C N 1
ATOM 4812 C CA . ASP C 1 60 ? 106.696 28.267 0.550 1.00 32.37 58 ASP C CA 1
ATOM 4813 C C . ASP C 1 60 ? 106.653 29.670 -0.034 1.00 33.27 58 ASP C C 1
ATOM 4814 O O . ASP C 1 60 ? 107.041 30.655 0.616 1.00 32.01 58 ASP C O 1
ATOM 4819 N N . ASP C 1 61 ? 106.165 29.745 -1.274 1.00 32.96 59 ASP C N 1
ATOM 4820 C CA . ASP C 1 61 ? 106.208 30.980 -2.034 1.00 35.52 59 ASP C CA 1
ATOM 4821 C C . ASP C 1 61 ? 105.190 31.987 -1.452 1.00 35.52 59 ASP C C 1
ATOM 4822 O O . ASP C 1 61 ? 105.390 33.175 -1.574 1.00 37.38 59 ASP C O 1
ATOM 4827 N N . ASP C 1 62 ? 104.109 31.546 -0.819 1.00 35.05 60 ASP C N 1
ATOM 4828 C CA . ASP C 1 62 ? 103.162 32.530 -0.213 1.00 35.38 60 ASP C CA 1
ATOM 4829 C C . ASP C 1 62 ? 103.705 33.185 1.055 1.00 34.08 60 ASP C C 1
ATOM 4830 O O . ASP C 1 62 ? 103.527 34.388 1.277 1.00 34.57 60 ASP C O 1
ATOM 4835 N N . ARG C 1 63 ? 104.316 32.367 1.904 1.00 32.96 61 ARG C N 1
ATOM 4836 C CA . ARG C 1 63 ? 104.905 32.812 3.156 1.00 32.57 61 ARG C CA 1
ATOM 4837 C C . ARG C 1 63 ? 106.277 33.421 2.926 1.00 32.26 61 ARG C C 1
ATOM 4838 O O . ARG C 1 63 ? 106.805 34.107 3.791 1.00 31.82 61 ARG C O 1
ATOM 4846 N N . ARG C 1 64 ? 106.876 33.150 1.756 1.00 31.52 62 ARG C N 1
ATOM 4847 C CA . ARG C 1 64 ? 108.251 33.544 1.476 1.00 32.19 62 ARG C CA 1
ATOM 4848 C C . ARG C 1 64 ? 109.218 32.960 2.537 1.00 32.46 62 ARG C C 1
ATOM 4849 O O . ARG C 1 64 ? 110.077 33.658 3.068 1.00 32.62 62 ARG C O 1
ATOM 4857 N N . THR C 1 65 ? 109.084 31.671 2.808 1.00 31.55 63 THR C N 1
ATOM 4858 C CA . THR C 1 65 ? 109.933 31.009 3.765 1.00 31.46 63 THR C CA 1
ATOM 4859 C C . THR C 1 65 ? 110.533 29.797 3.078 1.00 30.95 63 THR C C 1
ATOM 4860 O O . THR C 1 65 ? 110.106 29.404 1.974 1.00 29.08 63 THR C O 1
ATOM 4864 N N . GLU C 1 66 ? 111.473 29.160 3.746 1.00 30.59 64 GLU C N 1
ATOM 4865 C CA . GLU C 1 66 ? 112.004 27.889 3.262 1.00 31.09 64 GLU C CA 1
ATOM 4866 C C . GLU C 1 66 ? 112.233 27.024 4.485 1.00 32.63 64 GLU C C 1
ATOM 4867 O O . GLU C 1 66 ? 112.549 27.554 5.582 1.00 30.64 64 GLU C O 1
ATOM 4873 N N . THR C 1 67 ? 112.046 25.712 4.318 1.00 32.97 65 THR C N 1
ATOM 4874 C CA A THR C 1 67 ? 112.325 24.735 5.383 0.50 33.69 65 THR C CA 1
ATOM 4875 C CA B THR C 1 67 ? 112.314 24.753 5.393 0.50 32.98 65 THR C CA 1
ATOM 4876 C C . THR C 1 67 ? 113.508 23.869 4.982 1.00 34.02 65 THR C C 1
ATOM 4877 O O . THR C 1 67 ? 113.560 23.343 3.843 1.00 33.34 65 THR C O 1
ATOM 4884 N N . ILE C 1 68 ? 114.486 23.735 5.893 1.00 33.20 66 ILE C N 1
ATOM 4885 C CA . ILE C 1 68 ? 115.777 23.131 5.596 1.00 32.81 66 ILE C CA 1
ATOM 4886 C C . ILE C 1 68 ? 116.155 22.168 6.727 1.00 31.95 66 ILE C C 1
ATOM 4887 O O . ILE C 1 68 ? 115.717 22.326 7.865 1.00 31.19 66 ILE C O 1
ATOM 4892 N N . ALA C 1 69 ? 116.926 21.152 6.393 1.00 30.10 67 ALA C N 1
ATOM 4893 C CA . ALA C 1 69 ? 117.379 20.199 7.358 1.00 30.10 67 ALA C CA 1
ATOM 4894 C C . ALA C 1 69 ? 118.788 20.547 7.853 1.00 30.47 67 ALA C C 1
ATOM 4895 O O . ALA C 1 69 ? 119.724 20.718 7.035 1.00 30.72 67 ALA C O 1
ATOM 4897 N N . VAL C 1 70 ? 118.954 20.654 9.184 1.00 30.84 68 VAL C N 1
ATOM 4898 C CA . VAL C 1 70 ? 120.230 21.067 9.754 1.00 30.72 68 VAL C CA 1
ATOM 4899 C C . VAL C 1 70 ? 120.634 20.054 10.819 1.00 31.30 68 VAL C C 1
ATOM 4900 O O . VAL C 1 70 ? 119.810 19.252 11.287 1.00 29.61 68 VAL C O 1
ATOM 4904 N N . ARG C 1 71 ? 121.889 20.122 11.239 1.00 30.08 69 ARG C N 1
ATOM 4905 C CA . ARG C 1 71 ? 122.288 19.445 12.483 1.00 29.36 69 ARG C CA 1
ATOM 4906 C C . ARG C 1 71 ? 122.922 20.534 13.336 1.00 29.12 69 ARG C C 1
ATOM 4907 O O . ARG C 1 71 ? 123.825 21.230 12.866 1.00 28.50 69 ARG C O 1
ATOM 4915 N N . THR C 1 72 ? 122.407 20.709 14.548 1.00 28.55 70 THR C N 1
ATOM 4916 C CA . THR C 1 72 ? 122.916 21.673 15.496 1.00 28.43 70 THR C CA 1
ATOM 4917 C C . THR C 1 72 ? 123.671 20.914 16.583 1.00 29.41 70 THR C C 1
ATOM 4918 O O . THR C 1 72 ? 123.172 19.929 17.113 1.00 30.21 70 THR C O 1
ATOM 4922 N N . VAL C 1 73 ? 124.874 21.357 16.890 1.00 29.15 71 VAL C N 1
ATOM 4923 C CA . VAL C 1 73 ? 125.667 20.830 18.019 1.00 29.37 71 VAL C CA 1
ATOM 4924 C C . VAL C 1 73 ? 125.900 21.963 18.999 1.00 30.21 71 VAL C C 1
ATOM 4925 O O . VAL C 1 73 ? 126.222 23.077 18.582 1.00 31.05 71 VAL C O 1
ATOM 4929 N N . ILE C 1 74 ? 125.709 21.684 20.289 1.00 31.48 72 ILE C N 1
ATOM 4930 C CA . ILE C 1 74 ? 126.150 22.574 21.377 1.00 31.21 72 ILE C CA 1
ATOM 4931 C C . ILE C 1 74 ? 127.373 21.955 22.031 1.00 31.40 72 ILE C C 1
ATOM 4932 O O . ILE C 1 74 ? 127.316 20.827 22.516 1.00 32.69 72 ILE C O 1
ATOM 4937 N N . GLY C 1 75 ? 128.505 22.651 22.001 1.00 31.60 73 GLY C N 1
ATOM 4938 C CA . GLY C 1 75 ? 129.701 22.166 22.666 1.00 30.14 73 GLY C CA 1
ATOM 4939 C C . GLY C 1 75 ? 129.570 22.078 24.186 1.00 32.07 73 GLY C C 1
ATOM 4940 O O . GLY C 1 75 ? 130.087 21.152 24.820 1.00 31.44 73 GLY C O 1
ATOM 4941 N N . SER C 1 76 ? 128.894 23.036 24.801 1.00 32.14 74 SER C N 1
ATOM 4942 C CA . SER C 1 76 ? 128.720 22.975 26.248 1.00 32.45 74 SER C CA 1
ATOM 4943 C C . SER C 1 76 ? 127.396 23.609 26.664 1.00 32.80 74 SER C C 1
ATOM 4944 O O . SER C 1 76 ? 127.098 24.751 26.322 1.00 32.93 74 SER C O 1
ATOM 4947 N N . LEU C 1 77 ? 126.614 22.849 27.418 1.00 33.10 75 LEU C N 1
ATOM 4948 C CA . LEU C 1 77 ? 125.316 23.314 27.911 1.00 33.72 75 LEU C CA 1
ATOM 4949 C C . LEU C 1 77 ? 125.475 24.506 28.864 1.00 34.15 75 LEU C C 1
ATOM 4950 O O . LEU C 1 77 ? 124.525 25.223 29.116 1.00 33.50 75 LEU C O 1
ATOM 4955 N N . ASP C 1 78 ? 126.690 24.701 29.389 1.00 35.14 76 ASP C N 1
ATOM 4956 C CA . ASP C 1 78 ? 126.983 25.888 30.205 1.00 36.47 76 ASP C CA 1
ATOM 4957 C C . ASP C 1 78 ? 127.112 27.196 29.424 1.00 36.94 76 ASP C C 1
ATOM 4958 O O . ASP C 1 78 ? 126.920 28.269 29.991 1.00 36.74 76 ASP C O 1
ATOM 4963 N N . ASP C 1 79 ? 127.462 27.120 28.142 1.00 36.19 77 ASP C N 1
ATOM 4964 C CA . ASP C 1 79 ? 127.546 28.329 27.319 1.00 35.90 77 ASP C CA 1
ATOM 4965 C C . ASP C 1 79 ? 126.179 28.935 27.070 1.00 35.16 77 ASP C C 1
ATOM 4966 O O . ASP C 1 79 ? 125.153 28.231 27.093 1.00 34.74 77 ASP C O 1
ATOM 4971 N N . VAL C 1 80 ? 126.153 30.229 26.757 1.00 34.83 78 VAL C N 1
ATOM 4972 C CA . VAL C 1 80 ? 124.899 30.866 26.367 1.00 35.93 78 VAL C CA 1
ATOM 4973 C C . VAL C 1 80 ? 124.561 30.458 24.933 1.00 34.76 78 VAL C C 1
ATOM 4974 O O . VAL C 1 80 ? 125.476 30.198 24.121 1.00 34.34 78 VAL C O 1
ATOM 4978 N N . ALA C 1 81 ? 123.277 30.380 24.599 1.00 33.52 79 ALA C N 1
ATOM 4979 C CA . ALA C 1 81 ? 122.905 30.045 23.230 1.00 34.90 79 ALA C CA 1
ATOM 4980 C C . ALA C 1 81 ? 123.501 31.087 22.310 1.00 35.98 79 ALA C C 1
ATOM 4981 O O . ALA C 1 81 ? 123.435 32.279 22.581 1.00 38.00 79 ALA C O 1
ATOM 4983 N N . ALA C 1 82 ? 124.044 30.616 21.212 1.00 37.03 80 ALA C N 1
ATOM 4984 C CA . ALA C 1 82 ? 124.795 31.453 20.294 1.00 38.78 80 ALA C CA 1
ATOM 4985 C C . ALA C 1 82 ? 123.908 31.986 19.152 1.00 38.43 80 ALA C C 1
ATOM 4986 O O . ALA C 1 82 ? 124.231 32.996 18.510 1.00 38.60 80 ALA C O 1
ATOM 4988 N N . ASP C 1 83 ? 122.791 31.305 18.904 1.00 36.43 81 ASP C N 1
ATOM 4989 C CA . ASP C 1 83 ? 121.968 31.571 17.732 1.00 34.28 81 ASP C CA 1
ATOM 4990 C C . ASP C 1 83 ? 120.614 30.862 17.900 1.00 33.13 81 ASP C C 1
ATOM 4991 O O . ASP C 1 83 ? 120.434 30.054 18.848 1.00 31.08 81 ASP C O 1
ATOM 4996 N N . PRO C 1 84 ? 119.619 31.195 17.035 1.00 31.72 82 PRO C N 1
ATOM 4997 C CA . PRO C 1 84 ? 118.331 30.580 17.302 1.00 30.73 82 PRO C CA 1
ATOM 4998 C C . PRO C 1 84 ? 118.343 29.059 17.220 1.00 30.08 82 PRO C C 1
ATOM 4999 O O . PRO C 1 84 ? 117.520 28.451 17.884 1.00 30.51 82 PRO C O 1
ATOM 5003 N N . TYR C 1 85 ? 119.168 28.440 16.372 1.00 29.94 83 TYR C N 1
ATOM 5004 C CA . TYR C 1 85 ? 119.112 26.970 16.267 1.00 30.02 83 TYR C CA 1
ATOM 5005 C C . TYR C 1 85 ? 119.482 26.349 17.627 1.00 30.00 83 TYR C C 1
ATOM 5006 O O . TYR C 1 85 ? 118.886 25.380 18.100 1.00 31.10 83 TYR C O 1
ATOM 5015 N N . ASP C 1 86 ? 120.525 26.913 18.201 1.00 29.30 84 ASP C N 1
ATOM 5016 C CA . ASP C 1 86 ? 121.072 26.525 19.474 1.00 30.11 84 ASP C CA 1
ATOM 5017 C C . ASP C 1 86 ? 119.971 26.797 20.519 1.00 30.65 84 ASP C C 1
ATOM 5018 O O . ASP C 1 86 ? 119.667 25.959 21.368 1.00 32.16 84 ASP C O 1
ATOM 5023 N N . ALA C 1 87 ? 119.351 27.972 20.466 1.00 29.41 85 ALA C N 1
ATOM 5024 C CA . ALA C 1 87 ? 118.314 28.255 21.453 1.00 29.17 85 ALA C CA 1
ATOM 5025 C C . ALA C 1 87 ? 117.202 27.209 21.377 1.00 28.95 85 ALA C C 1
ATOM 5026 O O . ALA C 1 87 ? 116.716 26.691 22.407 1.00 30.17 85 ALA C O 1
ATOM 5028 N N . TYR C 1 88 ? 116.713 26.937 20.169 1.00 28.66 86 TYR C N 1
ATOM 5029 C CA . TYR C 1 88 ? 115.650 25.900 20.005 1.00 28.27 86 TYR C CA 1
ATOM 5030 C C . TYR C 1 88 ? 116.103 24.554 20.505 1.00 29.31 86 TYR C C 1
ATOM 5031 O O . TYR C 1 88 ? 115.318 23.814 21.115 1.00 30.31 86 TYR C O 1
ATOM 5040 N N . LEU C 1 89 ? 117.376 24.207 20.286 1.00 29.36 87 LEU C N 1
ATOM 5041 C CA . LEU C 1 89 ? 117.830 22.904 20.757 1.00 27.98 87 LEU C CA 1
ATOM 5042 C C . LEU C 1 89 ? 117.752 22.831 22.297 1.00 29.40 87 LEU C C 1
ATOM 5043 O O . LEU C 1 89 ? 117.282 21.824 22.850 1.00 30.95 87 LEU C O 1
ATOM 5048 N N . ARG C 1 90 ? 118.222 23.873 22.995 1.00 29.58 88 ARG C N 1
ATOM 5049 C CA . ARG C 1 90 ? 118.112 23.923 24.457 1.00 29.83 88 ARG C CA 1
ATOM 5050 C C . ARG C 1 90 ? 116.677 23.774 24.944 1.00 29.71 88 ARG C C 1
ATOM 5051 O O . ARG C 1 90 ? 116.433 23.047 25.917 1.00 30.04 88 ARG C O 1
ATOM 5059 N N . LEU C 1 91 ? 115.733 24.447 24.286 1.00 29.88 89 LEU C N 1
ATOM 5060 C CA . LEU C 1 91 ? 114.356 24.402 24.745 1.00 29.46 89 LEU C CA 1
ATOM 5061 C C . LEU C 1 91 ? 113.833 22.997 24.555 1.00 29.45 89 LEU C C 1
ATOM 5062 O O . LEU C 1 91 ? 113.082 22.533 25.394 1.00 28.54 89 LEU C O 1
ATOM 5067 N N . HIS C 1 92 ? 114.204 22.327 23.451 1.00 27.17 90 HIS C N 1
ATOM 5068 C CA . HIS C 1 92 ? 113.789 20.928 23.252 1.00 27.37 90 HIS C CA 1
ATOM 5069 C C . HIS C 1 92 ? 114.359 19.970 24.327 1.00 28.56 90 HIS C C 1
ATOM 5070 O O . HIS C 1 92 ? 113.679 19.020 24.749 1.00 29.60 90 HIS C O 1
ATOM 5077 N N . LEU C 1 93 ? 115.604 20.180 24.726 1.00 28.10 91 LEU C N 1
ATOM 5078 C CA . LEU C 1 93 ? 116.217 19.329 25.739 1.00 28.04 91 LEU C CA 1
ATOM 5079 C C . LEU C 1 93 ? 115.424 19.394 27.038 1.00 28.68 91 LEU C C 1
ATOM 5080 O O . LEU C 1 93 ? 115.225 18.375 27.715 1.00 30.73 91 LEU C O 1
ATOM 5085 N N . LEU C 1 94 ? 115.001 20.606 27.393 1.00 28.81 92 LEU C N 1
ATOM 5086 C CA . LEU C 1 94 ? 114.133 20.823 28.594 1.00 29.32 92 LEU C CA 1
ATOM 5087 C C . LEU C 1 94 ? 112.771 20.135 28.428 1.00 29.40 92 LEU C C 1
ATOM 5088 O O . LEU C 1 94 ? 112.333 19.400 29.284 1.00 29.49 92 LEU C O 1
ATOM 5093 N N . SER C 1 95 ? 112.099 20.356 27.313 1.00 28.64 93 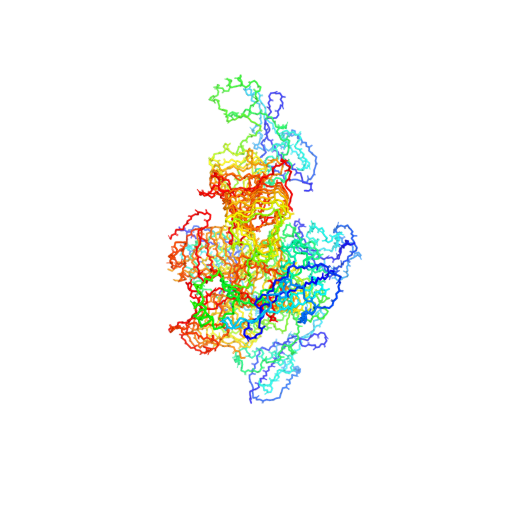SER C N 1
ATOM 5094 C CA . SER C 1 95 ? 110.755 19.748 27.189 1.00 29.00 93 SER C CA 1
ATOM 5095 C C . SER C 1 95 ? 110.794 18.241 27.003 1.00 29.52 93 SER C C 1
ATOM 5096 O O . SER C 1 95 ? 109.845 17.554 27.368 1.00 30.34 93 SER C O 1
ATOM 5099 N N . HIS C 1 96 ? 111.841 17.737 26.362 1.00 29.62 94 HIS C N 1
ATOM 5100 C CA . HIS C 1 96 ? 112.088 16.310 26.333 1.00 29.27 94 HIS C CA 1
ATOM 5101 C C . HIS C 1 96 ? 112.507 15.759 27.707 1.00 30.04 94 HIS C C 1
ATOM 5102 O O . HIS C 1 96 ? 112.660 14.529 27.855 1.00 30.17 94 HIS C O 1
ATOM 5109 N N . ARG C 1 97 ? 112.697 16.645 28.688 1.00 29.93 95 ARG C N 1
ATOM 5110 C CA . ARG C 1 97 ? 113.183 16.219 30.023 1.00 30.47 95 ARG C CA 1
ATOM 5111 C C . ARG C 1 97 ? 114.512 15.521 29.965 1.00 30.81 95 ARG C C 1
ATOM 5112 O O . ARG C 1 97 ? 114.818 14.717 30.848 1.00 29.90 95 ARG C O 1
ATOM 5120 N N . LEU C 1 98 ? 115.328 15.819 28.944 1.00 31.85 96 LEU C N 1
ATOM 5121 C CA . LEU C 1 98 ? 116.677 15.227 28.914 1.00 32.20 96 LEU C CA 1
ATOM 5122 C C . LEU C 1 98 ? 117.547 16.029 29.872 1.00 32.33 96 LEU C C 1
ATOM 5123 O O . LEU C 1 98 ? 118.608 15.564 30.334 1.00 30.36 96 LEU C O 1
ATOM 5128 N N . VAL C 1 99 ? 117.092 17.255 30.128 1.00 33.34 97 VAL C N 1
ATOM 5129 C CA . VAL C 1 99 ? 117.747 18.175 31.055 1.00 34.72 97 VAL C CA 1
ATOM 5130 C C . VAL C 1 99 ? 116.656 18.836 31.905 1.00 33.82 97 VAL C C 1
ATOM 5131 O O . VAL C 1 99 ? 115.619 19.240 31.386 1.00 33.05 97 VAL C O 1
ATOM 5135 N N . ALA C 1 100 ? 116.901 18.956 33.203 1.00 31.99 98 ALA C N 1
ATOM 5136 C CA . ALA C 1 100 ? 115.957 19.646 34.109 1.00 33.08 98 ALA C CA 1
ATOM 5137 C C . ALA C 1 100 ? 116.175 21.155 34.106 1.00 32.34 98 ALA C C 1
ATOM 5138 O O . ALA C 1 100 ? 117.251 21.631 33.723 1.00 32.51 98 ALA C O 1
ATOM 5140 N N . PRO C 1 101 ? 115.169 21.918 34.535 1.00 32.67 99 PRO C N 1
ATOM 5141 C CA . PRO C 1 101 ? 115.440 23.347 34.615 1.00 33.19 99 PRO C CA 1
ATOM 5142 C C . PRO C 1 101 ? 116.692 23.650 35.408 1.00 32.50 99 PRO C C 1
ATOM 5143 O O . PRO C 1 101 ? 116.992 22.969 36.396 1.00 31.53 99 PRO C O 1
ATOM 5147 N N . HIS C 1 102 ? 117.403 24.669 34.945 1.00 32.07 100 HIS C N 1
ATOM 5148 C CA . HIS C 1 102 ? 118.715 25.066 35.457 1.00 32.05 100 HIS C CA 1
ATOM 5149 C C . HIS C 1 102 ? 119.812 24.087 35.123 1.00 32.32 100 HIS C C 1
ATOM 5150 O O . HIS C 1 102 ? 120.971 24.274 35.539 1.00 30.85 100 HIS C O 1
ATOM 5157 N N . GLY C 1 103 ? 119.466 23.058 34.344 1.00 31.50 101 GLY C N 1
ATOM 5158 C CA . GLY C 1 103 ? 120.466 22.038 33.995 1.00 31.83 101 GLY C CA 1
ATOM 5159 C C . GLY C 1 103 ? 121.235 22.466 32.756 1.00 32.27 101 GLY C C 1
ATOM 5160 O O . GLY C 1 103 ? 122.172 21.812 32.348 1.00 32.74 101 GLY C O 1
ATOM 5161 N N . LEU C 1 104 ? 120.814 23.555 32.117 1.00 31.68 102 LEU C N 1
ATOM 5162 C CA . LEU C 1 104 ? 121.620 24.123 31.046 1.00 32.48 102 LEU C CA 1
ATOM 5163 C C . LEU C 1 104 ? 121.480 25.625 31.175 1.00 32.75 102 LEU C C 1
ATOM 5164 O O . LEU C 1 104 ? 120.656 26.106 31.923 1.00 33.54 102 LEU C O 1
ATOM 5169 N N . ASN C 1 105 ? 122.284 26.369 30.446 1.00 33.34 103 ASN C N 1
ATOM 5170 C CA . ASN C 1 105 ? 122.207 27.823 30.517 1.00 34.01 103 ASN C CA 1
ATOM 5171 C C . ASN C 1 105 ? 121.090 28.350 29.635 1.00 34.10 103 ASN C C 1
ATOM 5172 O O . ASN C 1 105 ? 121.207 28.298 28.414 1.00 33.29 103 ASN C O 1
ATOM 5177 N N . ALA C 1 106 ? 120.013 28.857 30.245 1.00 35.59 104 ALA C N 1
ATOM 5178 C CA . ALA C 1 106 ? 118.865 29.367 29.481 1.00 37.62 104 ALA C CA 1
ATOM 5179 C C . ALA C 1 106 ? 118.804 30.895 29.449 1.00 38.97 104 ALA C C 1
ATOM 5180 O O . ALA C 1 106 ? 117.742 31.468 29.180 1.00 40.28 104 ALA C O 1
ATOM 5182 N N . GLY C 1 107 ? 119.915 31.547 29.702 1.00 38.84 105 GLY C N 1
ATOM 5183 C CA . GLY C 1 107 ? 119.910 32.997 29.678 1.00 41.42 105 GLY C CA 1
ATOM 5184 C C . GLY C 1 107 ? 120.068 33.516 28.268 1.00 41.84 105 GLY C C 1
ATOM 5185 O O . GLY C 1 107 ? 120.393 32.758 27.354 1.00 42.71 105 GLY C O 1
ATOM 5186 N N . GLY C 1 108 ? 119.815 34.802 28.085 1.00 41.38 106 GLY C N 1
ATOM 5187 C CA . GLY C 1 108 ? 119.952 35.428 26.777 1.00 41.29 106 GLY C CA 1
ATOM 5188 C C . GLY C 1 108 ? 118.997 35.061 25.636 1.00 39.80 106 GLY C C 1
ATOM 5189 O O . GLY C 1 108 ? 119.215 35.498 24.511 1.00 38.50 106 GLY C O 1
ATOM 5190 N N . LEU C 1 109 ? 117.942 34.280 25.875 1.00 41.03 107 LEU C N 1
ATOM 5191 C CA . LEU C 1 109 ? 117.120 33.815 24.721 1.00 41.68 107 LEU C CA 1
ATOM 5192 C C . LEU C 1 109 ? 116.287 34.909 24.081 1.00 42.64 107 LEU C C 1
ATOM 5193 O O . LEU C 1 109 ? 116.118 34.981 22.857 1.00 43.16 107 LEU C O 1
ATOM 5198 N N . PHE C 1 110 ? 115.757 35.779 24.906 1.00 43.65 108 PHE C N 1
ATOM 5199 C CA . PHE C 1 110 ? 115.053 36.931 24.377 1.00 44.66 108 PHE C CA 1
ATOM 5200 C C . PHE C 1 110 ? 115.901 37.619 23.308 1.00 44.14 108 PHE C C 1
ATOM 5201 O O . PHE C 1 110 ? 115.376 38.015 22.269 1.00 45.57 108 PHE C O 1
ATOM 5209 N N . GLY C 1 111 ? 117.194 37.777 23.579 1.00 41.05 109 GLY C N 1
ATOM 5210 C CA . GLY C 1 111 ? 118.107 38.415 22.645 1.00 39.76 109 GLY C CA 1
ATOM 5211 C C . GLY C 1 111 ? 118.368 37.539 21.423 1.00 39.12 109 GLY C C 1
ATOM 5212 O O . GLY C 1 111 ? 118.709 38.034 20.375 1.00 40.93 109 GLY C O 1
ATOM 5213 N N . VAL C 1 112 ? 118.250 36.233 21.532 1.00 36.07 110 VAL C N 1
ATOM 5214 C CA . VAL C 1 112 ? 118.685 35.436 20.400 1.00 35.62 110 VAL C CA 1
ATOM 5215 C C . VAL C 1 112 ? 117.558 35.033 19.437 1.00 34.60 110 VAL C C 1
ATOM 5216 O O . VAL C 1 112 ? 117.786 34.841 18.226 1.00 36.11 110 VAL C O 1
ATOM 5220 N N . LEU C 1 113 ? 116.362 34.862 19.976 1.00 32.39 111 LEU C N 1
ATOM 5221 C CA . LEU C 1 113 ? 115.230 34.291 19.240 1.00 32.48 111 LEU C CA 1
ATOM 5222 C C . LEU C 1 113 ? 114.521 35.370 18.402 1.00 32.92 111 LEU C C 1
ATOM 5223 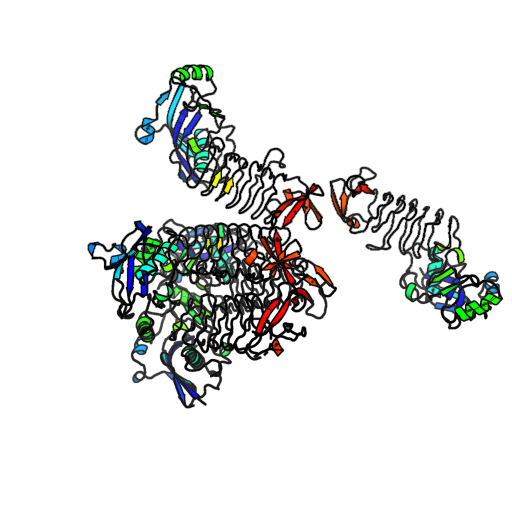O O . LEU C 1 113 ? 114.456 36.551 18.789 1.00 32.59 111 LEU C O 1
ATOM 5228 N N . THR C 1 114 ? 113.996 34.955 17.258 1.00 32.13 112 THR C N 1
ATOM 5229 C CA . THR C 1 114 ? 113.283 35.841 16.369 1.00 30.89 112 THR C CA 1
ATOM 5230 C C . THR C 1 114 ? 111.847 35.985 16.838 1.00 29.88 112 THR C C 1
ATOM 5231 O O . THR C 1 114 ? 111.276 35.026 17.258 1.00 30.36 112 THR C O 1
ATOM 5235 N N . ASN C 1 115 ? 111.264 37.186 16.773 1.00 30.88 113 ASN C N 1
ATOM 5236 C CA . ASN C 1 115 ? 109.820 37.345 17.021 1.00 31.78 113 ASN C CA 1
ATOM 5237 C C . ASN C 1 115 ? 109.073 36.781 15.816 1.00 31.92 113 ASN C C 1
ATOM 5238 O O . ASN C 1 115 ? 109.322 37.208 14.671 1.00 33.47 113 ASN C O 1
ATOM 5243 N N . VAL C 1 116 ? 108.171 35.845 16.052 1.00 32.10 114 VAL C N 1
ATOM 5244 C CA . VAL C 1 116 ? 107.539 35.077 14.976 1.00 30.80 114 VAL C CA 1
ATOM 5245 C C . VAL C 1 116 ? 106.015 35.213 15.000 1.00 30.96 114 VAL C C 1
ATOM 5246 O O . VAL C 1 116 ? 105.407 35.242 16.094 1.00 28.55 114 VAL C O 1
ATOM 5250 N N . VAL C 1 117 ? 105.402 35.314 13.809 1.00 28.68 115 VAL C N 1
ATOM 5251 C CA . VAL C 1 117 ? 103.928 35.249 13.682 1.00 29.26 115 VAL C CA 1
ATOM 5252 C C . VAL C 1 117 ? 103.561 33.764 13.469 1.00 30.29 115 VAL C C 1
ATOM 5253 O O . VAL C 1 117 ? 103.863 33.186 12.406 1.00 28.94 115 VAL C O 1
ATOM 5257 N N . TRP C 1 118 ? 103.022 33.115 14.506 1.00 29.36 116 TRP C N 1
ATOM 5258 C CA . TRP C 1 118 ? 102.781 31.667 14.459 1.00 29.71 116 TRP C CA 1
ATOM 5259 C C . TRP C 1 118 ? 101.369 31.475 13.860 1.00 30.62 116 TRP C C 1
ATOM 5260 O O . TRP C 1 118 ? 100.406 31.994 14.466 1.00 30.94 116 TRP C O 1
ATOM 5271 N N . THR C 1 119 ? 101.223 30.770 12.715 1.00 27.97 117 THR C N 1
ATOM 5272 C CA . THR C 1 119 ? 99.918 30.718 12.022 1.00 29.39 117 THR C CA 1
ATOM 5273 C C . THR C 1 119 ? 99.504 29.263 11.784 1.00 30.49 117 THR C C 1
ATOM 5274 O O . THR C 1 119 ? 100.320 28.344 11.983 1.00 29.83 117 THR C O 1
ATOM 5278 N N . ASN C 1 120 ? 98.268 29.077 11.350 1.00 31.30 118 ASN C N 1
ATOM 5279 C CA . ASN C 1 120 ? 97.765 27.756 10.946 1.00 32.67 118 ASN C CA 1
ATOM 5280 C C . ASN C 1 120 ? 98.411 27.282 9.638 1.00 32.25 118 ASN C C 1
ATOM 5281 O O . ASN C 1 120 ? 98.166 26.164 9.171 1.00 33.31 118 ASN C O 1
ATOM 5286 N N . HIS C 1 121 ? 99.251 28.132 9.044 1.00 30.86 119 HIS C N 1
ATOM 5287 C CA . HIS C 1 121 ? 100.055 27.728 7.882 1.00 32.13 119 HIS C CA 1
ATOM 5288 C C . HIS C 1 121 ? 101.564 27.611 8.192 1.00 31.54 119 HIS C C 1
ATOM 5289 O O . HIS C 1 121 ? 102.367 27.452 7.293 1.00 33.26 119 HIS C O 1
ATOM 5296 N N . GLY C 1 122 ? 101.916 27.762 9.461 1.00 31.39 120 GLY C N 1
ATOM 5297 C CA . GLY C 1 122 ? 103.301 27.639 9.898 1.00 31.05 120 GLY C CA 1
ATOM 5298 C C . GLY C 1 122 ? 103.831 28.983 10.335 1.00 30.32 120 GLY C C 1
ATOM 5299 O O . GLY C 1 122 ? 103.119 29.984 10.341 1.00 30.82 120 GLY C O 1
ATOM 5300 N N . PRO C 1 123 ? 105.076 29.011 10.741 1.00 30.54 121 PRO C N 1
ATOM 5301 C CA . PRO C 1 123 ? 105.699 30.240 11.213 1.00 29.64 121 PRO C CA 1
ATOM 5302 C C . PRO C 1 123 ? 105.898 31.200 10.059 1.00 31.29 121 PRO C C 1
ATOM 5303 O O . PRO C 1 123 ? 106.259 30.748 8.947 1.00 31.51 121 PRO C O 1
ATOM 5307 N N . CYS C 1 124 ? 105.685 32.500 10.321 1.00 29.74 122 CYS C N 1
ATOM 5308 C CA . CYS C 1 124 ? 105.930 33.560 9.378 1.00 30.18 122 CYS C CA 1
ATOM 5309 C C . CYS C 1 124 ? 106.699 34.705 10.024 1.00 29.95 122 CYS C C 1
ATOM 5310 O O . CYS C 1 124 ? 106.628 34.915 11.200 1.00 30.11 122 CYS C O 1
ATOM 5313 N N . ALA C 1 125 ? 107.402 35.485 9.234 1.00 28.67 123 ALA C N 1
ATOM 5314 C CA . ALA C 1 125 ? 108.119 36.642 9.775 1.00 28.56 123 ALA C CA 1
ATOM 5315 C C . ALA C 1 125 ? 107.108 37.796 9.981 1.00 29.59 123 ALA C C 1
ATOM 5316 O O . ALA C 1 125 ? 106.024 37.825 9.377 1.00 29.52 123 ALA C O 1
ATOM 5318 N N . ILE C 1 126 ? 107.453 38.760 10.839 1.00 30.42 124 ILE C N 1
ATOM 5319 C CA . ILE C 1 126 ? 106.620 39.916 10.949 1.00 30.97 124 ILE C CA 1
ATOM 5320 C C . ILE C 1 126 ? 106.718 40.772 9.688 1.00 32.05 124 ILE C C 1
ATOM 5321 O O . ILE C 1 126 ? 105.735 41.382 9.232 1.00 32.18 124 ILE C O 1
ATOM 5326 N N . ASP C 1 127 ? 107.903 40.828 9.094 1.00 31.05 125 ASP C N 1
ATOM 5327 C CA . ASP C 1 127 ? 108.066 41.663 7.924 1.00 31.77 125 ASP C CA 1
ATOM 5328 C C . ASP C 1 127 ? 107.239 41.118 6.771 1.00 30.30 125 ASP C C 1
ATOM 5329 O O . ASP C 1 127 ? 107.325 39.917 6.467 1.00 31.13 125 ASP C O 1
ATOM 5334 N N . GLY C 1 128 ? 106.471 42.014 6.134 1.00 29.33 126 GLY C N 1
ATOM 5335 C CA . GLY C 1 128 ? 105.633 41.676 5.005 1.00 28.93 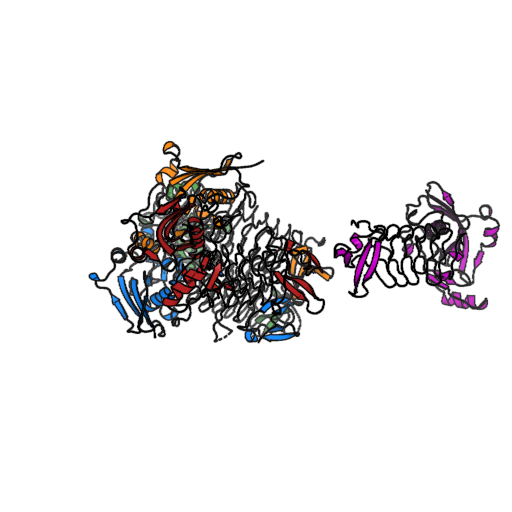126 GLY C CA 1
ATOM 5336 C C . GLY C 1 128 ? 104.462 40.780 5.375 1.00 29.11 126 GLY C C 1
ATOM 5337 O O . GLY C 1 128 ? 103.834 40.159 4.464 1.00 28.19 126 GLY C O 1
ATOM 5338 N N . PHE C 1 129 ? 104.118 40.709 6.676 1.00 27.64 127 PHE C N 1
ATOM 5339 C CA . PHE C 1 129 ? 103.084 39.765 7.061 1.00 28.28 127 PHE C CA 1
ATOM 5340 C C . PHE C 1 129 ? 101.703 40.048 6.452 1.00 28.75 127 PHE C C 1
ATOM 5341 O O . PHE C 1 129 ? 100.964 39.118 6.145 1.00 30.01 127 PHE C O 1
ATOM 5349 N N . GLU C 1 130 ? 101.321 41.313 6.311 1.00 28.78 128 GLU C N 1
ATOM 5350 C CA . GLU C 1 130 ? 99.968 41.597 5.851 1.00 29.08 128 GLU C CA 1
ATOM 5351 C C . GLU C 1 130 ? 99.773 41.105 4.391 1.00 28.95 128 GLU C C 1
ATOM 5352 O O . GLU C 1 130 ? 98.694 40.638 4.026 1.00 28.79 128 GLU C O 1
ATOM 5358 N N . ALA C 1 131 ? 100.816 41.250 3.567 1.00 28.20 129 ALA C N 1
ATOM 5359 C CA . ALA C 1 131 ? 100.831 40.736 2.182 1.00 28.71 129 ALA C CA 1
ATOM 5360 C C . ALA C 1 131 ? 100.829 39.203 2.218 1.00 28.70 129 ALA C C 1
ATOM 5361 O O . ALA C 1 131 ? 100.125 38.564 1.436 1.00 30.39 129 ALA C O 1
ATOM 5363 N N . VAL C 1 132 ? 101.608 38.603 3.106 1.00 27.55 130 VAL C N 1
ATOM 5364 C CA . VAL C 1 132 ? 101.570 37.141 3.259 1.00 28.12 130 VAL C CA 1
ATOM 5365 C C . VAL C 1 132 ? 100.147 36.648 3.616 1.00 28.49 130 VAL C C 1
ATOM 5366 O O . VAL C 1 132 ? 99.655 35.614 3.102 1.00 28.59 130 VAL C O 1
ATOM 5370 N N . ARG C 1 133 ? 99.514 37.340 4.557 1.00 29.13 131 ARG C N 1
ATOM 5371 C CA . ARG C 1 133 ? 98.167 36.976 4.989 1.00 27.90 131 ARG C CA 1
ATOM 5372 C C . ARG C 1 133 ? 97.216 36.968 3.788 1.00 28.49 131 ARG C C 1
ATOM 5373 O O . ARG C 1 133 ? 96.391 36.059 3.630 1.00 29.83 131 ARG C O 1
ATOM 5381 N N . ALA C 1 134 ? 97.277 37.993 2.940 1.00 26.94 132 ALA C N 1
ATOM 5382 C CA . ALA C 1 134 ? 96.326 38.040 1.872 1.00 27.30 132 ALA C CA 1
ATOM 5383 C C . ALA C 1 134 ? 96.592 36.899 0.915 1.00 27.96 132 ALA C C 1
ATOM 5384 O O . ALA C 1 134 ? 95.656 36.413 0.258 1.00 27.59 132 ALA C O 1
ATOM 5386 N N . ARG C 1 135 ? 97.846 36.483 0.797 1.00 28.01 133 ARG C N 1
ATOM 5387 C CA . ARG C 1 135 ? 98.165 35.398 -0.178 1.00 29.27 133 ARG C CA 1
ATOM 5388 C C . ARG C 1 135 ? 97.716 34.041 0.388 1.00 29.85 133 ARG C C 1
ATOM 5389 O O . ARG C 1 135 ? 97.212 33.153 -0.331 1.00 30.83 133 ARG C O 1
ATOM 5397 N N . LEU C 1 136 ? 97.998 33.848 1.641 1.00 28.16 134 LEU C N 1
ATOM 5398 C CA . LEU C 1 136 ? 97.573 32.612 2.307 1.00 30.31 134 LEU C CA 1
ATOM 5399 C C . LEU C 1 136 ? 96.053 32.451 2.339 1.00 31.36 134 LEU C C 1
ATOM 5400 O O . LEU C 1 136 ? 95.585 31.340 2.305 1.00 31.90 134 LEU C O 1
ATOM 5405 N N . ARG C 1 137 ? 95.292 33.556 2.407 1.00 32.11 135 ARG C N 1
ATOM 5406 C CA . ARG C 1 137 ? 93.844 33.460 2.457 1.00 31.69 135 ARG C CA 1
ATOM 5407 C C . ARG C 1 137 ? 93.293 32.797 1.198 1.00 32.54 135 ARG C C 1
ATOM 5408 O O . ARG C 1 137 ? 92.169 32.315 1.204 1.00 31.04 135 ARG C O 1
ATOM 5416 N N . ARG C 1 138 ? 94.081 32.749 0.124 1.00 33.04 136 ARG C N 1
ATOM 5417 C CA A ARG C 1 138 ? 93.693 31.958 -1.033 0.50 34.59 136 ARG C CA 1
ATOM 5418 C CA B ARG C 1 138 ? 93.711 31.955 -1.034 0.50 34.46 136 ARG C CA 1
ATOM 5419 C C . ARG C 1 138 ? 93.559 30.458 -0.683 1.00 36.20 136 ARG C C 1
ATOM 5420 O O . ARG C 1 138 ? 92.869 29.714 -1.393 1.00 35.19 136 ARG C O 1
ATOM 5435 N N . ARG C 1 139 ? 94.225 30.018 0.398 1.00 37.19 137 ARG C N 1
ATOM 5436 C CA . ARG C 1 139 ? 94.178 28.612 0.840 1.00 38.98 137 ARG C CA 1
ATOM 5437 C C . ARG C 1 139 ? 93.051 28.337 1.842 1.00 40.73 137 ARG C C 1
ATOM 5438 O O . ARG C 1 139 ? 92.599 27.207 2.015 1.00 41.94 137 ARG C O 1
ATOM 5446 N N . GLY C 1 140 ? 92.554 29.368 2.484 1.00 39.65 138 GLY C N 1
ATOM 5447 C CA . GLY C 1 140 ? 91.528 29.171 3.470 1.00 39.31 138 GLY C CA 1
ATOM 5448 C C . GLY C 1 140 ? 91.793 30.249 4.495 1.00 38.57 138 GLY C C 1
ATOM 5449 O O . GLY C 1 140 ? 92.575 31.178 4.209 1.00 38.48 138 GLY C O 1
ATOM 5450 N N . PRO C 1 141 ? 91.146 30.146 5.672 1.00 37.01 139 PRO C N 1
ATOM 5451 C CA . PRO C 1 141 ? 91.266 31.186 6.673 1.00 34.86 139 PRO C CA 1
ATOM 5452 C C . PRO C 1 141 ? 92.698 31.307 7.153 1.00 34.24 139 PRO C C 1
ATOM 5453 O O . PRO C 1 141 ? 93.435 30.314 7.180 1.00 33.70 139 PRO C O 1
ATOM 5457 N N . VAL C 1 142 ? 93.084 32.495 7.604 1.00 31.89 140 VAL C N 1
ATOM 5458 C CA . VAL C 1 142 ? 94.412 32.638 8.159 1.00 30.94 140 VAL C CA 1
ATOM 5459 C C . VAL C 1 142 ? 94.216 32.989 9.636 1.00 31.08 140 VAL C C 1
ATOM 5460 O O . VAL C 1 142 ? 93.597 34.029 9.968 1.00 30.75 140 VAL C O 1
ATOM 5464 N N . THR C 1 143 ? 94.731 32.106 10.480 1.00 29.02 141 THR C N 1
ATOM 5465 C CA . THR C 1 143 ? 94.599 32.184 11.911 1.00 30.14 141 THR C CA 1
ATOM 5466 C C . THR C 1 143 ? 95.974 32.368 12.526 1.00 29.60 141 THR C C 1
ATOM 5467 O O . THR C 1 143 ? 96.913 31.576 12.286 1.00 30.00 141 THR C O 1
ATOM 5471 N N . VAL C 1 144 ? 96.104 33.405 13.323 1.00 28.11 142 VAL C N 1
ATOM 5472 C CA . VAL C 1 144 ? 97.402 33.635 14.002 1.00 28.75 142 VAL C CA 1
ATOM 5473 C C . VAL C 1 144 ? 97.234 33.208 15.460 1.00 28.87 142 VAL C C 1
ATOM 5474 O O . VAL C 1 144 ? 96.369 33.729 16.146 1.00 29.53 142 VAL C O 1
ATOM 5478 N N . TYR C 1 145 ? 98.010 32.225 15.901 1.00 30.67 143 TYR C N 1
ATOM 5479 C CA . TYR C 1 145 ? 97.968 31.699 17.288 1.00 29.68 143 TYR C CA 1
ATOM 5480 C C . TYR C 1 145 ? 98.672 32.601 18.310 1.00 30.48 143 TYR C C 1
ATOM 5481 O O . TYR C 1 145 ? 98.238 32.693 19.477 1.00 30.98 143 TYR C O 1
ATOM 5490 N N . GLY C 1 146 ? 99.696 33.321 17.865 1.00 28.82 144 GLY C N 1
ATOM 5491 C CA . GLY C 1 146 ? 100.426 34.205 18.764 1.00 28.69 144 GLY C CA 1
ATOM 5492 C C . GLY C 1 146 ? 101.509 34.903 17.929 1.00 29.83 144 GLY C C 1
ATOM 5493 O O . GLY C 1 146 ? 101.750 34.555 16.768 1.00 28.59 144 GLY C O 1
ATOM 5494 N N . VAL C 1 147 ? 102.089 35.942 18.489 1.00 29.16 145 VAL C N 1
ATOM 5495 C CA . VAL C 1 147 ? 103.213 36.628 17.858 1.00 29.15 145 VAL C CA 1
ATOM 5496 C C . VAL C 1 147 ? 104.268 36.707 18.966 1.00 29.87 145 VAL C C 1
ATOM 5497 O O . VAL C 1 147 ? 104.130 37.488 19.907 1.00 30.26 145 VAL C O 1
ATOM 5501 N N . ASP C 1 148 ? 105.327 35.925 18.886 1.00 29.99 146 ASP C N 1
ATOM 5502 C CA . ASP C 1 148 ? 106.219 35.874 20.052 1.00 30.71 146 ASP C CA 1
ATOM 5503 C C . ASP C 1 148 ? 107.476 35.095 19.686 1.00 31.32 146 ASP C C 1
ATOM 5504 O O . ASP C 1 148 ? 107.556 34.454 18.629 1.00 30.83 146 ASP C O 1
ATOM 5509 N N . LYS C 1 149 ? 108.445 35.158 20.579 1.00 31.06 147 LYS C N 1
ATOM 5510 C CA . LYS C 1 149 ? 109.738 34.500 20.407 1.00 31.67 147 LYS C CA 1
ATOM 5511 C C . LYS C 1 149 ? 109.667 33.029 20.759 1.00 32.45 147 LYS C C 1
ATOM 5512 O O . LYS C 1 149 ? 110.526 32.275 20.323 1.00 33.01 147 LYS C O 1
ATOM 5518 N N . PHE C 1 150 ? 108.649 32.618 21.529 1.00 31.70 148 PHE C N 1
ATOM 5519 C CA . PHE C 1 150 ? 108.540 31.209 21.960 1.00 32.97 148 PHE C CA 1
ATOM 5520 C C . PHE C 1 150 ? 107.248 30.602 21.487 1.00 32.83 148 PHE C C 1
ATOM 5521 O O . PHE C 1 150 ? 106.232 31.181 21.681 1.00 34.30 148 PHE C O 1
ATOM 5529 N N . PRO C 1 151 ? 107.296 29.404 20.878 1.00 32.41 149 PRO C N 1
ATOM 5530 C CA . PRO C 1 151 ? 106.064 28.763 20.448 1.00 32.52 149 PRO C CA 1
ATOM 5531 C C . PRO C 1 151 ? 105.512 27.821 21.514 1.00 33.21 149 PRO C C 1
ATOM 5532 O O . PRO C 1 151 ? 106.028 27.794 22.659 1.00 33.28 149 PRO C O 1
ATOM 5536 N N . ARG C 1 152 ? 104.550 26.995 21.098 1.00 33.49 150 ARG C N 1
ATOM 5537 C CA . ARG C 1 152 ? 103.822 26.130 22.041 1.00 32.93 150 ARG C CA 1
ATOM 5538 C C . ARG C 1 152 ? 104.535 24.807 22.102 1.00 33.00 150 ARG C C 1
ATOM 5539 O O . ARG C 1 152 ? 104.807 24.176 21.052 1.00 31.39 150 ARG C O 1
ATOM 5547 N N . MET C 1 153 ? 104.857 24.364 23.308 1.00 31.93 151 MET C N 1
ATOM 5548 C CA . MET C 1 153 ? 105.655 23.141 23.433 1.00 31.34 151 MET C CA 1
ATOM 5549 C C . MET C 1 153 ? 105.130 21.960 22.643 1.00 31.81 151 MET C C 1
ATOM 5550 O O . MET C 1 153 ? 105.914 21.225 22.004 1.00 30.46 151 MET C O 1
ATOM 5555 N N . VAL C 1 154 ? 103.814 21.730 22.720 1.00 31.12 152 VAL C N 1
ATOM 5556 C CA . VAL C 1 154 ? 103.232 20.536 22.180 1.00 31.35 152 VAL C CA 1
ATOM 5557 C C . VAL C 1 154 ? 103.373 20.465 20.686 1.00 30.23 152 VAL C C 1
ATOM 5558 O O . VAL C 1 154 ? 103.173 19.416 20.072 1.00 31.15 152 VAL C O 1
ATOM 5562 N N . ASP C 1 155 ? 103.706 21.584 20.085 1.00 31.14 153 ASP C N 1
ATOM 5563 C CA . ASP C 1 155 ? 103.852 21.590 18.632 1.00 31.61 153 ASP C CA 1
ATOM 5564 C C . ASP C 1 155 ? 105.227 21.047 18.185 1.00 31.92 153 ASP C C 1
ATOM 5565 O O . ASP C 1 155 ? 105.540 20.989 16.975 1.00 31.26 153 ASP C O 1
ATOM 5570 N N . TYR C 1 156 ? 106.024 20.680 19.184 1.00 30.87 154 TYR C N 1
ATOM 5571 C CA . TYR C 1 156 ? 107.397 20.159 19.027 1.00 31.49 154 TYR C CA 1
ATOM 5572 C C . TYR C 1 156 ? 107.524 18.802 19.719 1.00 31.95 154 TYR C C 1
ATOM 5573 O O . TYR C 1 156 ? 108.094 17.878 19.155 1.00 31.95 154 TYR C O 1
ATOM 5582 N N . VAL C 1 157 ? 107.000 18.683 20.932 1.00 30.63 155 VAL C N 1
ATOM 5583 C CA . VAL C 1 157 ? 107.012 17.379 21.591 1.00 31.03 155 VAL C CA 1
ATOM 5584 C C . VAL C 1 157 ? 105.848 17.289 22.525 1.00 30.99 155 VAL C C 1
ATOM 5585 O O . VAL C 1 157 ? 105.538 18.259 23.201 1.00 31.66 155 VAL C O 1
ATOM 5589 N N . VAL C 1 158 ? 105.234 16.114 22.580 1.00 31.77 156 VAL C N 1
ATOM 5590 C CA . VAL C 1 158 ? 104.306 15.775 23.647 1.00 32.74 156 VAL C CA 1
ATOM 5591 C C . VAL C 1 158 ? 104.975 14.805 24.614 1.00 32.32 156 VAL C C 1
ATOM 5592 O O . VAL C 1 158 ? 105.184 13.640 24.305 1.00 32.11 156 VAL C O 1
ATOM 5596 N N . PRO C 1 159 ? 105.354 15.298 25.785 1.00 33.86 157 PRO C N 1
ATOM 5597 C CA . PRO C 1 159 ? 106.088 14.382 26.670 1.00 35.01 157 PRO C CA 1
ATOM 5598 C C . PRO C 1 159 ? 105.135 13.352 27.319 1.00 35.02 157 PRO C C 1
ATOM 5599 O O . PRO C 1 159 ? 103.928 13.618 27.441 1.00 34.24 157 PRO C O 1
ATOM 5603 N N . THR C 1 160 ? 105.645 12.166 27.677 1.00 35.61 158 THR C N 1
ATOM 5604 C CA . THR C 1 160 ? 104.762 11.092 28.100 1.00 35.71 158 THR C CA 1
ATOM 5605 C C . THR C 1 160 ? 104.361 11.227 29.591 1.00 35.35 158 THR C C 1
ATOM 5606 O O . THR C 1 160 ? 105.093 11.831 30.383 1.00 35.47 158 THR C O 1
ATOM 5610 N N . GLY C 1 161 ? 103.198 10.681 29.957 1.00 34.52 159 GLY C N 1
ATOM 5611 C CA . GLY C 1 161 ? 102.651 10.785 31.318 1.00 33.56 159 GLY C CA 1
ATOM 5612 C C . GLY C 1 161 ? 102.111 12.154 31.695 1.00 34.02 159 GLY C C 1
ATOM 5613 O O . GLY C 1 161 ? 101.986 12.472 32.876 1.00 32.82 159 GLY C O 1
ATOM 5614 N N . VAL C 1 162 ? 101.764 12.990 30.719 1.00 34.24 160 VAL C N 1
ATOM 5615 C CA . VAL C 1 162 ? 101.271 14.328 31.081 1.00 35.68 160 VAL C CA 1
ATOM 5616 C C . VAL C 1 162 ? 99.949 14.637 30.412 1.00 35.73 160 VAL C C 1
ATOM 5617 O O . VAL C 1 162 ? 99.656 14.114 29.328 1.00 34.49 160 VAL C O 1
ATOM 5621 N N . ARG C 1 163 ? 99.142 15.469 31.067 1.00 33.53 161 ARG C N 1
ATOM 5622 C CA . ARG C 1 163 ? 97.978 16.021 30.411 1.00 32.10 161 ARG C CA 1
ATOM 5623 C C . ARG C 1 163 ? 98.138 17.532 30.386 1.00 32.28 161 ARG C C 1
ATOM 5624 O O . ARG C 1 163 ? 98.673 18.117 31.338 1.00 31.70 161 ARG C O 1
ATOM 5632 N N . ILE C 1 164 ? 97.664 18.170 29.322 1.00 31.31 162 ILE C N 1
ATOM 5633 C CA . ILE C 1 164 ? 97.732 19.647 29.212 1.00 30.45 162 ILE C CA 1
ATOM 5634 C C . ILE C 1 164 ? 96.365 19.999 28.621 1.00 31.02 162 ILE C C 1
ATOM 5635 O O . ILE C 1 164 ? 96.079 19.666 27.476 1.00 29.63 162 ILE C O 1
ATOM 5640 N N . ALA C 1 165 ? 95.489 20.586 29.423 1.00 31.18 163 ALA C N 1
ATOM 5641 C CA . ALA C 1 165 ? 94.098 20.813 28.983 1.00 30.50 163 ALA C CA 1
ATOM 5642 C C . ALA C 1 165 ? 94.041 21.857 27.873 1.00 31.47 163 ALA C C 1
ATOM 5643 O O . ALA C 1 165 ? 93.228 21.731 26.959 1.00 34.78 163 ALA C O 1
ATOM 5645 N N . ASP C 1 166 ? 94.843 22.916 27.993 1.00 30.39 164 ASP C N 1
ATOM 5646 C CA . ASP C 1 166 ? 94.875 23.943 26.988 1.00 31.80 164 ASP C CA 1
ATOM 5647 C C . ASP C 1 166 ? 96.316 24.179 26.670 1.00 32.73 164 ASP C C 1
ATOM 5648 O O . ASP C 1 166 ? 97.015 24.885 27.400 1.00 31.60 164 ASP C O 1
ATOM 5653 N N . ALA C 1 167 ? 96.770 23.619 25.558 1.00 31.88 165 ALA C N 1
ATOM 5654 C CA . ALA C 1 167 ? 98.209 23.702 25.276 1.00 31.83 165 ALA C CA 1
ATOM 5655 C C . ALA C 1 167 ? 98.752 25.058 24.794 1.00 32.88 165 ALA C C 1
ATOM 5656 O O . ALA C 1 167 ? 99.957 25.173 24.553 1.00 33.13 165 ALA C O 1
ATOM 5658 N N . ASP C 1 168 ? 97.883 26.065 24.607 1.00 31.85 166 ASP C N 1
ATOM 5659 C CA . ASP C 1 168 ? 98.303 27.447 24.472 1.00 31.96 166 ASP C CA 1
ATOM 5660 C C . ASP C 1 168 ? 99.128 27.888 25.681 1.00 34.02 166 ASP C C 1
ATOM 5661 O O . ASP C 1 168 ? 99.873 28.866 25.596 1.00 34.18 166 ASP C O 1
ATOM 5666 N N . ARG C 1 169 ? 99.020 27.157 26.788 1.00 32.71 167 ARG C N 1
ATOM 5667 C CA . ARG C 1 169 ? 99.571 27.684 28.045 1.00 33.94 167 ARG C CA 1
ATOM 5668 C C . ARG C 1 169 ? 100.886 27.072 28.464 1.00 33.08 167 ARG C C 1
ATOM 5669 O O . ARG C 1 169 ? 101.342 27.267 29.601 1.00 33.21 167 ARG C O 1
ATOM 5677 N N . VAL C 1 170 ? 101.523 26.323 27.585 1.00 32.70 168 VAL C N 1
ATOM 5678 C CA . VAL C 1 170 ? 102.806 25.754 27.955 1.00 30.64 168 VAL C CA 1
ATOM 5679 C C . VAL C 1 170 ? 103.824 26.137 26.875 1.00 32.21 168 VAL C C 1
ATOM 5680 O O . VAL C 1 170 ? 103.757 25.636 25.747 1.00 30.60 168 VAL C O 1
ATOM 5684 N N . ARG C 1 171 ? 104.807 26.962 27.236 1.00 30.73 169 ARG C N 1
ATOM 5685 C CA . ARG C 1 171 ? 105.813 27.367 26.258 1.00 32.86 169 ARG C CA 1
ATOM 5686 C C . ARG C 1 171 ? 106.792 26.225 25.946 1.00 32.16 169 ARG C C 1
ATOM 5687 O O . ARG C 1 171 ? 107.112 25.418 26.802 1.00 32.09 169 ARG C O 1
ATOM 5695 N N . LEU C 1 172 ? 107.267 26.138 24.713 1.00 32.16 170 LEU C N 1
ATOM 5696 C CA . LEU C 1 172 ? 108.407 25.257 24.449 1.00 30.69 170 LEU C CA 1
ATOM 5697 C C . LEU C 1 172 ? 109.566 25.658 25.403 1.00 30.58 170 LEU C C 1
ATOM 5698 O O . LEU C 1 172 ? 109.827 26.838 25.588 1.00 30.44 170 LEU C O 1
ATOM 5703 N N . GLY C 1 173 ? 110.226 24.673 26.021 1.00 29.98 171 GLY C N 1
ATOM 5704 C CA . GLY C 1 173 ? 111.207 24.900 27.087 1.00 30.81 171 GLY C CA 1
ATOM 5705 C C . GLY C 1 173 ? 110.683 24.523 28.478 1.00 31.61 171 GLY C C 1
ATOM 5706 O O . GLY C 1 173 ? 111.439 24.507 29.440 1.00 32.47 171 GLY C O 1
ATOM 5707 N N . ALA C 1 174 ? 109.383 24.290 28.599 1.00 31.09 172 ALA C N 1
ATOM 5708 C CA . ALA C 1 174 ? 108.763 23.896 29.873 1.00 30.80 172 ALA C CA 1
ATOM 5709 C C . ALA C 1 174 ? 109.103 22.451 30.085 1.00 31.77 172 ALA C C 1
ATOM 5710 O O . ALA C 1 174 ? 109.097 21.678 29.116 1.00 32.92 172 ALA C O 1
ATOM 5712 N N . HIS C 1 175 ? 109.320 22.068 31.346 1.00 30.19 173 HIS C N 1
ATOM 5713 C CA . HIS C 1 175 ? 109.718 20.700 31.710 1.00 30.02 173 HIS C CA 1
ATOM 5714 C C . HIS C 1 175 ? 108.614 20.075 32.564 1.00 30.91 173 HIS C C 1
ATOM 5715 O O . HIS C 1 175 ? 108.422 20.484 33.699 1.00 30.50 173 HIS C O 1
ATOM 5722 N N . LEU C 1 176 ? 107.855 19.124 32.022 1.00 30.95 174 LEU C N 1
ATOM 5723 C CA . LEU C 1 176 ? 106.732 18.536 32.766 1.00 31.56 174 LEU C CA 1
ATOM 5724 C C . LEU C 1 176 ? 106.947 17.070 33.007 1.00 31.84 174 LEU C C 1
ATOM 5725 O O . LEU C 1 176 ? 106.855 16.263 32.063 1.00 31.39 174 LEU C O 1
ATOM 5730 N N . ALA C 1 177 ? 107.246 16.726 34.263 1.00 30.99 175 ALA C N 1
ATOM 5731 C CA . ALA C 1 177 ? 107.532 15.354 34.647 1.00 30.70 175 ALA C CA 1
ATOM 5732 C C . ALA C 1 177 ? 106.297 14.423 34.549 1.00 30.37 175 ALA C C 1
ATOM 5733 O O . ALA C 1 177 ? 105.139 14.884 34.643 1.00 30.13 175 ALA C O 1
ATOM 5735 N N . PRO C 1 178 ? 106.524 13.105 34.388 1.00 32.56 176 PRO C N 1
ATOM 5736 C CA . PRO C 1 178 ? 105.373 12.200 34.305 1.00 32.15 176 PRO C CA 1
ATOM 5737 C C . PRO C 1 178 ? 104.453 12.328 35.509 1.00 32.16 176 PRO C C 1
ATOM 5738 O O . PRO C 1 178 ? 104.926 12.475 36.647 1.00 31.85 176 PRO C O 1
ATOM 5742 N N . GLY C 1 179 ? 103.150 12.252 35.270 1.00 31.70 177 GLY C N 1
ATOM 5743 C CA . GLY C 1 179 ? 102.167 12.422 36.340 1.00 30.70 177 GLY C CA 1
ATOM 5744 C C . GLY C 1 179 ? 101.683 13.846 36.470 1.00 30.80 177 GLY C C 1
ATOM 5745 O O . GLY C 1 179 ? 100.808 14.141 37.282 1.00 30.76 177 GLY C O 1
ATOM 5746 N N . THR C 1 180 ? 102.266 14.757 35.707 1.00 29.94 178 THR C N 1
ATOM 5747 C CA . THR C 1 180 ? 101.874 16.149 35.793 1.00 30.25 178 THR C CA 1
ATOM 5748 C C . THR C 1 180 ? 100.654 16.435 34.927 1.00 31.91 178 THR C C 1
ATOM 5749 O O . THR C 1 180 ? 100.574 15.960 33.784 1.00 32.07 178 THR C O 1
ATOM 5753 N N . THR C 1 181 ? 99.719 17.219 35.466 1.00 31.67 179 THR C N 1
ATOM 5754 C CA . THR C 1 181 ? 98.552 17.696 34.709 1.00 32.19 179 THR C CA 1
ATOM 5755 C C . THR C 1 181 ? 98.571 19.207 34.791 1.00 32.81 179 THR C C 1
ATOM 5756 O O . THR C 1 181 ? 98.647 19.763 35.905 1.00 32.62 179 THR C O 1
ATOM 5760 N N . VAL C 1 182 ? 98.516 19.889 33.631 1.00 31.66 180 VAL C N 1
ATOM 5761 C CA . VAL C 1 182 ? 98.406 21.323 33.596 1.00 31.64 180 VAL C CA 1
ATOM 5762 C C . VAL C 1 182 ? 96.948 21.539 33.191 1.00 33.09 180 VAL C C 1
ATOM 5763 O O . VAL C 1 182 ? 96.541 21.122 32.083 1.00 32.23 180 VAL C O 1
ATOM 5767 N N . MET C 1 183 ? 96.162 22.180 34.068 1.00 31.78 181 MET C N 1
ATOM 5768 C CA . MET C 1 183 ? 94.738 22.431 33.771 1.00 32.28 181 MET C CA 1
ATOM 5769 C C . MET C 1 183 ? 94.630 23.755 32.982 1.00 31.57 181 MET C C 1
ATOM 5770 O O . MET C 1 183 ? 95.620 24.421 32.714 1.00 31.76 181 MET C O 1
ATOM 5775 N N . HIS C 1 184 ? 93.418 24.164 32.612 1.00 32.07 182 HIS C N 1
ATOM 5776 C CA . HIS C 1 184 ? 93.292 25.286 31.662 1.00 31.72 182 HIS C CA 1
ATOM 5777 C C . HIS C 1 184 ? 93.885 26.562 32.209 1.00 33.34 182 HIS C C 1
ATOM 5778 O O . HIS C 1 184 ? 94.372 27.398 31.456 1.00 33.07 182 HIS C O 1
ATOM 5785 N N . GLU C 1 185 ? 93.804 26.764 33.514 1.00 33.00 183 GLU C N 1
ATOM 5786 C CA . GLU C 1 185 ? 94.347 28.004 34.145 1.00 32.99 183 GLU C CA 1
ATOM 5787 C C . GLU C 1 185 ? 95.858 27.884 34.505 1.00 33.59 183 GLU C C 1
ATOM 5788 O O . GLU C 1 185 ? 96.518 28.872 34.847 1.00 32.94 183 GLU C O 1
ATOM 5794 N N . GLY C 1 186 ? 96.423 26.685 34.415 1.00 31.60 184 GLY C N 1
ATOM 5795 C CA . GLY C 1 186 ? 97.866 26.545 34.684 1.00 31.69 184 GLY C CA 1
ATOM 5796 C C . GLY C 1 186 ? 98.635 27.201 33.545 1.00 33.59 184 GLY C C 1
ATOM 5797 O O . GLY C 1 186 ? 98.094 27.403 32.450 1.00 31.55 184 GLY C O 1
ATOM 5798 N N . PHE C 1 187 ? 99.898 27.573 33.799 1.00 33.81 185 PHE C N 1
ATOM 5799 C CA . PHE C 1 187 ? 100.762 28.144 32.781 1.00 32.33 185 PHE C CA 1
ATOM 5800 C C . PHE C 1 187 ? 102.190 27.756 33.159 1.00 32.62 185 PHE C C 1
ATOM 5801 O O . PHE C 1 187 ? 102.559 27.809 34.350 1.00 32.37 185 PHE C O 1
ATOM 5809 N N . VAL C 1 188 ? 102.981 27.266 32.208 1.00 31.26 186 VAL C N 1
ATOM 5810 C CA . VAL C 1 188 ? 104.363 26.943 32.532 1.00 31.18 186 VAL C CA 1
ATOM 5811 C C . VAL C 1 188 ? 105.253 27.606 31.482 1.00 31.67 186 VAL C C 1
ATOM 5812 O O . VAL C 1 188 ? 105.114 27.354 30.266 1.00 30.49 186 VAL C O 1
ATOM 5816 N N . ASN C 1 189 ? 106.181 28.420 31.957 1.00 30.96 187 ASN C N 1
ATOM 5817 C CA . ASN C 1 189 ? 107.110 29.112 31.109 1.00 30.44 187 ASN C CA 1
ATOM 5818 C C . ASN C 1 189 ? 108.319 28.192 30.749 1.00 30.76 187 ASN C C 1
ATOM 5819 O O . ASN C 1 189 ? 108.401 27.040 31.187 1.00 29.12 187 ASN C O 1
ATOM 5824 N N . TYR C 1 190 ? 109.274 28.705 29.974 1.00 30.65 188 TYR C N 1
ATOM 5825 C CA . TYR C 1 190 ? 110.447 27.885 29.622 1.00 30.04 188 TYR C CA 1
ATOM 5826 C C . TYR C 1 190 ? 111.385 27.791 30.791 1.00 31.16 188 TYR C C 1
ATOM 5827 O O . TYR C 1 190 ? 111.360 28.653 31.694 1.00 30.85 188 TYR C O 1
ATOM 5836 N N . ASN C 1 191 ? 112.267 26.784 30.752 1.00 30.22 189 ASN C N 1
ATOM 5837 C CA . ASN C 1 191 ? 113.221 26.556 31.848 1.00 30.97 189 ASN C CA 1
ATOM 5838 C C . ASN C 1 191 ? 112.503 26.526 33.206 1.00 30.96 189 ASN C C 1
ATOM 5839 O O . ASN C 1 191 ? 113.008 27.036 34.193 1.00 31.62 189 ASN C O 1
ATOM 5844 N N . ALA C 1 192 ? 111.370 25.831 33.278 1.00 30.16 190 ALA C N 1
ATOM 5845 C CA . ALA C 1 192 ? 110.557 25.879 34.471 1.00 30.57 190 ALA C CA 1
ATOM 5846 C C . ALA C 1 192 ? 109.668 24.662 34.414 1.00 31.60 190 ALA C C 1
ATOM 5847 O O . ALA C 1 192 ? 109.543 24.058 33.354 1.00 31.85 190 ALA C O 1
ATOM 5849 N N . GLY C 1 193 ? 109.041 24.304 35.538 1.00 31.18 191 GLY C N 1
ATOM 5850 C CA . GLY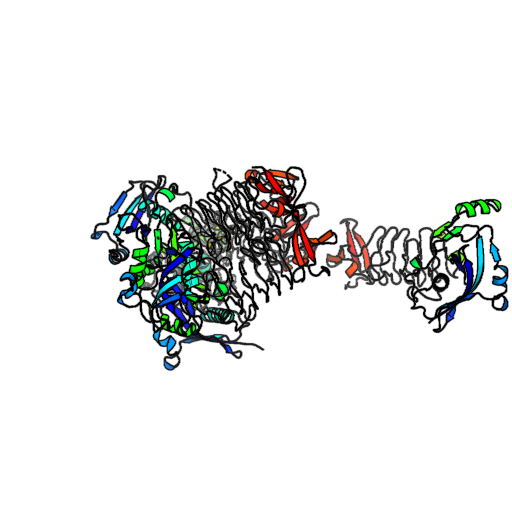 C 1 193 ? 108.062 23.202 35.494 1.00 31.66 191 GLY C CA 1
ATOM 5851 C C . GLY C 1 193 ? 108.111 22.285 36.712 1.00 30.78 191 GLY C C 1
ATOM 5852 O O . GLY C 1 193 ? 108.339 22.743 37.861 1.00 29.82 191 GLY C O 1
ATOM 5853 N N . THR C 1 194 ? 107.854 20.993 36.477 1.00 29.69 192 THR C N 1
ATOM 5854 C CA . THR C 1 194 ? 107.681 20.081 37.600 1.00 30.94 192 THR C CA 1
ATOM 5855 C C . THR C 1 194 ? 108.750 19.026 37.548 1.00 30.43 192 THR C C 1
ATOM 5856 O O . THR C 1 194 ? 109.191 18.644 36.447 1.00 30.73 192 THR C O 1
ATOM 5860 N N . LEU C 1 195 ? 109.135 18.500 38.708 1.00 30.34 193 LEU C N 1
ATOM 5861 C CA . LEU C 1 195 ? 110.117 17.437 38.761 1.00 30.42 193 LEU C CA 1
ATOM 5862 C C . LEU C 1 195 ? 109.417 16.117 38.974 1.00 30.98 193 LEU C C 1
ATOM 5863 O O . LEU C 1 195 ? 110.028 15.071 38.822 1.00 30.41 193 LEU C O 1
ATOM 5868 N N . GLY C 1 196 ? 108.153 16.160 39.379 1.00 31.21 194 GLY C N 1
ATOM 5869 C CA . GLY C 1 196 ? 107.423 14.928 39.678 1.00 31.93 194 GLY C CA 1
ATOM 5870 C C . GLY C 1 196 ? 105.965 15.049 39.285 1.00 31.50 194 GLY C C 1
ATOM 5871 O O . GLY C 1 196 ? 105.632 15.764 38.351 1.00 31.52 194 GLY C O 1
ATOM 5872 N N . ALA C 1 197 ? 105.086 14.392 40.021 1.00 32.05 195 ALA C N 1
ATOM 5873 C CA . ALA C 1 197 ? 103.680 14.450 39.669 1.00 32.49 195 ALA C CA 1
ATOM 5874 C C . ALA C 1 197 ? 103.046 15.624 40.370 1.00 33.20 195 ALA C C 1
ATOM 5875 O O . ALA C 1 197 ? 102.991 15.629 41.583 1.00 33.97 195 ALA C O 1
ATOM 5877 N N . SER C 1 198 ? 102.502 16.572 39.619 1.00 34.12 196 SER C N 1
ATOM 5878 C CA . SER C 1 198 ? 101.854 17.749 40.178 1.00 35.14 196 SER C CA 1
ATOM 5879 C C . SER C 1 198 ? 100.622 18.117 39.385 1.00 36.14 196 SER C C 1
ATOM 5880 O O . SER C 1 198 ? 100.622 17.964 38.158 1.00 36.06 196 SER C O 1
ATOM 5883 N N . MET C 1 199 ? 99.619 18.650 40.078 1.00 35.74 197 MET C N 1
ATOM 5884 C CA . MET C 1 199 ? 98.464 19.274 39.458 1.00 35.88 197 MET C CA 1
ATOM 5885 C C . MET C 1 199 ? 98.804 20.760 39.322 1.00 34.45 197 MET C C 1
ATOM 5886 O O . MET C 1 199 ? 99.033 21.423 40.338 1.00 34.99 197 MET C O 1
ATOM 5891 N N . VAL C 1 200 ? 98.921 21.261 38.095 1.00 31.58 198 VAL C N 1
ATOM 5892 C CA . VAL C 1 200 ? 99.274 22.667 37.859 1.00 31.55 198 VAL C CA 1
ATOM 5893 C C . VAL C 1 200 ? 98.078 23.443 37.324 1.00 32.14 198 VAL C C 1
ATOM 5894 O O . VAL C 1 200 ? 97.718 23.317 36.136 1.00 31.86 198 VAL C O 1
ATOM 5898 N N . GLU C 1 201 ? 97.478 24.281 38.178 1.00 30.76 199 GLU C N 1
ATOM 5899 C CA . GLU C 1 201 ? 96.404 25.113 37.759 1.00 30.69 199 GLU C CA 1
ATOM 5900 C C . GLU C 1 201 ? 96.737 26.564 37.963 1.00 31.52 199 GLU C C 1
ATOM 5901 O O . GLU C 1 201 ? 95.889 27.421 37.769 1.00 32.54 199 GLU C O 1
ATOM 5907 N N . GLY C 1 202 ? 97.972 26.852 38.321 1.00 31.33 200 GLY C N 1
ATOM 5908 C CA . GLY C 1 202 ? 98.408 28.239 38.376 1.00 31.82 200 GLY C CA 1
ATOM 5909 C C . GLY C 1 202 ? 99.689 28.459 37.590 1.00 31.97 200 GLY C C 1
ATOM 5910 O O . GLY C 1 202 ? 100.076 27.617 36.736 1.00 31.97 200 GLY C O 1
ATOM 5911 N N . ARG C 1 203 ? 100.328 29.590 37.847 1.00 29.87 201 ARG C N 1
ATOM 5912 C CA . ARG C 1 203 ? 101.388 30.103 36.948 1.00 30.23 201 ARG C CA 1
ATOM 5913 C C . ARG C 1 203 ? 102.805 29.886 37.420 1.00 31.16 201 ARG C C 1
ATOM 5914 O O . ARG C 1 203 ? 103.200 30.389 38.477 1.00 30.17 201 ARG C O 1
ATOM 5922 N N . ILE C 1 204 ? 103.576 29.142 36.626 1.00 30.19 202 ILE C N 1
ATOM 5923 C CA . ILE C 1 204 ? 104.943 28.840 36.982 1.00 31.20 202 ILE C CA 1
ATOM 5924 C C . ILE C 1 204 ? 105.872 29.701 36.100 1.00 31.79 202 ILE C C 1
ATOM 5925 O O . ILE C 1 204 ? 105.982 29.465 34.869 1.00 30.93 202 ILE C O 1
ATOM 5930 N N . SER C 1 205 ? 106.488 30.709 36.718 1.00 30.83 203 SER C N 1
ATOM 5931 C CA . SER C 1 205 ? 107.342 31.677 36.009 1.00 32.30 203 SER C CA 1
ATOM 5932 C C . SER C 1 205 ? 108.635 31.027 35.517 1.00 31.52 203 SER C C 1
ATOM 5933 O O . SER C 1 205 ? 109.015 29.950 36.009 1.00 31.52 203 SER C O 1
ATOM 5936 N N . ALA C 1 206 ? 109.358 31.687 34.593 1.00 30.55 204 ALA C N 1
ATOM 5937 C CA . ALA C 1 206 ? 110.576 31.083 34.054 1.00 30.08 204 ALA C CA 1
ATOM 5938 C C . ALA C 1 206 ? 111.510 30.836 35.215 1.00 31.32 204 ALA C C 1
ATOM 5939 O O . ALA C 1 206 ? 111.667 31.707 36.083 1.00 32.37 204 ALA C O 1
ATOM 5941 N N . GLY C 1 207 ? 112.207 29.713 35.215 1.00 29.84 205 GLY C N 1
ATOM 5942 C CA . GLY C 1 207 ? 113.170 29.476 36.261 1.00 29.69 205 GLY C CA 1
ATOM 5943 C C . GLY C 1 207 ? 112.600 28.741 37.449 1.00 31.10 205 GLY C C 1
ATOM 5944 O O . GLY C 1 207 ? 113.347 28.304 38.321 1.00 31.23 205 GLY C O 1
ATOM 5945 N N . VAL C 1 208 ? 111.280 28.624 37.519 1.00 30.12 206 VAL C N 1
ATOM 5946 C CA . VAL C 1 208 ? 110.663 28.126 38.758 1.00 30.55 206 VAL C CA 1
ATOM 5947 C C . VAL C 1 208 ? 110.439 26.635 38.656 1.00 30.48 206 VAL C C 1
ATOM 5948 O O . VAL C 1 208 ? 109.910 26.154 37.658 1.00 30.03 206 VAL C O 1
ATOM 5952 N N . VAL C 1 209 ? 110.836 25.894 39.680 1.00 32.51 207 VAL C N 1
ATOM 5953 C CA . VAL C 1 209 ? 110.606 24.450 39.650 1.00 33.07 207 VAL C CA 1
ATOM 5954 C C . VAL C 1 209 ? 109.763 24.027 40.854 1.00 32.56 207 VAL C C 1
ATOM 5955 O O . VAL C 1 209 ? 109.867 24.597 41.937 1.00 31.10 207 VAL C O 1
ATOM 5959 N N . VAL C 1 210 ? 108.905 23.049 40.626 1.00 31.95 208 VAL C N 1
ATOM 5960 C CA . VAL C 1 210 ? 107.957 22.573 41.630 1.00 32.35 208 VAL C CA 1
ATOM 5961 C C . VAL C 1 210 ? 108.197 21.082 41.833 1.00 31.94 208 VAL C C 1
ATOM 5962 O O . VAL C 1 210 ? 108.181 20.295 40.862 1.00 32.81 208 VAL C O 1
ATOM 5966 N N . GLY C 1 211 ? 108.424 20.697 43.077 1.00 31.21 209 GLY C N 1
ATOM 5967 C CA . GLY C 1 211 ? 108.802 19.328 43.427 1.00 31.20 209 GLY C CA 1
ATOM 5968 C C . GLY C 1 211 ? 107.607 18.380 43.418 1.00 31.18 209 GLY C C 1
ATOM 5969 O O . GLY C 1 211 ? 106.440 18.780 43.368 1.00 30.06 209 GLY C O 1
ATOM 5970 N N . ASP C 1 212 ? 107.942 17.114 43.466 1.00 30.93 210 ASP C N 1
ATOM 5971 C CA . ASP C 1 212 ? 107.027 16.024 43.313 1.00 30.58 210 ASP C CA 1
ATOM 5972 C C . ASP C 1 212 ? 105.908 16.077 44.342 1.00 30.12 210 ASP C C 1
ATOM 5973 O O . ASP C 1 212 ? 106.143 16.230 45.538 1.00 28.57 210 ASP C O 1
ATOM 5978 N N . GLY C 1 213 ? 104.677 15.974 43.866 1.00 29.99 211 GLY C N 1
ATOM 5979 C CA . GLY C 1 213 ? 103.567 15.876 44.778 1.00 31.25 211 GLY C CA 1
ATOM 5980 C C . GLY C 1 213 ? 103.006 17.230 45.122 1.00 31.05 211 GLY C C 1
ATOM 5981 O O . GLY C 1 213 ? 102.001 17.307 45.816 1.00 32.59 211 GLY C O 1
ATOM 5982 N N . SER C 1 214 ? 103.631 18.311 44.644 1.00 31.06 212 SER C N 1
ATOM 5983 C CA . SER C 1 214 ? 103.181 19.652 45.031 1.00 31.79 212 SER C CA 1
ATOM 5984 C C . SER C 1 214 ? 102.169 20.089 44.015 1.00 32.84 212 SER C C 1
ATOM 5985 O O . SER C 1 214 ? 102.390 19.942 42.815 1.00 33.45 212 SER C O 1
ATOM 5988 N N . ASP C 1 215 ? 101.091 20.692 44.475 1.00 31.65 213 ASP C N 1
ATOM 5989 C CA . ASP C 1 215 ? 100.047 21.143 43.561 1.00 32.00 213 ASP C CA 1
ATOM 5990 C C . ASP C 1 215 ? 99.912 22.659 43.586 1.00 32.17 213 ASP C C 1
ATOM 5991 O O . ASP C 1 215 ? 100.012 23.276 44.655 1.00 31.57 213 ASP C O 1
ATOM 5996 N N . VAL C 1 216 ? 99.647 23.240 42.422 1.00 30.56 214 VAL C N 1
ATOM 5997 C CA . VAL C 1 216 ? 99.521 24.663 42.294 1.00 30.38 214 VAL C CA 1
ATOM 5998 C C . VAL C 1 216 ? 98.033 24.929 42.017 1.00 32.34 214 VAL C C 1
ATOM 5999 O O . VAL C 1 216 ? 97.531 24.580 40.936 1.00 31.16 214 VAL C O 1
ATOM 6003 N N . GLY C 1 217 ? 97.332 25.530 42.980 1.00 30.22 215 GLY C N 1
ATOM 6004 C CA . GLY C 1 217 ? 95.919 25.813 42.828 1.00 31.12 215 GLY C CA 1
ATOM 6005 C C . GLY C 1 217 ? 95.542 26.790 41.735 1.00 30.65 215 GLY C C 1
ATOM 6006 O O . GLY C 1 217 ? 96.366 27.546 41.211 1.00 30.47 215 GLY C O 1
ATOM 6007 N N . GLY C 1 218 ? 94.261 26.782 41.366 1.00 30.76 216 GLY C N 1
ATOM 6008 C CA . GLY C 1 218 ? 93.828 27.568 40.217 1.00 30.29 216 GLY C CA 1
ATOM 6009 C C . GLY C 1 218 ? 94.096 29.047 40.406 1.00 30.43 216 GLY C C 1
ATOM 6010 O O . GLY C 1 218 ? 93.702 29.623 41.415 1.00 30.23 216 GLY C O 1
ATOM 6011 N N . GLY C 1 219 ? 94.729 29.669 39.418 1.00 29.80 217 GLY C N 1
ATOM 6012 C CA . GLY C 1 219 ? 94.989 31.120 39.467 1.00 30.52 217 GLY C CA 1
ATOM 6013 C C . GLY C 1 219 ? 96.143 31.507 40.398 1.00 30.31 217 GLY C C 1
ATOM 6014 O O . GLY C 1 219 ? 96.394 32.685 40.602 1.00 30.16 217 GLY C O 1
ATOM 6015 N N . ALA C 1 220 ? 96.798 30.529 41.015 1.00 29.86 218 ALA C N 1
ATOM 6016 C CA . ALA C 1 220 ? 97.961 30.834 41.838 1.00 30.75 218 ALA C CA 1
ATOM 6017 C C . ALA C 1 220 ? 99.088 31.429 41.023 1.00 31.27 218 ALA C C 1
ATOM 6018 O O . ALA C 1 220 ? 99.264 31.060 39.869 1.00 32.47 218 ALA C O 1
ATOM 6020 N N . SER C 1 221 ? 99.890 32.287 41.666 1.00 31.62 219 SER C N 1
ATOM 6021 C CA . SER C 1 221 ? 100.962 33.044 41.031 1.00 32.17 219 SER C CA 1
ATOM 6022 C C . SER C 1 221 ? 102.275 32.689 41.708 1.00 33.61 219 SER C C 1
ATOM 6023 O O . SER C 1 221 ? 102.434 32.909 42.928 1.00 33.43 219 SER C O 1
ATOM 6026 N N . ILE C 1 222 ? 103.224 32.104 40.978 1.00 32.62 220 ILE C N 1
ATOM 6027 C CA . ILE C 1 222 ? 104.539 31.905 41.608 1.00 32.47 220 ILE C CA 1
ATOM 6028 C C . ILE C 1 222 ? 105.562 32.855 40.983 1.00 32.77 220 ILE C C 1
ATOM 6029 O O . ILE C 1 222 ? 105.803 32.792 39.766 1.00 31.37 220 ILE C O 1
ATOM 6034 N N . MET C 1 223 ? 106.135 33.714 41.829 1.00 33.50 221 MET C N 1
ATOM 6035 C CA . MET C 1 223 ? 107.172 34.697 41.433 1.00 36.86 221 MET C CA 1
ATOM 6036 C C . MET C 1 223 ? 106.640 35.721 40.437 1.00 38.33 221 MET C C 1
ATOM 6037 O O . MET C 1 223 ? 107.323 36.074 39.451 1.00 39.44 221 MET C O 1
ATOM 6042 N N . GLY C 1 224 ? 105.441 36.238 40.705 1.00 39.62 222 GLY C N 1
ATOM 6043 C CA . GLY C 1 224 ? 104.799 37.153 39.765 1.00 40.10 222 GLY C CA 1
ATOM 6044 C C . GLY C 1 224 ? 105.293 38.541 40.031 1.00 40.64 222 GLY C C 1
ATOM 6045 O O . GLY C 1 224 ? 106.161 38.734 40.899 1.00 41.63 222 GLY C O 1
ATOM 6046 N N . THR C 1 225 ? 104.722 39.520 39.332 1.00 40.10 223 THR C N 1
ATOM 6047 C CA . THR C 1 225 ? 105.128 40.914 39.499 1.00 39.81 223 THR C CA 1
ATOM 6048 C C . THR C 1 225 ? 104.919 41.430 40.934 1.00 39.02 223 THR C C 1
ATOM 6049 O O . THR C 1 225 ? 103.865 41.219 41.529 1.00 36.33 223 THR C O 1
ATOM 6053 N N . LEU C 1 226 ? 105.964 42.076 41.471 1.00 38.75 224 LEU C N 1
ATOM 6054 C CA . LEU C 1 226 ? 105.986 42.630 42.830 1.00 39.17 224 LEU C CA 1
ATOM 6055 C C . LEU C 1 226 ? 105.939 41.609 43.969 1.00 38.83 224 LEU C C 1
ATOM 6056 O O . LEU C 1 226 ? 105.708 41.944 45.135 1.00 38.79 224 LEU C O 1
ATOM 6061 N N . SER C 1 227 ? 106.194 40.346 43.632 1.00 40.00 225 SER C N 1
ATOM 6062 C CA . SER C 1 227 ? 106.329 39.282 44.674 1.00 39.79 225 SER C CA 1
ATOM 6063 C C . SER C 1 227 ? 107.592 39.380 45.595 1.00 40.31 225 SER C C 1
ATOM 6064 O O . SER C 1 227 ? 107.675 38.709 46.643 1.00 40.16 225 SER C O 1
ATOM 6067 N N . GLY C 1 228 ? 108.578 40.195 45.231 1.00 41.38 226 GLY C N 1
ATOM 6068 C CA . GLY C 1 228 ? 109.770 40.322 46.097 1.00 42.83 226 GLY C CA 1
ATOM 6069 C C . GLY C 1 228 ? 110.981 40.974 45.461 1.00 44.14 226 GLY C C 1
ATOM 6070 O O . GLY C 1 228 ? 111.047 41.065 44.230 1.00 45.34 226 GLY C O 1
ATOM 6071 N N . HIS C 1 232 ? 117.540 35.937 42.630 1.00 51.10 230 HIS C N 1
ATOM 6072 C CA . HIS C 1 232 ? 117.368 34.572 43.125 1.00 51.16 230 HIS C CA 1
ATOM 6073 C C . HIS C 1 232 ? 115.965 33.990 42.839 1.00 49.59 230 HIS C C 1
ATOM 6074 O O . HIS C 1 232 ? 114.975 34.389 43.450 1.00 49.29 230 HIS C O 1
ATOM 6081 N N . VAL C 1 233 ? 115.920 33.040 41.908 1.00 47.47 231 VAL C N 1
ATOM 6082 C CA . VAL C 1 233 ? 114.696 32.393 41.482 1.00 46.10 231 VAL C CA 1
ATOM 6083 C C . VAL C 1 233 ? 114.195 31.519 42.622 1.00 42.99 231 VAL C C 1
ATOM 6084 O O . VAL C 1 233 ? 114.984 31.011 43.410 1.00 42.47 231 VAL C O 1
ATOM 6088 N N . ILE C 1 234 ? 112.883 31.355 42.725 1.00 39.84 232 ILE C N 1
ATOM 6089 C CA . ILE C 1 234 ? 112.340 30.545 43.807 1.00 38.13 232 ILE C CA 1
ATOM 6090 C C . ILE C 1 234 ? 111.924 29.157 43.346 1.00 35.62 232 ILE C C 1
ATOM 6091 O O . ILE C 1 234 ? 111.795 28.906 42.169 1.00 32.48 232 ILE C O 1
ATOM 6096 N N . SER C 1 235 ? 111.793 28.239 44.302 1.00 34.69 233 SER C N 1
ATOM 6097 C CA . SER C 1 235 ? 111.408 26.860 43.987 1.00 33.46 233 SER C CA 1
ATOM 6098 C C . SER C 1 235 ? 110.467 26.385 45.070 1.00 33.50 233 SER C C 1
ATOM 6099 O O . SER C 1 235 ? 110.437 26.957 46.158 1.00 32.35 233 SER C O 1
ATOM 6102 N N . ILE C 1 236 ? 109.665 25.375 44.739 1.00 33.82 234 ILE C N 1
ATOM 6103 C CA . ILE C 1 236 ? 108.736 24.759 45.682 1.00 34.38 234 ILE C CA 1
ATOM 6104 C C . ILE C 1 236 ? 109.206 23.311 45.840 1.00 32.11 234 ILE C C 1
ATOM 6105 O O . ILE C 1 236 ? 109.516 22.667 44.845 1.00 32.49 234 ILE C O 1
ATOM 6110 N N . GLY C 1 237 ? 109.273 22.808 47.062 1.00 30.29 235 GLY C N 1
ATOM 6111 C CA . GLY C 1 237 ? 109.686 21.428 47.302 1.00 30.71 235 GLY C CA 1
ATOM 6112 C C . GLY C 1 237 ? 108.596 20.387 47.081 1.00 30.31 235 GLY C C 1
ATOM 6113 O O . GLY C 1 237 ? 107.733 20.570 46.241 1.00 29.79 235 GLY C O 1
ATOM 6114 N N . LYS C 1 238 ? 108.627 19.306 47.863 1.00 30.15 236 LYS C N 1
ATOM 6115 C CA . LYS C 1 238 ? 107.673 18.185 47.689 1.00 30.25 236 LYS C CA 1
ATOM 6116 C C . LYS C 1 238 ? 106.405 18.339 48.531 1.00 30.68 236 LYS C C 1
ATOM 6117 O O . LYS C 1 238 ? 106.460 18.853 49.657 1.00 31.21 236 LYS C O 1
ATOM 6123 N N . ARG C 1 239 ? 105.263 17.887 47.995 1.00 30.80 237 ARG C N 1
ATOM 6124 C CA . ARG C 1 239 ? 104.017 17.795 48.781 1.00 30.85 237 ARG C CA 1
ATOM 6125 C C . ARG C 1 239 ? 103.525 19.118 49.310 1.00 31.02 237 ARG C C 1
ATOM 6126 O O . ARG C 1 239 ? 102.890 19.154 50.341 1.00 29.60 237 ARG C O 1
ATOM 6134 N N . CYS C 1 240 ? 103.773 20.190 48.562 1.00 31.48 238 CYS C N 1
ATOM 6135 C CA . CYS C 1 240 ? 103.305 21.510 48.943 1.00 31.12 238 CYS C CA 1
ATOM 6136 C C . CYS C 1 240 ? 101.960 21.723 48.283 1.00 31.33 238 CYS C C 1
ATOM 6137 O O . CYS C 1 240 ? 101.632 21.033 47.295 1.00 30.74 238 CYS C O 1
ATOM 6140 N N . LEU C 1 241 ? 101.181 22.669 48.812 1.00 30.70 239 LEU C N 1
ATOM 6141 C CA . LEU C 1 241 ? 99.956 23.071 48.162 1.00 32.64 239 LEU C CA 1
ATOM 6142 C C . LEU C 1 241 ? 99.865 24.577 48.139 1.00 32.32 239 LEU C C 1
ATOM 6143 O O . LEU C 1 241 ? 99.951 25.205 49.193 1.00 32.01 239 LEU C O 1
ATOM 6148 N N . LEU C 1 242 ? 99.750 25.171 46.951 1.00 31.00 240 LEU C N 1
ATOM 6149 C CA . LEU C 1 242 ? 99.429 26.593 46.877 1.00 31.45 240 LEU C CA 1
ATOM 6150 C C . LEU C 1 242 ? 97.934 26.751 46.601 1.00 31.73 240 LEU C C 1
ATOM 6151 O O . LEU C 1 242 ? 97.418 26.265 45.586 1.00 31.33 240 LEU C O 1
ATOM 6156 N N . GLY C 1 243 ? 97.253 27.459 47.495 1.00 30.42 241 GLY C N 1
ATOM 6157 C CA . GLY C 1 243 ? 95.833 27.573 47.392 1.00 29.71 241 GLY C CA 1
ATOM 6158 C C . GLY C 1 243 ? 95.426 28.342 46.143 1.00 29.30 241 GLY C C 1
ATOM 6159 O O . GLY C 1 243 ? 96.245 29.065 45.557 1.00 29.44 241 GLY C O 1
ATOM 6160 N N . ALA C 1 244 ? 94.178 28.164 45.721 1.00 27.52 242 ALA C N 1
ATOM 6161 C CA . ALA C 1 244 ? 93.683 28.882 44.548 1.00 29.03 242 ALA C CA 1
ATOM 6162 C C . ALA C 1 244 ? 93.759 30.398 44.770 1.00 29.40 242 ALA C C 1
ATOM 6163 O O . ALA C 1 244 ? 93.546 30.886 45.924 1.00 28.22 242 ALA C O 1
ATOM 6165 N N . ASN C 1 245 ? 94.156 31.126 43.700 1.00 29.14 243 ASN C N 1
ATOM 6166 C CA . ASN C 1 245 ? 94.328 32.582 43.747 1.00 30.12 243 ASN C CA 1
ATOM 6167 C C . ASN C 1 245 ? 95.337 33.049 44.815 1.00 29.97 243 ASN C C 1
ATOM 6168 O O . ASN C 1 245 ? 95.304 34.210 45.223 1.00 32.05 243 ASN C O 1
ATOM 6173 N N . SER C 1 246 ? 96.227 32.164 45.238 1.00 28.29 244 SER C N 1
ATOM 6174 C CA . SER C 1 246 ? 97.285 32.571 46.146 1.00 28.61 244 SER C CA 1
ATOM 6175 C C . SER C 1 246 ? 98.505 33.117 45.373 1.00 28.65 244 SER C C 1
ATOM 6176 O O . SER C 1 246 ? 98.540 33.108 44.127 1.00 29.65 244 SER C O 1
ATOM 6179 N N . GLY C 1 247 ? 99.505 33.608 46.105 1.00 28.89 245 GLY C N 1
ATOM 6180 C CA . GLY C 1 247 ? 100.778 33.990 45.453 1.00 27.48 245 GLY C CA 1
ATOM 6181 C C . GLY C 1 247 ? 101.968 33.660 46.319 1.00 27.66 245 GLY C C 1
ATOM 6182 O O . GLY C 1 247 ? 101.911 33.705 47.539 1.00 27.01 245 GLY C O 1
ATOM 6183 N N . LEU C 1 248 ? 103.097 33.395 45.668 1.00 27.93 246 LEU C N 1
ATOM 6184 C CA . LEU C 1 248 ? 104.298 33.015 46.372 1.00 28.67 246 LEU C CA 1
ATOM 6185 C C . LEU C 1 248 ? 105.501 33.789 45.828 1.00 29.32 246 LEU C C 1
ATOM 6186 O O . LEU C 1 248 ? 105.858 33.711 44.626 1.00 29.61 246 LEU C O 1
ATOM 6191 N N . GLY C 1 249 ? 106.129 34.545 46.727 1.00 30.59 247 GLY C N 1
ATOM 6192 C CA . GLY C 1 249 ? 107.320 35.304 46.423 1.00 29.24 247 GLY C CA 1
ATOM 6193 C C . GLY C 1 249 ? 108.568 34.789 47.136 1.00 30.83 247 GLY C C 1
ATOM 6194 O O . GLY C 1 249 ? 109.606 35.440 47.077 1.00 29.42 247 GLY C O 1
ATOM 6195 N N . ILE C 1 250 ? 108.474 33.668 47.855 1.00 29.56 248 ILE C N 1
ATOM 6196 C CA . ILE C 1 250 ? 109.662 33.078 48.525 1.00 29.36 248 ILE C CA 1
ATOM 6197 C C . ILE C 1 250 ? 109.741 31.576 48.159 1.00 31.11 248 ILE C C 1
ATOM 6198 O O . ILE C 1 250 ? 108.754 30.996 47.670 1.00 29.86 248 ILE C O 1
ATOM 6203 N N . SER C 1 251 ? 110.891 30.936 48.370 1.00 31.33 249 SER C N 1
ATOM 6204 C CA . SER C 1 251 ? 110.940 29.490 48.149 1.00 31.36 249 SER C CA 1
ATOM 6205 C C . SER C 1 251 ? 110.285 28.756 49.311 1.00 31.74 249 SER C C 1
ATOM 6206 O O . SER C 1 251 ? 110.402 29.169 50.479 1.00 32.49 249 SER C O 1
ATOM 6209 N N . LEU C 1 252 ? 109.638 27.641 48.996 1.00 31.24 250 LEU C N 1
ATOM 6210 C CA . LEU C 1 252 ? 109.105 26.751 50.037 1.00 32.41 250 LEU C CA 1
ATOM 6211 C C . LEU C 1 252 ? 109.925 25.461 50.028 1.00 31.85 250 LEU C C 1
ATOM 6212 O O . LEU C 1 252 ? 110.326 24.983 48.952 1.00 33.01 250 LEU C O 1
ATOM 6217 N N . GLY C 1 253 ? 110.131 24.879 51.192 1.00 30.46 251 GLY C N 1
ATOM 6218 C CA . GLY C 1 253 ? 110.696 23.532 51.293 1.00 32.40 251 GLY C CA 1
ATOM 6219 C C . GLY C 1 253 ? 109.611 22.484 51.047 1.00 32.42 251 GLY C C 1
ATOM 6220 O O . GLY C 1 253 ? 108.754 22.642 50.183 1.00 34.15 251 GLY C O 1
ATOM 6221 N N . ASP C 1 254 ? 109.628 21.406 51.811 1.00 31.80 252 ASP C N 1
ATOM 6222 C CA . ASP C 1 254 ? 108.637 20.364 51.656 1.00 31.89 252 ASP C CA 1
ATOM 6223 C C . ASP C 1 254 ? 107.450 20.622 52.583 1.00 31.11 252 ASP C C 1
ATOM 6224 O O . ASP C 1 254 ? 107.584 21.267 53.624 1.00 31.79 252 ASP C O 1
ATOM 6229 N N . ASP C 1 255 ? 106.309 20.067 52.218 1.00 30.07 253 ASP C N 1
ATOM 6230 C CA . ASP C 1 255 ? 105.140 20.047 53.099 1.00 29.58 253 ASP C CA 1
ATOM 6231 C C . ASP C 1 255 ? 104.666 21.408 53.570 1.00 29.63 253 ASP C C 1
ATOM 6232 O O . ASP C 1 255 ? 104.237 21.539 54.713 1.00 30.62 253 ASP C O 1
ATOM 6237 N N . CYS C 1 256 ? 104.698 22.398 52.673 1.00 29.65 254 CYS C N 1
ATOM 6238 C CA . CYS C 1 256 ? 104.179 23.713 52.978 1.00 30.78 254 CYS C CA 1
ATOM 6239 C C . CYS C 1 256 ? 102.812 23.929 52.332 1.00 30.90 254 CYS C C 1
ATOM 6240 O O . CYS C 1 256 ? 102.537 23.361 51.264 1.00 31.02 254 CYS C O 1
ATOM 6243 N N . VAL C 1 257 ? 101.985 24.772 52.946 1.00 29.66 255 VAL C N 1
ATOM 6244 C CA . VAL C 1 257 ? 100.692 25.164 52.363 1.00 30.15 255 VAL C CA 1
ATOM 6245 C C . VAL C 1 257 ? 100.522 26.696 52.388 1.00 29.72 255 VAL C C 1
ATOM 6246 O O . VAL C 1 257 ? 100.813 27.324 53.396 1.00 29.23 255 VAL C O 1
ATOM 6250 N N . VAL C 1 258 ? 100.038 27.284 51.276 1.00 29.07 256 VAL C N 1
ATOM 6251 C CA . VAL C 1 258 ? 99.655 28.678 51.290 1.00 29.74 256 VAL C CA 1
ATOM 6252 C C . VAL C 1 258 ? 98.124 28.726 51.123 1.00 30.76 256 VAL C C 1
ATOM 6253 O O . VAL C 1 258 ? 97.601 28.172 50.160 1.00 30.58 256 VAL C O 1
ATOM 6257 N N . GLU C 1 259 ? 97.426 29.376 52.065 1.00 29.73 257 GLU C N 1
ATOM 6258 C CA . GLU C 1 259 ? 95.974 29.524 52.002 1.00 29.04 257 GLU C CA 1
ATOM 6259 C C . GLU C 1 259 ? 95.462 30.145 50.687 1.00 29.54 257 GLU C C 1
ATOM 6260 O O . GLU C 1 259 ? 96.062 31.060 50.138 1.00 29.77 257 GLU C O 1
ATOM 6266 N N . ALA C 1 260 ? 94.288 29.698 50.253 1.00 29.23 258 ALA C N 1
ATOM 6267 C CA . ALA C 1 260 ? 93.655 30.253 49.070 1.00 29.28 258 ALA C CA 1
ATOM 6268 C C . ALA C 1 260 ? 93.508 31.760 49.221 1.00 29.46 258 ALA C C 1
ATOM 6269 O O . ALA C 1 260 ? 93.159 32.242 50.289 1.00 30.48 258 ALA C O 1
ATOM 6271 N N . GLY C 1 261 ? 93.858 32.500 48.179 1.00 30.16 259 GLY C N 1
ATOM 6272 C CA . GLY C 1 261 ? 93.673 33.958 48.183 1.00 29.31 259 GLY C CA 1
ATOM 6273 C C . GLY C 1 261 ? 94.761 34.773 48.866 1.00 29.75 259 GLY C C 1
ATOM 6274 O O . GLY C 1 261 ? 94.738 36.018 48.815 1.00 30.28 259 GLY C O 1
ATOM 6275 N N . LEU C 1 262 ? 95.740 34.104 49.478 1.00 27.39 260 LEU C N 1
ATOM 6276 C CA . LEU C 1 262 ? 96.847 34.833 50.146 1.00 28.20 260 LEU C CA 1
ATOM 6277 C C . LEU C 1 262 ? 98.094 34.989 49.249 1.00 27.69 260 LEU C C 1
ATOM 6278 O O . LEU C 1 262 ? 98.601 33.994 48.766 1.00 27.91 260 LEU C O 1
ATOM 6283 N N . TYR C 1 263 ? 98.652 36.200 49.131 1.00 28.84 261 TYR C N 1
ATOM 6284 C CA . TYR C 1 263 ? 99.918 36.419 48.360 1.00 28.42 261 TYR C CA 1
ATOM 6285 C C . TYR C 1 263 ? 101.048 36.634 49.378 1.00 29.98 261 TYR C C 1
ATOM 6286 O O . TYR C 1 263 ? 101.055 37.651 50.081 1.00 28.70 261 TYR C O 1
ATOM 6295 N N . VAL C 1 264 ? 101.976 35.681 49.495 1.00 29.20 262 VAL C N 1
ATOM 6296 C CA . VAL C 1 264 ? 103.114 35.858 50.391 1.00 30.39 262 VAL C CA 1
ATOM 6297 C C . VAL C 1 264 ? 104.301 36.423 49.602 1.00 30.89 262 VAL C C 1
ATOM 6298 O O . VAL C 1 264 ? 104.979 35.675 48.863 1.00 30.19 262 VAL C O 1
ATOM 6302 N N . THR C 1 265 ? 104.517 37.725 49.724 1.00 31.46 263 THR C N 1
ATOM 6303 C CA . THR C 1 265 ? 105.643 38.357 49.033 1.00 31.81 263 THR C CA 1
ATOM 6304 C C . THR C 1 265 ? 106.859 38.233 49.937 1.00 31.11 263 THR C C 1
ATOM 6305 O O . THR C 1 265 ? 106.737 38.003 51.160 1.00 31.70 263 THR C O 1
ATOM 6309 N N . ALA C 1 266 ? 108.043 38.393 49.373 1.00 31.21 264 ALA C N 1
ATOM 6310 C CA . ALA C 1 266 ? 109.254 38.318 50.212 1.00 30.96 264 ALA C CA 1
ATOM 6311 C C . ALA C 1 266 ? 109.256 39.391 51.305 1.00 30.35 264 ALA C C 1
ATOM 6312 O O . ALA C 1 266 ? 109.859 39.232 52.373 1.00 29.28 264 ALA C O 1
ATOM 6314 N N . GLY C 1 267 ? 108.564 40.497 51.060 1.00 31.12 265 GLY C N 1
ATOM 6315 C CA . GLY C 1 267 ? 108.605 41.605 52.018 1.00 30.02 265 GLY C CA 1
ATOM 6316 C C . GLY C 1 267 ? 107.451 41.590 53.011 1.00 30.18 265 GLY C C 1
ATOM 6317 O O . GLY C 1 267 ? 107.381 42.424 53.904 1.00 30.14 265 GLY C O 1
ATOM 6318 N N . THR C 1 268 ? 106.545 40.628 52.865 1.00 31.31 266 THR C N 1
ATOM 6319 C CA . THR C 1 268 ? 105.402 40.483 53.788 1.00 31.09 266 THR C CA 1
ATOM 6320 C C . THR C 1 268 ? 105.909 40.136 55.166 1.00 31.50 266 THR C C 1
ATOM 6321 O O . THR C 1 268 ? 106.765 39.278 55.291 1.00 32.73 266 THR C O 1
ATOM 6325 N N . ARG C 1 269 ? 105.410 40.818 56.193 1.00 30.92 267 ARG C N 1
ATOM 6326 C CA . ARG C 1 269 ? 105.766 40.553 57.581 1.00 32.56 267 ARG C CA 1
ATOM 6327 C C . ARG C 1 269 ? 104.850 39.458 58.140 1.00 33.37 267 ARG C C 1
ATOM 6328 O O . ARG C 1 269 ? 103.615 39.566 58.081 1.00 34.88 267 ARG C O 1
ATOM 6336 N N . VAL C 1 270 ? 105.443 38.370 58.605 1.00 31.58 268 VAL C N 1
ATOM 6337 C CA . VAL C 1 270 ? 104.689 37.201 59.006 1.00 31.14 268 VAL C CA 1
ATOM 6338 C C . VAL C 1 270 ? 104.753 37.014 60.529 1.00 31.88 268 VAL C C 1
ATOM 6339 O O . VAL C 1 270 ? 105.823 37.116 61.145 1.00 31.84 268 VAL C O 1
ATOM 6343 N N . THR C 1 271 ? 103.603 36.811 61.161 1.00 32.64 269 THR C N 1
ATOM 6344 C CA . THR C 1 271 ? 103.569 36.511 62.616 1.00 34.58 269 THR C CA 1
ATOM 6345 C C . THR C 1 271 ? 103.733 35.013 62.905 1.00 36.10 269 THR C C 1
ATOM 6346 O O . THR C 1 271 ? 102.998 34.164 62.371 1.00 36.34 269 THR C O 1
ATOM 6350 N N . MET C 1 272 ? 104.727 34.687 63.721 1.00 37.48 270 MET C N 1
ATOM 6351 C CA . MET C 1 272 ? 104.961 33.305 64.106 1.00 39.26 270 MET C CA 1
ATOM 6352 C C . MET C 1 272 ? 104.151 32.969 65.349 1.00 38.85 270 MET C C 1
ATOM 6353 O O . MET C 1 272 ? 103.584 33.850 65.989 1.00 38.02 270 MET C O 1
ATOM 6358 N N . PRO C 1 273 ? 104.095 31.672 65.669 1.00 39.36 271 PRO C N 1
ATOM 6359 C CA . PRO C 1 273 ? 103.371 31.117 66.800 1.00 40.25 271 PRO C CA 1
ATOM 6360 C C . PRO C 1 273 ? 103.652 31.885 68.104 1.00 41.05 271 PRO C C 1
ATOM 6361 O O . PRO C 1 273 ? 102.704 32.193 68.841 1.00 40.99 271 PRO C O 1
ATOM 6365 N N . ASP C 1 274 ? 104.923 32.211 68.366 1.00 41.41 272 ASP C N 1
ATOM 6366 C CA . ASP C 1 274 ? 105.306 32.970 69.588 1.00 43.04 272 ASP C CA 1
ATOM 6367 C C . ASP C 1 274 ? 104.931 34.472 69.577 1.00 43.02 272 ASP C C 1
ATOM 6368 O O . ASP C 1 274 ? 105.236 35.195 70.517 1.00 42.78 272 ASP C O 1
ATOM 6373 N N . SER C 1 275 ? 104.290 34.946 68.517 1.00 43.45 273 SER C N 1
ATOM 6374 C CA . SER C 1 275 ? 103.931 36.362 68.440 1.00 43.59 273 SER C CA 1
ATOM 6375 C C . SER C 1 275 ? 105.045 37.275 67.877 1.00 43.01 273 SER C C 1
ATOM 6376 O O . SER C 1 275 ? 104.800 38.455 67.600 1.00 42.54 273 SER C O 1
ATOM 6379 N N . ASN C 1 276 ? 106.252 36.742 67.693 1.00 42.26 274 ASN C N 1
ATOM 6380 C CA . ASN C 1 276 ? 107.283 37.490 66.961 1.00 42.18 274 ASN C CA 1
ATOM 6381 C C . ASN C 1 276 ? 107.036 37.465 65.427 1.00 40.88 274 ASN C C 1
ATOM 6382 O O . ASN C 1 276 ? 106.513 36.483 64.892 1.00 40.80 274 ASN C O 1
ATOM 6387 N N . SER C 1 277 ? 107.389 38.538 64.721 1.00 38.28 275 SER C N 1
ATOM 6388 C CA . SER C 1 277 ? 107.206 38.534 63.278 1.00 36.88 275 SER C CA 1
ATOM 6389 C C . SER C 1 277 ? 108.545 38.644 62.586 1.00 34.92 275 SER C C 1
ATOM 6390 O O . SER C 1 277 ? 109.531 39.066 63.181 1.00 34.43 275 SER C O 1
ATOM 6393 N N . VAL C 1 278 ? 108.535 38.275 61.314 1.00 33.37 276 VAL C N 1
ATOM 6394 C CA A VAL C 1 278 ? 109.718 38.269 60.481 0.50 32.61 276 VAL C CA 1
ATOM 6395 C CA B VAL C 1 278 ? 109.718 38.263 60.475 0.50 32.15 276 VAL C CA 1
ATOM 6396 C C . VAL C 1 278 ? 109.246 38.549 59.070 1.00 32.29 276 VAL C C 1
ATOM 6397 O O . VAL C 1 278 ? 108.083 38.352 58.762 1.00 31.19 276 VAL C O 1
ATOM 6404 N N . LYS C 1 279 ? 110.149 39.006 58.221 1.00 31.44 277 LYS C N 1
ATOM 6405 C CA . LYS C 1 279 ? 109.837 39.124 56.824 1.00 31.27 277 LYS C CA 1
ATOM 6406 C C . LYS C 1 279 ? 109.786 37.706 56.268 1.00 29.79 277 LYS C C 1
ATOM 6407 O O . LYS C 1 279 ? 110.540 36.851 56.684 1.00 28.19 277 LYS C O 1
ATOM 6413 N N . ALA C 1 280 ? 108.840 37.450 55.385 1.00 28.70 278 ALA C N 1
ATOM 6414 C CA . ALA C 1 280 ? 108.681 36.116 54.827 1.00 29.46 278 ALA C CA 1
ATOM 6415 C C . ALA C 1 280 ? 109.994 35.592 54.206 1.00 30.44 278 ALA C C 1
ATOM 6416 O O . ALA C 1 280 ? 110.227 34.397 54.207 1.00 30.33 278 ALA C O 1
ATOM 6418 N N . ARG C 1 281 ? 110.844 36.492 53.692 1.00 31.81 279 ARG C N 1
ATOM 6419 C CA . ARG C 1 281 ? 112.106 36.090 53.050 1.00 32.66 279 ARG C CA 1
ATOM 6420 C C . ARG C 1 281 ? 113.006 35.300 53.998 1.00 32.56 279 ARG C C 1
ATOM 6421 O O . ARG C 1 281 ? 113.765 34.439 53.554 1.00 33.04 279 ARG C O 1
ATOM 6429 N N . GLU C 1 282 ? 112.920 35.609 55.290 1.00 33.20 280 GLU C N 1
ATOM 6430 C CA . GLU C 1 282 ? 113.682 34.921 56.318 1.00 33.68 280 GLU C CA 1
ATOM 6431 C C . GLU C 1 282 ? 113.224 33.479 56.451 1.00 33.39 280 GLU C C 1
ATOM 6432 O O . GLU C 1 282 ? 113.955 32.643 56.949 1.00 34.10 280 GLU C O 1
ATOM 6438 N N . LEU C 1 283 ? 112.014 33.181 55.993 1.00 33.30 281 LEU C N 1
ATOM 6439 C CA . LEU C 1 283 ? 111.473 31.837 56.089 1.00 33.87 281 LEU C CA 1
ATOM 6440 C C . LEU C 1 283 ? 111.676 31.084 54.762 1.00 34.19 281 LEU C C 1
ATOM 6441 O O . LEU C 1 283 ? 111.272 29.934 54.620 1.00 34.72 281 LEU C O 1
ATOM 6446 N N . SER C 1 284 ? 112.254 31.756 53.782 1.00 34.08 282 SER C N 1
ATOM 6447 C CA . SER C 1 284 ? 112.433 31.163 52.456 1.00 34.98 282 SER C CA 1
ATOM 6448 C C . SER C 1 284 ? 113.092 29.771 52.552 1.00 34.49 282 SER C C 1
ATOM 6449 O O . SER C 1 284 ? 114.112 29.614 53.175 1.00 33.97 282 SER C O 1
ATOM 6452 N N . GLY C 1 285 ? 112.484 28.738 51.974 1.00 34.89 283 GLY C N 1
ATOM 6453 C CA . GLY C 1 285 ? 113.117 27.397 52.016 1.00 34.44 283 GLY C CA 1
ATOM 6454 C C . GLY C 1 285 ? 112.780 26.498 53.200 1.00 35.31 283 GLY C C 1
ATOM 6455 O O . GLY C 1 285 ? 113.229 25.350 53.246 1.00 35.79 283 GLY C O 1
ATOM 6456 N N . SER C 1 286 ? 112.009 27.006 54.159 1.00 33.82 284 SER C N 1
ATOM 6457 C CA . SER C 1 286 ? 111.570 26.221 55.304 1.00 34.16 284 SER C CA 1
ATOM 6458 C C . SER C 1 286 ? 110.536 25.174 54.924 1.00 33.00 284 SER C C 1
ATOM 6459 O O . SER C 1 286 ? 109.794 25.352 53.969 1.00 33.65 284 SER C O 1
ATOM 6462 N N . SER C 1 287 ? 110.444 24.119 55.720 1.00 30.97 285 SER C N 1
ATOM 6463 C CA . SER C 1 287 ? 109.498 23.049 55.483 1.00 31.05 285 SER C CA 1
ATOM 6464 C C . SER C 1 287 ? 108.405 23.132 56.535 1.00 30.77 285 SER C C 1
ATOM 6465 O O . SER C 1 287 ? 108.604 23.759 57.591 1.00 31.51 285 SER C O 1
ATOM 6468 N N . ASN C 1 288 ? 107.267 22.484 56.283 1.00 30.02 286 ASN C N 1
ATOM 6469 C CA . ASN C 1 288 ? 106.250 22.241 57.330 1.00 29.82 286 ASN C CA 1
ATOM 6470 C C . ASN C 1 288 ? 105.519 23.466 57.800 1.00 30.49 286 ASN C C 1
ATOM 6471 O O . ASN C 1 288 ? 105.145 23.570 58.972 1.00 31.97 286 ASN C O 1
ATOM 6476 N N . LEU C 1 289 ? 105.325 24.408 56.897 1.00 30.47 287 LEU C N 1
ATOM 6477 C CA . LEU C 1 289 ? 104.775 25.709 57.256 1.00 31.20 287 LEU C CA 1
ATOM 6478 C C . LEU C 1 289 ? 103.405 25.880 56.641 1.00 30.94 287 LEU C C 1
ATOM 6479 O O . LEU C 1 289 ? 103.248 25.626 55.462 1.00 30.80 287 LEU C O 1
ATOM 6484 N N . LEU C 1 290 ? 102.432 26.363 57.403 1.00 30.89 288 LEU C N 1
ATOM 6485 C CA . LEU C 1 290 ? 101.165 26.824 56.785 1.00 31.84 288 LEU C CA 1
ATOM 6486 C C . LEU C 1 290 ? 101.044 28.359 56.862 1.00 30.64 288 LEU C C 1
ATOM 6487 O O . LEU C 1 290 ? 101.122 28.922 57.951 1.00 30.91 288 LEU C O 1
ATOM 6492 N N . PHE C 1 291 ? 100.889 29.024 55.722 1.00 29.96 289 PHE C N 1
ATOM 6493 C CA . PHE C 1 291 ? 100.715 30.488 55.701 1.00 29.89 289 PHE C CA 1
ATOM 6494 C C . PHE C 1 291 ? 99.229 30.845 55.548 1.00 30.25 289 PHE C C 1
ATOM 6495 O O . PHE C 1 291 ? 98.558 30.332 54.641 1.00 29.52 289 PHE C O 1
ATOM 6503 N N . ARG C 1 292 ? 98.703 31.738 56.373 1.00 28.55 290 ARG C N 1
ATOM 6504 C CA . ARG C 1 292 ? 97.344 32.186 56.113 1.00 29.07 290 ARG C CA 1
ATOM 6505 C C . ARG C 1 292 ? 97.179 33.623 56.613 1.00 29.42 290 ARG C C 1
ATOM 6506 O O . ARG C 1 292 ? 97.984 34.100 57.431 1.00 29.52 290 ARG C O 1
ATOM 6514 N N . ARG C 1 293 ? 96.156 34.321 56.145 1.00 29.23 291 ARG C N 1
ATOM 6515 C CA . ARG C 1 293 ? 95.815 35.591 56.761 1.00 28.88 291 ARG C CA 1
ATOM 6516 C C . ARG C 1 293 ? 94.719 35.299 57.786 1.00 28.98 291 ARG C C 1
ATOM 6517 O O . ARG C 1 293 ? 93.653 34.781 57.439 1.00 29.67 291 ARG C O 1
ATOM 6525 N N . ASN C 1 294 ? 94.993 35.567 59.050 1.00 28.08 292 ASN C N 1
ATOM 6526 C CA . ASN C 1 294 ? 94.031 35.335 60.093 1.00 28.93 292 ASN C CA 1
ATOM 6527 C C . ASN C 1 294 ? 92.784 36.139 59.775 1.00 29.94 292 ASN C C 1
ATOM 6528 O O . ASN C 1 294 ? 92.874 37.348 59.548 1.00 29.30 292 ASN C O 1
ATOM 6533 N N . SER C 1 295 ? 91.622 35.493 59.778 1.00 30.26 293 SER C N 1
ATOM 6534 C CA . SER C 1 295 ? 90.425 36.170 59.249 1.00 29.72 293 SER C CA 1
ATOM 6535 C C . SER C 1 295 ? 89.806 37.048 60.304 1.00 30.29 293 SER C C 1
ATOM 6536 O O . SER C 1 295 ? 88.840 37.794 60.032 1.00 30.63 293 SER C O 1
ATOM 6539 N N . VAL C 1 296 ? 90.320 36.932 61.529 1.00 29.71 294 VAL C N 1
ATOM 6540 C CA . VAL C 1 296 ? 89.827 37.747 62.636 1.00 30.43 294 VAL C CA 1
ATOM 6541 C C . VAL C 1 296 ? 90.717 38.946 62.916 1.00 31.21 294 VAL C C 1
ATOM 6542 O O . VAL C 1 296 ? 90.221 40.059 63.095 1.00 32.93 294 VAL C O 1
ATOM 6546 N N . SER C 1 297 ? 92.026 38.754 62.956 1.00 30.62 295 SER C N 1
ATOM 6547 C CA . SER C 1 297 ? 92.908 39.880 63.327 1.00 31.57 295 SER C CA 1
ATOM 6548 C C . SER C 1 297 ? 93.464 40.573 62.084 1.00 31.31 295 SER C C 1
ATOM 6549 O O . SER C 1 297 ? 93.951 41.695 62.166 1.00 33.17 295 SER C O 1
ATOM 6552 N N . GLY C 1 298 ? 93.412 39.915 60.936 1.00 30.87 296 GLY C N 1
ATOM 6553 C CA . GLY C 1 298 ? 93.898 40.520 59.696 1.00 31.08 296 GLY C CA 1
ATOM 6554 C C . GLY C 1 298 ? 95.379 40.246 59.457 1.00 31.04 296 GLY C C 1
ATOM 6555 O O . GLY C 1 298 ? 95.915 40.594 58.422 1.00 31.34 296 GLY C O 1
ATOM 6556 N N . ALA C 1 299 ? 96.041 39.590 60.411 1.00 30.82 297 ALA C N 1
ATOM 6557 C CA . ALA C 1 299 ? 97.500 39.370 60.307 1.00 30.70 297 ALA C CA 1
ATOM 6558 C C . ALA C 1 299 ? 97.932 38.152 59.477 1.00 29.92 297 ALA C C 1
ATOM 6559 O O . ALA C 1 299 ? 97.393 37.038 59.640 1.00 31.12 297 ALA C O 1
ATOM 6561 N N . VAL C 1 300 ? 98.923 38.349 58.611 1.00 28.77 298 VAL C N 1
ATOM 6562 C CA . VAL C 1 300 ? 99.566 37.208 57.950 1.00 27.54 298 VAL C CA 1
ATOM 6563 C C . VAL C 1 300 ? 100.345 36.436 59.025 1.00 29.57 298 VAL C C 1
ATOM 6564 O O . VAL C 1 300 ? 101.128 37.013 59.819 1.00 29.60 298 VAL C O 1
ATOM 6568 N N . GLU C 1 301 ? 100.063 35.146 59.128 1.00 28.93 299 GLU C N 1
ATOM 6569 C CA . GLU C 1 301 ? 100.719 34.346 60.147 1.00 30.14 299 GLU C CA 1
ATOM 6570 C C . GLU C 1 301 ? 101.161 33.063 59.520 1.00 29.40 299 GLU C C 1
ATOM 6571 O O . GLU C 1 301 ? 100.652 32.669 58.475 1.00 29.99 299 GLU C O 1
ATOM 6577 N N . VAL C 1 302 ? 102.096 32.407 60.183 1.00 30.08 300 VAL C N 1
ATOM 6578 C CA . VAL C 1 302 ? 102.473 31.065 59.819 1.00 30.93 300 VAL C CA 1
ATOM 6579 C C . VAL C 1 302 ? 102.262 30.103 61.003 1.00 31.81 300 VAL C C 1
ATOM 6580 O O . VAL C 1 302 ? 102.465 30.471 62.193 1.00 33.08 300 VAL C O 1
ATOM 6584 N N . LEU C 1 303 ? 101.812 28.889 60.690 1.00 31.85 301 LEU C N 1
ATOM 6585 C CA . LEU C 1 303 ? 101.584 27.827 61.690 1.00 33.91 301 LEU C CA 1
ATOM 6586 C C . LEU C 1 303 ? 102.425 26.616 61.307 1.00 33.97 301 LEU C C 1
ATOM 6587 O O . LEU C 1 303 ? 102.718 26.424 60.109 1.00 32.26 301 LEU C O 1
ATOM 6592 N N . ALA C 1 304 ? 102.809 25.800 62.291 1.00 35.17 302 ALA C N 1
ATOM 6593 C CA . ALA C 1 304 ? 103.496 24.522 62.020 1.00 37.63 302 ALA C CA 1
ATOM 6594 C C . ALA C 1 304 ? 102.524 23.508 61.436 1.00 39.73 302 ALA C C 1
ATOM 6595 O O . ALA C 1 304 ? 101.383 23.461 61.827 1.00 40.86 302 ALA C O 1
ATOM 6597 N N . ARG C 1 305 ? 102.940 22.689 60.492 1.00 42.42 303 ARG C N 1
ATOM 6598 C CA . ARG C 1 305 ? 102.039 21.595 60.061 1.00 44.56 303 ARG C CA 1
ATOM 6599 C C . ARG C 1 305 ? 102.546 20.242 60.540 1.00 46.29 303 ARG C C 1
ATOM 6600 O O . ARG C 1 305 ? 103.315 19.601 59.814 1.00 47.41 303 ARG C O 1
ATOM 6608 N N . THR D 1 5 ? 62.590 49.857 11.386 1.00 62.31 3 THR D N 1
ATOM 6609 C CA . THR D 1 5 ? 63.031 50.991 10.508 1.00 62.24 3 THR D CA 1
ATOM 6610 C C . THR D 1 5 ? 62.366 50.867 9.135 1.00 61.16 3 THR D C 1
ATOM 6611 O O . THR D 1 5 ? 63.009 50.525 8.125 1.00 61.50 3 THR D O 1
ATOM 6615 N N . VAL D 1 6 ? 61.074 51.188 9.109 1.00 59.32 4 VAL D N 1
ATOM 6616 C CA . VAL D 1 6 ? 60.210 50.805 7.994 1.00 57.10 4 VAL D CA 1
ATOM 6617 C C . VAL D 1 6 ? 59.995 49.294 8.013 1.00 53.42 4 VAL D C 1
ATOM 6618 O O . VAL D 1 6 ? 60.294 48.576 7.048 1.00 53.74 4 VAL D O 1
ATOM 6622 N N . THR D 1 7 ? 59.501 48.841 9.152 1.00 49.04 5 THR D N 1
ATOM 6623 C CA . THR D 1 7 ? 58.886 47.537 9.304 1.00 45.06 5 THR D CA 1
ATOM 6624 C C . THR D 1 7 ? 57.385 47.728 9.386 1.00 41.31 5 THR D C 1
ATOM 6625 O O . THR D 1 7 ? 56.897 48.604 10.103 1.00 38.52 5 THR D O 1
ATOM 6629 N N . GLY D 1 8 ? 56.663 46.885 8.665 1.00 38.12 6 GLY D N 1
ATOM 6630 C CA . GLY D 1 8 ? 55.217 46.866 8.776 1.00 36.54 6 GLY D CA 1
ATOM 6631 C C . GLY D 1 8 ? 54.727 45.617 9.456 1.00 34.80 6 GLY D C 1
ATOM 6632 O O . GLY D 1 8 ? 55.502 44.855 10.097 1.00 32.23 6 GLY D O 1
ATOM 6633 N N . ALA D 1 9 ? 53.426 45.376 9.330 1.00 32.92 7 ALA D N 1
ATOM 6634 C CA . ALA D 1 9 ? 52.904 44.119 9.847 1.00 30.27 7 ALA D CA 1
ATOM 6635 C C . ALA D 1 9 ? 51.634 43.749 9.122 1.00 30.24 7 ALA D C 1
ATOM 6636 O O . ALA D 1 9 ? 51.060 44.587 8.381 1.00 30.09 7 ALA D O 1
ATOM 6638 N N . ALA D 1 10 ? 51.186 42.502 9.311 1.00 28.59 8 ALA D N 1
ATOM 6639 C CA . ALA D 1 10 ? 49.963 42.052 8.617 1.00 28.62 8 ALA D CA 1
ATOM 6640 C C . ALA D 1 10 ? 49.380 40.879 9.351 1.00 29.94 8 ALA D C 1
ATOM 6641 O O . ALA D 1 10 ? 50.103 40.147 10.046 1.00 28.71 8 ALA D O 1
ATOM 6643 N N . GLY D 1 11 ? 48.074 40.682 9.196 1.00 30.22 9 GLY D N 1
ATOM 6644 C CA . GLY D 1 11 ? 47.470 39.552 9.824 1.00 30.64 9 GLY D CA 1
ATOM 6645 C C . GLY D 1 11 ? 46.085 39.330 9.291 1.00 30.14 9 GLY D C 1
ATOM 6646 O O . GLY D 1 11 ? 45.327 40.282 9.017 1.00 29.27 9 GLY D O 1
ATOM 6647 N N . ILE D 1 12 ? 45.739 38.059 9.224 1.00 30.38 10 ILE D N 1
ATOM 6648 C CA . ILE D 1 12 ? 44.390 37.667 8.975 1.00 31.28 10 ILE D CA 1
ATOM 6649 C C . ILE D 1 12 ? 43.643 37.559 10.305 1.00 32.12 10 ILE D C 1
ATOM 6650 O O . ILE D 1 12 ? 44.108 36.933 11.277 1.00 32.32 10 ILE D O 1
ATOM 6655 N N . GLY D 1 13 ? 42.458 38.150 10.345 1.00 32.17 11 GLY D N 1
ATOM 6656 C CA . GLY D 1 13 ? 41.753 38.283 11.621 1.00 31.33 11 GLY D CA 1
ATOM 6657 C C . GLY D 1 13 ? 40.272 37.950 11.488 1.00 31.55 11 GLY D C 1
ATOM 6658 O O . GLY D 1 13 ? 39.710 37.888 10.385 1.00 31.61 11 GLY D O 1
ATOM 6659 N N . LEU D 1 14 ? 39.641 37.753 12.620 1.00 29.78 12 LEU D N 1
ATOM 6660 C CA . LEU D 1 14 ? 38.219 37.560 12.648 1.00 30.88 12 LEU D CA 1
ATOM 6661 C C . LEU D 1 14 ? 37.721 38.704 13.482 1.00 31.28 12 LEU D C 1
ATOM 6662 O O . LEU D 1 14 ? 37.986 38.764 14.706 1.00 30.38 12 LEU D O 1
ATOM 6667 N N . ALA D 1 15 ? 36.975 39.606 12.857 1.00 30.60 13 ALA D N 1
ATOM 6668 C CA . ALA D 1 15 ? 36.573 40.799 13.526 1.00 31.04 13 ALA D CA 1
ATOM 6669 C C . ALA D 1 15 ? 35.081 40.647 13.887 1.00 33.06 13 ALA D C 1
ATOM 6670 O O . ALA D 1 15 ? 34.303 40.032 13.133 1.00 33.82 13 ALA D O 1
ATOM 6672 N N . THR D 1 16 ? 34.688 41.248 14.997 1.00 30.69 14 THR D N 1
ATOM 6673 C CA . THR D 1 16 ? 33.276 41.350 15.333 1.00 31.24 14 THR D CA 1
ATOM 6674 C C . THR D 1 16 ? 32.868 42.799 15.215 1.00 30.67 14 THR D C 1
ATOM 6675 O O . THR D 1 16 ? 33.541 43.702 15.797 1.00 28.41 14 THR D O 1
ATOM 6679 N N . LEU D 1 17 ? 31.794 43.044 14.445 1.00 30.04 15 LEU D N 1
ATOM 6680 C CA . LEU D 1 17 ? 31.224 44.378 14.303 1.00 30.35 15 LEU D CA 1
ATOM 6681 C C . LEU D 1 17 ? 29.894 44.499 15.060 1.00 30.40 15 LEU D C 1
ATOM 6682 O O . LEU D 1 17 ? 29.104 43.553 15.101 1.00 29.94 15 LEU D O 1
ATOM 6687 N N . ALA D 1 18 ? 29.636 45.705 15.560 1.00 28.69 16 ALA D N 1
ATOM 6688 C CA . ALA D 1 18 ? 28.387 45.991 16.230 1.00 29.06 16 ALA D CA 1
ATOM 6689 C C . ALA D 1 18 ? 27.297 46.231 15.178 1.00 30.61 16 ALA D C 1
ATOM 6690 O O . ALA D 1 18 ? 27.592 46.305 13.979 1.00 29.74 16 ALA D O 1
ATOM 6692 N N . ALA D 1 19 ? 26.051 46.444 15.630 1.00 30.12 17 ALA D N 1
ATOM 6693 C CA . ALA D 1 19 ? 24.941 46.696 14.716 1.00 30.37 17 ALA D CA 1
ATOM 6694 C C . ALA D 1 19 ? 25.157 47.919 13.816 1.00 30.37 17 ALA D C 1
ATOM 6695 O O . ALA D 1 19 ? 24.618 47.945 12.684 1.00 31.11 17 ALA D O 1
ATOM 6697 N N . ASP D 1 20 ? 25.851 48.947 14.321 1.00 27.65 18 ASP D N 1
ATOM 6698 C CA . ASP D 1 20 ? 26.091 50.171 13.536 1.00 30.26 18 ASP D CA 1
ATOM 6699 C C . ASP D 1 20 ? 27.387 50.073 12.724 1.00 30.80 18 ASP D C 1
ATOM 6700 O O . ASP D 1 20 ? 27.785 51.040 12.080 1.00 30.18 18 ASP D O 1
ATOM 6705 N N . GLY D 1 21 ? 28.035 48.915 12.727 1.00 29.79 19 GLY D N 1
ATOM 6706 C CA . GLY D 1 21 ? 29.201 48.734 11.851 1.00 30.65 19 GLY D CA 1
ATOM 6707 C C . GLY D 1 21 ? 30.502 49.008 12.611 1.00 31.73 19 GLY D C 1
ATOM 6708 O O . GLY D 1 21 ? 31.576 48.712 12.095 1.00 32.76 19 GLY D O 1
ATOM 6709 N N . SER D 1 22 ? 30.429 49.530 13.847 1.00 30.59 20 SER D N 1
ATOM 6710 C CA A SER D 1 22 ? 31.630 49.785 14.660 0.50 31.24 20 SER D CA 1
ATOM 6711 C CA B SER D 1 22 ? 31.655 49.796 14.598 0.50 30.82 20 SER D CA 1
ATOM 6712 C C . SER D 1 22 ? 32.413 48.512 14.920 1.00 31.17 20 SER D C 1
ATOM 6713 O O . SER D 1 22 ? 31.811 47.436 15.150 1.00 31.20 20 SER D O 1
ATOM 6718 N N . VAL D 1 23 ? 33.753 48.597 14.942 1.00 30.24 21 VAL D N 1
ATOM 6719 C CA . VAL D 1 23 ? 34.495 47.385 15.217 1.00 30.57 21 VAL D CA 1
ATOM 6720 C C . VAL D 1 23 ? 34.581 47.143 16.737 1.00 30.86 21 VAL D C 1
ATOM 6721 O O . VAL D 1 23 ? 35.104 47.991 17.483 1.00 31.27 21 VAL D O 1
ATOM 6725 N N . LEU D 1 24 ? 34.092 45.999 17.206 1.00 28.63 22 LEU D N 1
ATOM 6726 C CA . LEU D 1 24 ? 34.191 45.665 18.660 1.00 29.23 22 LEU D CA 1
ATOM 6727 C C . LEU D 1 24 ? 35.565 45.053 18.970 1.00 31.17 22 LEU D C 1
ATOM 6728 O O . LEU D 1 24 ? 36.275 45.501 19.879 1.00 32.84 22 LEU D O 1
ATOM 6733 N N . ASP D 1 25 ? 35.987 44.066 18.170 1.00 31.02 23 ASP D N 1
ATOM 6734 C CA . ASP D 1 25 ? 37.307 43.488 18.369 1.00 31.87 23 ASP D CA 1
ATOM 6735 C C . ASP D 1 25 ? 37.799 42.835 17.112 1.00 31.08 23 ASP D C 1
ATOM 6736 O O . ASP D 1 25 ? 37.093 42.789 16.097 1.00 31.78 23 ASP D O 1
ATOM 6741 N N . THR D 1 26 ? 39.036 42.384 17.141 1.00 30.72 24 THR D N 1
ATOM 6742 C CA . THR D 1 26 ? 39.516 41.504 16.044 1.00 30.37 24 THR D CA 1
ATOM 6743 C C . THR D 1 26 ? 40.508 40.545 16.669 1.00 30.42 24 THR D C 1
ATOM 6744 O O . THR D 1 26 ? 41.400 40.965 17.404 1.00 32.09 24 THR D O 1
ATOM 6748 N N . TRP D 1 27 ? 40.378 39.284 16.356 1.00 29.49 25 TRP D N 1
ATOM 6749 C CA . TRP D 1 27 ? 41.328 38.281 16.824 1.00 29.83 25 TRP D CA 1
ATOM 6750 C C . TRP D 1 27 ? 42.159 37.877 15.635 1.00 30.73 25 TRP D C 1
ATOM 6751 O O . TRP D 1 27 ? 41.607 37.489 14.591 1.00 31.91 25 TRP D O 1
ATOM 6762 N N . PHE D 1 28 ? 43.484 38.033 15.733 1.00 30.56 26 PHE D N 1
ATOM 6763 C CA . PHE D 1 28 ? 44.430 37.582 14.725 1.00 29.71 26 PHE D CA 1
ATOM 6764 C C . PHE D 1 28 ? 45.146 36.315 15.215 1.00 31.52 26 PHE D C 1
ATOM 6765 O O . PHE D 1 28 ? 45.981 36.383 16.119 1.00 30.62 26 PHE D O 1
ATOM 6773 N N . PRO D 1 29 ? 44.823 35.149 14.630 1.00 31.58 27 PRO D N 1
ATOM 6774 C CA . PRO D 1 29 ? 45.521 33.976 15.171 1.00 32.63 27 PRO D CA 1
ATOM 6775 C C . PRO D 1 29 ? 47.007 34.064 14.894 1.00 34.36 27 PRO D C 1
ATOM 6776 O O . PRO D 1 29 ? 47.755 33.554 15.688 1.00 36.68 27 PRO D O 1
ATOM 6780 N N . ALA D 1 30 ? 47.448 34.650 13.771 1.00 32.53 28 ALA D N 1
ATOM 6781 C CA . ALA D 1 30 ? 48.866 34.486 13.372 1.00 33.69 28 ALA D CA 1
ATOM 6782 C C . ALA D 1 30 ? 49.419 35.766 12.745 1.00 33.00 28 ALA D C 1
ATOM 6783 O O . ALA D 1 30 ? 49.686 35.822 11.568 1.00 33.12 28 ALA D O 1
ATOM 6785 N N . PRO D 1 31 ? 49.546 36.814 13.541 1.00 32.29 29 PRO D N 1
ATOM 6786 C CA . PRO D 1 31 ? 50.088 38.092 13.026 1.00 32.68 29 PRO D CA 1
ATOM 6787 C C . PRO D 1 31 ? 51.562 37.948 12.665 1.00 33.16 29 PRO D C 1
ATOM 6788 O O . PRO D 1 31 ? 52.254 37.050 13.182 1.00 30.98 29 PRO D O 1
ATOM 6792 N N . GLU D 1 32 ? 52.050 38.792 11.757 1.00 32.11 30 GLU D N 1
ATOM 6793 C CA . GLU D 1 32 ? 53.442 38.692 11.388 1.00 33.08 30 GLU D CA 1
ATOM 6794 C C . GLU D 1 32 ? 54.015 40.058 11.001 1.00 33.91 30 GLU D C 1
ATOM 6795 O O . GLU D 1 32 ? 53.274 40.983 10.598 1.00 33.42 30 GLU D O 1
ATOM 6801 N N . LEU D 1 33 ? 55.333 40.180 11.136 1.00 31.63 31 LEU D N 1
ATOM 6802 C CA . LEU D 1 33 ? 56.003 41.403 10.731 1.00 32.00 31 LEU D CA 1
ATOM 6803 C C . LEU D 1 33 ? 56.242 41.301 9.245 1.00 33.14 31 LEU D C 1
ATOM 6804 O O . LEU D 1 33 ? 56.369 40.200 8.733 1.00 32.35 31 LEU D O 1
ATOM 6809 N N . THR D 1 34 ? 56.315 42.441 8.561 1.00 35.09 32 THR D N 1
ATOM 6810 C CA . THR D 1 34 ? 56.456 42.480 7.095 1.00 37.45 32 THR D CA 1
ATOM 6811 C C . THR D 1 34 ? 57.285 43.694 6.660 1.00 39.65 32 THR D C 1
ATOM 6812 O O . THR D 1 34 ? 57.623 44.552 7.480 1.00 39.83 32 THR D O 1
ATOM 6816 N N . GLU D 1 35 ? 57.633 43.746 5.384 1.00 42.92 33 GLU D N 1
ATOM 6817 C CA . GLU D 1 35 ? 58.243 44.942 4.827 1.00 47.43 33 GLU D CA 1
ATOM 6818 C C . GLU D 1 35 ? 57.277 46.136 4.873 1.00 49.53 33 GLU D C 1
ATOM 6819 O O . GLU D 1 35 ? 56.043 45.955 4.807 1.00 50.06 33 GLU D O 1
ATOM 6825 N N . SER D 1 36 ? 57.835 47.342 5.045 1.00 50.88 34 SER D N 1
ATOM 6826 C CA . SER D 1 36 ? 57.064 48.596 4.949 1.00 51.48 34 SER D CA 1
ATOM 6827 C C . SER D 1 36 ? 56.067 48.466 3.802 1.00 50.33 34 SER D C 1
ATOM 6828 O O . SER D 1 36 ? 56.377 47.845 2.795 1.00 51.17 34 SER D O 1
ATOM 6831 N N . GLY D 1 37 ? 54.882 49.048 3.931 1.00 49.20 35 GLY D N 1
ATOM 6832 C CA . GLY D 1 37 ? 53.829 48.813 2.925 1.00 47.59 35 GLY D CA 1
ATOM 6833 C C . GLY D 1 37 ? 52.733 49.853 3.025 1.00 46.72 35 GLY D C 1
ATOM 6834 O O . GLY D 1 37 ? 52.995 50.990 3.421 1.00 47.08 35 GLY D O 1
ATOM 6835 N N . THR D 1 38 ? 51.505 49.461 2.677 1.00 45.34 36 THR D N 1
ATOM 6836 C CA . THR D 1 38 ? 50.352 50.370 2.725 1.00 43.92 36 THR D CA 1
ATOM 6837 C C . THR D 1 38 ? 49.235 49.894 3.657 1.00 41.24 36 THR D C 1
ATOM 6838 O O . THR D 1 38 ? 48.600 48.860 3.441 1.00 41.24 36 THR D O 1
ATOM 6842 N N . SER D 1 39 ? 48.978 50.702 4.663 1.00 38.86 37 SER D N 1
ATOM 6843 C CA . SER D 1 39 ? 47.981 50.388 5.675 1.00 36.50 37 SER D CA 1
ATOM 6844 C C . SER D 1 39 ? 46.563 50.284 5.063 1.00 34.69 37 SER D C 1
ATOM 6845 O O . SER D 1 39 ? 46.135 51.174 4.338 1.00 32.78 37 SER D O 1
ATOM 6848 N N . ALA D 1 40 ? 45.841 49.224 5.398 1.00 32.36 38 ALA D N 1
ATOM 6849 C CA . ALA D 1 40 ? 44.490 49.028 4.914 1.00 30.95 38 ALA D CA 1
ATOM 6850 C C . ALA D 1 40 ? 43.930 47.776 5.544 1.00 29.57 38 ALA D C 1
ATOM 6851 O O . ALA D 1 40 ? 44.677 46.871 5.896 1.00 29.20 38 ALA D O 1
ATOM 6853 N N . THR D 1 41 ? 42.622 47.722 5.750 1.00 30.17 39 THR D N 1
ATOM 6854 C CA . THR D 1 41 ? 41.994 46.455 6.148 1.00 29.84 39 THR D CA 1
ATOM 6855 C C . THR D 1 41 ? 41.041 46.128 5.036 1.00 30.49 39 THR D C 1
ATOM 6856 O O . THR D 1 41 ? 40.352 47.021 4.551 1.00 29.68 39 THR D O 1
ATOM 6860 N N . SER D 1 42 ? 41.059 44.871 4.585 1.00 30.23 40 SER D N 1
ATOM 6861 C CA . SER D 1 42 ? 40.129 44.445 3.538 1.00 31.30 40 SER D CA 1
ATOM 6862 C C . SER D 1 42 ? 39.361 43.193 3.988 1.00 29.94 40 SER D C 1
ATOM 6863 O O . SER D 1 42 ? 39.854 42.408 4.818 1.00 29.29 40 SER D O 1
ATOM 6866 N N . ARG D 1 43 ? 38.148 43.033 3.485 1.00 29.74 41 ARG D N 1
ATOM 6867 C CA . ARG D 1 43 ? 37.365 41.806 3.740 1.00 31.33 41 ARG D CA 1
ATOM 6868 C C . ARG D 1 43 ? 37.964 40.719 2.895 1.00 29.96 41 ARG D C 1
ATOM 6869 O O . ARG D 1 43 ? 38.246 40.938 1.723 1.00 31.35 41 ARG D O 1
ATOM 6877 N N . LEU D 1 44 ? 38.230 39.564 3.477 1.00 28.31 42 LEU D N 1
ATOM 6878 C CA . LEU D 1 44 ? 38.855 38.487 2.714 1.00 27.86 42 LEU D CA 1
ATOM 6879 C C . LEU D 1 44 ? 37.831 37.861 1.808 1.00 28.47 42 LEU D C 1
ATOM 6880 O O . LEU D 1 44 ? 36.686 37.719 2.223 1.00 30.18 42 LEU D O 1
ATOM 6885 N N . ALA D 1 45 ? 38.231 37.530 0.579 1.00 28.34 43 ALA D N 1
ATOM 6886 C CA . ALA D 1 45 ? 37.432 36.721 -0.336 1.00 28.20 43 ALA D CA 1
ATOM 6887 C C . ALA D 1 45 ? 37.336 35.301 0.179 1.00 28.92 43 ALA D C 1
ATOM 6888 O O . ALA D 1 45 ? 38.230 34.824 0.908 1.00 28.60 43 ALA D O 1
ATOM 6890 N N . VAL D 1 46 ? 36.307 34.604 -0.285 1.00 27.69 44 VAL D N 1
ATOM 6891 C CA . VAL D 1 46 ? 36.034 33.234 0.148 1.00 28.11 44 VAL D CA 1
ATOM 6892 C C . VAL D 1 46 ? 37.296 32.356 0.074 1.00 28.70 44 VAL D C 1
ATOM 6893 O O . VAL D 1 46 ? 37.659 31.674 1.053 1.00 29.25 44 VAL D O 1
ATOM 6897 N N . SER D 1 47 ? 37.993 32.395 -1.048 1.00 28.52 45 SER D N 1
ATOM 6898 C CA A SER D 1 47 ? 39.170 31.536 -1.240 0.50 28.49 45 SER D CA 1
ATOM 6899 C CA B SER D 1 47 ? 39.141 31.507 -1.217 0.50 28.91 45 SER D CA 1
ATOM 6900 C C . SER D 1 47 ? 40.289 31.841 -0.248 1.00 29.63 45 SER D C 1
ATOM 6901 O O . SER D 1 47 ? 41.185 31.031 -0.038 1.00 30.27 45 SER D O 1
ATOM 6906 N N . ASP D 1 48 ? 40.289 33.032 0.323 1.00 27.38 46 ASP D N 1
ATOM 6907 C CA . ASP D 1 48 ? 41.435 33.408 1.157 1.00 28.76 46 ASP D CA 1
ATOM 6908 C C . ASP D 1 48 ? 41.212 33.240 2.669 1.00 29.40 46 ASP D C 1
ATOM 6909 O O . ASP D 1 48 ? 42.099 33.553 3.455 1.00 27.62 46 ASP D O 1
ATOM 6914 N N . VAL D 1 49 ? 40.034 32.769 3.059 1.00 29.84 47 VAL D N 1
ATOM 6915 C CA . VAL D 1 49 ? 39.717 32.626 4.490 1.00 30.53 47 VAL D CA 1
ATOM 6916 C C . VAL D 1 49 ? 40.280 31.282 4.946 1.00 32.30 47 VAL D C 1
ATOM 6917 O O . VAL D 1 49 ? 39.957 30.264 4.333 1.00 31.14 47 VAL D O 1
ATOM 6921 N N . PRO D 1 50 ? 41.121 31.263 6.005 1.00 32.79 48 PRO D N 1
ATOM 6922 C CA . PRO D 1 50 ? 41.636 29.947 6.485 1.00 34.50 48 PRO D CA 1
ATOM 6923 C C . PRO D 1 50 ? 40.525 28.988 6.908 1.00 35.04 48 PRO D C 1
ATOM 6924 O O . PRO D 1 50 ? 39.508 29.429 7.455 1.00 32.34 48 PRO D O 1
ATOM 6928 N N . VAL D 1 51 ? 40.736 27.683 6.730 1.00 36.71 49 VAL D N 1
ATOM 6929 C CA . VAL D 1 51 ? 39.663 26.721 7.073 1.00 38.59 49 VAL D CA 1
ATOM 6930 C C . VAL D 1 51 ? 39.145 26.865 8.513 1.00 38.53 49 VAL D C 1
ATOM 6931 O O . VAL D 1 51 ? 37.935 26.783 8.728 1.00 39.84 49 VAL D O 1
ATOM 6935 N N . GLU D 1 52 ? 40.037 27.155 9.459 1.00 38.73 50 GLU D N 1
ATOM 6936 C CA . GLU D 1 52 ? 39.691 27.297 10.900 1.00 39.97 50 GLU D CA 1
ATOM 6937 C C . GLU D 1 52 ? 38.791 28.465 11.148 1.00 39.25 50 GLU D C 1
ATOM 6938 O O . GLU D 1 52 ? 38.006 28.479 12.095 1.00 39.87 50 GLU D O 1
ATOM 6944 N N . LEU D 1 53 ? 38.970 29.509 10.355 1.00 37.94 51 LEU D N 1
ATOM 6945 C CA . LEU D 1 53 ? 38.180 30.680 10.533 1.00 36.56 51 LEU D CA 1
ATOM 6946 C C . LEU D 1 53 ? 36.807 30.635 9.798 1.00 36.15 51 LEU D C 1
ATOM 6947 O O . LEU D 1 53 ? 35.818 31.292 10.231 1.00 34.13 51 LEU D O 1
ATOM 6952 N N . ALA D 1 54 ? 36.759 29.918 8.673 1.00 36.66 52 ALA D N 1
ATOM 6953 C CA . ALA D 1 54 ? 35.529 29.894 7.844 1.00 36.05 52 ALA D CA 1
ATOM 6954 C C . ALA D 1 54 ? 34.349 29.423 8.669 1.00 36.15 52 ALA D C 1
ATOM 6955 O O . ALA D 1 54 ? 33.248 29.939 8.538 1.00 36.91 52 ALA D O 1
ATOM 6957 N N . ALA D 1 55 ? 34.605 28.510 9.584 1.00 36.63 53 ALA D N 1
ATOM 6958 C CA . ALA D 1 55 ? 33.573 27.975 10.483 1.00 38.92 53 ALA D CA 1
ATOM 6959 C C . ALA D 1 55 ? 33.063 28.988 11.514 1.00 39.39 53 ALA D C 1
ATOM 6960 O O . ALA D 1 55 ? 32.016 28.784 12.132 1.00 40.73 53 ALA D O 1
ATOM 6962 N N . LEU D 1 56 ? 33.789 30.078 11.709 1.00 36.83 54 LEU D N 1
ATOM 6963 C CA . LEU D 1 56 ? 33.446 31.053 12.748 1.00 35.51 54 LEU D CA 1
ATOM 6964 C C . LEU D 1 56 ? 32.785 32.338 12.232 1.00 35.40 54 LEU D C 1
ATOM 6965 O O . LEU D 1 56 ? 32.457 33.235 13.009 1.00 35.18 54 LEU D O 1
ATOM 6970 N N . ILE D 1 57 ? 32.565 32.466 10.933 1.00 35.27 55 ILE D N 1
ATOM 6971 C CA . ILE D 1 57 ? 32.000 33.694 10.391 1.00 34.80 55 ILE D CA 1
ATOM 6972 C C . ILE D 1 57 ? 30.446 33.613 10.489 1.00 36.82 55 ILE D C 1
ATOM 6973 O O . ILE D 1 57 ? 29.828 32.589 10.105 1.00 37.63 55 ILE D O 1
ATOM 6978 N N . GLY D 1 58 ? 29.778 34.652 10.934 1.00 35.13 56 GLY D N 1
ATOM 6979 C CA . GLY D 1 58 ? 28.318 34.571 10.877 1.00 34.77 56 GLY D CA 1
ATOM 6980 C C . GLY D 1 58 ? 27.750 35.832 11.435 1.00 35.22 56 GLY D C 1
ATOM 6981 O O . GLY D 1 58 ? 28.500 36.792 11.631 1.00 33.13 56 GLY D O 1
ATOM 6982 N N . ARG D 1 59 ? 26.444 35.794 11.712 1.00 32.74 57 ARG D N 1
ATOM 6983 C CA . ARG D 1 59 ? 25.707 36.925 12.234 1.00 32.98 57 ARG D CA 1
ATOM 6984 C C . ARG D 1 59 ? 25.003 36.438 13.502 1.00 32.94 57 ARG D C 1
ATOM 6985 O O . ARG D 1 59 ? 24.464 35.337 13.527 1.00 32.79 57 ARG D O 1
ATOM 6993 N N . ASP D 1 60 ? 25.052 37.212 14.572 1.00 32.03 58 ASP D N 1
ATOM 6994 C CA . ASP D 1 60 ? 24.370 36.806 15.797 1.00 33.38 58 ASP D CA 1
ATOM 6995 C C . ASP D 1 60 ? 23.152 37.710 15.910 1.00 33.43 58 ASP D C 1
ATOM 6996 O O . ASP D 1 60 ? 23.309 38.890 16.195 1.00 33.26 58 ASP D O 1
ATOM 7001 N N . ASP D 1 61 ? 21.959 37.163 15.694 1.00 33.52 59 ASP D N 1
ATOM 7002 C CA . ASP D 1 61 ? 20.729 37.964 15.747 1.00 36.63 59 ASP D CA 1
ATOM 7003 C C . ASP D 1 61 ? 20.395 38.467 17.172 1.00 37.27 59 ASP D C 1
ATOM 7004 O O . ASP D 1 61 ? 19.857 39.547 17.309 1.00 39.49 59 ASP D O 1
ATOM 7009 N N . ASP D 1 62 ? 20.710 37.714 18.222 1.00 36.36 60 ASP D N 1
ATOM 7010 C CA . ASP D 1 62 ? 20.489 38.249 19.563 1.00 36.50 60 ASP D CA 1
ATOM 7011 C C . ASP D 1 62 ? 21.392 39.424 19.929 1.00 34.21 60 ASP D C 1
ATOM 7012 O O . ASP D 1 62 ? 20.903 40.374 20.543 1.00 33.85 60 ASP D O 1
ATOM 7017 N N . ARG D 1 63 ? 22.687 39.339 19.622 1.00 31.48 61 ARG D N 1
ATOM 7018 C CA . ARG D 1 63 ? 23.628 40.418 19.935 1.00 30.66 61 ARG D CA 1
ATOM 7019 C C . ARG D 1 63 ? 23.594 41.482 18.871 1.00 31.82 61 ARG D C 1
ATOM 7020 O O . ARG D 1 63 ? 24.170 42.548 19.086 1.00 31.21 61 ARG D O 1
ATOM 7028 N N . ARG D 1 64 ? 22.946 41.198 17.740 1.00 29.12 62 ARG D N 1
ATOM 7029 C CA . ARG D 1 64 ? 22.923 42.123 16.609 1.00 32.13 62 ARG D CA 1
ATOM 7030 C C . ARG D 1 64 ? 24.362 42.452 16.184 1.00 33.17 62 ARG D C 1
ATOM 7031 O O . ARG D 1 64 ? 24.710 43.615 15.997 1.00 34.11 62 ARG D O 1
ATOM 7039 N N . THR D 1 65 ? 25.194 41.422 16.052 1.00 32.60 63 THR D N 1
ATOM 7040 C CA . THR D 1 65 ? 26.590 41.581 15.644 1.00 31.50 63 THR D CA 1
ATOM 7041 C C . THR D 1 65 ? 26.858 40.709 14.452 1.00 31.34 63 THR D C 1
ATOM 7042 O O . THR D 1 65 ? 26.037 39.829 14.115 1.00 30.40 63 THR D O 1
ATOM 7046 N N . GLU D 1 66 ? 28.005 40.940 13.781 1.00 30.54 64 GLU D N 1
ATOM 7047 C CA . GLU D 1 66 ? 28.424 40.046 12.733 1.00 30.91 64 GLU D CA 1
ATOM 7048 C C . GLU D 1 66 ? 29.893 39.793 12.956 1.00 32.27 64 GLU D C 1
ATOM 7049 O O . GLU D 1 66 ? 30.628 40.686 13.446 1.00 32.80 64 GLU D O 1
ATOM 7055 N N . THR D 1 67 ? 30.319 38.575 12.622 1.00 31.55 65 THR D N 1
ATOM 7056 C CA . THR D 1 67 ? 31.719 38.232 12.673 1.00 33.47 65 THR D CA 1
ATOM 7057 C C . THR D 1 67 ? 32.198 37.991 11.255 1.00 33.42 65 THR D C 1
ATOM 7058 O O . THR D 1 67 ? 31.537 37.226 10.505 1.00 31.04 65 THR D O 1
ATOM 7062 N N . ILE D 1 68 ? 33.315 38.640 10.877 1.00 32.47 66 ILE D N 1
ATOM 7063 C CA . ILE D 1 68 ? 33.786 38.645 9.491 1.00 32.95 66 ILE D CA 1
ATOM 7064 C C . ILE D 1 68 ? 35.260 38.394 9.391 1.00 32.40 66 ILE D C 1
ATOM 7065 O O . ILE D 1 68 ? 35.990 38.716 10.338 1.00 30.07 66 ILE D O 1
ATOM 7070 N N . ALA D 1 69 ? 35.718 37.818 8.275 1.00 30.01 67 ALA D N 1
ATOM 7071 C CA . ALA D 1 69 ? 37.168 37.603 8.101 1.00 29.99 67 ALA D CA 1
ATOM 7072 C C . ALA D 1 69 ? 37.812 38.774 7.358 1.00 28.49 67 ALA D C 1
ATOM 7073 O O . ALA D 1 69 ? 37.373 39.141 6.250 1.00 29.05 67 ALA D O 1
ATOM 7075 N N . VAL D 1 70 ? 38.904 39.299 7.916 1.00 29.27 68 VAL D N 1
ATOM 7076 C CA . VAL D 1 70 ? 39.565 40.450 7.322 1.00 29.84 68 VAL D CA 1
ATOM 7077 C C . VAL D 1 70 ? 41.070 40.203 7.165 1.00 29.70 68 VAL D C 1
ATOM 7078 O O . VAL D 1 70 ? 41.625 39.309 7.791 1.00 29.51 68 VAL D O 1
ATOM 7082 N N . ARG D 1 71 ? 41.738 41.016 6.354 1.00 29.37 69 ARG D N 1
ATOM 7083 C CA . ARG D 1 71 ? 43.190 41.055 6.432 1.00 28.76 69 ARG D CA 1
ATOM 7084 C C . ARG D 1 71 ? 43.615 42.488 6.678 1.00 29.10 69 ARG D C 1
ATOM 7085 O O . ARG D 1 71 ? 43.236 43.369 5.945 1.00 29.00 69 ARG D O 1
ATOM 7093 N N . THR D 1 72 ? 44.347 42.711 7.749 1.00 28.56 70 THR D N 1
ATOM 7094 C CA . THR D 1 72 ? 44.831 44.040 8.142 1.00 27.93 70 THR D CA 1
ATOM 7095 C C . THR D 1 72 ? 46.286 44.184 7.839 1.00 27.78 70 THR D C 1
ATOM 7096 O O . THR D 1 72 ? 47.099 43.309 8.199 1.00 27.49 70 THR D O 1
ATOM 7100 N N . VAL D 1 73 ? 46.648 45.273 7.164 1.00 26.58 71 VAL D N 1
ATOM 7101 C CA . VAL D 1 73 ? 48.057 45.550 6.905 1.00 28.19 71 VAL D CA 1
ATOM 7102 C C . VAL D 1 73 ? 48.429 46.885 7.567 1.00 29.59 71 VAL D C 1
ATOM 7103 O O . VAL D 1 73 ? 47.698 47.904 7.421 1.00 29.77 71 VAL D O 1
ATOM 7107 N N . ILE D 1 74 ? 49.551 46.894 8.282 1.00 28.49 72 ILE D N 1
ATOM 7108 C CA . ILE D 1 74 ? 50.141 48.137 8.760 1.00 28.44 72 ILE D CA 1
ATOM 7109 C C . ILE D 1 74 ? 51.346 48.475 7.900 1.00 28.84 72 ILE D C 1
ATOM 7110 O O . ILE D 1 74 ? 52.292 47.687 7.814 1.00 28.45 72 ILE D O 1
ATOM 7115 N N . GLY D 1 75 ? 51.325 49.636 7.257 1.00 28.04 73 GLY D N 1
ATOM 7116 C CA . GLY D 1 75 ? 52.455 50.011 6.405 1.00 29.16 73 GLY D CA 1
ATOM 7117 C C . GLY D 1 75 ? 53.715 50.350 7.209 1.00 28.83 73 GLY D C 1
ATOM 7118 O O . GLY D 1 75 ? 54.817 50.064 6.784 1.00 30.69 73 GLY D O 1
ATOM 7119 N N . SER D 1 76 ? 53.563 50.958 8.371 1.00 28.44 74 SER D N 1
ATOM 7120 C CA . SER D 1 76 ? 54.693 51.231 9.233 1.00 29.27 74 SER D CA 1
ATOM 7121 C C . SER D 1 76 ? 54.300 51.242 10.716 1.00 29.74 74 SER D C 1
ATOM 7122 O O . SER D 1 76 ? 53.373 51.966 11.116 1.00 29.46 74 SER D O 1
ATOM 7125 N N . LEU D 1 77 ? 55.048 50.484 11.517 1.00 29.17 75 LEU D N 1
ATOM 7126 C CA . LEU D 1 77 ? 54.825 50.385 12.958 1.00 31.18 75 LEU D CA 1
ATOM 7127 C C . LEU D 1 77 ? 55.017 51.710 13.697 1.00 30.94 75 LEU D C 1
ATOM 7128 O O . LEU D 1 77 ? 54.481 51.889 14.773 1.00 31.49 75 LEU D O 1
ATOM 7133 N N . ASP D 1 78 ? 55.768 52.621 13.087 1.00 31.37 76 ASP D N 1
ATOM 7134 C CA . ASP D 1 78 ? 55.996 53.955 13.627 1.00 32.69 76 ASP D CA 1
ATOM 7135 C C . ASP D 1 78 ? 54.796 54.856 13.466 1.00 34.00 76 ASP D C 1
ATOM 7136 O O . ASP D 1 78 ? 54.686 55.847 14.170 1.00 33.37 76 ASP D O 1
ATOM 7141 N N . ASP D 1 79 ? 53.903 54.523 12.531 1.00 34.09 77 ASP D N 1
ATOM 7142 C CA . ASP D 1 79 ? 52.661 55.270 12.393 1.00 34.48 77 ASP D CA 1
ATOM 7143 C C . ASP D 1 79 ? 51.683 55.008 13.576 1.00 33.95 77 ASP D C 1
ATOM 7144 O O . ASP D 1 79 ? 51.696 53.956 14.266 1.00 32.84 77 ASP D O 1
ATOM 7149 N N . VAL D 1 80 ? 50.801 55.962 13.822 1.00 33.03 78 VAL D N 1
ATOM 7150 C CA A VAL D 1 80 ? 49.761 55.756 14.819 0.50 33.27 78 VAL D CA 1
ATOM 7151 C CA B VAL D 1 80 ? 49.771 55.754 14.831 0.50 32.99 78 VAL D CA 1
ATOM 7152 C C . VAL D 1 80 ? 48.686 54.844 14.248 1.00 33.00 78 VAL D C 1
ATOM 7153 O O . VAL D 1 80 ? 48.456 54.819 13.021 1.00 32.36 78 VAL D O 1
ATOM 7160 N N . ALA D 1 81 ? 48.032 54.074 15.106 1.00 33.39 79 ALA D N 1
ATOM 7161 C CA . ALA D 1 81 ? 46.947 53.227 14.636 1.00 34.69 79 ALA D CA 1
ATOM 7162 C C . ALA D 1 81 ? 45.901 54.109 13.977 1.00 35.22 79 ALA D C 1
ATOM 7163 O O . ALA D 1 81 ? 45.499 55.095 14.531 1.00 36.60 79 ALA D O 1
ATOM 7165 N N . ALA D 1 82 ? 45.355 53.624 12.891 1.00 37.77 80 ALA D N 1
ATOM 7166 C CA . ALA D 1 82 ? 44.441 54.382 12.063 1.00 38.82 80 ALA D CA 1
ATOM 7167 C C . ALA D 1 82 ? 42.964 54.015 12.306 1.00 38.07 80 ALA D C 1
ATOM 7168 O O . ALA D 1 82 ? 42.065 54.775 11.924 1.00 38.19 80 ALA D O 1
ATOM 7170 N N . ASP D 1 83 ? 42.709 52.853 12.908 1.00 35.92 81 ASP D N 1
ATOM 7171 C CA . ASP D 1 83 ? 41.338 52.328 13.010 1.00 33.90 81 ASP D CA 1
ATOM 7172 C C . ASP D 1 83 ? 41.425 51.163 13.999 1.00 33.36 81 ASP D C 1
ATOM 7173 O O . ASP D 1 83 ? 42.533 50.836 14.393 1.00 29.92 81 ASP D O 1
ATOM 7178 N N . PRO D 1 84 ? 40.285 50.592 14.470 1.00 32.86 82 PRO D N 1
ATOM 7179 C CA . PRO D 1 84 ? 40.424 49.552 15.460 1.00 30.84 82 PRO D CA 1
ATOM 7180 C C . PRO D 1 84 ? 41.115 48.296 14.979 1.00 31.04 82 PRO D C 1
ATOM 7181 O O . PRO D 1 84 ? 41.754 47.635 15.791 1.00 30.14 82 PRO D O 1
ATOM 7185 N N . TYR D 1 85 ? 40.972 47.926 13.693 1.00 30.28 83 TYR D N 1
ATOM 7186 C CA . TYR D 1 85 ? 41.650 46.722 13.224 1.00 30.39 83 TYR D CA 1
ATOM 7187 C C . TYR D 1 85 ? 43.161 46.812 13.400 1.00 30.54 83 TYR D C 1
ATOM 7188 O O . TYR D 1 85 ? 43.771 45.893 13.892 1.00 29.87 83 TYR D O 1
ATOM 7197 N N . ASP D 1 86 ? 43.727 47.926 12.953 1.00 30.27 84 ASP D N 1
ATOM 7198 C CA . ASP D 1 86 ? 45.132 48.286 13.125 1.00 30.59 84 ASP D CA 1
ATOM 7199 C C . ASP D 1 86 ? 45.518 48.253 14.628 1.00 30.64 84 ASP D C 1
ATOM 7200 O O . ASP D 1 86 ? 46.525 47.643 15.027 1.00 28.77 84 ASP D O 1
ATOM 7205 N N . ALA D 1 87 ? 44.735 48.941 15.476 1.00 29.86 85 ALA D N 1
ATOM 7206 C CA . ALA D 1 87 ? 45.000 48.904 16.939 1.00 29.77 85 ALA D CA 1
ATOM 7207 C C . ALA D 1 87 ? 45.058 47.465 17.471 1.00 29.93 85 ALA D C 1
ATOM 7208 O O . ALA D 1 87 ? 45.980 47.087 18.211 1.00 29.10 85 ALA D O 1
ATOM 7210 N N . TYR D 1 88 ? 44.072 46.648 17.120 1.00 28.26 86 TYR D N 1
ATOM 7211 C CA . TYR D 1 88 ? 44.094 45.264 17.591 1.00 26.98 86 TYR D CA 1
ATOM 7212 C C . TYR D 1 88 ? 45.339 44.529 17.088 1.00 28.56 86 TYR D C 1
ATOM 7213 O O . TYR D 1 88 ? 45.935 43.766 17.830 1.00 27.73 86 TYR D O 1
ATOM 7222 N N . LEU D 1 89 ? 45.730 44.750 15.835 1.00 27.14 87 LEU D N 1
ATOM 7223 C CA . LEU D 1 89 ? 46.908 44.065 15.303 1.00 28.50 87 LEU D CA 1
ATOM 7224 C C . LEU D 1 89 ? 48.173 44.453 16.084 1.00 30.20 87 LEU D C 1
ATOM 7225 O O . LEU D 1 89 ? 49.005 43.607 16.414 1.00 29.26 87 LEU D O 1
ATOM 7230 N N . ARG D 1 90 ? 48.271 45.723 16.444 1.00 29.00 88 ARG D N 1
ATOM 7231 C CA . ARG D 1 90 ? 49.422 46.174 17.236 1.00 29.84 88 ARG D CA 1
ATOM 7232 C C . ARG D 1 90 ? 49.467 45.516 18.583 1.00 29.38 88 ARG D C 1
ATOM 7233 O O . ARG D 1 90 ? 50.543 45.155 19.056 1.00 29.71 88 ARG D O 1
ATOM 7241 N N . LEU D 1 91 ? 48.315 45.434 19.248 1.00 30.58 89 LEU D N 1
ATOM 7242 C CA . LEU D 1 91 ? 48.253 44.783 20.553 1.00 30.01 89 LEU D CA 1
ATOM 7243 C C . LEU D 1 91 ? 48.604 43.310 20.470 1.00 30.15 89 LEU D C 1
ATOM 7244 O O . LEU D 1 91 ? 49.257 42.799 21.362 1.00 30.45 89 LEU D O 1
ATOM 7249 N N . HIS D 1 92 ? 48.142 42.614 19.416 1.00 30.31 90 HIS D N 1
ATOM 7250 C CA . HIS D 1 92 ? 48.598 41.259 19.158 1.00 29.37 90 HIS D CA 1
ATOM 7251 C C . HIS D 1 92 ? 50.098 41.111 18.982 1.00 29.57 90 HIS D C 1
ATOM 7252 O O . HIS D 1 92 ? 50.690 40.130 19.470 1.00 30.38 90 HIS D O 1
ATOM 7259 N N . LEU D 1 93 ? 50.726 42.027 18.250 1.00 28.82 91 LEU D N 1
ATOM 7260 C CA . LEU D 1 93 ? 52.149 41.913 17.991 1.00 28.95 91 LEU D CA 1
ATOM 7261 C C . LEU D 1 93 ? 52.937 41.977 19.272 1.00 30.09 91 LEU D C 1
ATOM 7262 O O . LEU D 1 93 ? 53.943 41.238 19.475 1.00 30.78 91 LEU D O 1
ATOM 7267 N N . LEU D 1 94 ? 52.517 42.897 20.123 1.00 29.40 92 LEU D N 1
ATOM 7268 C CA . LEU D 1 94 ? 53.081 42.989 21.486 1.00 31.03 92 LEU D CA 1
ATOM 7269 C C . LEU D 1 94 ? 52.849 41.714 22.332 1.00 31.94 92 LEU D C 1
ATOM 7270 O O . LEU D 1 94 ? 53.801 41.169 22.916 1.00 33.45 92 LEU D O 1
ATOM 7275 N N . SER D 1 95 ? 51.602 41.249 22.440 1.00 30.91 93 SER D N 1
ATOM 7276 C CA . SER D 1 95 ? 51.352 39.998 23.229 1.00 28.93 93 SER D CA 1
ATOM 7277 C C . SER D 1 95 ? 51.946 38.719 22.672 1.00 30.50 93 SER D C 1
ATOM 7278 O O . SER D 1 95 ? 52.344 37.825 23.471 1.00 29.31 93 SER D O 1
ATOM 7281 N N . HIS D 1 96 ? 52.076 38.627 21.330 1.00 30.15 94 HIS D N 1
ATOM 7282 C CA . HIS D 1 96 ? 52.858 37.550 20.702 1.00 28.94 94 HIS D CA 1
ATOM 7283 C C . HIS D 1 96 ? 54.364 37.695 20.866 1.00 30.48 94 HIS D C 1
ATOM 7284 O O . HIS D 1 96 ? 55.121 36.808 20.420 1.00 28.92 94 HIS D O 1
ATOM 7291 N N . ARG D 1 97 ? 54.810 38.803 21.467 1.00 30.02 95 ARG D N 1
ATOM 7292 C CA . ARG D 1 97 ? 56.230 39.046 21.664 1.00 30.20 95 ARG D CA 1
ATOM 7293 C C . ARG D 1 97 ? 56.992 39.203 20.344 1.00 29.53 95 ARG D C 1
ATOM 7294 O O . ARG D 1 97 ? 58.201 38.971 20.288 1.00 28.13 95 ARG D O 1
ATOM 7302 N N . LEU D 1 98 ? 56.279 39.559 19.287 1.00 28.84 96 LEU D N 1
ATOM 7303 C CA . LEU D 1 98 ? 56.914 39.795 17.983 1.00 30.53 96 LEU D CA 1
ATOM 7304 C C . LEU D 1 98 ? 57.614 41.151 17.957 1.00 31.05 96 LEU D C 1
ATOM 7305 O O . LEU D 1 98 ? 58.524 41.392 17.156 1.00 30.75 96 LEU D O 1
ATOM 7310 N N . VAL D 1 99 ? 57.140 42.037 18.820 1.00 32.39 97 VAL D N 1
ATOM 7311 C CA . VAL D 1 99 ? 57.684 43.368 19.012 1.00 33.82 97 VAL D CA 1
ATOM 7312 C C . VAL D 1 99 ? 57.675 43.541 20.506 1.00 33.90 97 VAL D C 1
ATOM 7313 O O . VAL D 1 99 ? 56.734 43.086 21.173 1.00 32.70 97 VAL D O 1
ATOM 7317 N N . ALA D 1 100 ? 58.716 44.167 21.054 1.00 32.29 98 ALA D N 1
ATOM 7318 C CA . ALA D 1 100 ? 58.753 44.494 22.487 1.00 33.24 98 ALA D CA 1
ATOM 7319 C C . ALA D 1 100 ? 58.060 45.836 22.779 1.00 32.03 98 ALA D C 1
ATOM 7320 O O . ALA D 1 100 ? 57.857 46.634 21.867 1.00 32.26 98 ALA D O 1
ATOM 7322 N N . PRO D 1 101 ? 57.749 46.129 24.055 1.00 33.14 99 PRO D N 1
ATOM 7323 C CA . PRO D 1 101 ? 57.192 47.443 24.303 1.00 33.12 99 PRO D CA 1
ATOM 7324 C C . PRO D 1 101 ? 58.044 48.580 23.756 1.00 31.79 99 PRO D C 1
ATOM 7325 O O . PRO D 1 101 ? 59.282 48.514 23.746 1.00 30.13 99 PRO D O 1
ATOM 7329 N N . HIS D 1 102 ? 57.370 49.594 23.225 1.00 31.39 100 HIS D N 1
ATOM 7330 C CA . HIS D 1 102 ? 58.032 50.705 22.509 1.00 30.02 100 HIS D CA 1
ATOM 7331 C C . HIS D 1 102 ? 58.583 50.364 21.136 1.00 31.37 100 HIS D C 1
ATOM 7332 O O . HIS D 1 102 ? 59.131 51.218 20.431 1.00 30.65 100 HIS D O 1
ATOM 7339 N N . GLY D 1 103 ? 58.433 49.111 20.718 1.00 30.48 101 GLY D N 1
ATOM 7340 C CA . GLY D 1 103 ? 58.989 48.765 19.417 1.00 30.75 101 GLY D CA 1
ATOM 7341 C C . GLY D 1 103 ? 57.961 49.097 18.355 1.00 31.49 101 GLY D C 1
ATOM 7342 O O . GLY D 1 103 ? 58.203 48.891 17.189 1.00 31.67 101 GLY D O 1
ATOM 7343 N N . LEU D 1 104 ? 56.808 49.622 18.744 1.00 30.46 102 LEU D N 1
ATOM 7344 C CA . LEU D 1 104 ? 55.831 50.110 17.736 1.00 31.36 102 LEU D CA 1
ATOM 7345 C C . LEU D 1 104 ? 55.138 51.325 18.372 1.00 32.79 102 LEU D C 1
ATOM 7346 O O . LEU D 1 104 ? 55.243 51.523 19.586 1.00 35.09 102 LEU D O 1
ATOM 7351 N N . ASN D 1 105 ? 54.509 52.165 17.566 1.00 31.07 103 ASN D N 1
ATOM 7352 C CA . ASN D 1 105 ? 53.720 53.296 18.085 1.00 31.56 103 ASN D CA 1
ATOM 7353 C C . ASN D 1 105 ? 52.412 52.833 18.746 1.00 31.29 103 ASN D C 1
ATOM 7354 O O . ASN D 1 105 ? 51.497 52.374 18.057 1.00 31.92 103 ASN D O 1
ATOM 7359 N N . ALA D 1 106 ? 52.312 52.917 20.081 1.00 32.25 104 ALA D N 1
ATOM 7360 C CA . ALA D 1 106 ? 51.053 52.552 20.764 1.00 33.79 104 ALA D CA 1
ATOM 7361 C C . ALA D 1 106 ? 50.230 53.744 21.297 1.00 34.20 104 ALA D C 1
ATOM 7362 O O . ALA D 1 106 ? 49.371 53.568 22.202 1.00 35.21 104 ALA D O 1
ATOM 7364 N N . GLY D 1 107 ? 50.515 54.922 20.766 1.00 35.04 105 GLY D N 1
ATOM 7365 C CA . GLY D 1 107 ? 49.776 56.143 21.063 1.00 37.33 105 GLY D CA 1
ATOM 7366 C C . GLY D 1 107 ? 48.382 56.193 20.449 1.00 38.27 105 GLY D C 1
ATOM 7367 O O . GLY D 1 107 ? 48.085 55.492 19.477 1.00 39.21 105 GLY D O 1
ATOM 7368 N N . GLY D 1 108 ? 47.515 57.024 21.011 1.00 38.14 106 GLY D N 1
ATOM 7369 C CA . GLY D 1 108 ? 46.217 57.281 20.392 1.00 37.72 106 GLY D CA 1
ATOM 7370 C C . GLY D 1 108 ? 45.193 56.163 20.471 1.00 38.10 106 GLY D C 1
ATOM 7371 O O . GLY D 1 108 ? 44.137 56.265 19.869 1.00 36.70 106 GLY D O 1
ATOM 7372 N N . LEU D 1 109 ? 45.472 55.095 21.209 1.00 38.25 107 LEU D N 1
ATOM 7373 C CA . LEU D 1 109 ? 44.584 53.924 21.135 1.00 39.40 107 LEU D CA 1
ATOM 7374 C C . LEU D 1 109 ? 43.254 54.194 21.787 1.00 42.38 107 LEU D C 1
ATOM 7375 O O . LEU D 1 109 ? 42.228 53.701 21.308 1.00 43.88 107 LEU D O 1
ATOM 7380 N N . PHE D 1 110 ? 43.243 54.993 22.848 1.00 43.20 108 PHE D N 1
ATOM 7381 C CA A PHE D 1 110 ? 41.995 55.320 23.554 0.40 43.61 108 PHE D CA 1
ATOM 7382 C CA B PHE D 1 110 ? 41.987 55.272 23.542 0.60 44.51 108 PHE D CA 1
ATOM 7383 C C . PHE D 1 110 ? 40.995 55.987 22.616 1.00 44.14 108 PHE D C 1
ATOM 7384 O O . PHE D 1 110 ? 39.769 55.743 22.687 1.00 44.41 108 PHE D O 1
ATOM 7399 N N . GLY D 1 111 ? 41.514 56.842 21.734 1.00 41.52 109 GLY D N 1
ATOM 7400 C CA . GLY D 1 111 ? 40.683 57.497 20.795 1.00 39.75 109 GLY D CA 1
ATOM 7401 C C . GLY D 1 111 ? 40.258 56.574 19.686 1.00 39.02 109 GLY D C 1
ATOM 7402 O O . GLY D 1 111 ? 39.256 56.843 19.037 1.00 40.28 109 GLY D O 1
ATOM 7403 N N . VAL D 1 112 ? 40.984 55.492 19.439 1.00 37.05 110 VAL D N 1
ATOM 7404 C CA . VAL D 1 112 ? 40.645 54.650 18.259 1.00 34.50 110 VAL D CA 1
ATOM 7405 C C . VAL D 1 112 ? 39.725 53.443 18.596 1.00 34.99 110 VAL D C 1
ATOM 7406 O O . VAL D 1 112 ? 38.896 53.035 17.786 1.00 34.49 110 VAL D O 1
ATOM 7410 N N . LEU D 1 113 ? 39.903 52.874 19.777 1.00 30.18 111 LEU D N 1
ATOM 7411 C CA . LEU D 1 113 ? 39.229 51.626 20.159 1.00 32.21 111 LEU D CA 1
ATOM 7412 C C . LEU D 1 113 ? 37.774 51.904 20.562 1.00 32.53 111 LEU D C 1
ATOM 7413 O O . LEU D 1 113 ? 37.485 52.947 21.121 1.00 32.59 111 LEU D O 1
ATOM 7418 N N . THR D 1 114 ? 36.869 50.975 20.256 1.00 32.08 112 THR D N 1
ATOM 7419 C CA . THR D 1 114 ? 35.467 51.045 20.716 1.00 32.44 112 THR D CA 1
ATOM 7420 C C . THR D 1 114 ? 35.332 50.572 22.166 1.00 29.96 112 THR D C 1
ATOM 7421 O O . THR D 1 114 ? 35.955 49.579 22.567 1.00 30.49 112 THR D O 1
ATOM 7425 N N . ASN D 1 115 ? 34.498 51.236 22.955 1.00 29.70 113 ASN D N 1
ATOM 7426 C CA . ASN D 1 115 ? 34.164 50.701 24.288 1.00 30.09 113 ASN D CA 1
ATOM 7427 C C . ASN D 1 115 ? 33.213 49.500 24.077 1.00 30.68 113 ASN D C 1
ATOM 7428 O O . ASN D 1 115 ? 32.181 49.656 23.436 1.00 31.99 113 ASN D O 1
ATOM 7433 N N . VAL D 1 116 ? 33.538 48.352 24.636 1.00 29.23 114 VAL D N 1
ATOM 7434 C CA . VAL D 1 116 ? 32.829 47.072 24.355 1.00 29.46 114 VAL D CA 1
ATOM 7435 C C . VAL D 1 116 ? 32.322 46.459 25.653 1.00 29.65 114 VAL D C 1
ATOM 7436 O O . VAL D 1 116 ? 33.012 46.522 26.705 1.00 29.01 114 VAL D O 1
ATOM 7440 N N . VAL D 1 117 ? 31.121 45.883 25.607 1.00 28.66 115 VAL D N 1
ATOM 7441 C CA . VAL D 1 117 ? 30.606 45.082 26.711 1.00 28.33 115 VAL D CA 1
ATOM 7442 C C . VAL D 1 117 ? 31.056 43.648 26.453 1.00 28.87 115 VAL D C 1
ATOM 7443 O O . VAL D 1 117 ? 30.540 43.000 25.538 1.00 28.61 115 VAL D O 1
ATOM 7447 N N . TRP D 1 118 ? 32.067 43.185 27.199 1.00 28.93 116 TRP D N 1
ATOM 7448 C CA . TRP D 1 118 ? 32.638 41.847 26.974 1.00 30.43 116 TRP D CA 1
ATOM 7449 C C . TRP D 1 118 ? 31.811 40.802 27.756 1.00 31.07 116 TRP D C 1
ATOM 7450 O O . TRP D 1 118 ? 31.702 40.886 28.983 1.00 31.63 116 TRP D O 1
ATOM 7461 N N . THR D 1 119 ? 31.197 39.846 27.070 1.00 31.34 117 THR D N 1
ATOM 7462 C CA . THR D 1 119 ? 30.250 38.972 27.770 1.00 29.52 117 THR D CA 1
ATOM 7463 C C . THR D 1 119 ? 30.626 37.523 27.546 1.00 31.05 117 THR D C 1
ATOM 7464 O O . THR D 1 119 ? 31.438 37.223 26.649 1.00 28.79 117 THR D O 1
ATOM 7468 N N . ASN D 1 120 ? 29.983 36.637 28.299 1.00 30.87 118 ASN D N 1
ATOM 7469 C CA . ASN D 1 120 ? 30.104 35.213 28.038 1.00 32.27 118 ASN D CA 1
ATOM 7470 C C . ASN D 1 120 ? 29.457 34.749 26.726 1.00 32.91 118 ASN D C 1
ATOM 7471 O O . ASN D 1 120 ? 29.506 33.541 26.394 1.00 32.84 118 ASN D O 1
ATOM 7476 N N . HIS D 1 121 ? 28.867 35.690 25.986 1.00 30.95 119 HIS D N 1
ATOM 7477 C CA . HIS D 1 121 ? 28.325 35.399 24.643 1.00 31.91 119 HIS D CA 1
ATOM 7478 C C . HIS D 1 121 ? 29.124 36.091 23.566 1.00 32.50 119 HIS D C 1
ATOM 7479 O O . HIS D 1 121 ? 28.791 35.998 22.387 1.00 33.39 119 HIS D O 1
ATOM 7486 N N . GLY D 1 122 ? 30.204 36.748 23.967 1.00 30.79 120 GLY D N 1
ATOM 7487 C CA . GLY D 1 122 ? 31.072 37.408 22.988 1.00 30.37 120 GLY D CA 1
ATOM 7488 C C . GLY D 1 122 ? 30.943 38.914 23.182 1.00 30.44 120 GLY D C 1
ATOM 7489 O O . GLY D 1 122 ? 30.260 39.359 24.101 1.00 33.12 120 GLY D O 1
ATOM 7490 N N . PRO D 1 123 ? 31.677 39.695 22.406 1.00 31.10 121 PRO D N 1
ATOM 7491 C CA . PRO D 1 123 ? 31.674 41.157 22.520 1.00 31.53 121 PRO D CA 1
ATOM 7492 C C . PRO D 1 123 ? 30.315 41.659 22.090 1.00 30.55 121 PRO D C 1
ATOM 7493 O O . PRO D 1 123 ? 29.738 41.101 21.137 1.00 32.15 121 PRO D O 1
ATOM 7497 N N . CYS D 1 124 ? 29.832 42.708 22.757 1.00 29.24 122 CYS D N 1
ATOM 7498 C CA . CYS D 1 124 ? 28.587 43.389 22.452 1.00 28.99 122 CYS D CA 1
ATOM 7499 C C . CYS D 1 124 ? 28.797 44.895 22.485 1.00 30.19 122 CYS D C 1
ATOM 7500 O O . CYS D 1 124 ? 29.681 45.414 23.229 1.00 29.89 122 CYS D O 1
ATOM 7503 N N . ALA D 1 125 ? 27.981 45.620 21.727 1.00 29.96 123 ALA D N 1
ATOM 7504 C CA . ALA D 1 125 ? 27.981 47.068 21.812 1.00 30.93 123 ALA D CA 1
ATOM 7505 C C . ALA D 1 125 ? 27.333 47.553 23.134 1.00 31.01 123 ALA D C 1
ATOM 7506 O O . ALA D 1 125 ? 26.454 46.894 23.703 1.00 29.90 123 ALA D O 1
ATOM 7508 N N . ILE D 1 126 ? 27.698 48.752 23.575 1.00 31.40 124 ILE D N 1
ATOM 7509 C CA . ILE D 1 126 ? 26.928 49.367 24.670 1.00 32.01 124 ILE D CA 1
ATOM 7510 C C . ILE D 1 126 ? 25.500 49.708 24.208 1.00 32.05 124 ILE D C 1
ATOM 7511 O O . ILE D 1 126 ? 24.509 49.544 24.959 1.00 31.50 124 ILE D O 1
ATOM 7516 N N . ASP D 1 127 ? 25.376 50.159 22.961 1.00 30.64 125 ASP D N 1
ATOM 7517 C CA . ASP D 1 127 ? 24.078 50.534 22.407 1.00 31.75 125 ASP D CA 1
ATOM 7518 C C . ASP D 1 127 ? 23.116 49.357 22.333 1.00 29.86 125 ASP D C 1
ATOM 7519 O O . ASP D 1 127 ? 23.452 48.320 21.795 1.00 31.83 125 ASP D O 1
ATOM 7524 N N . GLY D 1 128 ? 21.953 49.524 22.935 1.00 28.70 126 GLY D N 1
ATOM 7525 C CA . GLY D 1 128 ? 20.940 48.468 22.891 1.00 28.87 126 GLY D CA 1
ATOM 7526 C C . GLY D 1 128 ? 21.279 47.295 23.810 1.00 29.62 126 GLY D C 1
ATOM 7527 O O . GLY D 1 128 ? 20.625 46.277 23.714 1.00 28.61 126 GLY D O 1
ATOM 7528 N N . PHE D 1 129 ? 22.272 47.443 24.715 1.00 27.36 127 PHE D N 1
ATOM 7529 C CA . PHE D 1 129 ? 22.726 46.273 25.451 1.00 27.12 127 PHE D CA 1
ATOM 7530 C C . PHE D 1 129 ? 21.685 45.656 26.415 1.00 27.69 127 PHE D C 1
ATOM 7531 O O . PHE D 1 129 ? 21.625 44.436 26.566 1.00 26.97 127 PHE D O 1
ATOM 7539 N N . GLU D 1 130 ? 20.852 46.461 27.075 1.00 27.43 128 GLU D N 1
ATOM 7540 C CA . GLU D 1 130 ? 19.873 45.852 27.963 1.00 28.18 128 GLU D CA 1
ATOM 7541 C C . GLU D 1 130 ? 18.866 44.955 27.203 1.00 29.83 128 GLU D C 1
ATOM 7542 O O . GLU D 1 130 ? 18.431 43.933 27.741 1.00 29.91 128 GLU D O 1
ATOM 7548 N N . ALA D 1 131 ? 18.451 45.334 25.988 1.00 28.75 129 ALA D N 1
ATOM 7549 C CA . ALA D 1 131 ? 17.535 44.461 25.194 1.00 29.67 129 ALA D CA 1
ATOM 7550 C C . ALA D 1 131 ? 18.329 43.232 24.684 1.00 29.57 129 ALA D C 1
ATOM 7551 O O . ALA D 1 131 ? 17.805 42.140 24.615 1.00 30.17 129 ALA D O 1
ATOM 7553 N N . VAL D 1 132 ? 19.590 43.409 24.341 1.00 28.25 130 VAL D N 1
ATOM 7554 C CA . VAL D 1 132 ? 20.436 42.268 24.022 1.00 29.56 130 VAL D CA 1
ATOM 7555 C C . VAL D 1 132 ? 20.560 41.291 25.203 1.00 29.91 130 VAL D C 1
ATOM 7556 O O . VAL D 1 132 ? 20.467 40.096 25.019 1.00 29.57 130 VAL D O 1
ATOM 7560 N N . ARG D 1 133 ? 20.815 41.817 26.387 1.00 27.79 131 ARG D N 1
ATOM 7561 C CA . ARG D 1 133 ? 20.963 40.988 27.578 1.00 27.79 131 ARG D CA 1
ATOM 7562 C C . ARG D 1 133 ? 19.684 40.108 27.748 1.00 28.37 131 ARG D C 1
ATOM 7563 O O . ARG D 1 133 ? 19.778 38.907 28.075 1.00 27.50 131 ARG D O 1
ATOM 7571 N N . ALA D 1 134 ? 18.504 40.709 27.591 1.00 26.11 132 ALA D N 1
ATOM 7572 C CA . ALA D 1 134 ? 17.277 39.963 27.861 1.00 26.30 132 ALA D CA 1
ATOM 7573 C C . ALA D 1 134 ? 17.117 38.862 26.773 1.00 27.20 132 ALA D C 1
ATOM 7574 O O . ALA D 1 134 ? 16.641 37.762 27.050 1.00 26.43 132 ALA D O 1
ATOM 7576 N N . ARG D 1 135 ? 17.491 39.159 25.533 1.00 26.38 133 ARG D N 1
ATOM 7577 C CA . ARG D 1 135 ? 17.423 38.102 24.490 1.00 28.76 133 ARG D CA 1
ATOM 7578 C C . ARG D 1 135 ? 18.449 36.992 24.764 1.00 29.12 133 ARG D C 1
ATOM 7579 O O . ARG D 1 135 ? 18.117 35.820 24.582 1.00 30.33 133 ARG D O 1
ATOM 7587 N N . LEU D 1 136 ? 19.664 37.368 25.145 1.00 27.89 134 LEU D N 1
ATOM 7588 C CA . LEU D 1 136 ? 20.706 36.367 25.400 1.00 30.00 134 LEU D CA 1
ATOM 7589 C C . LEU D 1 136 ? 20.323 35.468 26.593 1.00 30.58 134 LEU D C 1
ATOM 7590 O O . LEU D 1 136 ? 20.752 34.310 26.683 1.00 30.81 134 LEU D O 1
ATOM 7595 N N . ARG D 1 137 ? 19.539 36.001 27.514 1.00 29.92 135 ARG D N 1
ATOM 7596 C CA . ARG D 1 137 ? 19.159 35.214 28.691 1.00 30.58 135 ARG D CA 1
ATOM 7597 C C . ARG D 1 137 ? 18.302 34.002 28.351 1.00 32.22 135 ARG D C 1
ATOM 7598 O O . ARG D 1 137 ? 18.122 33.105 29.186 1.00 30.90 135 ARG D O 1
ATOM 7606 N N . ARG D 1 138 ? 17.756 33.966 27.148 1.00 32.56 136 ARG D N 1
ATOM 7607 C CA . ARG D 1 138 ? 17.070 32.767 26.710 1.00 34.47 136 ARG D CA 1
ATOM 7608 C C . ARG D 1 138 ? 18.073 31.619 26.508 1.00 36.20 136 ARG D C 1
ATOM 7609 O O . ARG D 1 138 ? 17.687 30.440 26.525 1.00 34.65 136 ARG D O 1
ATOM 7617 N N . ARG D 1 139 ? 19.351 31.958 26.327 1.00 35.08 137 ARG D N 1
ATOM 7618 C CA . ARG D 1 139 ? 20.370 30.935 26.124 1.00 37.11 137 ARG D CA 1
ATOM 7619 C C . ARG D 1 139 ? 20.921 30.462 27.446 1.00 38.18 137 ARG D C 1
ATOM 7620 O O . ARG D 1 139 ? 21.476 29.376 27.542 1.00 40.01 137 ARG D O 1
ATOM 7628 N N . GLY D 1 140 ? 20.792 31.270 28.486 1.00 36.66 138 GLY D N 1
ATOM 7629 C CA . GLY D 1 140 ? 21.423 30.938 29.755 1.00 36.72 138 GLY D CA 1
ATOM 7630 C C . GLY D 1 140 ? 21.794 32.232 30.464 1.00 36.57 138 GLY D C 1
ATOM 7631 O O . GLY D 1 140 ? 21.370 33.311 30.043 1.00 37.56 138 GLY D O 1
ATOM 7632 N N . PRO D 1 141 ? 22.569 32.139 31.541 1.00 34.75 139 PRO D N 1
ATOM 7633 C CA . PRO D 1 141 ? 23.020 33.308 32.273 1.00 33.19 139 PRO D CA 1
ATOM 7634 C C . PRO D 1 141 ? 23.783 34.247 31.383 1.00 31.67 139 PRO D C 1
ATOM 7635 O O . PRO D 1 141 ? 24.521 33.802 30.466 1.00 29.78 139 PRO D O 1
ATOM 7639 N N . VAL D 1 142 ? 23.660 35.551 31.650 1.00 30.28 140 VAL D N 1
ATOM 7640 C CA . VAL D 1 142 ? 24.493 36.510 30.911 1.00 29.52 140 VAL D CA 1
ATOM 7641 C C . VAL D 1 142 ? 25.455 37.133 31.865 1.00 29.31 140 VAL D C 1
ATOM 7642 O O . VAL D 1 142 ? 25.023 37.749 32.853 1.00 30.27 140 VAL D O 1
ATOM 7646 N N . THR D 1 143 ? 26.744 37.004 31.563 1.00 29.67 141 THR D N 1
ATOM 7647 C CA . THR D 1 143 ? 27.780 37.462 32.442 1.00 30.32 141 THR D CA 1
ATOM 7648 C C . THR D 1 143 ? 28.624 38.457 31.707 1.00 29.91 141 THR D C 1
ATOM 7649 O O . THR D 1 143 ? 29.058 38.204 30.591 1.00 29.24 141 THR D O 1
ATOM 7653 N N . VAL D 1 144 ? 28.858 39.598 32.350 1.00 29.65 142 VAL D N 1
ATOM 7654 C CA . VAL D 1 144 ? 29.607 40.650 31.696 1.00 28.43 142 VAL D CA 1
ATOM 7655 C C . VAL D 1 144 ? 30.952 40.666 32.429 1.00 29.26 142 VAL D C 1
ATOM 7656 O O . VAL D 1 144 ? 30.999 40.844 33.633 1.00 29.64 142 VAL D O 1
ATOM 7660 N N . TYR D 1 145 ? 32.041 40.398 31.705 1.00 29.83 143 TYR D N 1
ATOM 7661 C CA . TYR D 1 145 ? 33.359 40.340 32.331 1.00 30.81 143 TYR D CA 1
ATOM 7662 C C . TYR D 1 145 ? 33.929 41.759 32.557 1.00 31.34 143 TYR D C 1
ATOM 7663 O O . TYR D 1 145 ? 34.663 41.981 33.530 1.00 31.50 143 TYR D O 1
ATOM 7672 N N . GLY D 1 146 ? 33.552 42.712 31.687 1.00 29.97 144 GLY D N 1
ATOM 7673 C CA . GLY D 1 146 ? 34.104 44.078 31.777 1.00 29.28 144 GLY D CA 1
ATOM 7674 C C . GLY D 1 146 ? 33.447 44.911 30.723 1.00 30.37 144 GLY D C 1
ATOM 7675 O O . GLY D 1 146 ? 32.752 44.373 29.827 1.00 28.11 144 GLY D O 1
ATOM 7676 N N . VAL D 1 147 ? 33.643 46.219 30.808 1.00 29.03 145 VAL D N 1
ATOM 7677 C CA . VAL D 1 147 ? 33.067 47.126 29.820 1.00 29.83 145 VAL D CA 1
ATOM 7678 C C . VAL D 1 147 ? 34.277 48.056 29.584 1.00 30.89 145 VAL D C 1
ATOM 7679 O O . VAL D 1 147 ? 34.615 48.857 30.450 1.00 28.62 145 VAL D O 1
ATOM 7683 N N . ASP D 1 148 ? 34.995 47.849 28.486 1.00 31.33 146 ASP D N 1
ATOM 7684 C CA . ASP D 1 148 ? 36.262 48.597 28.314 1.00 32.31 146 ASP D CA 1
ATOM 7685 C C . ASP D 1 148 ? 36.677 48.495 26.869 1.00 30.88 146 ASP D C 1
ATOM 7686 O O . ASP D 1 148 ? 36.131 47.667 26.073 1.00 29.14 146 ASP D O 1
ATOM 7691 N N . LYS D 1 149 ? 37.656 49.332 26.529 1.00 30.67 147 LYS D N 1
ATOM 7692 C CA . LYS D 1 149 ? 38.207 49.399 25.185 1.00 30.79 147 LYS D CA 1
ATOM 7693 C C . LYS D 1 149 ? 39.236 48.270 24.979 1.00 31.62 147 LYS D C 1
ATOM 7694 O O . LYS D 1 149 ? 39.545 47.933 23.855 1.00 32.62 147 LYS D O 1
ATOM 7700 N N . PHE D 1 150 ? 39.781 47.721 26.063 1.00 31.49 148 PHE D N 1
ATOM 7701 C CA . PHE D 1 150 ? 40.843 46.684 25.990 1.00 33.92 148 PHE D CA 1
ATOM 7702 C C . PHE D 1 150 ? 40.356 45.375 26.590 1.00 33.19 148 PHE D C 1
ATOM 7703 O O . PHE D 1 150 ? 39.810 45.360 27.722 1.00 35.50 148 PHE D O 1
ATOM 7711 N N . PRO D 1 151 ? 40.484 44.277 25.840 1.00 32.78 149 PRO D N 1
ATOM 7712 C CA . PRO D 1 151 ? 40.002 43.015 26.412 1.00 32.95 149 PRO D CA 1
ATOM 7713 C C . PRO D 1 151 ? 41.191 42.284 27.105 1.00 32.12 149 PRO D C 1
ATOM 7714 O O . PRO D 1 151 ? 42.279 42.868 27.278 1.00 31.86 149 PRO D O 1
ATOM 7718 N N . ARG D 1 152 ? 40.964 41.029 27.488 1.00 31.59 150 ARG D N 1
ATOM 7719 C CA . ARG D 1 152 ? 41.908 40.238 28.230 1.00 31.52 150 ARG D CA 1
ATOM 7720 C C . ARG D 1 152 ? 42.826 39.510 27.275 1.00 32.46 150 ARG D C 1
ATOM 7721 O O . ARG D 1 152 ? 42.343 38.767 26.414 1.00 30.54 150 ARG D O 1
ATOM 7729 N N . MET D 1 153 ? 44.128 39.706 27.450 1.00 31.56 151 MET D N 1
ATOM 7730 C CA . MET D 1 153 ? 45.115 39.119 26.555 1.00 31.92 151 MET D CA 1
ATOM 7731 C C . MET D 1 153 ? 44.895 37.626 26.252 1.00 31.68 151 MET D C 1
ATOM 7732 O O . MET D 1 153 ? 45.027 37.232 25.108 1.00 31.46 151 MET D O 1
ATOM 7737 N N . VAL D 1 154 ? 44.628 36.789 27.271 1.00 31.10 152 VAL D N 1
ATOM 7738 C CA . VAL D 1 154 ? 44.647 35.349 27.081 1.00 29.46 152 VAL D CA 1
ATOM 7739 C C . VAL D 1 154 ? 43.490 34.911 26.211 1.00 31.38 152 VAL D C 1
ATOM 7740 O O . VAL D 1 154 ? 43.424 33.745 25.755 1.00 31.40 152 VAL D O 1
ATOM 7744 N N . ASP D 1 155 ? 42.546 35.815 26.019 1.00 29.96 153 ASP D N 1
ATOM 7745 C CA . ASP D 1 155 ? 41.416 35.495 25.158 1.00 32.18 153 ASP D CA 1
ATOM 7746 C C . ASP D 1 155 ? 41.781 35.645 23.669 1.00 31.09 153 ASP D C 1
ATOM 7747 O O . ASP D 1 155 ? 40.934 35.361 22.785 1.00 32.69 153 ASP D O 1
ATOM 7752 N N . TYR D 1 156 ? 43.025 36.047 23.390 1.00 30.62 154 TYR D N 1
ATOM 7753 C CA . TYR D 1 156 ? 43.499 36.177 21.978 1.00 30.01 154 TYR D CA 1
ATOM 7754 C C . TYR D 1 156 ? 44.748 35.328 21.810 1.00 31.02 154 TYR D C 1
ATOM 7755 O O . TYR D 1 156 ? 44.914 34.637 20.776 1.00 31.10 154 TYR D O 1
ATOM 7764 N N . VAL D 1 157 ? 45.626 35.353 22.822 1.00 31.47 155 VAL D N 1
ATOM 7765 C CA . VAL D 1 157 ? 46.825 34.505 22.756 1.00 31.33 155 VAL D CA 1
ATOM 7766 C C . VAL D 1 157 ? 47.293 34.143 24.147 1.00 31.47 155 VAL D C 1
ATOM 7767 O O . VAL D 1 157 ? 47.268 34.997 25.057 1.00 30.55 155 VAL D O 1
ATOM 7771 N N . VAL D 1 158 ? 47.722 32.891 24.304 1.00 29.94 156 VAL D N 1
ATOM 7772 C CA . VAL D 1 158 ? 48.515 32.453 25.474 1.00 30.64 156 VAL D CA 1
ATOM 7773 C C . VAL D 1 158 ? 49.997 32.277 25.116 1.00 30.23 156 VAL D C 1
ATOM 7774 O O . VAL D 1 158 ? 50.371 31.311 24.464 1.00 30.15 156 VAL D O 1
ATOM 7778 N N . PRO D 1 159 ? 50.857 33.212 25.576 1.00 29.89 157 PRO D N 1
ATOM 7779 C CA . PRO D 1 159 ? 52.288 33.111 25.296 1.00 31.19 157 PRO D CA 1
ATOM 7780 C C . PRO D 1 159 ? 52.905 31.921 26.073 1.00 31.91 157 PRO D C 1
ATOM 7781 O O . PRO D 1 159 ? 52.491 31.605 27.199 1.00 32.15 157 PRO D O 1
ATOM 7785 N N . THR D 1 160 ? 53.903 31.259 25.497 1.00 32.59 158 THR D N 1
ATOM 7786 C CA . THR D 1 160 ? 54.488 30.136 26.151 1.00 31.88 158 THR D CA 1
ATOM 7787 C C . THR D 1 160 ? 55.442 30.620 27.238 1.00 31.68 158 THR D C 1
ATOM 7788 O O . THR D 1 160 ? 55.949 31.733 27.178 1.00 30.66 158 THR D O 1
ATOM 7792 N N . GLY D 1 161 ? 55.737 29.740 28.200 1.00 31.87 159 GLY D N 1
ATOM 7793 C CA . GLY D 1 161 ? 56.654 30.027 29.255 1.00 32.72 159 GLY D CA 1
ATOM 7794 C C . GLY D 1 161 ? 56.136 30.954 30.347 1.00 32.33 159 GLY D C 1
ATOM 7795 O O . GLY D 1 161 ? 56.922 31.478 31.152 1.00 32.55 159 GLY D O 1
ATOM 7796 N N . VAL D 1 162 ? 54.826 31.138 30.408 1.00 32.33 160 VAL D N 1
ATOM 7797 C CA . VAL D 1 162 ? 54.208 32.149 31.249 1.00 33.59 160 VAL D CA 1
ATOM 7798 C C . VAL D 1 162 ? 53.096 31.561 32.129 1.00 33.73 160 VAL D C 1
ATOM 7799 O O . VAL D 1 162 ? 52.380 30.619 31.705 1.00 30.42 160 VAL D O 1
ATOM 7803 N N . ARG D 1 163 ? 52.957 32.114 33.337 1.00 32.11 161 ARG D N 1
ATOM 7804 C CA . ARG D 1 163 ? 51.778 31.807 34.185 1.00 32.21 161 ARG D CA 1
ATOM 7805 C C . ARG D 1 163 ? 51.098 33.092 34.514 1.00 30.66 161 ARG D C 1
ATOM 7806 O O . ARG D 1 163 ? 51.746 34.104 34.756 1.00 31.43 161 ARG D O 1
ATOM 7814 N N . ILE D 1 164 ? 49.781 33.065 34.499 1.00 29.32 162 ILE D N 1
ATOM 7815 C CA . ILE D 1 164 ? 48.963 34.204 34.820 1.00 28.44 162 ILE D CA 1
ATOM 7816 C C . ILE D 1 164 ? 47.839 33.661 35.780 1.00 30.54 162 ILE D C 1
ATOM 7817 O O . ILE D 1 164 ? 46.921 32.942 35.349 1.00 31.79 162 ILE D O 1
ATOM 7822 N N . ALA D 1 165 ? 47.988 33.879 37.078 1.00 29.70 163 ALA D N 1
ATOM 7823 C CA . ALA D 1 165 ? 47.043 33.303 38.058 1.00 30.48 163 ALA D CA 1
ATOM 7824 C C . ALA D 1 165 ? 45.611 33.797 37.844 1.00 30.79 163 ALA D C 1
ATOM 7825 O O . ALA D 1 165 ? 44.649 33.040 38.026 1.00 32.01 163 ALA D O 1
ATOM 7827 N N . ASP D 1 166 ? 45.460 35.065 37.514 1.00 31.33 164 ASP D N 1
ATOM 7828 C CA . ASP D 1 166 ? 44.096 35.632 37.308 1.00 33.17 164 ASP D CA 1
ATOM 7829 C C . ASP D 1 166 ? 44.139 36.452 36.035 1.00 34.09 164 ASP D C 1
ATOM 7830 O O . ASP D 1 166 ? 44.616 37.618 36.030 1.00 33.18 164 ASP D O 1
ATOM 7835 N N . ALA D 1 167 ? 43.648 35.858 34.949 1.00 33.65 165 ALA D N 1
ATOM 7836 C CA . ALA D 1 167 ? 43.892 36.476 33.634 1.00 32.93 165 ALA D CA 1
ATOM 7837 C C . ALA D 1 167 ? 42.969 37.685 33.380 1.00 33.82 165 ALA D C 1
ATOM 7838 O O . ALA D 1 167 ? 43.088 38.373 32.341 1.00 32.07 165 ALA D O 1
ATOM 7840 N N . ASP D 1 168 ? 42.079 37.989 34.330 1.00 31.06 166 ASP D N 1
ATOM 7841 C CA . ASP D 1 168 ? 41.423 39.297 34.300 1.00 31.30 166 ASP D CA 1
ATOM 7842 C C . ASP D 1 168 ? 42.422 40.458 34.391 1.00 33.75 166 ASP D C 1
ATOM 7843 O O . ASP D 1 168 ? 42.081 41.554 34.007 1.00 34.29 166 ASP D O 1
ATOM 7848 N N . ARG D 1 169 ? 43.647 40.214 34.859 1.00 33.40 167 ARG D N 1
ATOM 7849 C CA . ARG D 1 169 ? 44.567 41.344 35.164 1.00 34.13 167 ARG D CA 1
ATOM 7850 C C . ARG D 1 169 ? 45.625 41.532 34.116 1.00 33.68 167 ARG D C 1
ATOM 7851 O O . ARG D 1 169 ? 46.635 42.200 34.404 1.00 33.92 167 ARG D O 1
ATOM 7859 N N . VAL D 1 170 ? 45.492 40.934 32.925 1.00 31.00 168 VAL D N 1
ATOM 7860 C CA . VAL D 1 170 ? 46.506 41.232 31.900 1.00 30.45 168 VAL D CA 1
ATOM 7861 C C . VAL D 1 170 ? 45.796 41.683 30.630 1.00 32.05 168 VAL D C 1
ATOM 7862 O O . VAL D 1 170 ? 45.070 40.885 29.991 1.00 31.72 168 VAL D O 1
ATOM 7866 N N . ARG D 1 171 ? 45.952 42.957 30.275 1.00 31.63 169 ARG D N 1
ATOM 7867 C CA . ARG D 1 171 ? 45.299 43.440 29.061 1.00 32.11 169 ARG D CA 1
ATOM 7868 C C . ARG D 1 171 ? 45.972 42.948 27.766 1.00 30.91 169 ARG D C 1
ATOM 7869 O O . ARG D 1 171 ? 47.178 42.790 27.706 1.00 29.38 169 ARG D O 1
ATOM 7877 N N . LEU D 1 172 ? 45.186 42.767 26.705 1.00 30.35 170 LEU D N 1
ATOM 7878 C CA . LEU D 1 172 ? 45.770 42.493 25.400 1.00 29.68 170 LEU D CA 1
ATOM 7879 C C . LEU D 1 172 ? 46.735 43.663 25.080 1.00 28.82 170 LEU D C 1
ATOM 7880 O O . LEU D 1 172 ? 46.393 44.781 25.334 1.00 30.14 170 LEU D O 1
ATOM 7885 N N . GLY D 1 173 ? 47.938 43.372 24.590 1.00 28.35 171 GLY D N 1
ATOM 7886 C CA . GLY D 1 173 ? 49.017 44.372 24.343 1.00 28.76 171 GLY D CA 1
ATOM 7887 C C . GLY D 1 173 ? 50.126 44.260 25.412 1.00 28.75 171 GLY D C 1
ATOM 7888 O O . GLY D 1 173 ? 51.188 44.900 25.303 1.00 31.00 171 GLY D O 1
ATOM 7889 N N . ALA D 1 174 ? 49.895 43.448 26.448 1.00 29.28 172 ALA D N 1
ATOM 7890 C CA . ALA D 1 174 ? 50.931 43.172 27.459 1.00 29.66 172 ALA D CA 1
ATOM 7891 C C . ALA D 1 174 ? 51.903 42.199 26.880 1.00 31.07 172 ALA D C 1
ATOM 7892 O O . ALA D 1 174 ? 51.493 41.318 26.130 1.00 31.97 172 ALA D O 1
ATOM 7894 N N . HIS D 1 175 ? 53.183 42.362 27.243 1.00 30.82 173 HIS D N 1
ATOM 7895 C CA . HIS D 1 175 ? 54.300 41.599 26.689 1.00 30.42 173 HIS D CA 1
ATOM 7896 C C . HIS D 1 175 ? 54.926 40.828 27.841 1.00 30.20 173 HIS D C 1
ATOM 7897 O O . HIS D 1 175 ? 55.561 41.441 28.727 1.00 31.09 173 HIS D O 1
ATOM 7904 N N . LEU D 1 176 ? 54.730 39.509 27.884 1.00 29.39 174 LEU D N 1
ATOM 7905 C CA . LEU D 1 176 ? 55.239 38.705 29.024 1.00 29.32 174 LEU D CA 1
ATOM 7906 C C . LEU D 1 176 ? 56.253 37.734 28.508 1.00 30.06 174 LEU D C 1
ATOM 7907 O O . LEU D 1 176 ? 55.918 36.754 27.813 1.00 30.25 174 LEU D O 1
ATOM 7912 N N . ALA D 1 177 ? 57.515 37.996 28.830 1.00 30.00 175 ALA D N 1
ATOM 7913 C CA . ALA D 1 177 ? 58.600 37.174 28.335 1.00 29.93 175 ALA D CA 1
ATOM 7914 C C . ALA D 1 177 ? 58.603 35.797 29.030 1.00 31.27 175 ALA D C 1
ATOM 7915 O O . ALA D 1 177 ? 58.086 35.655 30.130 1.00 32.19 175 ALA D O 1
ATOM 7917 N N . PRO D 1 178 ? 59.157 34.779 28.356 1.00 32.63 176 PRO D N 1
ATOM 7918 C CA . PRO D 1 178 ? 59.247 33.433 28.952 1.00 32.63 176 PRO D CA 1
ATOM 7919 C C . PRO D 1 178 ? 59.847 33.460 30.353 1.00 32.23 176 PRO D C 1
ATOM 7920 O O . PRO D 1 178 ? 60.835 34.165 30.626 1.00 29.33 176 PRO D O 1
ATOM 7924 N N . GLY D 1 179 ? 59.192 32.753 31.279 1.00 31.29 177 GLY D N 1
ATOM 7925 C CA . GLY D 1 179 ? 59.689 32.664 32.641 1.00 31.50 177 GLY D CA 1
ATOM 7926 C C . GLY D 1 179 ? 58.928 33.638 33.531 1.00 30.80 177 GLY D C 1
ATOM 7927 O O . GLY D 1 179 ? 59.200 33.748 34.724 1.00 30.94 177 GLY D O 1
ATOM 7928 N N . THR D 1 180 ? 58.017 34.409 32.951 1.00 28.76 178 THR D N 1
ATOM 7929 C CA . THR D 1 180 ? 57.255 35.363 33.721 1.00 28.70 178 THR D CA 1
ATOM 7930 C C . THR D 1 180 ? 56.022 34.703 34.359 1.00 30.24 178 THR D C 1
ATOM 7931 O O . THR D 1 180 ? 55.321 33.871 33.736 1.00 30.40 178 THR D O 1
ATOM 7935 N N . THR D 1 181 ? 55.735 35.121 35.578 1.00 29.67 179 THR D N 1
ATOM 7936 C CA . THR D 1 181 ? 54.544 34.643 36.300 1.00 30.51 179 THR D CA 1
ATOM 7937 C C . THR D 1 181 ? 53.833 35.874 36.805 1.00 32.22 179 THR D C 1
ATOM 7938 O O . THR D 1 181 ? 54.434 36.700 37.525 1.00 33.45 179 THR D O 1
ATOM 7942 N N . VAL D 1 182 ? 52.567 36.022 36.446 1.00 29.23 180 VAL D N 1
ATOM 7943 C CA . VAL D 1 182 ? 51.812 37.149 36.996 1.00 30.42 180 VAL D CA 1
ATOM 7944 C C . VAL D 1 182 ? 50.905 36.599 38.089 1.00 31.47 180 VAL D C 1
ATOM 7945 O O . VAL D 1 182 ? 50.064 35.747 37.829 1.00 30.79 180 VAL D O 1
ATOM 7949 N N . MET D 1 183 ? 51.087 37.058 39.325 1.00 31.01 181 MET D N 1
ATOM 7950 C CA . MET D 1 183 ? 50.282 36.467 40.399 1.00 30.96 181 MET D CA 1
ATOM 7951 C C . MET D 1 183 ? 48.958 37.235 40.494 1.00 31.85 181 MET D C 1
ATOM 7952 O O . MET D 1 183 ? 48.670 38.142 39.682 1.00 31.58 181 MET D O 1
ATOM 7957 N N . HIS D 1 184 ? 48.103 36.868 41.439 1.00 32.22 182 HIS D N 1
ATOM 7958 C CA . HIS D 1 184 ? 46.722 37.435 41.470 1.00 32.69 182 HIS D CA 1
ATOM 7959 C C . HIS D 1 184 ? 46.709 38.929 41.633 1.00 33.22 182 HIS D C 1
ATOM 7960 O O . HIS D 1 184 ? 45.843 39.612 41.128 1.00 31.56 182 HIS D O 1
ATOM 7967 N N . GLU D 1 185 ? 47.687 39.451 42.343 1.00 32.91 183 GLU D N 1
ATOM 7968 C CA . GLU D 1 185 ? 47.755 40.886 42.564 1.00 34.47 183 GLU D CA 1
ATOM 7969 C C . GLU D 1 185 ? 48.558 41.644 41.465 1.00 34.02 183 GLU D C 1
ATOM 7970 O O . GLU D 1 185 ? 48.504 42.861 41.379 1.00 34.22 183 GLU D O 1
ATOM 7976 N N . GLY D 1 186 ? 49.238 40.905 40.593 1.00 32.10 184 GLY D N 1
ATOM 7977 C CA . GLY D 1 186 ? 49.947 41.521 39.502 1.00 33.15 184 GLY D CA 1
ATOM 7978 C C . GLY D 1 186 ? 48.942 42.149 38.532 1.00 32.50 184 GLY D C 1
ATOM 7979 O O . GLY D 1 186 ? 47.759 41.763 38.473 1.00 34.37 184 GLY D O 1
ATOM 7980 N N . PHE D 1 187 ? 49.402 43.119 37.763 1.00 31.71 185 PHE D N 1
ATOM 7981 C CA . PHE D 1 187 ? 48.584 43.695 36.724 1.00 30.74 185 PHE D CA 1
ATOM 7982 C C . PHE D 1 187 ? 49.532 44.158 35.654 1.00 31.95 185 PHE D C 1
ATOM 7983 O O . PHE D 1 187 ? 50.558 44.804 35.971 1.00 30.92 185 PHE D O 1
ATOM 7991 N N . VAL D 1 188 ? 49.218 43.860 34.386 1.00 30.98 186 VAL D N 1
ATOM 7992 C CA . VAL D 1 188 ? 50.059 44.357 33.301 1.00 31.40 186 VAL D CA 1
ATOM 7993 C C . VAL D 1 188 ? 49.212 45.046 32.240 1.00 31.70 186 VAL D C 1
ATOM 7994 O O . VAL D 1 188 ? 48.275 44.442 31.714 1.00 31.91 186 VAL D O 1
ATOM 7998 N N . ASN D 1 189 ? 49.518 46.309 31.986 1.00 31.14 187 ASN D N 1
ATOM 7999 C CA . ASN D 1 189 ? 48.806 47.142 31.013 1.00 31.44 187 ASN D CA 1
ATOM 8000 C C . ASN D 1 189 ? 49.339 46.889 29.580 1.00 32.73 187 ASN D C 1
ATOM 8001 O O . ASN D 1 189 ? 50.272 46.099 29.386 1.00 32.77 187 ASN D O 1
ATOM 8006 N N . TYR D 1 190 ? 48.753 47.506 28.565 1.00 32.26 188 TYR D N 1
ATOM 8007 C CA . TYR D 1 190 ? 49.290 47.316 27.209 1.00 31.84 188 TYR D CA 1
ATOM 8008 C C . TYR D 1 190 ? 50.613 48.083 27.008 1.00 33.12 188 TYR D C 1
ATOM 8009 O O . TYR D 1 190 ? 50.931 49.024 27.758 1.00 32.04 188 TYR D O 1
ATOM 8018 N N . ASN D 1 191 ? 51.382 47.665 25.993 1.00 31.93 189 ASN D N 1
ATOM 8019 C CA . ASN D 1 191 ? 52.673 48.245 25.691 1.00 32.95 189 ASN D CA 1
ATOM 8020 C C . ASN D 1 191 ? 53.535 48.265 26.944 1.00 32.46 189 ASN D C 1
ATOM 8021 O O . ASN D 1 191 ? 54.198 49.241 27.223 1.00 31.96 189 ASN D O 1
ATOM 8026 N N . ALA D 1 192 ? 53.511 47.164 27.703 1.00 32.38 190 ALA D N 1
ATOM 8027 C CA . ALA D 1 192 ? 54.210 47.123 28.969 1.00 31.44 190 ALA D CA 1
ATOM 8028 C C . ALA D 1 192 ? 54.496 45.660 29.271 1.00 31.85 190 ALA D C 1
ATOM 8029 O O . ALA D 1 192 ? 53.878 44.752 28.667 1.00 30.54 190 ALA D O 1
ATOM 8031 N N . GLY D 1 193 ? 55.413 45.401 30.197 1.00 29.94 191 GLY D N 1
ATOM 8032 C CA . GLY D 1 193 ? 55.489 44.028 30.735 1.00 30.64 191 GLY D CA 1
ATOM 8033 C C . GLY D 1 193 ? 56.952 43.692 30.977 1.00 30.57 191 GLY D C 1
ATOM 8034 O O . GLY D 1 193 ? 57.704 44.551 31.458 1.00 31.60 191 GLY D O 1
ATOM 8035 N N . THR D 1 194 ? 57.360 42.474 30.631 1.00 29.13 192 THR D N 1
ATOM 8036 C CA . THR D 1 194 ? 58.660 41.946 31.092 1.00 30.53 192 THR D CA 1
ATOM 8037 C C . THR D 1 194 ? 59.478 41.573 29.907 1.00 30.24 192 THR D C 1
ATOM 8038 O O . THR D 1 194 ? 58.938 41.160 28.855 1.00 31.55 192 THR D O 1
ATOM 8042 N N . LEU D 1 195 ? 60.795 41.705 30.051 1.00 30.52 193 LEU D N 1
ATOM 8043 C CA . LEU D 1 195 ? 61.725 41.336 29.006 1.00 30.53 193 LEU D CA 1
ATOM 8044 C C . LEU D 1 195 ? 62.376 39.967 29.239 1.00 31.03 193 LEU D C 1
ATOM 8045 O O . LEU D 1 195 ? 62.923 39.340 28.301 1.00 29.95 193 LEU D O 1
ATOM 8050 N N . GLY D 1 196 ? 62.291 39.475 30.463 1.00 30.93 194 GLY D N 1
ATOM 8051 C CA . GLY D 1 196 ? 62.844 38.155 30.799 1.00 31.32 194 GLY D CA 1
ATOM 8052 C C . GLY D 1 196 ? 61.915 37.486 31.837 1.00 34.08 194 GLY D C 1
ATOM 8053 O O . GLY D 1 196 ? 60.692 37.695 31.842 1.00 34.79 194 GLY D O 1
ATOM 8054 N N . ALA D 1 197 ? 62.508 36.718 32.735 1.00 32.93 195 ALA D N 1
ATOM 8055 C CA . ALA D 1 197 ? 61.774 35.978 33.721 1.00 34.52 195 ALA D CA 1
ATOM 8056 C C . ALA D 1 197 ? 61.556 36.889 34.950 1.00 35.55 195 ALA D C 1
ATOM 8057 O O . ALA D 1 197 ? 62.514 37.333 35.575 1.00 37.51 195 ALA D O 1
ATOM 8059 N N . SER D 1 198 ? 60.314 37.172 35.285 1.00 34.20 196 SER D N 1
ATOM 8060 C CA . SER D 1 198 ? 59.969 38.069 36.423 1.00 34.10 196 SER D CA 1
ATOM 8061 C C . SER D 1 198 ? 58.767 37.510 37.137 1.00 34.06 196 SER D C 1
ATOM 8062 O O . SER D 1 198 ? 57.846 37.043 36.470 1.00 33.19 196 SER D O 1
ATOM 8065 N N . MET D 1 199 ? 58.738 37.631 38.457 1.00 31.87 197 MET D N 1
ATOM 8066 C CA . MET D 1 199 ? 57.542 37.346 39.257 1.00 33.47 197 MET D CA 1
ATOM 8067 C C . MET D 1 199 ? 56.808 38.698 39.431 1.00 33.70 197 MET D C 1
ATOM 8068 O O . MET D 1 199 ? 57.392 39.648 39.965 1.00 32.63 197 MET D O 1
ATOM 8073 N N . VAL D 1 200 ? 55.598 38.824 38.869 1.00 31.55 198 VAL D N 1
ATOM 8074 C CA . VAL D 1 200 ? 54.886 40.084 38.876 1.00 31.14 198 VAL D CA 1
ATOM 8075 C C . VAL D 1 200 ? 53.675 39.982 39.760 1.00 32.04 198 VAL D C 1
ATOM 8076 O O . VAL D 1 200 ? 52.671 39.293 39.410 1.00 31.55 198 VAL D O 1
ATOM 8080 N N . GLU D 1 201 ? 53.759 40.647 40.913 1.00 29.67 199 GLU D N 1
ATOM 8081 C CA . GLU D 1 201 ? 52.642 40.630 41.855 1.00 31.29 199 GLU D CA 1
ATOM 8082 C C . GLU D 1 201 ? 52.214 42.049 42.149 1.00 29.97 199 GLU D C 1
ATOM 8083 O O . GLU D 1 201 ? 51.404 42.299 43.053 1.00 31.28 199 GLU D O 1
ATOM 8089 N N . GLY D 1 202 ? 52.728 42.976 41.364 1.00 29.36 200 GLY D N 1
ATOM 8090 C CA . GLY D 1 202 ? 52.285 44.365 41.488 1.00 29.05 200 GLY D CA 1
ATOM 8091 C C . GLY D 1 202 ? 51.916 44.905 40.104 1.00 30.11 200 GLY D C 1
ATOM 8092 O O . GLY D 1 202 ? 51.716 44.140 39.158 1.00 31.58 200 GLY D O 1
ATOM 8093 N N . ARG D 1 203 ? 51.745 46.213 40.012 1.00 30.52 201 ARG D N 1
ATOM 8094 C CA . ARG D 1 203 ? 51.123 46.863 38.835 1.00 30.88 201 ARG D CA 1
ATOM 8095 C C . ARG D 1 203 ? 52.155 47.497 37.914 1.00 32.81 201 ARG D C 1
ATOM 8096 O O . ARG D 1 203 ? 52.925 48.376 38.328 1.00 32.99 201 ARG D O 1
ATOM 8104 N N . ILE D 1 204 ? 52.168 47.013 36.667 1.00 32.08 202 ILE D N 1
ATOM 8105 C CA . ILE D 1 204 ? 53.022 47.538 35.609 1.00 32.68 202 ILE D CA 1
ATOM 8106 C C . ILE D 1 204 ? 52.157 48.395 34.688 1.00 32.69 202 ILE D C 1
ATOM 8107 O O . ILE D 1 204 ? 51.361 47.853 33.918 1.00 34.53 202 ILE D O 1
ATOM 8112 N N . SER D 1 205 ? 52.289 49.721 34.799 1.00 32.74 203 SER D N 1
ATOM 8113 C CA . SER D 1 205 ? 51.488 50.693 34.037 1.00 34.23 203 SER D CA 1
ATOM 8114 C C . SER D 1 205 ? 51.854 50.651 32.576 1.00 33.26 203 SER D C 1
ATOM 8115 O O . SER D 1 205 ? 52.909 50.091 32.214 1.00 31.19 203 SER D O 1
ATOM 8118 N N . ALA D 1 206 ? 51.047 51.308 31.729 1.00 32.59 204 ALA D N 1
ATOM 8119 C CA . ALA D 1 206 ? 51.303 51.260 30.285 1.00 32.83 204 ALA D CA 1
ATOM 8120 C C . ALA D 1 206 ? 52.625 51.898 29.998 1.00 32.38 204 ALA D C 1
ATOM 8121 O O . ALA D 1 206 ? 52.941 52.910 30.566 1.00 30.45 204 ALA D O 1
ATOM 8123 N N . GLY D 1 207 ? 53.369 51.329 29.068 1.00 31.12 205 GLY D N 1
ATOM 8124 C CA . GLY D 1 207 ? 54.625 51.867 28.688 1.00 31.98 205 GLY D CA 1
ATOM 8125 C C . GLY D 1 207 ? 55.776 51.371 29.575 1.00 32.15 205 GLY D C 1
ATOM 8126 O O . GLY D 1 207 ? 56.955 51.619 29.247 1.00 32.44 205 GLY D O 1
ATOM 8127 N N . VAL D 1 208 ? 55.454 50.697 30.679 1.00 32.15 206 VAL D N 1
ATOM 8128 C CA . VAL D 1 208 ? 56.515 50.346 31.656 1.00 30.84 206 VAL D CA 1
ATOM 8129 C C . VAL D 1 208 ? 57.137 48.952 31.314 1.00 32.62 206 VAL D C 1
ATOM 8130 O O . VAL D 1 208 ? 56.427 47.987 31.081 1.00 31.06 206 VAL D O 1
ATOM 8134 N N . VAL D 1 209 ? 58.467 48.876 31.294 1.00 31.33 207 VAL D N 1
ATOM 8135 C CA . VAL D 1 209 ? 59.173 47.611 31.030 1.00 32.84 207 VAL D CA 1
ATOM 8136 C C . VAL D 1 209 ? 60.051 47.188 32.249 1.00 32.58 207 VAL D C 1
ATOM 8137 O O . VAL D 1 209 ? 60.613 48.046 32.935 1.00 30.90 207 VAL D O 1
ATOM 8141 N N . VAL D 1 210 ? 60.125 45.887 32.503 1.00 31.73 208 VAL D N 1
ATOM 8142 C CA . VAL D 1 210 ? 60.782 45.307 33.654 1.00 31.42 208 VAL D CA 1
ATOM 8143 C C . VAL D 1 210 ? 61.839 44.292 33.136 1.00 32.49 208 VAL D C 1
ATOM 8144 O O . VAL D 1 210 ? 61.519 43.366 32.370 1.00 31.99 208 VAL D O 1
ATOM 8148 N N . GLY D 1 211 ? 63.095 44.466 33.522 1.00 30.43 209 GLY D N 1
ATOM 8149 C CA . GLY D 1 211 ? 64.118 43.627 32.907 1.00 30.08 209 GLY D CA 1
ATOM 8150 C C . GLY D 1 211 ? 64.181 42.233 33.531 1.00 29.37 209 GLY D C 1
ATOM 8151 O O . GLY D 1 211 ? 63.551 41.953 34.559 1.00 29.06 209 GLY D O 1
ATOM 8152 N N . ASP D 1 212 ? 64.999 41.388 32.918 1.00 28.51 210 ASP D N 1
ATOM 8153 C CA . ASP D 1 212 ? 65.190 40.012 33.290 1.00 29.44 210 ASP D CA 1
ATOM 8154 C C . ASP D 1 212 ? 65.570 39.861 34.736 1.00 29.81 210 ASP D C 1
ATOM 8155 O O . ASP D 1 212 ? 66.523 40.510 35.232 1.00 29.01 210 ASP D O 1
ATOM 8160 N N . GLY D 1 213 ? 64.855 38.979 35.425 1.00 30.46 211 GLY D N 1
ATOM 8161 C CA . GLY D 1 213 ? 65.249 38.578 36.771 1.00 31.47 211 GLY D CA 1
ATOM 8162 C C . GLY D 1 213 ? 64.689 39.558 37.800 1.00 31.38 211 GLY D C 1
ATOM 8163 O O . GLY D 1 213 ? 64.964 39.408 38.980 1.00 32.48 211 GLY D O 1
ATOM 8164 N N . SER D 1 214 ? 63.942 40.585 37.367 1.00 31.13 212 SER D N 1
ATOM 8165 C CA . SER D 1 214 ? 63.447 41.616 38.322 1.00 32.01 212 SER D CA 1
ATOM 8166 C C . SER D 1 214 ? 62.082 41.164 38.860 1.00 33.70 212 SER D C 1
ATOM 8167 O O . SER D 1 214 ? 61.256 40.669 38.085 1.00 37.57 212 SER D O 1
ATOM 8170 N N . ASP D 1 215 ? 61.819 41.348 40.137 1.00 31.93 213 ASP D N 1
ATOM 8171 C CA . ASP D 1 215 ? 60.526 40.919 40.700 1.00 32.62 213 ASP D CA 1
ATOM 8172 C C . ASP D 1 215 ? 59.758 42.120 41.260 1.00 32.28 213 ASP D C 1
ATOM 8173 O O . ASP D 1 215 ? 60.332 43.022 41.874 1.00 33.15 213 ASP D O 1
ATOM 8178 N N . VAL D 1 216 ? 58.445 42.132 41.058 1.00 31.21 214 VAL D N 1
ATOM 8179 C CA . VAL D 1 216 ? 57.608 43.240 41.508 1.00 30.26 214 VAL D CA 1
ATOM 8180 C C . VAL D 1 216 ? 56.753 42.639 42.643 1.00 31.93 214 VAL D C 1
ATOM 8181 O O . VAL D 1 216 ? 55.941 41.726 42.407 1.00 30.81 214 VAL D O 1
ATOM 8185 N N . GLY D 1 217 ? 56.967 43.094 43.873 1.00 31.24 215 GLY D N 1
ATOM 8186 C CA . GLY D 1 217 ? 56.275 42.490 45.031 1.00 31.85 215 GLY D CA 1
ATOM 8187 C C . GLY D 1 217 ? 54.758 42.765 45.072 1.00 32.19 215 GLY D C 1
ATOM 8188 O O . GLY D 1 217 ? 54.219 43.656 44.370 1.00 30.61 215 GLY D O 1
ATOM 8189 N N . GLY D 1 218 ? 54.085 42.040 45.966 1.00 32.79 216 GLY D N 1
ATOM 8190 C CA . GLY D 1 218 ? 52.652 42.087 46.075 1.00 32.08 216 GLY D CA 1
ATOM 8191 C C . GLY D 1 218 ? 52.172 43.510 46.281 1.00 32.04 216 GLY D C 1
ATOM 8192 O O . GLY D 1 218 ? 52.597 44.169 47.215 1.00 31.67 216 GLY D O 1
ATOM 8193 N N . GLY D 1 219 ? 51.265 44.021 45.442 1.00 32.08 217 GLY D N 1
ATOM 8194 C CA . GLY D 1 219 ? 50.737 45.372 45.784 1.00 32.20 217 GLY D CA 1
ATOM 8195 C C . GLY D 1 219 ? 51.663 46.519 45.405 1.00 32.51 217 GLY D C 1
ATOM 8196 O O . GLY D 1 219 ? 51.358 47.693 45.687 1.00 31.88 217 GLY D O 1
ATOM 8197 N N . ALA D 1 220 ? 52.811 46.206 44.802 1.00 32.00 218 ALA D N 1
ATOM 8198 C CA . ALA D 1 220 ? 53.692 47.321 44.409 1.00 32.73 218 ALA D CA 1
ATOM 8199 C C . ALA D 1 220 ? 53.093 48.093 43.221 1.00 33.65 218 ALA D C 1
ATOM 8200 O O . ALA D 1 220 ? 52.335 47.514 42.414 1.00 34.71 218 ALA D O 1
ATOM 8202 N N . SER D 1 221 ? 53.439 49.383 43.121 1.00 32.93 219 SER D N 1
ATOM 8203 C CA . SER D 1 221 ? 52.913 50.352 42.131 1.00 33.65 219 SER D CA 1
ATOM 8204 C C . SER D 1 221 ? 54.085 50.888 41.284 1.00 33.85 219 SER D C 1
ATOM 8205 O O . SER D 1 221 ? 54.980 51.538 41.814 1.00 34.48 219 SER D O 1
ATOM 8208 N N . ILE D 1 222 ? 54.120 50.610 39.994 1.00 33.27 220 ILE D N 1
ATOM 8209 C CA . ILE D 1 222 ? 55.128 51.250 39.155 1.00 34.24 220 ILE D CA 1
ATOM 8210 C C . ILE D 1 222 ? 54.480 52.323 38.265 1.00 34.88 220 ILE D C 1
ATOM 8211 O O . ILE D 1 222 ? 53.643 52.009 37.442 1.00 33.63 220 ILE D O 1
ATOM 8216 N N . MET D 1 223 ? 54.899 53.562 38.480 1.00 34.43 221 MET D N 1
ATOM 8217 C CA . MET D 1 223 ? 54.487 54.752 37.745 1.00 38.92 221 MET D CA 1
ATOM 8218 C C . MET D 1 223 ? 53.048 55.018 38.046 1.00 41.32 221 MET D C 1
ATOM 8219 O O . MET D 1 223 ? 52.270 55.243 37.131 1.00 43.62 221 MET D O 1
ATOM 8224 N N . GLY D 1 224 ? 52.684 55.006 39.332 1.00 43.71 222 GLY D N 1
ATOM 8225 C CA . GLY D 1 224 ? 51.273 55.190 39.752 1.00 42.06 222 GLY D CA 1
ATOM 8226 C C . GLY D 1 224 ? 50.896 56.664 39.803 1.00 41.45 222 GLY D C 1
ATOM 8227 O O . GLY D 1 224 ? 51.753 57.571 39.560 1.00 41.29 222 GLY D O 1
ATOM 8228 N N . THR D 1 225 ? 49.637 56.919 40.158 1.00 38.79 223 THR D N 1
ATOM 8229 C CA . THR D 1 225 ? 49.101 58.302 40.304 1.00 40.54 223 THR D CA 1
ATOM 8230 C C . THR D 1 225 ? 49.896 59.060 41.339 1.00 39.24 223 THR D C 1
ATOM 8231 O O . THR D 1 225 ? 50.051 58.563 42.467 1.00 37.55 223 THR D O 1
ATOM 8235 N N . LEU D 1 226 ? 50.392 60.247 40.944 1.00 38.78 224 LEU D N 1
ATOM 8236 C CA . LEU D 1 226 ? 51.232 61.107 41.799 1.00 40.34 224 LEU D CA 1
ATOM 8237 C C . LEU D 1 226 ? 52.668 60.622 42.097 1.00 40.82 224 LEU D C 1
ATOM 8238 O O . LEU D 1 226 ? 53.357 61.141 42.992 1.00 40.65 224 LEU D O 1
ATOM 8243 N N . SER D 1 227 ? 53.135 59.642 41.336 1.00 41.88 225 SER D N 1
ATOM 8244 C CA . SER D 1 227 ? 54.505 59.143 41.516 1.00 42.12 225 SER D CA 1
ATOM 8245 C C . SER D 1 227 ? 55.568 60.089 40.879 1.00 43.64 225 SER D C 1
ATOM 8246 O O . SER D 1 227 ? 56.761 59.860 41.013 1.00 41.77 225 SER D O 1
ATOM 8249 N N . GLY D 1 228 ? 55.151 61.118 40.140 1.00 46.68 226 GLY D N 1
ATOM 8250 C CA . GLY D 1 228 ? 56.130 62.172 39.791 1.00 52.17 226 GLY D CA 1
ATOM 8251 C C . GLY D 1 228 ? 56.359 62.760 38.414 1.00 56.43 226 GLY D C 1
ATOM 8252 O O . GLY D 1 228 ? 56.928 62.110 37.519 1.00 57.11 226 GLY D O 1
ATOM 8253 N N . GLY D 1 229 ? 56.056 64.052 38.285 1.00 59.75 227 GLY D N 1
ATOM 8254 C CA . GLY D 1 229 ? 55.816 64.608 36.970 1.00 62.91 227 GLY D CA 1
ATOM 8255 C C . GLY D 1 229 ? 55.029 63.456 36.382 1.00 65.60 227 GLY D C 1
ATOM 8256 O O . GLY D 1 229 ? 54.511 62.593 37.140 1.00 65.98 227 GLY D O 1
ATOM 8257 N N . GLY D 1 230 ? 54.951 63.409 35.053 1.00 66.87 228 GLY D N 1
ATOM 8258 C CA . GLY D 1 230 ? 54.370 62.256 34.365 1.00 67.21 228 GLY D CA 1
ATOM 8259 C C . GLY D 1 230 ? 54.587 62.343 32.857 1.00 67.72 228 GLY D C 1
ATOM 8260 O O . GLY D 1 230 ? 53.650 62.093 32.086 1.00 68.71 228 GLY D O 1
ATOM 8261 N N . THR D 1 231 ? 55.808 62.695 32.434 1.00 66.69 229 THR D N 1
ATOM 8262 C CA . THR D 1 231 ? 56.145 62.825 30.999 1.00 65.72 229 THR D CA 1
ATOM 8263 C C . THR D 1 231 ? 57.012 61.696 30.349 1.00 63.53 229 THR D C 1
ATOM 8264 O O . THR D 1 231 ? 56.615 61.139 29.320 1.00 64.17 229 THR D O 1
ATOM 8268 N N . HIS D 1 232 ? 58.191 61.390 30.901 1.00 60.07 230 HIS D N 1
ATOM 8269 C CA . HIS D 1 232 ? 59.004 60.285 30.373 1.00 56.96 230 HIS D CA 1
ATOM 8270 C C . HIS D 1 232 ? 58.695 58.979 31.113 1.00 53.14 230 HIS D C 1
ATOM 8271 O O . HIS D 1 232 ? 58.508 58.946 32.314 1.00 50.72 230 HIS D O 1
ATOM 8278 N N . VAL D 1 233 ? 58.620 57.906 30.353 1.00 49.45 231 VAL D N 1
ATOM 8279 C CA . VAL D 1 233 ? 58.156 56.664 30.879 1.00 45.51 231 VAL D CA 1
ATOM 8280 C C . VAL D 1 233 ? 59.283 55.977 31.689 1.00 42.23 231 VAL D C 1
ATOM 8281 O O . VAL D 1 233 ? 60.481 56.150 31.425 1.00 41.69 231 VAL D O 1
ATOM 8285 N N . ILE D 1 234 ? 58.902 55.223 32.706 1.00 37.39 232 ILE D N 1
ATOM 8286 C CA . ILE D 1 234 ? 59.880 54.606 33.538 1.00 35.14 232 ILE D CA 1
ATOM 8287 C C . ILE D 1 234 ? 60.142 53.134 33.201 1.00 34.09 232 ILE D C 1
ATOM 8288 O O . ILE D 1 234 ? 59.250 52.472 32.721 1.00 32.68 232 ILE D O 1
ATOM 8297 N N . SER D 1 235 ? 61.374 52.648 33.415 1.00 33.20 233 SER D N 1
ATOM 8298 C CA . SER D 1 235 ? 61.672 51.209 33.310 1.00 32.72 233 SER D CA 1
ATOM 8299 C C . SER D 1 235 ? 62.496 50.741 34.487 1.00 32.47 233 SER D C 1
ATOM 8300 O O . SER D 1 235 ? 63.136 51.520 35.170 1.00 30.20 233 SER D O 1
ATOM 8303 N N . ILE D 1 236 ? 62.495 49.445 34.709 1.00 31.17 234 ILE D N 1
ATOM 8304 C CA . ILE D 1 236 ? 63.428 48.873 35.670 1.00 31.02 234 ILE D CA 1
ATOM 8305 C C . ILE D 1 236 ? 64.345 47.864 34.940 1.00 30.62 234 ILE D C 1
ATOM 8306 O O . ILE D 1 236 ? 63.887 47.205 33.982 1.00 30.92 234 ILE D O 1
ATOM 8315 N N . GLY D 1 237 ? 65.638 47.809 35.318 1.00 30.41 235 GLY D N 1
ATOM 8316 C CA . GLY D 1 237 ? 66.611 46.947 34.669 1.00 29.73 235 GLY D CA 1
ATOM 8317 C C . GLY D 1 237 ? 66.501 45.488 35.145 1.00 31.44 235 GLY D C 1
ATOM 8318 O O . GLY D 1 237 ? 65.417 45.020 35.462 1.00 31.67 235 GLY D O 1
ATOM 8319 N N . LYS D 1 238 ? 67.636 44.797 35.221 1.00 30.31 236 LYS D N 1
ATOM 8320 C CA . LYS D 1 238 ? 67.694 43.398 35.606 1.00 29.97 236 LYS D CA 1
ATOM 8321 C C . LYS D 1 238 ? 67.947 43.206 37.094 1.00 30.31 236 LYS D C 1
ATOM 8322 O O . LYS D 1 238 ? 68.664 43.999 37.712 1.00 30.78 236 LYS D O 1
ATOM 8328 N N . ARG D 1 239 ? 67.408 42.118 37.654 1.00 30.83 237 ARG D N 1
ATOM 8329 C CA . ARG D 1 239 ? 67.668 41.729 39.020 1.00 29.42 237 ARG D CA 1
ATOM 8330 C C . ARG D 1 239 ? 67.273 42.800 40.064 1.00 29.70 237 ARG D C 1
ATOM 8331 O O . ARG D 1 239 ? 67.888 42.874 41.097 1.00 29.89 237 ARG D O 1
ATOM 8339 N N . CYS D 1 240 ? 66.285 43.630 39.765 1.00 28.94 238 CYS D N 1
ATOM 8340 C CA . CYS D 1 240 ? 65.784 44.598 40.743 1.00 29.92 238 CYS D CA 1
ATOM 8341 C C . CYS D 1 240 ? 64.660 43.925 41.551 1.00 30.82 238 CYS D C 1
ATOM 8342 O O . CYS D 1 240 ? 64.058 42.951 41.083 1.00 30.82 238 CYS D O 1
ATOM 8345 N N . LEU D 1 241 ? 64.409 44.415 42.767 1.00 29.38 239 LEU D N 1
ATOM 8346 C CA . LEU D 1 241 ? 63.296 43.874 43.576 1.00 30.17 239 LEU D CA 1
ATOM 8347 C C . LEU D 1 241 ? 62.513 45.004 44.171 1.00 30.74 239 LEU D C 1
ATOM 8348 O O . LEU D 1 241 ? 63.096 45.879 44.864 1.00 31.13 239 LEU D O 1
ATOM 8353 N N . LEU D 1 242 ? 61.208 45.033 43.869 1.00 29.44 240 LEU D N 1
ATOM 8354 C CA . LEU D 1 242 ? 60.326 46.012 44.474 1.00 28.94 240 LEU D CA 1
ATOM 8355 C C . LEU D 1 242 ? 59.612 45.265 45.591 1.00 30.70 240 LEU D C 1
ATOM 8356 O O . LEU D 1 242 ? 58.887 44.283 45.313 1.00 29.20 240 LEU D O 1
ATOM 8361 N N . GLY D 1 243 ? 59.768 45.747 46.831 1.00 28.78 241 GLY D N 1
ATOM 8362 C CA . GLY D 1 243 ? 59.081 45.101 47.950 1.00 29.58 241 GLY D CA 1
ATOM 8363 C C . GLY D 1 243 ? 57.552 45.199 47.923 1.00 30.45 241 GLY D C 1
ATOM 8364 O O . GLY D 1 243 ? 56.948 46.054 47.228 1.00 28.60 241 GLY D O 1
ATOM 8365 N N . ALA D 1 244 ? 56.895 44.318 48.672 1.00 29.28 242 ALA D N 1
ATOM 8366 C CA . ALA D 1 244 ? 55.426 44.369 48.697 1.00 30.42 242 ALA D CA 1
ATOM 8367 C C . ALA D 1 244 ? 54.956 45.788 49.113 1.00 30.59 242 ALA D C 1
ATOM 8368 O O . ALA D 1 244 ? 55.594 46.455 49.952 1.00 30.33 242 ALA D O 1
ATOM 8370 N N . ASN D 1 245 ? 53.872 46.261 48.505 1.00 30.30 243 ASN D N 1
ATOM 8371 C CA . ASN D 1 245 ? 53.256 47.539 48.834 1.00 31.42 243 ASN D CA 1
ATOM 8372 C C . ASN D 1 245 ? 54.202 48.688 48.636 1.00 31.42 243 ASN D C 1
ATOM 8373 O O . ASN D 1 245 ? 54.012 49.698 49.261 1.00 31.94 243 ASN D O 1
ATOM 8378 N N . SER D 1 246 ? 55.236 48.536 47.809 1.00 30.44 244 SER D N 1
ATOM 8379 C CA . SER D 1 246 ? 56.137 49.689 47.619 1.00 30.06 244 SER D CA 1
ATOM 8380 C C . SER D 1 246 ? 55.604 50.496 46.410 1.00 30.03 244 SER D C 1
ATOM 8381 O O . SER D 1 246 ? 54.610 50.099 45.769 1.00 31.12 244 SER D O 1
ATOM 8384 N N . GLY D 1 247 ? 56.300 51.557 46.026 1.00 29.67 245 GLY D N 1
ATOM 8385 C CA . GLY D 1 247 ? 55.943 52.240 44.769 1.00 29.74 245 GLY D CA 1
ATOM 8386 C C . GLY D 1 247 ? 57.167 52.937 44.162 1.00 29.56 245 GLY D C 1
ATOM 8387 O O . GLY D 1 247 ? 58.160 53.269 44.868 1.00 28.99 245 GLY D O 1
ATOM 8388 N N . LEU D 1 248 ? 57.112 53.155 42.858 1.00 29.08 246 LEU D N 1
ATOM 8389 C CA . LEU D 1 248 ? 58.294 53.583 42.094 1.00 29.83 246 LEU D CA 1
ATOM 8390 C C . LEU D 1 248 ? 57.854 54.634 41.078 1.00 30.11 246 LEU D C 1
ATOM 8391 O O . LEU D 1 248 ? 56.963 54.396 40.215 1.00 30.55 246 LEU D O 1
ATOM 8396 N N . GLY D 1 249 ? 58.453 55.809 41.204 1.00 29.41 247 GLY D N 1
ATOM 8397 C CA . GLY D 1 249 ? 58.241 56.847 40.231 1.00 30.97 247 GLY D CA 1
ATOM 8398 C C . GLY D 1 249 ? 59.480 57.287 39.494 1.00 30.27 247 GLY D C 1
ATOM 8399 O O . GLY D 1 249 ? 59.436 58.331 38.835 1.00 29.56 247 GLY D O 1
ATOM 8400 N N . ILE D 1 250 ? 60.582 56.506 39.551 1.00 27.96 248 ILE D N 1
ATOM 8401 C CA . ILE D 1 250 ? 61.768 56.865 38.750 1.00 27.99 248 ILE D CA 1
ATOM 8402 C C . ILE D 1 250 ? 62.179 55.582 38.101 1.00 28.19 248 ILE D C 1
ATOM 8403 O O . ILE D 1 250 ? 61.758 54.550 38.555 1.00 27.94 248 ILE D O 1
ATOM 8408 N N . SER D 1 251 ? 63.016 55.646 37.063 1.00 28.03 249 SER D N 1
ATOM 8409 C CA . SER D 1 251 ? 63.578 54.432 36.478 1.00 29.78 249 SER D CA 1
ATOM 8410 C C . SER D 1 251 ? 64.660 53.927 37.443 1.00 30.28 249 SER D C 1
ATOM 8411 O O . SER D 1 251 ? 65.359 54.726 38.110 1.00 29.64 249 SER D O 1
ATOM 8414 N N . LEU D 1 252 ? 64.888 52.615 37.411 1.00 29.17 250 LEU D N 1
ATOM 8415 C CA . LEU D 1 252 ? 65.976 52.011 38.155 1.00 29.93 250 LEU D CA 1
ATOM 8416 C C . LEU D 1 252 ? 66.862 51.316 37.125 1.00 29.61 250 LEU D C 1
ATOM 8417 O O . LEU D 1 252 ? 66.354 50.789 36.149 1.00 31.75 250 LEU D O 1
ATOM 8422 N N . GLY D 1 253 ? 68.145 51.210 37.398 1.00 29.29 251 GLY D N 1
ATOM 8423 C CA . GLY D 1 253 ? 69.046 50.485 36.515 1.00 30.17 251 GLY D CA 1
ATOM 8424 C C . GLY D 1 253 ? 68.993 49.027 36.935 1.00 31.31 251 GLY D C 1
ATOM 8425 O O . GLY D 1 253 ? 67.933 48.446 37.158 1.00 34.41 251 GLY D O 1
ATOM 8426 N N . ASP D 1 254 ? 70.127 48.397 37.052 1.00 30.93 252 ASP D N 1
ATOM 8427 C CA . ASP D 1 254 ? 70.103 47.002 37.419 1.00 31.22 252 ASP D CA 1
ATOM 8428 C C . ASP D 1 254 ? 70.379 46.951 38.918 1.00 30.09 252 ASP D C 1
ATOM 8429 O O . ASP D 1 254 ? 71.037 47.858 39.450 1.00 29.67 252 ASP D O 1
ATOM 8434 N N . ASP D 1 255 ? 69.974 45.841 39.560 1.00 30.25 253 ASP D N 1
ATOM 8435 C CA . ASP D 1 255 ? 70.412 45.490 40.925 1.00 29.54 253 ASP D CA 1
ATOM 8436 C C . ASP D 1 255 ? 69.966 46.526 41.921 1.00 29.38 253 ASP D C 1
ATOM 8437 O O . ASP D 1 255 ? 70.704 46.860 42.869 1.00 31.11 253 ASP D O 1
ATOM 8442 N N . CYS D 1 256 ? 68.764 47.049 41.712 1.00 29.01 254 CYS D N 1
ATOM 8443 C CA . CYS D 1 256 ? 68.192 47.986 42.698 1.00 29.25 254 CYS D CA 1
ATOM 8444 C C . CYS D 1 256 ? 67.087 47.347 43.533 1.00 30.08 254 CYS D C 1
ATOM 8445 O O . CYS D 1 256 ? 66.413 46.416 43.098 1.00 32.79 254 CYS D O 1
ATOM 8448 N N . VAL D 1 257 ? 66.836 47.916 44.709 1.00 28.47 255 VAL D N 1
ATOM 8449 C CA . VAL D 1 257 ? 65.760 47.408 45.556 1.00 29.11 255 VAL D CA 1
ATOM 8450 C C . VAL D 1 257 ? 64.993 48.564 46.138 1.00 28.82 255 VAL D C 1
ATOM 8451 O O . VAL D 1 257 ? 65.597 49.555 46.544 1.00 26.43 255 VAL D O 1
ATOM 8455 N N . VAL D 1 258 ? 63.676 48.426 46.237 1.00 29.89 256 VAL D N 1
ATOM 8456 C CA . VAL D 1 258 ? 62.911 49.413 46.970 1.00 29.49 256 VAL D CA 1
ATOM 8457 C C . VAL D 1 258 ? 62.276 48.593 48.100 1.00 31.62 256 VAL D C 1
ATOM 8458 O O . VAL D 1 258 ? 61.592 47.601 47.850 1.00 28.80 256 VAL D O 1
ATOM 8462 N N . GLU D 1 259 ? 62.512 49.028 49.331 1.00 30.55 257 GLU D N 1
ATOM 8463 C CA . GLU D 1 259 ? 62.006 48.308 50.488 1.00 31.65 257 GLU D CA 1
ATOM 8464 C C . GLU D 1 259 ? 60.453 48.237 50.541 1.00 29.71 257 GLU D C 1
ATOM 8465 O O . GLU D 1 259 ? 59.723 49.113 50.041 1.00 28.49 257 GLU D O 1
ATOM 8471 N N . ALA D 1 260 ? 59.963 47.160 51.150 1.00 29.26 258 ALA D N 1
ATOM 8472 C CA . ALA D 1 260 ? 58.492 46.957 51.294 1.00 28.63 258 ALA D CA 1
ATOM 8473 C C . ALA D 1 260 ? 57.860 48.182 51.975 1.00 29.33 258 ALA D C 1
ATOM 8474 O O . ALA D 1 260 ? 58.421 48.742 52.914 1.00 28.53 258 ALA D O 1
ATOM 8476 N N . GLY D 1 261 ? 56.741 48.637 51.447 1.00 28.84 259 GLY D N 1
ATOM 8477 C CA . GLY D 1 261 ? 55.940 49.738 52.041 1.00 27.32 259 GLY D CA 1
ATOM 8478 C C . GLY D 1 261 ? 56.413 51.147 51.702 1.00 29.34 259 GLY D C 1
ATOM 8479 O O . GLY D 1 261 ? 55.824 52.138 52.193 1.00 30.09 259 GLY D O 1
ATOM 8480 N N . LEU D 1 262 ? 57.480 51.258 50.923 1.00 27.64 260 LEU D N 1
ATOM 8481 C CA . LEU D 1 262 ? 58.054 52.620 50.627 1.00 28.67 260 LEU D CA 1
ATOM 8482 C C . LEU D 1 262 ? 57.667 53.063 49.215 1.00 28.75 260 LEU D C 1
ATOM 8483 O O . LEU D 1 262 ? 57.882 52.296 48.282 1.00 27.99 260 LEU D O 1
ATOM 8488 N N . TYR D 1 263 ? 57.095 54.267 49.060 1.00 27.96 261 TYR D N 1
ATOM 8489 C CA . TYR D 1 263 ? 56.826 54.827 47.751 1.00 26.66 261 TYR D CA 1
ATOM 8490 C C . TYR D 1 263 ? 57.904 55.856 47.360 1.00 28.23 261 TYR D C 1
ATOM 8491 O O . TYR D 1 263 ? 57.991 56.918 47.976 1.00 27.33 261 TYR D O 1
ATOM 8500 N N . VAL D 1 264 ? 58.723 55.563 46.354 1.00 26.77 262 VAL D N 1
ATOM 8501 C CA . VAL D 1 264 ? 59.721 56.536 45.985 1.00 28.32 262 VAL D CA 1
ATOM 8502 C C . VAL D 1 264 ? 59.218 57.361 44.796 1.00 29.46 262 VAL D C 1
ATOM 8503 O O . VAL D 1 264 ? 59.174 56.843 43.694 1.00 29.13 262 VAL D O 1
ATOM 8507 N N . THR D 1 265 ? 58.857 58.614 44.987 1.00 30.26 263 THR D N 1
ATOM 8508 C CA . THR D 1 265 ? 58.326 59.387 43.830 1.00 30.78 263 THR D CA 1
ATOM 8509 C C . THR D 1 265 ? 59.501 60.169 43.261 1.00 30.20 263 THR D C 1
ATOM 8510 O O . THR D 1 265 ? 60.509 60.334 43.956 1.00 30.04 263 THR D O 1
ATOM 8514 N N . ALA D 1 266 ? 59.370 60.698 42.042 1.00 30.26 264 ALA D N 1
ATOM 8515 C CA . ALA D 1 266 ? 60.412 61.495 41.421 1.00 29.55 264 ALA D CA 1
ATOM 8516 C C . ALA D 1 266 ? 60.791 62.703 42.291 1.00 29.87 264 ALA D C 1
ATOM 8517 O O . ALA D 1 266 ? 61.938 63.162 42.324 1.00 28.53 264 ALA D O 1
ATOM 8519 N N . GLY D 1 267 ? 59.821 63.250 43.009 1.00 30.12 265 GLY D N 1
ATOM 8520 C CA . GLY D 1 267 ? 60.129 64.439 43.816 1.00 29.50 265 GLY D CA 1
ATOM 8521 C C . GLY D 1 267 ? 60.422 64.087 45.260 1.00 29.94 265 GLY D C 1
ATOM 8522 O O . GLY D 1 267 ? 60.491 64.964 46.059 1.00 30.66 265 GLY D O 1
ATOM 8523 N N . THR D 1 268 ? 60.555 62.802 45.608 1.00 29.92 266 THR D N 1
ATOM 8524 C CA . THR D 1 268 ? 60.970 62.454 46.976 1.00 29.30 266 THR D CA 1
ATOM 8525 C C . THR D 1 268 ? 62.426 62.847 47.201 1.00 29.50 266 THR D C 1
ATOM 8526 O O . THR D 1 268 ? 63.296 62.400 46.456 1.00 28.90 266 THR D O 1
ATOM 8530 N N . ARG D 1 269 ? 62.709 63.636 48.243 1.00 27.55 267 ARG D N 1
ATOM 8531 C CA . ARG D 1 269 ? 64.082 63.965 48.598 1.00 27.92 267 ARG D CA 1
ATOM 8532 C C . ARG D 1 269 ? 64.722 62.786 49.352 1.00 30.15 267 ARG D C 1
ATOM 8533 O O . ARG D 1 269 ? 64.150 62.308 50.355 1.00 30.82 267 ARG D O 1
ATOM 8541 N N . VAL D 1 270 ? 65.864 62.281 48.882 1.00 27.71 268 VAL D N 1
ATOM 8542 C CA . VAL D 1 270 ? 66.413 61.082 49.497 1.00 28.09 268 VAL D CA 1
ATOM 8543 C C . VAL D 1 270 ? 67.767 61.403 50.053 1.00 28.27 268 VAL D C 1
ATOM 8544 O O . VAL D 1 270 ? 68.500 62.212 49.465 1.00 29.34 268 VAL D O 1
ATOM 8548 N N . THR D 1 271 ? 68.112 60.816 51.192 1.00 27.68 269 THR D N 1
ATOM 8549 C CA . THR D 1 271 ? 69.343 61.201 51.864 1.00 28.81 269 THR D CA 1
ATOM 8550 C C . THR D 1 271 ? 70.370 60.143 51.561 1.00 30.37 269 THR D C 1
ATOM 8551 O O . THR D 1 271 ? 70.115 58.954 51.708 1.00 30.05 269 THR D O 1
ATOM 8555 N N . MET D 1 272 ? 71.521 60.604 51.108 1.00 32.14 270 MET D N 1
ATOM 8556 C CA . MET D 1 272 ? 72.577 59.722 50.652 1.00 35.40 270 MET D CA 1
ATOM 8557 C C . MET D 1 272 ? 73.573 59.420 51.766 1.00 36.64 270 MET D C 1
ATOM 8558 O O . MET D 1 272 ? 73.522 59.993 52.851 1.00 36.42 270 MET D O 1
ATOM 8563 N N . PRO D 1 273 ? 74.460 58.466 51.502 1.00 37.66 271 PRO D N 1
ATOM 8564 C CA . PRO D 1 273 ? 75.301 57.990 52.559 1.00 39.98 271 PRO D CA 1
ATOM 8565 C C . PRO D 1 273 ? 76.229 59.109 53.058 1.00 40.71 271 PRO D C 1
ATOM 8566 O O . PRO D 1 273 ? 76.555 59.133 54.243 1.00 41.54 271 PRO D O 1
ATOM 8570 N N . ASP D 1 274 ? 76.641 60.029 52.174 1.00 41.11 272 ASP D N 1
ATOM 8571 C CA . ASP D 1 274 ? 77.428 61.213 52.647 1.00 41.94 272 ASP D CA 1
ATOM 8572 C C . ASP D 1 274 ? 76.581 62.263 53.359 1.00 41.31 272 ASP D C 1
ATOM 8573 O O . ASP D 1 274 ? 77.106 63.266 53.840 1.00 42.50 272 ASP D O 1
ATOM 8578 N N . SER D 1 275 ? 75.272 62.039 53.446 1.00 40.07 273 SER D N 1
ATOM 8579 C CA . SER D 1 275 ? 74.414 62.855 54.314 1.00 38.49 273 SER D CA 1
ATOM 8580 C C . SER D 1 275 ? 73.772 64.036 53.557 1.00 36.35 273 SER D C 1
ATOM 8581 O O . SER D 1 275 ? 72.891 64.751 54.061 1.00 34.27 273 SER D O 1
ATOM 8584 N N . ASN D 1 276 ? 74.252 64.250 52.347 1.00 35.48 274 ASN D N 1
ATOM 8585 C CA . ASN D 1 276 ? 73.583 65.145 51.443 1.00 35.46 274 ASN D CA 1
ATOM 8586 C C . ASN D 1 276 ? 72.291 64.509 50.942 1.00 34.02 274 ASN D C 1
ATOM 8587 O O . ASN D 1 276 ? 72.096 63.294 51.100 1.00 33.09 274 ASN D O 1
ATOM 8592 N N . SER D 1 277 ? 71.427 65.311 50.322 1.00 31.54 275 SER D N 1
ATOM 8593 C CA . SER D 1 277 ? 70.165 64.768 49.872 1.00 30.42 275 SER D CA 1
ATOM 8594 C C . SER D 1 277 ? 69.934 65.284 48.495 1.00 29.27 275 SER D C 1
ATOM 8595 O O . SER D 1 277 ? 70.536 66.290 48.130 1.00 28.72 275 SER D O 1
ATOM 8598 N N . VAL D 1 278 ? 69.123 64.564 47.732 1.00 27.96 276 VAL D N 1
ATOM 8599 C CA . VAL D 1 278 ? 68.813 64.925 46.372 1.00 29.72 276 VAL D CA 1
ATOM 8600 C C . VAL D 1 278 ? 67.403 64.429 46.081 1.00 28.86 276 VAL D C 1
ATOM 8601 O O . VAL D 1 278 ? 66.907 63.536 46.772 1.00 28.45 276 VAL D O 1
ATOM 8605 N N . LYS D 1 279 ? 66.737 65.030 45.094 1.00 27.75 277 LYS D N 1
ATOM 8606 C CA . LYS D 1 279 ? 65.487 64.507 44.600 1.00 27.73 277 LYS D CA 1
ATOM 8607 C C . LYS D 1 279 ? 65.718 63.189 43.907 1.00 27.18 277 LYS D C 1
ATOM 8608 O O . LYS D 1 279 ? 66.707 63.016 43.187 1.00 26.91 277 LYS D O 1
ATOM 8614 N N . ALA D 1 280 ? 64.783 62.256 44.083 1.00 27.11 278 ALA D N 1
ATOM 8615 C CA . ALA D 1 280 ? 65.004 60.934 43.608 1.00 27.91 278 ALA D CA 1
ATOM 8616 C C . ALA D 1 280 ? 65.125 60.957 42.078 1.00 29.46 278 ALA D C 1
ATOM 8617 O O . ALA D 1 280 ? 65.846 60.126 41.496 1.00 29.09 278 ALA D O 1
ATOM 8619 N N . ARG D 1 281 ? 64.474 61.921 41.412 1.00 27.58 279 ARG D N 1
ATOM 8620 C CA . ARG D 1 281 ? 64.632 61.955 39.957 1.00 30.02 279 ARG D CA 1
ATOM 8621 C C . ARG D 1 281 ? 66.121 62.025 39.548 1.00 28.52 279 ARG D C 1
ATOM 8622 O O . ARG D 1 281 ? 66.481 61.508 38.493 1.00 29.19 279 ARG D O 1
ATOM 8630 N N . GLU D 1 282 ? 66.967 62.619 40.369 1.00 27.99 280 GLU D N 1
ATOM 8631 C CA . GLU D 1 282 ? 68.389 62.740 40.042 1.00 28.57 280 GLU D CA 1
ATOM 8632 C C . GLU D 1 282 ? 69.124 61.393 40.013 1.00 28.92 280 GLU D C 1
ATOM 8633 O O . GLU D 1 282 ? 70.223 61.294 39.500 1.00 29.47 280 GLU D O 1
ATOM 8639 N N . LEU D 1 283 ? 68.517 60.360 40.560 1.00 27.94 281 LEU D N 1
ATOM 8640 C CA . LEU D 1 283 ? 69.132 59.047 40.618 1.00 27.56 281 LEU D CA 1
ATOM 8641 C C . LEU D 1 283 ? 68.475 58.179 39.555 1.00 28.30 281 LEU D C 1
ATOM 8642 O O . LEU D 1 283 ? 68.721 56.962 39.495 1.00 28.27 281 LEU D O 1
ATOM 8647 N N . SER D 1 284 ? 67.529 58.747 38.799 1.00 27.87 282 SER D N 1
ATOM 8648 C CA . SER D 1 284 ? 66.783 57.898 37.861 1.00 28.37 282 SER D CA 1
ATOM 8649 C C . SER D 1 284 ? 67.755 57.152 36.947 1.00 28.51 282 SER D C 1
ATOM 8650 O O . SER D 1 284 ? 68.604 57.778 36.375 1.00 28.51 282 SER D O 1
ATOM 8653 N N . GLY D 1 285 ? 67.613 55.832 36.795 1.00 30.00 283 GLY D N 1
ATOM 8654 C CA . GLY D 1 285 ? 68.477 55.059 35.906 1.00 30.59 283 GLY D CA 1
ATOM 8655 C C . GLY D 1 285 ? 69.719 54.438 36.524 1.00 32.10 283 GLY D C 1
ATOM 8656 O O . GLY D 1 285 ? 70.400 53.604 35.880 1.00 32.45 283 GLY D O 1
ATOM 8657 N N . SER D 1 286 ? 70.045 54.859 37.755 1.00 29.94 284 SER D N 1
ATOM 8658 C CA . SER D 1 286 ? 71.247 54.400 38.424 1.00 30.55 284 SER D CA 1
ATOM 8659 C C . SER D 1 286 ? 71.131 52.934 38.849 1.00 30.29 284 SER D C 1
ATOM 8660 O O . SER D 1 286 ? 70.026 52.436 39.119 1.00 30.80 284 SER D O 1
ATOM 8663 N N . SER D 1 287 ? 72.259 52.238 38.915 1.00 28.01 285 SER D N 1
ATOM 8664 C CA . SER D 1 287 ? 72.219 50.835 39.366 1.00 28.34 285 SER D CA 1
ATOM 8665 C C . SER D 1 287 ? 72.683 50.708 40.805 1.00 28.32 285 SER D C 1
ATOM 8666 O O . SER D 1 287 ? 73.292 51.625 41.372 1.00 27.21 285 SER D O 1
ATOM 8669 N N . ASN D 1 288 ? 72.435 49.528 41.375 1.00 28.02 286 ASN D N 1
ATOM 8670 C CA . ASN D 1 288 ? 72.972 49.128 42.646 1.00 26.77 286 ASN D CA 1
ATOM 8671 C C . ASN D 1 288 ? 72.448 49.967 43.793 1.00 28.20 286 ASN D C 1
ATOM 8672 O O . ASN D 1 288 ? 73.188 50.220 44.740 1.00 28.34 286 ASN D O 1
ATOM 8677 N N . LEU D 1 289 ? 71.197 50.436 43.709 1.00 27.22 287 LEU D N 1
ATOM 8678 C CA . LEU D 1 289 ? 70.689 51.301 44.768 1.00 29.30 287 LEU D CA 1
ATOM 8679 C C . LEU D 1 289 ? 69.679 50.548 45.652 1.00 28.78 287 LEU D C 1
ATOM 8680 O O . LEU D 1 289 ? 68.837 49.828 45.142 1.00 29.01 287 LEU D O 1
ATOM 8685 N N . LEU D 1 290 ? 69.746 50.777 46.961 1.00 28.61 288 LEU D N 1
ATOM 8686 C CA . LEU D 1 290 ? 68.669 50.326 47.855 1.00 29.27 288 LEU D CA 1
ATOM 8687 C C . LEU D 1 290 ? 67.975 51.558 48.428 1.00 28.35 288 LEU D C 1
ATOM 8688 O O . LEU D 1 290 ? 68.631 52.437 49.027 1.00 28.32 288 LEU D O 1
ATOM 8693 N N . PHE D 1 291 ? 66.664 51.655 48.242 1.00 27.40 289 PHE D N 1
ATOM 8694 C CA . PHE D 1 291 ? 65.885 52.756 48.863 1.00 27.61 289 PHE D CA 1
ATOM 8695 C C . PHE D 1 291 ? 65.117 52.225 50.053 1.00 28.09 289 PHE D C 1
ATOM 8696 O O . PHE D 1 291 ? 64.432 51.206 49.932 1.00 28.18 289 PHE D O 1
ATOM 8704 N N . ARG D 1 292 ? 65.181 52.915 51.185 1.00 28.64 290 ARG D N 1
ATOM 8705 C CA . ARG D 1 292 ? 64.432 52.447 52.351 1.00 29.80 290 ARG D CA 1
ATOM 8706 C C . ARG D 1 292 ? 64.013 53.667 53.157 1.00 30.43 290 ARG D C 1
ATOM 8707 O O . ARG D 1 292 ? 64.535 54.752 52.969 1.00 31.05 290 ARG D O 1
ATOM 8715 N N . ARG D 1 293 ? 63.062 53.491 54.066 1.00 29.79 291 ARG D N 1
ATOM 8716 C CA . ARG D 1 293 ? 62.777 54.533 55.028 1.00 28.58 291 ARG D CA 1
ATOM 8717 C C . ARG D 1 293 ? 63.374 54.124 56.372 1.00 29.74 291 ARG D C 1
ATOM 8718 O O . ARG D 1 293 ? 63.044 53.064 56.904 1.00 30.06 291 ARG D O 1
ATOM 8726 N N . ASN D 1 294 ? 64.250 54.966 56.895 1.00 28.02 292 ASN D N 1
ATOM 8727 C CA . ASN D 1 294 ? 64.861 54.725 58.176 1.00 28.20 292 ASN D CA 1
ATOM 8728 C C . ASN D 1 294 ? 63.758 54.572 59.239 1.00 28.80 292 ASN D C 1
ATOM 8729 O O . ASN D 1 294 ? 62.821 55.395 59.328 1.00 27.52 292 ASN D O 1
ATOM 8734 N N . SER D 1 295 ? 63.812 53.512 60.027 1.00 29.34 293 SER D N 1
ATOM 8735 C CA . SER D 1 295 ? 62.600 53.224 60.848 1.00 30.48 293 SER D CA 1
ATOM 8736 C C . SER D 1 295 ? 62.621 53.998 62.126 1.00 30.81 293 SER D C 1
ATOM 8737 O O . SER D 1 295 ? 61.666 53.970 62.886 1.00 31.91 293 SER D O 1
ATOM 8740 N N . VAL D 1 296 ? 63.728 54.685 62.375 1.00 29.22 294 VAL D N 1
ATOM 8741 C CA . VAL D 1 296 ? 63.829 55.544 63.514 1.00 30.29 294 VAL D CA 1
ATOM 8742 C C . VAL D 1 296 ? 63.635 57.018 63.152 1.00 29.65 294 VAL D C 1
ATOM 8743 O O . VAL D 1 296 ? 62.876 57.717 63.835 1.00 28.74 294 VAL D O 1
ATOM 8747 N N . SER D 1 297 ? 64.321 57.501 62.108 1.00 27.84 295 SER D N 1
ATOM 8748 C CA . SER D 1 297 ? 64.260 58.967 61.764 1.00 27.89 295 SER D CA 1
ATOM 8749 C C . SER D 1 297 ? 63.131 59.228 60.775 1.00 27.47 295 SER D C 1
ATOM 8750 O O . SER D 1 297 ? 62.657 60.358 60.644 1.00 28.20 295 SER D O 1
ATOM 8753 N N . GLY D 1 298 ? 62.651 58.195 60.091 1.00 27.10 296 GLY D N 1
ATOM 8754 C CA . GLY D 1 298 ? 61.580 58.434 59.107 1.00 27.29 296 GLY D CA 1
ATOM 8755 C C . GLY D 1 298 ? 62.129 58.956 57.751 1.00 28.23 296 GLY D C 1
ATOM 8756 O O . GLY D 1 298 ? 61.365 59.155 56.810 1.00 30.90 296 GLY D O 1
ATOM 8757 N N . ALA D 1 299 ? 63.432 59.132 57.635 1.00 27.25 297 ALA D N 1
ATOM 8758 C CA . ALA D 1 299 ? 64.040 59.718 56.417 1.00 28.43 297 ALA D CA 1
ATOM 8759 C C . ALA D 1 299 ? 64.048 58.676 55.343 1.00 28.97 297 ALA D C 1
ATOM 8760 O O . ALA D 1 299 ? 64.391 57.537 55.635 1.00 28.18 297 ALA D O 1
ATOM 8762 N N . VAL D 1 300 ? 63.688 59.051 54.095 1.00 28.55 298 VAL D N 1
ATOM 8763 C CA . VAL D 1 300 ? 63.954 58.189 52.963 1.00 27.28 298 VAL D CA 1
ATOM 8764 C C . VAL D 1 300 ? 65.453 58.258 52.631 1.00 29.22 298 VAL D C 1
ATOM 8765 O O . VAL D 1 300 ? 66.026 59.371 52.456 1.00 27.75 298 VAL D O 1
ATOM 8769 N N . GLU D 1 301 ? 66.093 57.081 52.588 1.00 28.01 299 GLU D N 1
ATOM 8770 C CA . GLU D 1 301 ? 67.535 57.004 52.406 1.00 28.45 299 GLU D CA 1
ATOM 8771 C C . GLU D 1 301 ? 67.823 56.106 51.195 1.00 27.89 299 GLU D C 1
ATOM 8772 O O . GLU D 1 301 ? 67.044 55.202 50.874 1.00 28.11 299 GLU D O 1
ATOM 8778 N N . VAL D 1 302 ? 68.974 56.342 50.569 1.00 28.31 300 VAL D N 1
ATOM 8779 C CA . VAL D 1 302 ? 69.425 55.498 49.489 1.00 27.71 300 VAL D CA 1
ATOM 8780 C C . VAL D 1 302 ? 70.832 55.027 49.865 1.00 28.31 300 VAL D C 1
ATOM 8781 O O . VAL D 1 302 ? 71.654 55.825 50.318 1.00 27.85 300 VAL D O 1
ATOM 8785 N N . LEU D 1 303 ? 71.087 53.734 49.690 1.00 28.38 301 LEU D N 1
ATOM 8786 C CA . LEU D 1 303 ? 72.393 53.109 50.012 1.00 29.72 301 LEU D CA 1
ATOM 8787 C C . LEU D 1 303 ? 72.879 52.367 48.794 1.00 29.85 301 LEU D C 1
ATOM 8788 O O . LEU D 1 303 ? 72.048 51.904 48.048 1.00 27.48 301 LEU D O 1
ATOM 8793 N N . ALA D 1 304 ? 74.200 52.187 48.623 1.00 31.19 302 ALA D N 1
ATOM 8794 C CA . ALA D 1 304 ? 74.767 51.313 47.565 1.00 32.96 302 ALA D CA 1
ATOM 8795 C C . ALA D 1 304 ? 74.635 49.829 47.961 1.00 34.54 302 ALA D C 1
ATOM 8796 O O . ALA D 1 304 ? 74.876 49.507 49.102 1.00 36.71 302 ALA D O 1
ATOM 8798 N N . ARG D 1 305 ? 74.241 48.945 47.044 1.00 33.34 303 ARG D N 1
ATOM 8799 C CA . ARG D 1 305 ? 74.021 47.526 47.337 1.00 34.18 303 ARG D CA 1
ATOM 8800 C C . ARG D 1 305 ? 75.226 46.635 47.026 1.00 37.47 303 ARG D C 1
ATOM 8801 O O . ARG D 1 305 ? 75.192 45.408 47.320 1.00 40.18 303 ARG D O 1
ATOM 8809 N N . ASP D 1 306 ? 76.291 47.231 46.464 1.00 36.67 304 ASP D N 1
ATOM 8810 C CA . ASP D 1 306 ? 77.406 46.456 45.912 1.00 37.48 304 ASP D CA 1
ATOM 8811 C C . ASP D 1 306 ? 78.634 46.713 46.792 1.00 36.14 304 ASP D C 1
ATOM 8812 O O . ASP D 1 306 ? 79.766 46.371 46.467 1.00 32.18 304 ASP D O 1
ATOM 8817 N N . GLY D 1 307 ? 78.351 47.350 47.911 1.00 35.61 305 GLY D N 1
ATOM 8818 C CA . GLY D 1 307 ? 79.351 47.692 48.837 1.00 36.41 305 GLY D CA 1
ATOM 8819 C C . GLY D 1 307 ? 80.205 48.841 48.420 1.00 38.54 305 GLY D C 1
ATOM 8820 O O . GLY D 1 307 ? 81.113 49.194 49.127 1.00 40.64 305 GLY D O 1
ATOM 8821 N N . GLN D 1 308 ? 79.949 49.455 47.287 1.00 41.09 306 GLN D N 1
ATOM 8822 C CA . GLN D 1 308 ? 80.893 50.479 46.843 1.00 43.63 306 GLN D CA 1
ATOM 8823 C C . GLN D 1 308 ? 80.560 51.943 47.277 1.00 48.05 306 GLN D C 1
ATOM 8824 O O . GLN D 1 308 ? 81.465 52.715 47.640 1.00 47.44 306 GLN D O 1
ATOM 8830 N N . GLY D 1 309 ? 79.282 52.324 47.249 1.00 51.34 307 GLY D N 1
ATOM 8831 C CA . GLY D 1 309 ? 78.902 53.749 47.309 1.00 55.43 307 GLY D CA 1
ATOM 8832 C C . GLY D 1 309 ? 78.322 54.242 45.976 1.00 58.92 307 GLY D C 1
ATOM 8833 O O . GLY D 1 309 ? 78.489 53.596 44.935 1.00 60.06 307 GLY D O 1
ATOM 8834 N N . ILE D 1 310 ? 77.688 55.417 45.994 1.00 61.55 308 ILE D N 1
ATOM 8835 C CA . ILE D 1 310 ? 76.674 55.798 44.988 1.00 63.70 308 ILE D CA 1
ATOM 8836 C C . ILE D 1 310 ? 77.044 56.550 43.678 1.00 66.20 308 ILE D C 1
ATOM 8837 O O . ILE D 1 310 ? 78.022 57.310 43.631 1.00 66.86 308 ILE D O 1
ATOM 8842 N N . ALA D 1 311 ? 76.218 56.351 42.634 1.00 68.60 309 ALA D N 1
ATOM 8843 C CA . ALA D 1 311 ? 76.393 57.018 41.323 1.00 70.39 309 ALA D CA 1
ATOM 8844 C C . ALA D 1 311 ? 75.102 57.678 40.771 1.00 71.66 309 ALA D C 1
ATOM 8845 O O . ALA D 1 311 ? 74.053 57.019 40.631 1.00 71.59 309 ALA D O 1
ATOM 8847 N N . LEU D 1 312 ? 75.182 58.977 40.456 1.00 72.68 310 LEU D N 1
ATOM 8848 C CA . LEU D 1 312 ? 74.006 59.717 39.950 1.00 73.69 310 LEU D CA 1
ATOM 8849 C C . LEU D 1 312 ? 74.145 60.235 38.510 1.00 74.11 310 LEU D C 1
ATOM 8850 O O . LEU D 1 312 ? 74.490 61.402 38.279 1.00 74.62 310 LEU D O 1
ATOM 8855 N N . THR E 1 7 ? 102.183 103.371 56.623 1.00 32.48 5 THR E N 1
ATOM 8856 C CA . THR E 1 7 ? 101.909 103.799 58.035 1.00 32.73 5 THR E CA 1
ATOM 8857 C C . THR E 1 7 ? 102.809 103.107 59.053 1.00 32.14 5 THR E C 1
ATOM 8858 O O . THR E 1 7 ? 102.897 101.876 59.112 1.00 31.64 5 THR E O 1
ATOM 8862 N N . GLY E 1 8 ? 103.468 103.921 59.860 1.00 32.11 6 GLY E N 1
ATOM 8863 C CA . GLY E 1 8 ? 104.310 103.444 60.933 1.00 32.25 6 GLY E CA 1
ATOM 8864 C C . GLY E 1 8 ? 103.651 103.979 62.175 1.00 32.76 6 GLY E C 1
ATOM 8865 O O . GLY E 1 8 ? 102.492 104.395 62.119 1.00 33.31 6 GLY E O 1
ATOM 8866 N N . ALA E 1 9 ? 104.377 103.985 63.289 1.00 32.53 7 ALA E N 1
ATOM 8867 C CA . ALA E 1 9 ? 103.816 104.421 64.552 1.00 32.31 7 ALA E CA 1
ATOM 8868 C C . ALA E 1 9 ? 104.936 104.627 65.545 1.00 32.61 7 ALA E C 1
ATOM 8869 O O . ALA E 1 9 ? 105.973 103.963 65.469 1.00 32.85 7 ALA E O 1
ATOM 8871 N N . ALA E 1 10 ? 104.728 105.569 66.462 1.00 32.64 8 ALA E N 1
ATOM 8872 C CA . ALA E 1 10 ? 105.714 105.913 67.477 1.00 32.66 8 ALA E CA 1
ATOM 8873 C C . ALA E 1 10 ? 105.009 106.147 68.804 1.00 32.72 8 ALA E C 1
ATOM 8874 O O . ALA E 1 10 ? 103.871 106.624 68.841 1.00 33.03 8 ALA E O 1
ATOM 8876 N N . GLY E 1 11 ? 105.677 105.794 69.896 1.00 32.41 9 GLY E N 1
ATOM 8877 C CA . GLY E 1 11 ? 105.168 106.119 71.217 1.00 32.20 9 GLY E CA 1
ATOM 8878 C C . GLY E 1 11 ? 106.295 106.364 72.199 1.00 31.64 9 GLY E C 1
ATOM 8879 O O . GLY E 1 11 ? 107.277 105.626 72.188 1.00 31.55 9 GLY E O 1
ATOM 8880 N N . ILE E 1 12 ? 106.171 107.396 73.040 1.00 31.11 10 ILE E N 1
ATOM 8881 C CA . ILE E 1 12 ? 107.019 107.462 74.228 1.00 31.02 10 ILE E CA 1
ATOM 8882 C C . ILE E 1 12 ? 106.432 106.506 75.272 1.00 31.45 10 ILE E C 1
ATOM 8883 O O . ILE E 1 12 ? 105.232 106.566 75.601 1.00 31.59 10 ILE E O 1
ATOM 8888 N N . GLY E 1 13 ? 107.270 105.598 75.764 1.00 31.51 11 GLY E N 1
ATOM 8889 C CA . GLY E 1 13 ? 106.785 104.496 76.585 1.00 31.50 11 GLY E CA 1
ATOM 8890 C C . GLY E 1 13 ? 107.617 104.260 77.829 1.00 31.63 11 GLY E C 1
ATOM 8891 O O . GLY E 1 13 ? 108.811 104.552 77.869 1.00 31.67 11 GLY E O 1
ATOM 8892 N N . LEU E 1 14 ? 106.957 103.740 78.855 1.00 31.72 12 LEU E N 1
ATOM 8893 C CA . LEU E 1 14 ? 107.606 103.319 80.078 1.00 31.93 12 LEU E CA 1
ATOM 8894 C C . LEU E 1 14 ? 107.653 101.805 80.042 1.00 31.89 12 LEU E C 1
ATOM 8895 O O . LEU E 1 14 ? 106.611 101.145 79.878 1.00 31.34 12 LEU E O 1
ATOM 8900 N N . ALA E 1 15 ? 108.855 101.253 80.174 1.00 32.16 13 ALA E N 1
ATOM 8901 C CA . ALA E 1 15 ? 109.031 99.798 80.122 1.00 31.82 13 ALA E CA 1
ATOM 8902 C C . ALA E 1 15 ? 109.524 99.245 81.452 1.00 31.65 13 ALA E C 1
ATOM 8903 O O . ALA E 1 15 ? 110.271 99.906 82.175 1.00 31.25 13 ALA E O 1
ATOM 8905 N N . THR E 1 16 ? 109.080 98.035 81.775 1.00 31.62 14 THR E N 1
ATOM 8906 C CA . THR E 1 16 ? 109.616 97.317 82.917 1.00 31.74 14 THR E CA 1
ATOM 8907 C C . THR E 1 16 ? 110.417 96.149 82.377 1.00 31.41 14 THR E C 1
ATOM 8908 O O . THR E 1 16 ? 109.877 95.291 81.671 1.00 31.31 14 THR E O 1
ATOM 8912 N N . LEU E 1 17 ? 111.707 96.134 82.698 1.00 31.15 15 LEU E N 1
ATOM 8913 C CA . LEU E 1 17 ? 112.573 95.011 82.355 1.00 31.14 15 LEU E CA 1
ATOM 8914 C C . LEU E 1 17 ? 112.796 94.090 83.554 1.00 31.20 15 LEU E C 1
ATOM 8915 O O . LEU E 1 17 ? 112.873 94.554 84.697 1.00 31.62 15 LEU E O 1
ATOM 8920 N N . ALA E 1 18 ? 112.904 92.789 83.279 1.00 31.00 16 ALA E N 1
ATOM 8921 C CA . ALA E 1 18 ? 113.250 91.782 84.284 1.00 31.40 16 ALA E CA 1
ATOM 8922 C C . ALA E 1 18 ? 114.730 91.848 84.667 1.00 32.05 16 ALA E C 1
ATOM 8923 O O . ALA E 1 18 ? 115.505 92.592 84.062 1.00 31.27 16 ALA E O 1
ATOM 8925 N N . ALA E 1 19 ? 115.105 91.032 85.650 1.00 33.20 17 ALA E N 1
ATOM 8926 C CA . ALA E 1 19 ? 116.494 90.927 86.102 1.00 34.93 17 ALA E CA 1
ATOM 8927 C C . ALA E 1 19 ? 117.432 90.521 84.966 1.00 35.48 17 ALA E C 1
ATOM 8928 O O . ALA E 1 19 ? 118.593 90.911 84.968 1.00 36.14 17 ALA E O 1
ATOM 8930 N N . ASP E 1 20 ? 116.918 89.749 84.000 1.00 35.94 18 ASP E N 1
ATOM 8931 C CA . ASP E 1 20 ? 117.751 89.270 82.896 1.00 36.27 18 ASP E CA 1
ATOM 8932 C C . ASP E 1 20 ? 117.580 90.060 81.595 1.00 36.13 18 ASP E C 1
ATOM 8933 O O . ASP E 1 20 ? 117.949 89.564 80.529 1.00 36.40 18 ASP E O 1
ATOM 8938 N N . GLY E 1 21 ? 117.038 91.279 81.691 1.00 35.97 19 GLY E N 1
ATOM 8939 C CA . GLY E 1 21 ? 116.827 92.156 80.521 1.00 35.37 19 GLY E CA 1
ATOM 8940 C C . GLY E 1 21 ? 115.497 91.996 79.774 1.00 35.10 19 GLY E C 1
ATOM 8941 O O . GLY E 1 21 ? 114.977 92.956 79.191 1.00 35.64 19 GLY E O 1
ATOM 8942 N N . SER E 1 22 ? 114.913 90.800 79.788 1.00 33.71 20 SER E N 1
ATOM 8943 C CA . SER E 1 22 ? 113.649 90.598 79.096 1.00 32.77 20 SER E CA 1
ATOM 8944 C C . SER E 1 22 ? 112.626 91.681 79.451 1.00 32.41 20 SER E C 1
ATOM 8945 O O . SER E 1 22 ? 112.518 92.101 80.605 1.00 33.07 20 SER E O 1
ATOM 8948 N N . VAL E 1 23 ? 111.891 92.142 78.449 1.00 31.26 21 VAL E N 1
ATOM 8949 C CA . VAL E 1 23 ? 110.901 93.191 78.639 1.00 31.14 21 VAL E CA 1
ATOM 8950 C C . VAL E 1 23 ? 109.593 92.601 79.131 1.00 31.35 21 VAL E C 1
ATOM 8951 O O . VAL E 1 23 ? 108.961 91.831 78.405 1.00 31.32 21 VAL E O 1
ATOM 8955 N N . LEU E 1 24 ? 109.180 92.932 80.352 1.00 31.49 22 LEU E N 1
ATOM 8956 C CA . LEU E 1 24 ? 107.910 92.385 80.874 1.00 31.91 22 LEU E CA 1
ATOM 8957 C C . LEU E 1 24 ? 106.699 93.154 80.349 1.00 31.98 22 LEU E C 1
ATOM 8958 O O . LEU E 1 24 ? 105.691 92.548 79.940 1.00 32.29 22 LEU E O 1
ATOM 8963 N N . ASP E 1 25 ? 106.793 94.482 80.325 1.00 32.13 23 ASP E N 1
ATOM 8964 C CA . ASP E 1 25 ? 105.761 95.273 79.654 1.00 32.61 23 ASP E CA 1
ATOM 8965 C C . ASP E 1 25 ? 106.253 96.630 79.194 1.00 32.56 23 ASP E C 1
ATOM 8966 O O . ASP E 1 25 ? 107.433 96.953 79.320 1.00 32.40 23 ASP E O 1
ATOM 8971 N N . THR E 1 26 ? 105.318 97.394 78.633 1.00 32.88 24 THR E N 1
ATOM 8972 C CA . THR E 1 26 ? 105.508 98.813 78.338 1.00 33.15 24 THR E CA 1
ATOM 8973 C C . THR E 1 26 ? 104.133 99.473 78.316 1.00 33.14 24 THR E C 1
ATOM 8974 O O . THR E 1 26 ? 103.165 98.921 77.756 1.00 32.85 24 THR E O 1
ATOM 8978 N N . TRP E 1 27 ? 104.062 100.644 78.933 1.00 32.59 25 TRP E N 1
ATOM 8979 C CA . TRP E 1 27 ? 102.883 101.478 78.921 1.00 32.75 25 TRP E CA 1
ATOM 8980 C C . TRP E 1 27 ? 103.219 102.704 78.085 1.00 31.85 25 TRP E C 1
ATOM 8981 O O . TRP E 1 27 ? 104.092 103.451 78.446 1.00 31.35 25 TRP E O 1
ATOM 8992 N N . PHE E 1 28 ? 102.544 102.880 76.954 1.00 31.81 26 PHE E N 1
ATOM 8993 C CA . PHE E 1 28 ? 102.667 104.096 76.151 1.00 31.74 26 PHE E CA 1
ATOM 8994 C C . PHE E 1 28 ? 101.402 104.895 76.377 1.00 31.71 26 PHE E C 1
ATOM 8995 O O . PHE E 1 28 ? 100.315 104.486 75.921 1.00 30.72 26 PHE E O 1
ATOM 9003 N N . PRO E 1 29 ? 101.515 106.025 77.081 1.00 31.02 27 PRO E N 1
ATOM 9004 C CA . PRO E 1 29 ? 100.318 106.826 77.213 1.00 31.36 27 PRO E CA 1
ATOM 9005 C C . PRO E 1 29 ? 99.962 107.497 75.889 1.00 31.87 27 PRO E C 1
ATOM 9006 O O . PRO E 1 29 ? 98.787 107.704 75.605 1.00 31.59 27 PRO E O 1
ATOM 9010 N N . ALA E 1 30 ? 100.959 107.821 75.073 1.00 32.62 28 ALA E N 1
ATOM 9011 C CA . ALA E 1 30 ? 100.701 108.713 73.942 1.00 33.34 28 ALA E CA 1
ATOM 9012 C C . ALA E 1 30 ? 101.053 108.164 72.549 1.00 33.56 28 ALA E C 1
ATOM 9013 O O . ALA E 1 30 ? 101.728 108.839 71.772 1.00 33.99 28 ALA E O 1
ATOM 9015 N N . PRO E 1 31 ? 100.570 106.959 72.210 1.00 33.65 29 PRO E N 1
ATOM 9016 C CA . PRO E 1 31 ? 100.952 106.371 70.932 1.00 33.77 29 PRO E CA 1
ATOM 9017 C C . PRO E 1 31 ? 100.362 107.164 69.776 1.00 34.17 29 PRO E C 1
ATOM 9018 O O . PRO E 1 31 ? 99.299 107.770 69.929 1.00 34.58 29 PRO E O 1
ATOM 9022 N N . GLU E 1 32 ? 101.030 107.172 68.627 1.00 33.98 30 GLU E N 1
ATOM 9023 C CA . GLU E 1 32 ? 100.497 107.904 67.481 1.00 34.43 30 GLU E CA 1
ATOM 9024 C C . GLU E 1 32 ? 100.870 107.241 66.168 1.00 34.94 30 GLU E C 1
ATOM 9025 O O . GLU E 1 32 ? 101.791 106.426 66.115 1.00 35.06 30 GLU E O 1
ATOM 9031 N N . LEU E 1 33 ? 100.141 107.593 65.113 1.00 35.81 31 LEU E N 1
ATOM 9032 C CA . LEU E 1 33 ? 100.473 107.133 63.768 1.00 36.35 31 LEU E CA 1
ATOM 9033 C C . LEU E 1 33 ? 101.530 108.025 63.079 1.00 37.24 31 LEU E C 1
ATOM 9034 O O . LEU E 1 33 ? 101.452 109.266 63.087 1.00 36.73 31 LEU E O 1
ATOM 9039 N N . THR E 1 34 ? 102.517 107.351 62.493 1.00 38.39 32 THR E N 1
ATOM 9040 C CA . THR E 1 34 ? 103.662 107.956 61.830 1.00 39.40 32 THR E CA 1
ATOM 9041 C C . THR E 1 34 ? 103.660 107.526 60.374 1.00 40.52 32 THR E C 1
ATOM 9042 O O . THR E 1 34 ? 102.945 106.608 60.003 1.00 40.19 32 THR E O 1
ATOM 9046 N N . GLU E 1 35 ? 104.455 108.183 59.535 1.00 41.91 33 GLU E N 1
ATOM 9047 C CA . GLU E 1 35 ? 104.717 107.612 58.223 1.00 43.31 33 GLU E CA 1
ATOM 9048 C C . GLU E 1 35 ? 105.846 106.594 58.379 1.00 43.99 33 GLU E C 1
ATOM 9049 O O . GLU E 1 35 ? 106.437 106.475 59.462 1.00 44.29 33 GLU E O 1
ATOM 9055 N N . SER E 1 36 ? 106.146 105.870 57.303 1.00 44.42 34 SER E N 1
ATOM 9056 C CA . SER E 1 36 ? 107.143 104.796 57.339 1.00 44.67 34 SER E CA 1
ATOM 9057 C C . SER E 1 36 ? 108.557 105.251 57.721 1.00 44.67 34 SER E C 1
ATOM 9058 O O . SER E 1 36 ? 108.993 106.334 57.341 1.00 44.85 34 SER E O 1
ATOM 9061 N N . GLY E 1 37 ? 109.259 104.411 58.482 1.00 44.71 35 GLY E N 1
ATOM 9062 C CA . GLY E 1 37 ? 110.643 104.667 58.898 1.00 45.07 35 GLY E CA 1
ATOM 9063 C C . GLY E 1 37 ? 111.292 103.375 59.371 1.00 45.14 35 GLY E C 1
ATOM 9064 O O . GLY E 1 37 ? 110.770 102.291 59.109 1.00 45.12 35 GLY E O 1
ATOM 9065 N N . THR E 1 38 ? 112.426 103.470 60.068 1.00 45.31 36 THR E N 1
ATOM 9066 C CA . THR E 1 38 ? 113.069 102.258 60.604 1.00 45.16 36 THR E CA 1
ATOM 9067 C C . THR E 1 38 ? 112.626 101.921 62.023 1.00 44.69 36 THR E C 1
ATOM 9068 O O . THR E 1 38 ? 112.407 102.812 62.844 1.00 44.37 36 THR E O 1
ATOM 9072 N N . SER E 1 39 ? 112.520 100.625 62.312 1.00 44.32 37 SER E N 1
ATOM 9073 C CA . SER E 1 39 ? 111.997 100.177 63.599 1.00 43.76 37 SER E CA 1
ATOM 9074 C C . SER E 1 39 ? 113.075 99.873 64.635 1.00 43.35 37 SER E C 1
ATOM 9075 O O . SER E 1 39 ? 113.631 98.777 64.664 1.00 43.67 37 SER E O 1
ATOM 9078 N N . ALA E 1 40 ? 113.357 100.849 65.490 1.00 42.54 38 ALA E N 1
ATOM 9079 C CA . ALA E 1 40 ? 114.201 100.621 66.654 1.00 41.61 38 ALA E CA 1
ATOM 9080 C C . ALA E 1 40 ? 113.532 101.174 67.906 1.00 41.07 38 ALA E C 1
ATOM 9081 O O . ALA E 1 40 ? 112.655 102.042 67.826 1.00 40.60 38 ALA E O 1
ATOM 9083 N N . THR E 1 41 ? 113.934 100.643 69.057 1.00 40.74 39 THR E N 1
ATOM 9084 C CA . THR E 1 41 ? 113.617 101.257 70.343 1.00 40.55 39 THR E CA 1
ATOM 9085 C C . THR E 1 41 ? 114.876 101.810 71.020 1.00 40.43 39 THR E C 1
ATOM 9086 O O . THR E 1 41 ? 115.852 101.091 71.228 1.00 39.80 39 THR E O 1
ATOM 9090 N N . SER E 1 42 ? 114.848 103.091 71.361 1.00 40.48 40 SER E N 1
ATOM 9091 C CA . SER E 1 42 ? 115.964 103.698 72.062 1.00 40.90 40 SER E CA 1
ATOM 9092 C C . SER E 1 42 ? 115.603 103.970 73.513 1.00 40.76 40 SER E C 1
ATOM 9093 O O . SER E 1 42 ? 114.494 104.412 73.811 1.00 40.28 40 SER E O 1
ATOM 9096 N N . ARG E 1 43 ? 116.536 103.699 74.417 1.00 40.95 41 ARG E N 1
ATOM 9097 C CA . ARG E 1 43 ? 116.391 104.169 75.782 1.00 41.34 41 ARG E CA 1
ATOM 9098 C C . ARG E 1 43 ? 116.520 105.695 75.769 1.00 41.24 41 ARG E C 1
ATOM 9099 O O . ARG E 1 43 ? 117.442 106.241 75.159 1.00 41.45 41 ARG E O 1
ATOM 9107 N N . LEU E 1 44 ? 115.598 106.386 76.429 1.00 40.99 42 LEU E N 1
ATOM 9108 C CA . LEU E 1 44 ? 115.635 107.846 76.442 1.00 40.81 42 LEU E CA 1
ATOM 9109 C C . LEU E 1 44 ? 116.271 108.397 77.711 1.00 40.85 42 LEU E C 1
ATOM 9110 O O . LEU E 1 44 ? 116.013 107.889 78.798 1.00 40.31 42 LEU E O 1
ATOM 9115 N N . ALA E 1 45 ? 117.101 109.432 77.563 1.00 41.32 43 ALA E N 1
ATOM 9116 C CA . ALA E 1 45 ? 117.542 110.240 78.700 1.00 41.95 43 ALA E CA 1
ATOM 9117 C C . ALA E 1 45 ? 116.361 111.097 79.154 1.00 42.46 43 ALA E C 1
ATOM 9118 O O . ALA E 1 45 ? 115.423 111.308 78.399 1.00 42.56 43 ALA E O 1
ATOM 9120 N N . VAL E 1 46 ? 116.399 111.611 80.373 1.00 43.57 44 VAL E N 1
ATOM 9121 C CA . VAL E 1 46 ? 115.213 112.288 80.923 1.00 44.34 44 VAL E CA 1
ATOM 9122 C C . VAL E 1 46 ? 114.801 113.633 80.275 1.00 44.98 44 VAL E C 1
ATOM 9123 O O . VAL E 1 46 ? 113.661 114.076 80.460 1.00 45.44 44 VAL E O 1
ATOM 9127 N N . SER E 1 47 ? 115.701 114.275 79.530 1.00 44.86 45 SER E N 1
ATOM 9128 C CA . SER E 1 47 ? 115.335 115.461 78.742 1.00 45.04 45 SER E CA 1
ATOM 9129 C C . SER E 1 47 ? 114.276 115.145 77.669 1.00 45.14 45 SER E C 1
ATOM 9130 O O . SER E 1 47 ? 113.551 116.034 77.214 1.00 44.96 45 SER E O 1
ATOM 9133 N N . ASP E 1 48 ? 114.196 113.876 77.270 1.00 45.25 46 ASP E N 1
ATOM 9134 C CA . ASP E 1 48 ? 113.263 113.435 76.236 1.00 45.44 46 ASP E CA 1
ATOM 9135 C C . ASP E 1 48 ? 111.946 112.971 76.851 1.00 45.30 46 ASP E C 1
ATOM 9136 O O . ASP E 1 48 ? 110.987 112.686 76.132 1.00 44.93 46 ASP E O 1
ATOM 9141 N N . VAL E 1 49 ? 111.899 112.918 78.181 1.00 45.48 47 VAL E N 1
ATOM 9142 C CA . VAL E 1 49 ? 110.757 112.321 78.888 1.00 45.56 47 VAL E CA 1
ATOM 9143 C C . VAL E 1 49 ? 109.805 113.351 79.503 1.00 45.68 47 VAL E C 1
ATOM 9144 O O . VAL E 1 49 ? 110.234 114.213 80.276 1.00 45.09 47 VAL E O 1
ATOM 9148 N N . PRO E 1 50 ? 108.505 113.258 79.168 1.00 45.89 48 PRO E N 1
ATOM 9149 C CA . PRO E 1 50 ? 107.536 114.109 79.852 1.00 46.18 48 PRO E CA 1
ATOM 9150 C C . PRO E 1 50 ? 107.701 114.025 81.373 1.00 46.46 48 PRO E C 1
ATOM 9151 O O . PRO E 1 50 ? 108.146 112.996 81.899 1.00 46.52 48 PRO E O 1
ATOM 9155 N N . VAL E 1 51 ? 107.347 115.110 82.060 1.00 46.46 49 VAL E N 1
ATOM 9156 C CA . VAL E 1 51 ? 107.402 115.194 83.519 1.00 46.36 49 VAL E CA 1
ATOM 9157 C C . VAL E 1 51 ? 106.661 114.056 84.214 1.00 46.33 49 VAL E C 1
ATOM 9158 O O . VAL E 1 51 ? 107.208 113.406 85.110 1.00 46.38 49 VAL E O 1
ATOM 9162 N N . GLU E 1 52 ? 105.421 113.821 83.789 1.00 46.05 50 GLU E N 1
ATOM 9163 C CA . GLU E 1 52 ? 104.555 112.855 84.449 1.00 45.81 50 GLU E CA 1
ATOM 9164 C C . GLU E 1 52 ? 105.111 111.429 84.413 1.00 44.83 50 GLU E C 1
ATOM 9165 O O . GLU E 1 52 ? 104.974 110.662 85.372 1.00 44.85 50 GLU E O 1
ATOM 9171 N N . LEU E 1 53 ? 105.700 111.056 83.287 1.00 43.28 51 LEU E N 1
ATOM 9172 C CA . LEU E 1 53 ? 106.361 109.766 83.198 1.00 41.49 51 LEU E CA 1
ATOM 9173 C C . LEU E 1 53 ? 107.615 109.767 84.054 1.00 40.21 51 LEU E C 1
ATOM 9174 O O . LEU E 1 53 ? 107.904 108.799 84.749 1.00 39.96 51 LEU E O 1
ATOM 9179 N N . ALA E 1 54 ? 108.362 110.863 83.986 1.00 38.75 52 ALA E N 1
ATOM 9180 C CA . ALA E 1 54 ? 109.663 110.961 84.636 1.00 37.22 52 ALA E CA 1
ATOM 9181 C C . ALA E 1 54 ? 109.662 110.435 86.070 1.00 36.31 52 ALA E C 1
ATOM 9182 O O . ALA E 1 54 ? 110.612 109.779 86.510 1.00 35.47 52 ALA E O 1
ATOM 9184 N N . ALA E 1 55 ? 108.593 110.736 86.796 1.00 35.87 53 ALA E N 1
ATOM 9185 C CA . ALA E 1 55 ? 108.526 110.421 88.219 1.00 36.02 53 ALA E CA 1
ATOM 9186 C C . ALA E 1 55 ? 108.209 108.950 88.474 1.00 36.03 53 ALA E C 1
ATOM 9187 O O . ALA E 1 55 ? 108.004 108.534 89.618 1.00 36.12 53 ALA E O 1
ATOM 9189 N N . LEU E 1 56 ? 108.191 108.162 87.406 1.00 35.54 54 LEU E N 1
ATOM 9190 C CA . LEU E 1 56 ? 107.817 106.764 87.517 1.00 35.15 54 LEU E CA 1
ATOM 9191 C C . LEU E 1 56 ? 108.944 105.826 87.099 1.00 34.72 54 LEU E C 1
ATOM 9192 O O . LEU E 1 56 ? 108.804 104.601 87.177 1.00 35.20 54 LEU E O 1
ATOM 9197 N N . ILE E 1 57 ? 110.049 106.403 86.641 1.00 33.91 55 ILE E N 1
ATOM 9198 C CA . ILE E 1 57 ? 111.242 105.644 86.287 1.00 33.78 55 ILE E CA 1
ATOM 9199 C C . ILE E 1 57 ? 112.069 105.317 87.533 1.00 33.53 55 ILE E C 1
ATOM 9200 O O . ILE E 1 57 ? 112.359 106.211 88.332 1.00 33.66 55 ILE E O 1
ATOM 9205 N N . GLY E 1 58 ? 112.477 104.059 87.682 1.00 32.62 56 GLY E N 1
ATOM 9206 C CA . GLY E 1 58 ? 113.341 103.662 88.793 1.00 32.31 56 GLY E CA 1
ATOM 9207 C C . GLY E 1 58 ? 113.497 102.161 88.942 1.00 31.85 56 GLY E C 1
ATOM 9208 O O . GLY E 1 58 ? 112.837 101.392 88.253 1.00 32.29 56 GLY E O 1
ATOM 9209 N N . ARG E 1 59 ? 114.377 101.739 89.845 1.00 31.61 57 ARG E N 1
ATOM 9210 C CA . ARG E 1 59 ? 114.556 100.317 90.136 1.00 31.15 57 ARG E CA 1
ATOM 9211 C C . ARG E 1 59 ? 113.650 99.817 91.259 1.00 30.87 57 ARG E C 1
ATOM 9212 O O . ARG E 1 59 ? 113.520 100.454 92.310 1.00 30.26 57 ARG E O 1
ATOM 9220 N N . ASP E 1 60 ? 113.044 98.653 91.036 1.00 30.52 58 ASP E N 1
ATOM 9221 C CA . ASP E 1 60 ? 112.389 97.912 92.107 1.00 30.69 58 ASP E CA 1
ATOM 9222 C C . ASP E 1 60 ? 113.235 96.682 92.466 1.00 30.65 58 ASP E C 1
ATOM 9223 O O . ASP E 1 60 ? 113.235 95.669 91.759 1.00 30.04 58 ASP E O 1
ATOM 9228 N N . ASP E 1 61 ? 113.970 96.788 93.567 1.00 31.11 59 ASP E N 1
ATOM 9229 C CA . ASP E 1 61 ? 114.899 95.738 93.975 1.00 31.61 59 ASP E CA 1
ATOM 9230 C C . ASP E 1 61 ? 114.216 94.639 94.785 1.00 31.78 59 ASP E C 1
ATOM 9231 O O . ASP E 1 61 ? 114.874 93.722 95.265 1.00 31.30 59 ASP E O 1
ATOM 9236 N N . ASP E 1 62 ? 112.904 94.744 94.963 1.00 32.26 60 ASP E N 1
ATOM 9237 C CA . ASP E 1 62 ? 112.150 93.653 95.578 1.00 33.33 60 ASP E CA 1
ATOM 9238 C C . ASP E 1 62 ? 111.784 92.652 94.482 1.00 33.68 60 ASP E C 1
ATOM 9239 O O . ASP E 1 62 ? 111.904 91.439 94.657 1.00 33.55 60 ASP E O 1
ATOM 9244 N N . ARG E 1 63 ? 111.346 93.188 93.347 1.00 34.28 61 ARG E N 1
ATOM 9245 C CA . ARG E 1 63 ? 111.000 92.410 92.172 1.00 34.95 61 ARG E CA 1
ATOM 9246 C C . ARG E 1 63 ? 112.183 92.242 91.214 1.00 35.34 61 ARG E C 1
ATOM 9247 O O . ARG E 1 63 ? 112.070 91.541 90.208 1.00 34.96 61 ARG E O 1
ATOM 9255 N N . ARG E 1 64 ? 113.320 92.869 91.517 1.00 36.15 62 ARG E N 1
ATOM 9256 C CA . ARG E 1 64 ? 114.472 92.811 90.617 1.00 36.75 62 ARG E CA 1
ATOM 9257 C C . ARG E 1 64 ? 114.145 93.411 89.241 1.00 37.05 62 ARG E C 1
ATOM 9258 O O . ARG E 1 64 ? 114.740 93.009 88.232 1.00 37.79 62 ARG E O 1
ATOM 9266 N N . THR E 1 65 ? 113.188 94.343 89.194 1.00 36.42 63 THR E N 1
ATOM 9267 C CA . THR E 1 65 ? 112.809 94.999 87.932 1.00 35.21 63 THR E CA 1
ATOM 9268 C C . THR E 1 65 ? 113.335 96.428 87.818 1.00 34.47 63 THR E C 1
ATOM 9269 O O . THR E 1 65 ? 113.576 97.084 88.830 1.00 34.34 63 THR E O 1
ATOM 9273 N N . GLU E 1 66 ? 113.522 96.894 86.586 1.00 33.65 64 GLU E N 1
ATOM 9274 C CA . GLU E 1 66 ? 113.758 98.316 86.330 1.00 33.38 64 GLU E CA 1
ATOM 9275 C C . GLU E 1 66 ? 112.637 98.892 85.486 1.00 33.06 64 GLU E C 1
ATOM 9276 O O . GLU E 1 66 ? 112.001 98.168 84.702 1.00 33.82 64 GLU E O 1
ATOM 9282 N N . THR E 1 67 ? 112.362 100.179 85.659 1.00 32.06 65 THR E N 1
ATOM 9283 C CA . THR E 1 67 ? 111.377 100.841 84.808 1.00 31.25 65 THR E CA 1
ATOM 9284 C C . THR E 1 67 ? 112.083 101.975 84.082 1.00 30.57 65 THR E C 1
ATOM 9285 O O . THR E 1 67 ? 112.632 102.869 84.714 1.00 30.12 65 THR E O 1
ATOM 9289 N N . ILE E 1 68 ? 112.127 101.909 82.754 1.00 29.53 66 ILE E N 1
ATOM 9290 C CA . ILE E 1 68 ? 112.880 102.903 81.985 1.00 28.56 66 ILE E CA 1
ATOM 9291 C C . ILE E 1 68 ? 111.956 103.606 81.018 1.00 28.58 66 ILE E C 1
ATOM 9292 O O . ILE E 1 68 ? 110.885 103.093 80.683 1.00 28.59 66 ILE E O 1
ATOM 9297 N N . ALA E 1 69 ? 112.360 104.795 80.589 1.00 28.47 67 ALA E N 1
ATOM 9298 C CA . ALA E 1 69 ? 111.672 105.467 79.502 1.00 28.66 67 ALA E CA 1
ATOM 9299 C C . ALA E 1 69 ? 112.267 104.995 78.159 1.00 28.81 67 ALA E C 1
ATOM 9300 O O . ALA E 1 69 ? 113.487 104.861 78.023 1.00 28.03 67 ALA E O 1
ATOM 9302 N N . VAL E 1 70 ? 111.406 104.703 77.185 1.00 28.90 68 VAL E N 1
ATOM 9303 C CA . VAL E 1 70 ? 111.886 104.398 75.849 1.00 29.58 68 VAL E CA 1
ATOM 9304 C C . VAL E 1 70 ? 111.002 105.073 74.804 1.00 31.03 68 VAL E C 1
ATOM 9305 O O . VAL E 1 70 ? 109.806 105.269 75.036 1.00 31.74 68 VAL E O 1
ATOM 9309 N N . ARG E 1 71 ? 111.575 105.430 73.658 1.00 31.81 69 ARG E N 1
ATOM 9310 C CA . ARG E 1 71 ? 110.753 105.795 72.509 1.00 33.20 69 ARG E CA 1
ATOM 9311 C C . ARG E 1 71 ? 110.865 104.712 71.455 1.00 33.78 69 ARG E C 1
ATOM 9312 O O . ARG E 1 71 ? 111.957 104.328 71.048 1.00 33.94 69 ARG E O 1
ATOM 9320 N N . THR E 1 72 ? 109.716 104.207 71.035 1.00 34.99 70 THR E N 1
ATOM 9321 C CA . THR E 1 72 ? 109.666 103.089 70.121 1.00 35.90 70 THR E CA 1
ATOM 9322 C C . THR E 1 72 ? 109.115 103.538 68.791 1.00 36.24 70 THR E C 1
ATOM 9323 O O . THR E 1 72 ? 108.092 104.217 68.736 1.00 36.28 70 THR E O 1
ATOM 9327 N N . VAL E 1 73 ? 109.796 103.159 67.718 1.00 36.70 71 VAL E N 1
ATOM 9328 C CA . VAL E 1 73 ? 109.266 103.403 66.397 1.00 37.31 71 VAL E CA 1
ATOM 9329 C C . VAL E 1 73 ? 108.981 102.104 65.654 1.00 37.88 71 VAL E C 1
ATOM 9330 O O . VAL E 1 73 ? 109.701 101.117 65.792 1.00 38.39 71 VAL E O 1
ATOM 9334 N N . ILE E 1 74 ? 107.912 102.117 64.870 1.00 38.03 72 ILE E N 1
ATOM 9335 C CA . ILE E 1 74 ? 107.613 101.021 63.986 1.00 38.40 72 ILE E CA 1
ATOM 9336 C C . ILE E 1 74 ? 107.607 101.578 62.570 1.00 39.21 72 ILE E C 1
ATOM 9337 O O . ILE E 1 74 ? 106.828 102.483 62.261 1.00 39.40 72 ILE E O 1
ATOM 9342 N N . GLY E 1 75 ? 108.494 101.053 61.725 1.00 39.88 73 GLY E N 1
ATOM 9343 C CA . GLY E 1 75 ? 108.614 101.495 60.335 1.00 40.54 73 GLY E CA 1
ATOM 9344 C C . GLY E 1 75 ? 107.420 101.167 59.451 1.00 41.14 73 GLY E C 1
ATOM 9345 O O . GLY E 1 75 ? 107.130 101.899 58.503 1.00 41.46 73 GLY E O 1
ATOM 9346 N N . SER E 1 76 ? 106.734 100.065 59.754 1.00 41.35 74 SER E N 1
ATOM 9347 C CA . SER E 1 76 ? 105.524 99.656 59.023 1.00 41.69 74 SER E CA 1
ATOM 9348 C C . SER E 1 76 ? 104.619 98.826 59.918 1.00 41.94 74 SER E C 1
ATOM 9349 O O . SER E 1 76 ? 105.085 97.938 60.633 1.00 42.01 74 SER E O 1
ATOM 9352 N N . LEU E 1 77 ? 103.322 99.105 59.876 1.00 42.02 75 LEU E N 1
ATOM 9353 C CA . LEU E 1 77 ? 102.397 98.352 60.691 1.00 42.33 75 LEU E CA 1
ATOM 9354 C C . LEU E 1 77 ? 102.192 96.978 60.075 1.00 42.66 75 LEU E C 1
ATOM 9355 O O . LEU E 1 77 ? 101.564 96.106 60.677 1.00 42.82 75 LEU E O 1
ATOM 9360 N N . ASP E 1 78 ? 102.734 96.790 58.876 1.00 43.05 76 ASP E N 1
ATOM 9361 C CA . ASP E 1 78 ? 102.577 95.526 58.160 1.00 43.53 76 ASP E CA 1
ATOM 9362 C C . ASP E 1 78 ? 103.672 94.552 58.538 1.00 43.54 76 ASP E C 1
ATOM 9363 O O . ASP E 1 78 ? 103.536 93.343 58.328 1.00 43.47 76 ASP E O 1
ATOM 9368 N N . ASP E 1 79 ? 104.764 95.082 59.082 1.00 43.76 77 ASP E N 1
ATOM 9369 C CA . ASP E 1 79 ? 105.854 94.236 59.532 1.00 44.16 77 ASP E CA 1
ATOM 9370 C C . ASP E 1 79 ? 105.384 93.446 60.742 1.00 44.03 77 ASP E C 1
ATOM 9371 O O . ASP E 1 79 ? 104.342 93.736 61.317 1.00 43.86 77 ASP E O 1
ATOM 9376 N N . VAL E 1 80 ? 106.158 92.440 61.120 1.00 44.23 78 VAL E N 1
ATOM 9377 C CA . VAL E 1 80 ? 105.864 91.664 62.313 1.00 44.30 78 VAL E CA 1
ATOM 9378 C C . VAL E 1 80 ? 106.580 92.321 63.500 1.00 44.29 78 VAL E C 1
ATOM 9379 O O . VAL E 1 80 ? 107.652 92.906 63.340 1.00 44.06 78 VAL E O 1
ATOM 9383 N N . ALA E 1 81 ? 105.980 92.243 64.683 1.00 44.45 79 ALA E N 1
ATOM 9384 C CA . ALA E 1 81 ? 106.583 92.840 65.866 1.00 44.49 79 ALA E CA 1
ATOM 9385 C C . ALA E 1 81 ? 107.936 92.198 66.161 1.00 44.33 79 ALA E C 1
ATOM 9386 O O . ALA E 1 81 ? 108.033 90.980 66.319 1.00 44.68 79 ALA E O 1
ATOM 9388 N N . ALA E 1 82 ? 108.971 93.030 66.227 1.00 43.88 80 ALA E N 1
ATOM 9389 C CA . ALA E 1 82 ? 110.361 92.585 66.435 1.00 43.37 80 ALA E CA 1
ATOM 9390 C C . ALA E 1 82 ? 110.684 92.174 67.879 1.00 42.58 80 ALA E C 1
ATOM 9391 O O . ALA E 1 82 ? 111.485 91.265 68.120 1.00 42.49 80 ALA E O 1
ATOM 9393 N N . ASP E 1 83 ? 110.072 92.858 68.837 1.00 41.35 81 ASP E N 1
ATOM 9394 C CA . ASP E 1 83 ? 110.417 92.666 70.229 1.00 40.23 81 ASP E CA 1
ATOM 9395 C C . ASP E 1 83 ? 109.200 93.026 71.065 1.00 39.42 81 ASP E C 1
ATOM 9396 O O . ASP E 1 83 ? 108.167 93.429 70.515 1.00 39.37 81 ASP E O 1
ATOM 9401 N N . PRO E 1 84 ? 109.292 92.837 72.391 1.00 38.43 82 PRO E N 1
ATOM 9402 C CA . PRO E 1 84 ? 108.163 93.208 73.239 1.00 37.70 82 PRO E CA 1
ATOM 9403 C C . PRO E 1 84 ? 107.751 94.684 73.138 1.00 36.96 82 PRO E C 1
ATOM 9404 O O . PRO E 1 84 ? 106.555 94.977 73.248 1.00 37.31 82 PRO E O 1
ATOM 9408 N N . TYR E 1 85 ? 108.704 95.599 72.925 1.00 35.54 83 TYR E N 1
ATOM 9409 C CA . TYR E 1 85 ? 108.365 97.027 72.830 1.00 34.62 83 TYR E CA 1
ATOM 9410 C C . TYR E 1 85 ? 107.389 97.284 71.676 1.00 33.94 83 TYR E C 1
ATOM 9411 O O . TYR E 1 85 ? 106.351 97.937 71.834 1.00 33.61 83 TYR E O 1
ATOM 9420 N N . ASP E 1 86 ? 107.775 96.781 70.511 1.00 33.22 84 ASP E N 1
ATOM 9421 C CA . ASP E 1 86 ? 106.973 96.779 69.298 1.00 33.00 84 ASP E CA 1
ATOM 9422 C C . ASP E 1 86 ? 105.603 96.121 69.533 1.00 32.37 84 ASP E C 1
ATOM 9423 O O . ASP E 1 86 ? 104.548 96.693 69.215 1.00 32.76 84 ASP E O 1
ATOM 9428 N N . ALA E 1 87 ? 105.624 94.909 70.078 1.00 31.13 85 ALA E N 1
ATOM 9429 C CA . ALA E 1 87 ? 104.395 94.201 70.398 1.00 30.01 85 ALA E CA 1
ATOM 9430 C C . ALA E 1 87 ? 103.471 95.102 71.214 1.00 29.93 85 ALA E C 1
ATOM 9431 O O . ALA E 1 87 ? 102.284 95.274 70.881 1.00 29.40 85 ALA E O 1
ATOM 9433 N N . TYR E 1 88 ? 104.028 95.681 72.284 1.00 29.89 86 TYR E N 1
ATOM 9434 C CA . TYR E 1 88 ? 103.245 96.480 73.209 1.00 30.01 86 TYR E CA 1
ATOM 9435 C C . TYR E 1 88 ? 102.614 97.686 72.532 1.00 30.05 86 TYR E C 1
ATOM 9436 O O . TYR E 1 88 ? 101.443 97.968 72.733 1.00 30.93 86 TYR E O 1
ATOM 9445 N N . LEU E 1 89 ? 103.369 98.386 71.709 1.00 29.43 87 LEU E N 1
ATOM 9446 C CA . LEU E 1 89 ? 102.814 99.545 71.016 1.00 29.48 87 LEU E CA 1
ATOM 9447 C C . LEU E 1 89 ? 101.691 99.149 70.032 1.00 28.76 87 LEU E C 1
ATOM 9448 O O . LEU E 1 89 ? 100.732 99.898 69.830 1.00 28.61 87 LEU E O 1
ATOM 9453 N N . ARG E 1 90 ? 101.801 97.977 69.419 1.00 29.08 88 ARG E N 1
ATOM 9454 C CA . ARG E 1 90 ? 100.736 97.537 68.513 1.00 28.62 88 ARG E CA 1
ATOM 9455 C C . ARG E 1 90 ? 99.452 97.273 69.300 1.00 28.84 88 ARG E C 1
ATOM 9456 O O . ARG E 1 90 ? 98.353 97.611 68.857 1.00 28.32 88 ARG E O 1
ATOM 9464 N N . LEU E 1 91 ? 99.595 96.673 70.475 1.00 28.62 89 LEU E N 1
ATOM 9465 C CA . LEU E 1 91 ? 98.449 96.423 71.336 1.00 28.41 89 LEU E CA 1
ATOM 9466 C C . LEU E 1 91 ? 97.844 97.748 71.791 1.00 28.30 89 LEU E C 1
ATOM 9467 O O . LEU E 1 91 ? 96.620 97.881 71.840 1.00 27.32 89 LEU E O 1
ATOM 9472 N N . HIS E 1 92 ? 98.699 98.731 72.132 1.00 28.23 90 HIS E N 1
ATOM 9473 C CA . HIS E 1 92 ? 98.194 100.016 72.572 1.00 28.58 90 HIS E CA 1
ATOM 9474 C C . HIS E 1 92 ? 97.461 100.694 71.411 1.00 29.87 90 HIS E C 1
ATOM 9475 O O . HIS E 1 92 ? 96.382 101.262 71.588 1.00 30.84 90 HIS E O 1
ATOM 9482 N N . LEU E 1 93 ? 98.039 100.612 70.215 1.00 29.73 91 LEU E N 1
ATOM 9483 C CA . LEU E 1 93 ? 97.442 101.211 69.026 1.00 30.11 91 LEU E CA 1
ATOM 9484 C C . LEU E 1 93 ? 95.996 100.778 68.810 1.00 30.16 91 LEU E C 1
ATOM 9485 O O . LEU E 1 93 ? 95.147 101.573 68.394 1.00 29.82 91 LEU E O 1
ATOM 9490 N N . LEU E 1 94 ? 95.747 99.500 69.070 1.00 30.13 92 LEU E N 1
ATOM 9491 C CA . LEU E 1 94 ? 94.431 98.892 68.947 1.00 30.04 92 LEU E CA 1
ATOM 9492 C C . LEU E 1 94 ? 93.440 99.326 70.029 1.00 30.48 92 LEU E C 1
ATOM 9493 O O . LEU E 1 94 ? 92.298 99.668 69.728 1.00 31.01 92 LEU E O 1
ATOM 9498 N N . SER E 1 95 ? 93.868 99.284 71.285 1.00 29.43 93 SER E N 1
ATOM 9499 C CA . SER E 1 95 ? 92.997 99.625 72.400 1.00 30.54 93 SER E CA 1
ATOM 9500 C C . SER E 1 95 ? 92.663 101.107 72.410 1.00 30.75 93 SER E C 1
ATOM 9501 O O . SER E 1 95 ? 91.606 101.518 72.904 1.00 30.54 93 SER E O 1
ATOM 9504 N N . HIS E 1 96 ? 93.580 101.903 71.876 1.00 30.61 94 HIS E N 1
ATOM 9505 C CA . HIS E 1 96 ? 93.361 103.335 71.738 1.00 31.88 94 HIS E CA 1
ATOM 9506 C C . HIS E 1 96 ? 92.489 103.610 70.504 1.00 32.15 94 HIS E C 1
ATOM 9507 O O . HIS E 1 96 ? 92.256 104.770 70.149 1.00 33.00 94 HIS E O 1
ATOM 9514 N N . ARG E 1 97 ? 92.017 102.534 69.868 1.00 31.86 95 ARG E N 1
ATOM 9515 C CA . ARG E 1 97 ? 91.301 102.610 68.597 1.00 31.80 95 ARG E CA 1
ATOM 9516 C C . ARG E 1 97 ? 92.000 103.503 67.576 1.00 31.87 95 ARG E C 1
ATOM 9517 O O . ARG E 1 97 ? 91.333 104.147 66.776 1.00 31.83 95 ARG E O 1
ATOM 9525 N N . LEU E 1 98 ? 93.324 103.585 67.610 1.00 32.65 96 LEU E N 1
ATOM 9526 C CA . LEU E 1 98 ? 94.019 104.353 66.582 1.00 33.19 96 LEU E CA 1
ATOM 9527 C C . LEU E 1 98 ? 94.098 103.510 65.321 1.00 34.16 96 LEU E C 1
ATOM 9528 O O . LEU E 1 98 ? 94.429 103.997 64.233 1.00 34.87 96 LEU E O 1
ATOM 9533 N N . VAL E 1 99 ? 93.779 102.236 65.495 1.00 34.49 97 VAL E N 1
ATOM 9534 C CA . VAL E 1 99 ? 93.826 101.243 64.440 1.00 34.81 97 VAL E CA 1
ATOM 9535 C C . VAL E 1 99 ? 92.806 100.171 64.765 1.00 35.06 97 VAL E C 1
ATOM 9536 O O . VAL E 1 99 ? 92.644 99.796 65.930 1.00 35.09 97 VAL E O 1
ATOM 9540 N N . ALA E 1 100 ? 92.115 99.688 63.732 1.00 35.81 98 ALA E N 1
ATOM 9541 C CA . ALA E 1 100 ? 91.088 98.663 63.889 1.00 36.16 98 ALA E CA 1
ATOM 9542 C C . ALA E 1 100 ? 91.704 97.278 63.772 1.00 36.19 98 ALA E C 1
ATOM 9543 O O . ALA E 1 100 ? 92.773 97.129 63.194 1.00 36.46 98 ALA E O 1
ATOM 9545 N N . PRO E 1 101 ? 91.039 96.253 64.313 1.00 36.34 99 PRO E N 1
ATOM 9546 C CA . PRO E 1 101 ? 91.599 94.914 64.125 1.00 36.75 99 PRO E CA 1
ATOM 9547 C C . PRO E 1 101 ? 91.962 94.678 62.653 1.00 37.06 99 PRO E C 1
ATOM 9548 O O . PRO E 1 101 ? 91.213 95.086 61.762 1.00 37.43 99 PRO E O 1
ATOM 9552 N N . HIS E 1 102 ? 93.107 94.042 62.417 1.00 37.38 100 HIS E N 1
ATOM 9553 C CA . HIS E 1 102 ? 93.621 93.775 61.058 1.00 37.80 100 HIS E CA 1
ATOM 9554 C C . HIS E 1 102 ? 94.115 95.007 60.291 1.00 37.25 100 HIS E C 1
ATOM 9555 O O . HIS E 1 102 ? 94.534 94.906 59.133 1.00 37.00 100 HIS E O 1
ATOM 9562 N N . GLY E 1 103 ? 94.085 96.161 60.953 1.00 36.98 101 GLY E N 1
ATOM 9563 C CA . GLY E 1 103 ? 94.710 97.369 60.430 1.00 35.87 101 GLY E CA 1
ATOM 9564 C C . GLY E 1 103 ? 96.210 97.424 60.708 1.00 35.87 101 GLY E C 1
ATOM 9565 O O . GLY E 1 103 ? 96.890 98.362 60.299 1.00 35.64 101 GLY E O 1
ATOM 9566 N N . LEU E 1 104 ? 96.726 96.435 61.437 1.00 35.78 102 LEU E N 1
ATOM 9567 C CA . LEU E 1 104 ? 98.178 96.243 61.578 1.00 36.02 102 LEU E CA 1
ATOM 9568 C C . LEU E 1 104 ? 98.507 94.745 61.685 1.00 36.58 102 LEU E C 1
ATOM 9569 O O . LEU E 1 104 ? 97.599 93.912 61.744 1.00 35.51 102 LEU E O 1
ATOM 9574 N N . ASN E 1 105 ? 99.796 94.403 61.698 1.00 37.48 103 ASN E N 1
ATOM 9575 C CA . ASN E 1 105 ? 100.205 92.993 61.788 1.00 38.20 103 ASN E CA 1
ATOM 9576 C C . ASN E 1 105 ? 100.338 92.512 63.231 1.00 38.60 103 ASN E C 1
ATOM 9577 O O . ASN E 1 105 ? 101.309 92.858 63.924 1.00 38.99 103 ASN E O 1
ATOM 9582 N N . ALA E 1 106 ? 99.374 91.706 63.673 1.00 39.00 104 ALA E N 1
ATOM 9583 C CA . ALA E 1 106 ? 99.352 91.221 65.051 1.00 39.72 104 ALA E CA 1
ATOM 9584 C C . ALA E 1 106 ? 99.741 89.749 65.146 1.00 40.55 104 ALA E C 1
ATOM 9585 O O . ALA E 1 106 ? 99.287 89.015 66.047 1.00 40.69 104 ALA E O 1
ATOM 9587 N N . GLY E 1 107 ? 100.573 89.317 64.206 1.00 40.93 105 GLY E N 1
ATOM 9588 C CA . GLY E 1 107 ? 100.993 87.929 64.151 1.00 41.80 105 GLY E CA 1
ATOM 9589 C C . GLY E 1 107 ? 102.316 87.763 64.858 1.00 42.41 105 GLY E C 1
ATOM 9590 O O . GLY E 1 107 ? 103.113 88.702 64.904 1.00 42.98 105 GLY E O 1
ATOM 9591 N N . GLY E 1 108 ? 102.548 86.576 65.413 1.00 42.73 106 GLY E N 1
ATOM 9592 C CA . GLY E 1 108 ? 103.832 86.246 66.026 1.00 42.56 106 GLY E CA 1
ATOM 9593 C C . GLY E 1 108 ? 104.056 86.893 67.377 1.00 42.70 106 GLY E C 1
ATOM 9594 O O . GLY E 1 108 ? 105.132 86.761 67.954 1.00 42.66 106 GLY E O 1
ATOM 9595 N N . LEU E 1 109 ? 103.033 87.590 67.875 1.00 43.16 107 LEU E N 1
ATOM 9596 C CA . LEU E 1 109 ? 103.103 88.315 69.152 1.00 43.28 107 LEU E CA 1
ATOM 9597 C C . LEU E 1 109 ? 103.378 87.340 70.278 1.00 43.39 107 LEU E C 1
ATOM 9598 O O . LEU E 1 109 ? 104.037 87.676 71.269 1.00 43.21 107 LEU E O 1
ATOM 9603 N N . PHE E 1 110 ? 102.866 86.127 70.110 1.00 43.30 108 PHE E N 1
ATOM 9604 C CA . PHE E 1 110 ? 102.970 85.106 71.134 1.00 43.40 108 PHE E CA 1
ATOM 9605 C C . PHE E 1 110 ? 104.423 84.682 71.407 1.00 42.53 108 PHE E C 1
ATOM 9606 O O . PHE E 1 110 ? 104.836 84.575 72.562 1.00 42.87 108 PHE E O 1
ATOM 9614 N N . GLY E 1 111 ? 105.201 84.459 70.349 1.00 41.49 109 GLY E N 1
ATOM 9615 C CA . GLY E 1 111 ? 106.587 84.008 70.501 1.00 40.32 109 GLY E CA 1
ATOM 9616 C C . GLY E 1 111 ? 107.517 85.164 70.813 1.00 39.65 109 GLY E C 1
ATOM 9617 O O . GLY E 1 111 ? 108.698 84.986 71.120 1.00 39.63 109 GLY E O 1
ATOM 9618 N N . VAL E 1 112 ? 106.972 86.367 70.733 1.00 38.72 110 VAL E N 1
ATOM 9619 C CA . VAL E 1 112 ? 107.746 87.570 70.964 1.00 37.77 110 VAL E CA 1
ATOM 9620 C C . VAL E 1 112 ? 107.502 88.136 72.352 1.00 36.74 110 VAL E C 1
ATOM 9621 O O . VAL E 1 112 ? 108.380 88.770 72.930 1.00 36.27 110 VAL E O 1
ATOM 9625 N N . LEU E 1 113 ? 106.302 87.912 72.876 1.00 35.78 111 LEU E N 1
ATOM 9626 C CA . LEU E 1 113 ? 105.946 88.381 74.207 1.00 34.76 111 LEU E CA 1
ATOM 9627 C C . LEU E 1 113 ? 106.593 87.502 75.273 1.00 33.79 111 LEU E C 1
ATOM 9628 O O . LEU E 1 113 ? 106.821 86.316 75.057 1.00 32.39 111 LEU E O 1
ATOM 9633 N N . THR E 1 114 ? 106.938 88.124 76.404 1.00 33.29 112 THR E N 1
ATOM 9634 C CA . THR E 1 114 ? 107.498 87.425 77.554 1.00 31.65 112 THR E CA 1
ATOM 9635 C C . THR E 1 114 ? 106.364 86.967 78.453 1.00 31.74 112 THR E C 1
ATOM 9636 O O . THR E 1 114 ? 105.405 87.724 78.687 1.00 31.38 112 THR E O 1
ATOM 9640 N N . ASN E 1 115 ? 106.449 85.734 78.949 1.00 31.03 113 ASN E N 1
ATOM 9641 C CA . ASN E 1 115 ? 105.459 85.287 79.912 1.00 31.00 113 ASN E CA 1
ATOM 9642 C C . ASN E 1 115 ? 105.678 86.022 81.208 1.00 30.98 113 ASN E C 1
ATOM 9643 O O . ASN E 1 115 ? 106.772 86.006 81.737 1.00 30.83 113 ASN E O 1
ATOM 9648 N N . VAL E 1 116 ? 104.643 86.683 81.716 1.00 30.65 114 VAL E N 1
ATOM 9649 C CA . VAL E 1 116 ? 104.838 87.572 82.858 1.00 29.99 114 VAL E CA 1
ATOM 9650 C C . VAL E 1 116 ? 103.909 87.212 84.014 1.00 30.21 114 VAL E C 1
ATOM 9651 O O . VAL E 1 116 ? 102.740 86.804 83.807 1.00 29.67 114 VAL E O 1
ATOM 9655 N N . VAL E 1 117 ? 104.434 87.349 85.231 1.00 29.89 115 VAL E N 1
ATOM 9656 C CA . VAL E 1 117 ? 103.613 87.168 86.444 1.00 29.80 115 VAL E CA 1
ATOM 9657 C C . VAL E 1 117 ? 103.055 88.548 86.813 1.00 30.06 115 VAL E C 1
ATOM 9658 O O . VAL E 1 117 ? 103.789 89.439 87.265 1.00 29.61 115 VAL E O 1
ATOM 9662 N N . TRP E 1 118 ? 101.752 88.706 86.645 1.00 30.38 116 TRP E N 1
ATOM 9663 C CA . TRP E 1 118 ? 101.115 89.981 86.914 1.00 30.90 116 TRP E CA 1
ATOM 9664 C C . TRP E 1 118 ? 100.654 90.005 88.350 1.00 31.08 116 TRP E C 1
ATOM 9665 O O . TRP E 1 118 ? 99.822 89.192 88.764 1.00 30.48 116 TRP E O 1
ATOM 9676 N N . THR E 1 119 ? 101.249 90.903 89.133 1.00 31.39 117 THR E N 1
ATOM 9677 C CA . THR E 1 119 ? 100.901 91.005 90.548 1.00 32.10 117 THR E CA 1
ATOM 9678 C C . THR E 1 119 ? 100.412 92.390 90.915 1.00 32.43 117 THR E C 1
ATOM 9679 O O . THR E 1 119 ? 100.487 93.314 90.103 1.00 33.03 117 THR E O 1
ATOM 9683 N N . ASN E 1 120 ? 99.911 92.524 92.142 1.00 32.93 118 ASN E N 1
ATOM 9684 C CA . ASN E 1 120 ? 99.532 93.816 92.717 1.00 32.63 118 ASN E CA 1
ATOM 9685 C C . ASN E 1 120 ? 100.728 94.664 93.098 1.00 32.47 118 ASN E C 1
ATOM 9686 O O . ASN E 1 120 ? 100.575 95.821 93.466 1.00 31.58 118 ASN E O 1
ATOM 9691 N N . HIS E 1 121 ? 101.921 94.093 93.011 1.00 32.49 119 HIS E N 1
ATOM 9692 C CA . HIS E 1 121 ? 103.136 94.880 93.197 1.00 32.06 119 HIS E CA 1
ATOM 9693 C C . HIS E 1 121 ? 103.723 95.246 91.832 1.00 31.82 119 HIS E C 1
ATOM 9694 O O . HIS E 1 121 ? 104.850 95.747 91.738 1.00 31.50 119 HIS E O 1
ATOM 9701 N N . GLY E 1 122 ? 102.934 95.008 90.782 1.00 31.50 120 GLY E N 1
ATOM 9702 C CA . GLY E 1 122 ? 103.344 95.270 89.408 1.00 31.14 120 GLY E CA 1
ATOM 9703 C C . GLY E 1 122 ? 103.818 93.993 88.734 1.00 31.48 120 GLY E C 1
ATOM 9704 O O . GLY E 1 122 ? 103.812 92.918 89.358 1.00 31.32 120 GLY E O 1
ATOM 9705 N N . PRO E 1 123 ? 104.240 94.099 87.454 1.00 30.94 121 PRO E N 1
ATOM 9706 C CA . PRO E 1 123 ? 104.676 92.955 86.639 1.00 30.97 121 PRO E CA 1
ATOM 9707 C C . PRO E 1 123 ? 105.978 92.324 87.128 1.00 30.27 121 PRO E C 1
ATOM 9708 O O . PRO E 1 123 ? 106.933 93.033 87.506 1.00 29.66 121 PRO E O 1
ATOM 9712 N N . CYS E 1 124 ? 105.991 90.991 87.143 1.00 29.79 122 CYS E N 1
ATOM 9713 C CA . CYS E 1 124 ? 107.144 90.224 87.643 1.00 29.76 122 CYS E CA 1
ATOM 9714 C C . CYS E 1 124 ? 107.590 89.118 86.687 1.00 30.39 122 CYS E C 1
ATOM 9715 O O . CYS E 1 124 ? 106.760 88.549 85.949 1.00 30.05 122 CYS E O 1
ATOM 9718 N N . ALA E 1 125 ? 108.887 88.803 86.706 1.00 30.42 123 ALA E N 1
ATOM 9719 C CA . ALA E 1 125 ? 109.406 87.704 85.887 1.00 31.74 123 ALA E CA 1
ATOM 9720 C C . ALA E 1 125 ? 109.038 86.324 86.457 1.00 32.49 123 ALA E C 1
ATOM 9721 O O . ALA E 1 125 ? 108.927 86.165 87.675 1.00 32.95 123 ALA E O 1
ATOM 9723 N N . ILE E 1 126 ? 108.863 85.336 85.573 1.00 33.02 124 ILE E N 1
ATOM 9724 C CA . ILE E 1 126 ? 108.717 83.927 85.981 1.00 33.64 124 ILE E CA 1
ATOM 9725 C C . ILE E 1 126 ? 109.873 83.454 86.863 1.00 34.33 124 ILE E C 1
ATOM 9726 O O . ILE E 1 126 ? 109.679 82.963 87.988 1.00 34.58 124 ILE E O 1
ATOM 9731 N N . ASP E 1 127 ? 111.086 83.595 86.327 1.00 34.51 125 ASP E N 1
ATOM 9732 C CA . ASP E 1 127 ? 112.292 83.192 87.023 1.00 34.89 125 ASP E CA 1
ATOM 9733 C C . ASP E 1 127 ? 112.460 83.921 88.356 1.00 34.51 125 ASP E C 1
ATOM 9734 O O . ASP E 1 127 ? 112.337 85.174 88.400 1.00 34.13 125 ASP E O 1
ATOM 9739 N N . GLY E 1 128 ? 112.669 83.069 89.401 1.00 34.43 126 GLY E N 1
ATOM 9740 C CA . GLY E 1 128 ? 112.799 83.377 90.849 1.00 34.71 126 GLY E CA 1
ATOM 9741 C C . GLY E 1 128 ? 111.563 83.978 91.508 1.00 34.67 126 GLY E C 1
ATOM 9742 O O . GLY E 1 128 ? 111.694 84.634 92.547 1.00 35.39 126 GLY E O 1
ATOM 9743 N N . PHE E 1 129 ? 110.363 83.752 90.953 1.00 34.74 127 PHE E N 1
ATOM 9744 C CA . PHE E 1 129 ? 109.155 84.417 91.483 1.00 34.33 127 PHE E CA 1
ATOM 9745 C C . PHE E 1 129 ? 108.804 84.143 92.950 1.00 34.90 127 PHE E C 1
ATOM 9746 O O . PHE E 1 129 ? 108.395 85.073 93.655 1.00 35.42 127 PHE E O 1
ATOM 9754 N N . GLU E 1 130 ? 108.949 82.889 93.406 1.00 34.83 128 GLU E N 1
ATOM 9755 C CA . GLU E 1 130 ? 108.566 82.529 94.761 1.00 35.48 128 GLU E CA 1
ATOM 9756 C C . GLU E 1 130 ? 109.496 83.222 95.769 1.00 35.48 128 GLU E C 1
ATOM 9757 O O . GLU E 1 130 ? 109.040 83.754 96.782 1.00 35.91 128 GLU E O 1
ATOM 9763 N N . ALA E 1 131 ? 110.790 83.255 95.447 1.00 35.76 129 ALA E N 1
ATOM 9764 C CA . ALA E 1 131 ? 111.743 84.121 96.141 1.00 35.55 129 ALA E CA 1
ATOM 9765 C C . ALA E 1 131 ? 111.324 85.601 96.056 1.00 35.60 129 ALA E C 1
ATOM 9766 O O . ALA E 1 131 ? 111.340 86.314 97.058 1.00 36.22 129 ALA E O 1
ATOM 9768 N N . VAL E 1 132 ? 110.961 86.059 94.854 1.00 35.25 130 VAL E N 1
ATOM 9769 C CA . VAL E 1 132 ? 110.473 87.434 94.614 1.00 35.06 130 VAL E CA 1
ATOM 9770 C C . VAL E 1 132 ? 109.155 87.747 95.381 1.00 34.82 130 VAL E C 1
ATOM 9771 O O . VAL E 1 132 ? 109.050 88.812 96.015 1.00 34.71 130 VAL E O 1
ATOM 9775 N N . ARG E 1 133 ? 108.181 86.825 95.324 1.00 34.69 131 ARG E N 1
ATOM 9776 C CA . ARG E 1 133 ? 106.951 86.869 96.137 1.00 34.81 131 ARG E CA 1
ATOM 9777 C C . ARG E 1 133 ? 107.232 87.036 97.631 1.00 34.78 131 ARG E C 1
ATOM 9778 O O . ARG E 1 133 ? 106.641 87.896 98.286 1.00 34.77 131 ARG E O 1
ATOM 9786 N N . ALA E 1 134 ? 108.134 86.205 98.152 1.00 35.05 132 ALA E N 1
ATOM 9787 C CA . ALA E 1 134 ? 108.423 86.178 99.584 1.00 35.33 132 ALA E CA 1
ATOM 9788 C C . ALA E 1 134 ? 109.081 87.472 100.053 1.00 35.08 132 ALA E C 1
ATOM 9789 O O . ALA E 1 134 ? 108.899 87.892 101.199 1.00 35.20 132 ALA E O 1
ATOM 9791 N N . ARG E 1 135 ? 109.845 88.097 99.158 1.00 35.14 133 ARG E N 1
ATOM 9792 C CA . ARG E 1 135 ? 110.404 89.423 99.412 1.00 35.13 133 ARG E CA 1
ATOM 9793 C C . ARG E 1 135 ? 109.300 90.466 99.520 1.00 34.81 133 ARG E C 1
ATOM 9794 O O . ARG E 1 135 ? 109.297 91.292 100.432 1.00 34.87 133 ARG E O 1
ATOM 9802 N N . LEU E 1 136 ? 108.359 90.387 98.587 1.00 34.80 134 LEU E N 1
ATOM 9803 C CA . LEU E 1 136 ? 107.229 91.302 98.508 1.00 34.64 134 LEU E CA 1
ATOM 9804 C C . LEU E 1 136 ? 106.216 91.202 99.651 1.00 34.57 134 LEU E C 1
ATOM 9805 O O . LEU E 1 136 ? 105.626 92.210 100.028 1.00 34.17 134 LEU E O 1
ATOM 9810 N N . ARG E 1 137 ? 106.017 90.018 100.220 1.00 34.93 135 ARG E N 1
ATOM 9811 C CA . ARG E 1 137 ? 105.122 89.905 101.371 1.00 35.83 135 ARG E CA 1
ATOM 9812 C C . ARG E 1 137 ? 105.535 90.795 102.552 1.00 36.60 135 ARG E C 1
ATOM 9813 O O . ARG E 1 137 ? 104.752 91.023 103.472 1.00 37.07 135 ARG E O 1
ATOM 9821 N N . ARG E 1 138 ? 106.753 91.324 102.516 1.00 37.41 136 ARG E N 1
ATOM 9822 C CA . ARG E 1 138 ? 107.199 92.271 103.551 1.00 38.33 136 ARG E CA 1
ATOM 9823 C C . ARG E 1 138 ? 106.604 93.666 103.361 1.00 38.79 136 ARG E C 1
ATOM 9824 O O . ARG E 1 138 ? 106.551 94.454 104.307 1.00 38.63 136 ARG E O 1
ATOM 9832 N N . ARG E 1 139 ? 106.175 93.965 102.135 1.00 39.42 137 ARG E N 1
ATOM 9833 C CA . ARG E 1 139 ? 105.393 95.172 101.853 1.00 40.44 137 ARG E CA 1
ATOM 9834 C C . ARG E 1 139 ? 103.912 94.944 102.214 1.00 40.48 137 ARG E C 1
ATOM 9835 O O . ARG E 1 139 ? 103.288 95.785 102.861 1.00 40.89 137 ARG E O 1
ATOM 9843 N N . GLY E 1 140 ? 103.356 93.807 101.795 1.00 40.44 138 GLY E N 1
ATOM 9844 C CA . GLY E 1 140 ? 101.979 93.436 102.108 1.00 40.05 138 GLY E CA 1
ATOM 9845 C C . GLY E 1 140 ? 101.605 92.270 101.231 1.00 39.98 138 GLY E C 1
ATOM 9846 O O . GLY E 1 140 ? 102.413 91.829 100.418 1.00 40.30 138 GLY E O 1
ATOM 9847 N N . PRO E 1 141 ? 100.363 91.785 101.363 1.00 39.52 139 PRO E N 1
ATOM 9848 C CA . PRO E 1 141 ? 99.887 90.571 100.695 1.00 39.12 139 PRO E CA 1
ATOM 9849 C C . PRO E 1 141 ? 100.242 90.568 99.213 1.00 38.68 139 PRO E C 1
ATOM 9850 O O . PRO E 1 141 ? 100.278 91.624 98.575 1.00 39.42 139 PRO E O 1
ATOM 9854 N N . VAL E 1 142 ? 100.542 89.397 98.670 1.00 37.26 140 VAL E N 1
ATOM 9855 C CA . VAL E 1 142 ? 100.986 89.345 97.296 1.00 36.04 140 VAL E CA 1
ATOM 9856 C C . VAL E 1 142 ? 99.930 88.593 96.512 1.00 35.44 140 VAL E C 1
ATOM 9857 O O . VAL E 1 142 ? 99.681 87.408 96.761 1.00 35.48 140 VAL E O 1
ATOM 9861 N N . THR E 1 143 ? 99.294 89.312 95.588 1.00 34.30 141 THR E N 1
ATOM 9862 C CA . THR E 1 143 ? 98.178 88.797 94.791 1.00 33.68 141 THR E CA 1
ATOM 9863 C C . THR E 1 143 ? 98.579 88.647 93.318 1.00 32.58 141 THR E C 1
ATOM 9864 O O . THR E 1 143 ? 99.118 89.580 92.719 1.00 32.78 141 THR E O 1
ATOM 9868 N N . VAL E 1 144 ? 98.298 87.481 92.727 1.00 31.40 142 VAL E N 1
ATOM 9869 C CA . VAL E 1 144 ? 98.695 87.256 91.353 1.00 29.75 142 VAL E CA 1
ATOM 9870 C C . VAL E 1 144 ? 97.438 87.245 90.516 1.00 30.29 142 VAL E C 1
ATOM 9871 O O . VAL E 1 144 ? 96.558 86.383 90.685 1.00 29.83 142 VAL E O 1
ATOM 9875 N N . TYR E 1 145 ? 97.331 88.238 89.640 1.00 29.99 143 TYR E N 1
ATOM 9876 C CA . TYR E 1 145 ? 96.156 88.411 88.788 1.00 30.91 143 TYR E CA 1
ATOM 9877 C C . TYR E 1 145 ? 96.140 87.424 87.628 1.00 30.72 143 TYR E C 1
ATOM 9878 O O . TYR E 1 145 ? 95.118 86.809 87.324 1.00 30.35 143 TYR E O 1
ATOM 9887 N N . GLY E 1 146 ? 97.288 87.292 86.982 1.00 30.51 144 GLY E N 1
ATOM 9888 C CA . GLY E 1 146 ? 97.432 86.359 85.899 1.00 30.16 144 GLY E CA 1
ATOM 9889 C C . GLY E 1 146 ? 98.889 86.006 85.725 1.00 30.37 144 GLY E C 1
ATOM 9890 O O . GLY E 1 146 ? 99.785 86.667 86.272 1.00 29.36 144 GLY E O 1
ATOM 9891 N N . VAL E 1 147 ? 99.111 84.944 84.965 1.00 30.64 145 VAL E N 1
ATOM 9892 C CA . VAL E 1 147 ? 100.440 84.533 84.555 1.00 30.84 145 VAL E CA 1
ATOM 9893 C C . VAL E 1 147 ? 100.312 84.319 83.055 1.00 31.80 145 VAL E C 1
ATOM 9894 O O . VAL E 1 147 ? 99.778 83.291 82.616 1.00 31.20 145 VAL E O 1
ATOM 9898 N N . ASP E 1 148 ? 100.754 85.306 82.270 1.00 32.52 146 ASP E N 1
ATOM 9899 C CA . ASP E 1 148 ? 100.460 85.325 80.828 1.00 33.46 146 ASP E CA 1
ATOM 9900 C C . ASP E 1 148 ? 101.338 86.290 80.055 1.00 33.74 146 ASP E C 1
ATOM 9901 O O . ASP E 1 148 ? 102.081 87.092 80.620 1.00 34.06 146 ASP E O 1
ATOM 9906 N N . LYS E 1 149 ? 101.210 86.223 78.742 1.00 34.28 147 LYS E N 1
ATOM 9907 C CA . LYS E 1 149 ? 101.935 87.100 77.854 1.00 34.84 147 LYS E CA 1
ATOM 9908 C C . LYS E 1 149 ? 101.163 88.400 77.596 1.00 35.18 147 LYS E C 1
ATOM 9909 O O . LYS E 1 149 ? 101.733 89.385 77.135 1.00 35.56 147 LYS E O 1
ATOM 9915 N N . PHE E 1 150 ? 99.873 88.409 77.913 1.00 35.51 148 PHE E N 1
ATOM 9916 C CA . PHE E 1 150 ? 99.065 89.619 77.776 1.00 36.07 148 PHE E CA 1
ATOM 9917 C C . PHE E 1 150 ? 98.472 90.044 79.113 1.00 36.59 148 PHE E C 1
ATOM 9918 O O . PHE E 1 150 ? 97.905 89.214 79.833 1.00 37.60 148 PHE E O 1
ATOM 9926 N N . PRO E 1 151 ? 98.596 91.342 79.440 1.00 36.34 149 PRO E N 1
ATOM 9927 C CA . PRO E 1 151 ? 97.971 91.958 80.601 1.00 35.64 149 PRO E CA 1
ATOM 9928 C C . PRO E 1 151 ? 96.564 92.477 80.314 1.00 35.42 149 PRO E C 1
ATOM 9929 O O . PRO E 1 151 ? 96.012 92.250 79.223 1.00 34.72 149 PRO E O 1
ATOM 9933 N N . ARG E 1 152 ? 96.019 93.222 81.274 1.00 35.31 150 ARG E N 1
ATOM 9934 C CA . ARG E 1 152 ? 94.632 93.691 81.230 1.00 35.39 150 ARG E CA 1
ATOM 9935 C C . ARG E 1 152 ? 94.505 95.118 80.655 1.00 35.09 150 ARG E C 1
ATOM 9936 O O . ARG E 1 152 ? 95.010 96.076 81.235 1.00 35.22 150 ARG E O 1
ATOM 9944 N N . MET E 1 153 ? 93.811 95.246 79.523 1.00 34.57 151 MET E N 1
ATOM 9945 C CA . MET E 1 153 ? 93.660 96.530 78.799 1.00 33.54 151 MET E CA 1
ATOM 9946 C C . MET E 1 153 ? 93.518 97.774 79.705 1.00 32.69 151 MET E C 1
ATOM 9947 O O . MET E 1 153 ? 94.235 98.771 79.553 1.00 31.89 151 MET E O 1
ATOM 9952 N N . VAL E 1 154 ? 92.594 97.701 80.656 1.00 31.99 152 VAL E N 1
ATOM 9953 C CA . VAL E 1 154 ? 92.271 98.837 81.516 1.00 31.85 152 VAL E CA 1
ATOM 9954 C C . VAL E 1 154 ? 93.448 99.318 82.379 1.00 31.49 152 VAL E C 1
ATOM 9955 O O . VAL E 1 154 ? 93.455 100.460 82.872 1.00 30.04 152 VAL E O 1
ATOM 9959 N N . ASP E 1 155 ? 94.430 98.443 82.551 1.00 31.56 153 ASP E N 1
ATOM 9960 C CA . ASP E 1 155 ? 95.642 98.790 83.260 1.00 33.42 153 ASP E CA 1
ATOM 9961 C C . ASP E 1 155 ? 96.633 99.588 82.385 1.00 33.99 153 ASP E C 1
ATOM 9962 O O . ASP E 1 155 ? 97.708 99.989 82.841 1.00 34.52 153 ASP E O 1
ATOM 9967 N N . TYR E 1 156 ? 96.265 99.830 81.131 1.00 34.58 154 TYR E N 1
ATOM 9968 C CA . TYR E 1 156 ? 97.059 100.719 80.271 1.00 34.73 154 TYR E CA 1
ATOM 9969 C C . TYR E 1 156 ? 96.196 101.874 79.732 1.00 35.23 154 TYR E C 1
ATOM 9970 O O . TYR E 1 156 ? 96.614 103.028 79.734 1.00 35.26 154 TYR E O 1
ATOM 9979 N N . VAL E 1 157 ? 94.984 101.567 79.288 1.00 35.46 155 VAL E N 1
ATOM 9980 C CA . VAL E 1 157 ? 94.104 102.609 78.798 1.00 35.59 155 VAL E CA 1
ATOM 9981 C C . VAL E 1 157 ? 92.649 102.315 79.111 1.00 36.23 155 VAL E C 1
ATOM 9982 O O . VAL E 1 157 ? 92.221 101.173 79.097 1.00 36.85 155 VAL E O 1
ATOM 9986 N N . VAL E 1 158 ? 91.883 103.364 79.375 1.00 36.38 156 VAL E N 1
ATOM 9987 C CA . VAL E 1 158 ? 90.456 103.203 79.512 1.00 36.45 156 VAL E CA 1
ATOM 9988 C C . VAL E 1 158 ? 89.750 103.992 78.425 1.00 35.94 156 VAL E C 1
ATOM 9989 O O . VAL E 1 158 ? 89.550 105.198 78.557 1.00 35.22 156 VAL E O 1
ATOM 9993 N N . PRO E 1 159 ? 89.368 103.314 77.334 1.00 35.15 157 PRO E N 1
ATOM 9994 C CA . PRO E 1 159 ? 88.797 104.073 76.224 1.00 35.00 157 PRO E CA 1
ATOM 9995 C C . PRO E 1 159 ? 87.554 104.874 76.651 1.00 34.92 157 PRO E C 1
ATOM 9996 O O . PRO E 1 159 ? 86.804 104.425 77.518 1.00 34.56 157 PRO E O 1
ATOM 10000 N N . THR E 1 160 ? 87.345 106.061 76.076 1.00 35.14 158 THR E N 1
ATOM 10001 C CA . THR E 1 160 ? 86.078 106.771 76.288 1.00 35.41 158 THR E CA 1
ATOM 10002 C C . THR E 1 160 ? 84.883 106.008 75.649 1.00 35.01 158 THR E C 1
ATOM 10003 O O . THR E 1 160 ? 85.064 105.236 74.699 1.00 34.81 158 THR E O 1
ATOM 10007 N N . GLY E 1 161 ? 83.680 106.214 76.191 1.00 34.43 159 GLY E N 1
ATOM 10008 C CA . GLY E 1 161 ? 82.446 105.628 75.663 1.00 33.50 159 GLY E CA 1
ATOM 10009 C C . GLY E 1 161 ? 82.224 104.162 75.978 1.00 33.78 159 GLY E C 1
ATOM 10010 O O . GLY E 1 161 ? 81.287 103.546 75.476 1.00 33.62 159 GLY E O 1
ATOM 10011 N N . VAL E 1 162 ? 83.071 103.588 76.821 1.00 33.34 160 VAL E N 1
ATOM 10012 C CA . VAL E 1 162 ? 83.094 102.140 76.960 1.00 33.17 160 VAL E CA 1
ATOM 10013 C C . VAL E 1 162 ? 82.878 101.688 78.403 1.00 32.70 160 VAL E C 1
ATOM 10014 O O . VAL E 1 162 ? 83.365 102.315 79.343 1.00 32.04 160 VAL E O 1
ATOM 10018 N N . ARG E 1 163 ? 82.133 100.604 78.570 1.00 31.32 161 ARG E N 1
ATOM 10019 C CA . ARG E 1 163 ? 81.884 100.030 79.885 1.00 30.85 161 ARG E CA 1
ATOM 10020 C C . ARG E 1 163 ? 82.386 98.597 79.946 1.00 30.13 161 ARG E C 1
ATOM 10021 O O . ARG E 1 163 ? 82.104 97.796 79.039 1.00 27.57 161 ARG E O 1
ATOM 10029 N N . ILE E 1 164 ? 83.134 98.276 81.007 1.00 29.17 162 ILE E N 1
ATOM 10030 C CA . ILE E 1 164 ? 83.667 96.926 81.217 1.00 29.95 162 ILE E CA 1
ATOM 10031 C C . ILE E 1 164 ? 83.343 96.412 82.612 1.00 30.42 162 ILE E C 1
ATOM 10032 O O . ILE E 1 164 ? 83.949 96.847 83.591 1.00 30.37 162 ILE E O 1
ATOM 10037 N N . ALA E 1 165 ? 82.395 95.485 82.706 1.00 30.00 163 ALA E N 1
ATOM 10038 C CA . ALA E 1 165 ? 81.893 95.076 84.016 1.00 30.68 163 ALA E CA 1
ATOM 10039 C C . ALA E 1 165 ? 82.985 94.386 84.840 1.00 31.09 163 ALA E C 1
ATOM 10040 O O . ALA E 1 165 ? 83.088 94.574 86.059 1.00 29.97 163 ALA E O 1
ATOM 10042 N N . ASP E 1 166 ? 83.808 93.592 84.161 1.00 31.57 164 ASP E N 1
ATOM 10043 C CA . ASP E 1 166 ? 84.878 92.854 84.826 1.00 32.51 164 ASP E CA 1
ATOM 10044 C C . ASP E 1 166 ? 86.146 92.925 83.984 1.00 32.48 164 ASP E C 1
ATOM 10045 O O . ASP E 1 166 ? 86.307 92.159 83.037 1.00 31.92 164 ASP E O 1
ATOM 10050 N N . ALA E 1 167 ? 87.055 93.827 84.350 1.00 32.13 165 ALA E N 1
ATOM 10051 C CA . ALA E 1 167 ? 88.161 94.157 83.458 1.00 32.24 165 ALA E CA 1
ATOM 10052 C C . ALA E 1 167 ? 89.184 93.038 83.292 1.00 32.68 165 ALA E C 1
ATOM 10053 O O . ALA E 1 167 ? 90.068 93.133 82.425 1.00 32.52 165 ALA E O 1
ATOM 10055 N N . ASP E 1 168 ? 89.064 91.983 84.102 1.00 32.71 166 ASP E N 1
ATOM 10056 C CA . ASP E 1 168 ? 89.907 90.811 83.924 1.00 33.58 166 ASP E CA 1
ATOM 10057 C C . ASP E 1 168 ? 89.645 90.204 82.537 1.00 33.73 166 ASP E C 1
ATOM 10058 O O . ASP E 1 168 ? 90.470 89.454 82.004 1.00 34.73 166 ASP E O 1
ATOM 10063 N N . ARG E 1 169 ? 88.504 90.517 81.938 1.00 33.15 167 ARG E N 1
ATOM 10064 C CA . ARG E 1 169 ? 88.074 89.766 80.737 1.00 32.62 167 ARG E CA 1
ATOM 10065 C C . ARG E 1 169 ? 88.395 90.463 79.425 1.00 32.81 167 ARG E C 1
ATOM 10066 O O . ARG E 1 169 ? 87.986 90.003 78.358 1.00 32.23 167 ARG E O 1
ATOM 10074 N N . VAL E 1 170 ? 89.090 91.594 79.490 1.00 32.81 168 VAL E N 1
ATOM 10075 C CA . VAL E 1 170 ? 89.484 92.296 78.267 1.00 32.91 168 VAL E CA 1
ATOM 10076 C C . VAL E 1 170 ? 90.989 92.437 78.198 1.00 32.25 168 VAL E C 1
ATOM 10077 O O . VAL E 1 170 ? 91.608 93.057 79.076 1.00 33.29 168 VAL E O 1
ATOM 10081 N N . ARG E 1 171 ? 91.582 91.849 77.165 1.00 31.34 169 ARG E N 1
ATOM 10082 C CA . ARG E 1 171 ? 93.036 91.898 76.990 1.00 30.60 169 ARG E CA 1
ATOM 10083 C C . ARG E 1 171 ? 93.517 93.194 76.369 1.00 29.45 169 ARG E C 1
ATOM 10084 O O . ARG E 1 171 ? 92.877 93.746 75.459 1.00 27.90 169 ARG E O 1
ATOM 10092 N N . LEU E 1 172 ? 94.666 93.668 76.846 1.00 29.35 170 LEU E N 1
ATOM 10093 C CA . LEU E 1 172 ? 95.362 94.752 76.145 1.00 28.82 170 LEU E CA 1
ATOM 10094 C C . LEU E 1 172 ? 95.432 94.386 74.665 1.00 29.19 170 LEU E C 1
ATOM 10095 O O . LEU E 1 172 ? 95.870 93.294 74.306 1.00 29.38 170 LEU E O 1
ATOM 10100 N N . GLY E 1 173 ? 94.979 95.289 73.805 1.00 29.28 171 GLY E N 1
ATOM 10101 C CA . GLY E 1 173 ? 94.944 94.992 72.383 1.00 30.35 171 GLY E CA 1
ATOM 10102 C C . GLY E 1 173 ? 93.530 94.741 71.894 1.00 30.79 171 GLY E C 1
ATOM 10103 O O . GLY E 1 173 ? 93.308 94.554 70.699 1.00 30.98 171 GLY E O 1
ATOM 10104 N N . ALA E 1 174 ? 92.573 94.736 72.825 1.00 31.28 172 ALA E N 1
ATOM 10105 C CA . ALA E 1 174 ? 91.157 94.728 72.463 1.00 31.84 172 ALA E CA 1
ATOM 10106 C C . ALA E 1 174 ? 90.696 96.145 72.056 1.00 31.84 172 ALA E C 1
ATOM 10107 O O . ALA E 1 174 ? 91.059 97.134 72.674 1.00 32.82 172 ALA E O 1
ATOM 10109 N N . HIS E 1 175 ? 89.888 96.195 71.001 1.00 31.56 173 HIS E N 1
ATOM 10110 C CA . HIS E 1 175 ? 89.411 97.418 70.388 1.00 30.60 173 HIS E CA 1
ATOM 10111 C C . HIS E 1 175 ? 87.915 97.530 70.680 1.00 30.97 173 HIS E C 1
ATOM 10112 O O . HIS E 1 175 ? 87.128 96.760 70.152 1.00 30.88 173 HIS E O 1
ATOM 10119 N N . LEU E 1 176 ? 87.521 98.491 71.508 1.00 31.19 174 LEU E N 1
ATOM 10120 C CA . LEU E 1 176 ? 86.114 98.627 71.894 1.00 31.08 174 LEU E CA 1
ATOM 10121 C C . LEU E 1 176 ? 85.536 99.977 71.477 1.00 31.33 174 LEU E C 1
ATOM 10122 O O . LEU E 1 176 ? 85.724 100.986 72.163 1.00 31.38 174 LEU E O 1
ATOM 10127 N N . ALA E 1 177 ? 84.836 99.992 70.351 1.00 31.52 175 ALA E N 1
ATOM 10128 C CA . ALA E 1 177 ? 84.338 101.232 69.780 1.00 32.16 175 ALA E CA 1
ATOM 10129 C C . ALA E 1 177 ? 83.470 101.920 70.814 1.00 32.90 175 ALA E C 1
ATOM 10130 O O . ALA E 1 177 ? 82.924 101.250 71.691 1.00 33.59 175 ALA E O 1
ATOM 10132 N N . PRO E 1 178 ? 83.334 103.260 70.719 1.00 32.84 176 PRO E N 1
ATOM 10133 C CA . PRO E 1 178 ? 82.432 103.992 71.618 1.00 32.97 176 PRO E CA 1
ATOM 10134 C C . PRO E 1 178 ? 81.032 103.359 71.685 1.00 33.03 176 PRO E C 1
ATOM 10135 O O . PRO E 1 178 ? 80.402 103.125 70.649 1.00 32.89 176 PRO E O 1
ATOM 10139 N N . GLY E 1 179 ? 80.558 103.067 72.894 1.00 33.19 177 GLY E N 1
ATOM 10140 C CA . GLY E 1 179 ? 79.188 102.612 73.093 1.00 32.76 177 GLY E CA 1
ATOM 10141 C C . GLY E 1 179 ? 79.145 101.115 73.299 1.00 33.25 177 GLY E C 1
ATOM 10142 O O . GLY E 1 179 ? 78.077 100.505 73.337 1.00 33.09 177 GLY E O 1
ATOM 10143 N N . THR E 1 180 ? 80.325 100.524 73.401 1.00 33.29 178 THR E N 1
ATOM 10144 C CA . THR E 1 180 ? 80.463 99.115 73.688 1.00 33.56 178 THR E CA 1
ATOM 10145 C C . THR E 1 180 ? 80.385 98.909 75.201 1.00 34.44 178 THR E C 1
ATOM 10146 O O . THR E 1 180 ? 80.880 99.741 75.991 1.00 34.08 178 THR E O 1
ATOM 10150 N N . THR E 1 181 ? 79.713 97.836 75.598 1.00 34.25 179 THR E N 1
ATOM 10151 C CA . THR E 1 181 ? 79.610 97.438 76.992 1.00 35.32 179 THR E CA 1
ATOM 10152 C C . THR E 1 181 ? 80.038 95.991 77.073 1.00 34.48 179 THR E C 1
ATOM 10153 O O . THR E 1 181 ? 79.361 95.122 76.499 1.00 34.55 179 THR E O 1
ATOM 10157 N N . VAL E 1 182 ? 81.150 95.717 77.752 1.00 32.95 180 VAL E N 1
ATOM 10158 C CA . VAL E 1 182 ? 81.531 94.328 77.994 1.00 33.51 180 VAL E CA 1
ATOM 10159 C C . VAL E 1 182 ? 81.007 93.858 79.334 1.00 33.76 180 VAL E C 1
ATOM 10160 O O . VAL E 1 182 ? 81.406 94.369 80.361 1.00 32.72 180 VAL E O 1
ATOM 10164 N N . MET E 1 183 ? 80.092 92.891 79.328 1.00 33.84 181 MET E N 1
ATOM 10165 C CA . MET E 1 183 ? 79.542 92.405 80.583 1.00 34.41 181 MET E CA 1
ATOM 10166 C C . MET E 1 183 ? 80.456 91.347 81.226 1.00 34.21 181 MET E C 1
ATOM 10167 O O . MET E 1 183 ? 81.492 90.970 80.654 1.00 34.03 181 MET E O 1
ATOM 10172 N N . HIS E 1 184 ? 80.088 90.908 82.432 1.00 34.29 182 HIS E N 1
ATOM 10173 C CA . HIS E 1 184 ? 80.884 89.958 83.229 1.00 33.65 182 HIS E CA 1
ATOM 10174 C C . HIS E 1 184 ? 81.269 88.739 82.410 1.00 34.22 182 HIS E C 1
ATOM 10175 O O . HIS E 1 184 ? 82.416 88.269 82.428 1.00 34.36 182 HIS E O 1
ATOM 10182 N N . GLU E 1 185 ? 80.291 88.242 81.671 1.00 32.87 183 GLU E N 1
ATOM 10183 C CA . GLU E 1 185 ? 80.460 87.043 80.888 1.00 32.72 183 GLU E CA 1
ATOM 10184 C C . GLU E 1 185 ? 81.168 87.309 79.562 1.00 32.32 183 GLU E C 1
ATOM 10185 O O . GLU E 1 185 ? 81.666 86.396 78.920 1.00 31.49 183 GLU E O 1
ATOM 10191 N N . GLY E 1 186 ? 81.232 88.574 79.168 1.00 33.06 184 GLY E N 1
ATOM 10192 C CA . GLY E 1 186 ? 81.965 88.961 77.973 1.00 32.65 184 GLY E CA 1
ATOM 10193 C C . GLY E 1 186 ? 83.455 88.726 78.082 1.00 33.51 184 GLY E C 1
ATOM 10194 O O . GLY E 1 186 ? 84.055 88.760 79.171 1.00 35.08 184 GLY E O 1
ATOM 10195 N N . PHE E 1 187 ? 84.092 88.522 76.950 1.00 32.39 185 PHE E N 1
ATOM 10196 C CA . PHE E 1 187 ? 85.517 88.399 76.945 1.00 31.81 185 PHE E CA 1
ATOM 10197 C C . PHE E 1 187 ? 85.988 88.968 75.627 1.00 31.48 185 PHE E C 1
ATOM 10198 O O . PHE E 1 187 ? 85.399 88.687 74.609 1.00 30.89 185 PHE E O 1
ATOM 10206 N N . VAL E 1 188 ? 87.043 89.785 75.625 1.00 31.27 186 VAL E N 1
ATOM 10207 C CA . VAL E 1 188 ? 87.531 90.256 74.338 1.00 30.81 186 VAL E CA 1
ATOM 10208 C C . VAL E 1 188 ? 89.020 90.043 74.201 1.00 31.65 186 VAL E C 1
ATOM 10209 O O . VAL E 1 188 ? 89.798 90.526 75.017 1.00 32.06 186 VAL E O 1
ATOM 10213 N N . ASN E 1 189 ? 89.415 89.334 73.154 1.00 31.82 187 ASN E N 1
ATOM 10214 C CA . ASN E 1 189 ? 90.809 89.020 72.957 1.00 32.15 187 ASN E CA 1
ATOM 10215 C C . ASN E 1 189 ? 91.550 90.175 72.266 1.00 32.24 187 ASN E C 1
ATOM 10216 O O . ASN E 1 189 ? 90.940 91.187 71.893 1.00 32.78 187 ASN E O 1
ATOM 10221 N N . TYR E 1 190 ? 92.859 90.039 72.090 1.00 32.23 188 TYR E N 1
ATOM 10222 C CA . TYR E 1 190 ? 93.596 91.056 71.337 1.00 32.23 188 TYR E CA 1
ATOM 10223 C C . TYR E 1 190 ? 93.309 91.024 69.823 1.00 32.29 188 TYR E C 1
ATOM 10224 O O . TYR E 1 190 ? 92.748 90.062 69.301 1.00 31.76 188 TYR E O 1
ATOM 10233 N N . ASN E 1 191 ? 93.710 92.089 69.129 1.00 32.65 189 ASN E N 1
ATOM 10234 C CA . ASN E 1 191 ? 93.391 92.258 67.712 1.00 33.18 189 ASN E CA 1
ATOM 10235 C C . ASN E 1 191 ? 91.961 91.833 67.384 1.00 32.75 189 ASN E C 1
ATOM 10236 O O . ASN E 1 191 ? 91.724 91.065 66.459 1.00 33.66 189 ASN E O 1
ATOM 10241 N N . ALA E 1 192 ? 91.011 92.337 68.152 1.00 32.50 190 ALA E N 1
ATOM 10242 C CA . ALA E 1 192 ? 89.651 91.824 68.118 1.00 32.79 190 ALA E CA 1
ATOM 10243 C C . ALA E 1 192 ? 88.785 92.853 68.809 1.00 32.76 190 ALA E C 1
ATOM 10244 O O . ALA E 1 192 ? 89.308 93.806 69.376 1.00 32.73 190 ALA E O 1
ATOM 10246 N N . GLY E 1 193 ? 87.469 92.680 68.752 1.00 32.21 191 GLY E N 1
ATOM 10247 C CA . GLY E 1 193 ? 86.570 93.626 69.396 1.00 32.00 191 GLY E CA 1
ATOM 10248 C C . GLY E 1 193 ? 85.454 94.151 68.511 1.00 31.83 191 GLY E C 1
ATOM 10249 O O . GLY E 1 193 ? 84.988 93.463 67.569 1.00 30.79 191 GLY E O 1
ATOM 10250 N N . THR E 1 194 ? 85.033 95.375 68.821 1.00 30.34 192 THR E N 1
ATOM 10251 C CA . THR E 1 194 ? 83.859 95.975 68.211 1.00 30.38 192 THR E CA 1
ATOM 10252 C C . THR E 1 194 ? 84.162 97.256 67.444 1.00 31.08 192 THR E C 1
ATOM 10253 O O . THR E 1 194 ? 85.047 98.032 67.812 1.00 31.62 192 THR E O 1
ATOM 10257 N N . LEU E 1 195 ? 83.394 97.485 66.389 1.00 31.72 193 LEU E N 1
ATOM 10258 C CA . LEU E 1 195 ? 83.581 98.654 65.530 1.00 32.14 193 LEU E CA 1
ATOM 10259 C C . LEU E 1 195 ? 82.555 99.741 65.796 1.00 32.41 193 LEU E C 1
ATOM 10260 O O . LEU E 1 195 ? 82.702 100.874 65.335 1.00 33.37 193 LEU E O 1
ATOM 10265 N N . GLY E 1 196 ? 81.490 99.395 66.499 1.00 32.63 194 GLY E N 1
ATOM 10266 C CA . GLY E 1 196 ? 80.495 100.379 66.888 1.00 33.06 194 GLY E CA 1
ATOM 10267 C C . GLY E 1 196 ? 79.948 100.052 68.260 1.00 34.06 194 GLY E C 1
ATOM 10268 O O . GLY E 1 196 ? 80.663 99.527 69.121 1.00 33.54 194 GLY E O 1
ATOM 10269 N N . ALA E 1 197 ? 78.671 100.348 68.469 1.00 34.98 195 ALA E N 1
ATOM 10270 C CA . ALA E 1 197 ? 78.045 100.071 69.757 1.00 36.01 195 ALA E CA 1
ATOM 10271 C C . ALA E 1 197 ? 77.559 98.620 69.866 1.00 36.77 195 ALA E C 1
ATOM 10272 O O . ALA E 1 197 ? 76.554 98.236 69.278 1.00 37.20 195 ALA E O 1
ATOM 10274 N N . SER E 1 198 ? 78.309 97.812 70.603 1.00 37.01 196 SER E N 1
ATOM 10275 C CA . SER E 1 198 ? 77.938 96.437 70.837 1.00 37.18 196 SER E CA 1
ATOM 10276 C C . SER E 1 198 ? 77.790 96.157 72.330 1.00 36.42 196 SER E C 1
ATOM 10277 O O . SER E 1 198 ? 78.461 96.772 73.180 1.00 35.69 196 SER E O 1
ATOM 10280 N N . MET E 1 199 ? 76.893 95.230 72.636 1.00 35.36 197 MET E N 1
ATOM 10281 C CA . MET E 1 199 ? 76.766 94.681 73.963 1.00 35.33 197 MET E CA 1
ATOM 10282 C C . MET E 1 199 ? 77.422 93.307 73.910 1.00 34.98 197 MET E C 1
ATOM 10283 O O . MET E 1 199 ? 76.982 92.417 73.157 1.00 34.84 197 MET E O 1
ATOM 10288 N N . VAL E 1 200 ? 78.506 93.144 74.671 1.00 33.70 198 VAL E N 1
ATOM 10289 C CA . VAL E 1 200 ? 79.304 91.922 74.612 1.00 32.77 198 VAL E CA 1
ATOM 10290 C C . VAL E 1 200 ? 79.189 91.144 75.901 1.00 33.35 198 VAL E C 1
ATOM 10291 O O . VAL E 1 200 ? 79.666 91.597 76.947 1.00 32.37 198 VAL E O 1
ATOM 10295 N N . GLU E 1 201 ? 78.541 89.990 75.832 1.00 32.70 199 GLU E N 1
ATOM 10296 C CA . GLU E 1 201 ? 78.353 89.143 76.992 1.00 34.15 199 GLU E CA 1
ATOM 10297 C C . GLU E 1 201 ? 78.872 87.727 76.705 1.00 33.72 199 GLU E C 1
ATOM 10298 O O . GLU E 1 201 ? 78.733 86.811 77.531 1.00 33.12 199 GLU E O 1
ATOM 10304 N N . GLY E 1 202 ? 79.459 87.558 75.524 1.00 32.59 200 GLY E N 1
ATOM 10305 C CA . GLY E 1 202 ? 80.057 86.292 75.145 1.00 33.69 200 GLY E CA 1
ATOM 10306 C C . GLY E 1 202 ? 81.469 86.558 74.664 1.00 33.96 200 GLY E C 1
ATOM 10307 O O . GLY E 1 202 ? 81.969 87.680 74.810 1.00 34.83 200 GLY E O 1
ATOM 10308 N N . ARG E 1 203 ? 82.083 85.543 74.055 1.00 33.48 201 ARG E N 1
ATOM 10309 C CA . ARG E 1 203 ? 83.523 85.529 73.825 1.00 33.75 201 ARG E CA 1
ATOM 10310 C C . ARG E 1 203 ? 83.964 85.831 72.402 1.00 33.08 201 ARG E C 1
ATOM 10311 O O . ARG E 1 203 ? 83.643 85.119 71.455 1.00 32.41 201 ARG E O 1
ATOM 10319 N N . ILE E 1 204 ? 84.760 86.889 72.285 1.00 33.76 202 ILE E N 1
ATOM 10320 C CA . ILE E 1 204 ? 85.274 87.328 71.006 1.00 33.26 202 ILE E CA 1
ATOM 10321 C C . ILE E 1 204 ? 86.734 86.908 70.892 1.00 34.14 202 ILE E C 1
ATOM 10322 O O . ILE E 1 204 ? 87.613 87.574 71.460 1.00 35.06 202 ILE E O 1
ATOM 10327 N N . SER E 1 205 ? 86.988 85.808 70.177 1.00 33.65 203 SER E N 1
ATOM 10328 C CA . SER E 1 205 ? 88.337 85.322 69.862 1.00 33.78 203 SER E CA 1
ATOM 10329 C C . SER E 1 205 ? 89.225 86.343 69.162 1.00 34.01 203 SER E C 1
ATOM 10330 O O . SER E 1 205 ? 88.742 87.337 68.600 1.00 34.64 203 SER E O 1
ATOM 10333 N N . ALA E 1 206 ? 90.526 86.052 69.162 1.00 33.71 204 ALA E N 1
ATOM 10334 C CA . ALA E 1 206 ? 91.511 86.915 68.533 1.00 33.33 204 ALA E CA 1
ATOM 10335 C C . ALA E 1 206 ? 91.207 86.988 67.051 1.00 33.35 204 ALA E C 1
ATOM 10336 O O . ALA E 1 206 ? 90.840 85.973 66.438 1.00 32.68 204 ALA E O 1
ATOM 10338 N N . GLY E 1 207 ? 91.328 88.189 66.483 1.00 32.38 205 GLY E N 1
ATOM 10339 C CA . GLY E 1 207 ? 91.061 88.395 65.059 1.00 32.52 205 GLY E CA 1
ATOM 10340 C C . GLY E 1 207 ? 89.599 88.620 64.741 1.00 32.63 205 GLY E C 1
ATOM 10341 O O . GLY E 1 207 ? 89.251 88.973 63.621 1.00 34.11 205 GLY E O 1
ATOM 10342 N N . VAL E 1 208 ? 88.722 88.406 65.716 1.00 32.39 206 VAL E N 1
ATOM 10343 C CA . VAL E 1 208 ? 87.290 88.534 65.478 1.00 31.12 206 VAL E CA 1
ATOM 10344 C C . VAL E 1 208 ? 86.790 89.972 65.643 1.00 31.39 206 VAL E C 1
ATOM 10345 O O . VAL E 1 208 ? 87.026 90.633 66.666 1.00 31.71 206 VAL E O 1
ATOM 10349 N N . VAL E 1 209 ? 86.123 90.468 64.611 1.00 31.63 207 VAL E N 1
ATOM 10350 C CA . VAL E 1 209 ? 85.521 91.802 64.635 1.00 32.20 207 VAL E CA 1
ATOM 10351 C C . VAL E 1 209 ? 83.989 91.673 64.537 1.00 32.09 207 VAL E C 1
ATOM 10352 O O . VAL E 1 209 ? 83.485 90.816 63.808 1.00 30.67 207 VAL E O 1
ATOM 10356 N N . VAL E 1 210 ? 83.295 92.508 65.313 1.00 31.58 208 VAL E N 1
ATOM 10357 C CA . VAL E 1 210 ? 81.848 92.549 65.462 1.00 31.38 208 VAL E CA 1
ATOM 10358 C C . VAL E 1 210 ? 81.403 93.968 65.084 1.00 32.07 208 VAL E C 1
ATOM 10359 O O . VAL E 1 210 ? 81.888 94.938 65.652 1.00 31.63 208 VAL E O 1
ATOM 10363 N N . GLY E 1 211 ? 80.486 94.078 64.129 1.00 31.95 209 GLY E N 1
ATOM 10364 C CA . GLY E 1 211 ? 80.028 95.359 63.611 1.00 32.48 209 GLY E CA 1
ATOM 10365 C C . GLY E 1 211 ? 78.992 96.108 64.436 1.00 33.21 209 GLY E C 1
ATOM 10366 O O . GLY E 1 211 ? 78.281 95.526 65.269 1.00 33.13 209 GLY E O 1
ATOM 10367 N N . ASP E 1 212 ? 78.918 97.415 64.175 1.00 33.88 210 ASP E N 1
ATOM 10368 C CA . ASP E 1 212 ? 77.941 98.328 64.778 1.00 34.10 210 ASP E CA 1
ATOM 10369 C C . ASP E 1 212 ? 76.561 97.713 65.046 1.00 34.19 210 ASP E C 1
ATOM 10370 O O . ASP E 1 212 ? 75.927 97.116 64.153 1.00 34.06 210 ASP E O 1
ATOM 10375 N N . GLY E 1 213 ? 76.098 97.877 66.281 1.00 34.35 211 GLY E N 1
ATOM 10376 C CA . GLY E 1 213 ? 74.760 97.455 66.666 1.00 34.60 211 GLY E CA 1
ATOM 10377 C C . GLY E 1 213 ? 74.649 95.966 66.933 1.00 34.70 211 GLY E C 1
ATOM 10378 O O . GLY E 1 213 ? 73.592 95.483 67.323 1.00 34.74 211 GLY E O 1
ATOM 10379 N N . SER E 1 214 ? 75.729 95.218 66.731 1.00 34.90 212 SER E N 1
ATOM 10380 C CA . SER E 1 214 ? 75.639 93.771 66.925 1.00 34.77 212 SER E CA 1
ATOM 10381 C C . SER E 1 214 ? 75.836 93.415 68.385 1.00 34.36 212 SER E C 1
ATOM 10382 O O . SER E 1 214 ? 76.673 94.028 69.075 1.00 34.60 212 SER E O 1
ATOM 10385 N N . ASP E 1 215 ? 75.028 92.468 68.868 1.00 32.48 213 ASP E N 1
ATOM 10386 C CA . ASP E 1 215 ? 75.048 92.074 70.279 1.00 32.75 213 ASP E CA 1
ATOM 10387 C C . ASP E 1 215 ? 75.433 90.616 70.444 1.00 32.04 213 ASP E C 1
ATOM 10388 O O . ASP E 1 215 ? 74.903 89.729 69.731 1.00 31.57 213 ASP E O 1
ATOM 10393 N N . VAL E 1 216 ? 76.359 90.356 71.359 1.00 31.60 214 VAL E N 1
ATOM 10394 C CA . VAL E 1 216 ? 76.794 88.971 71.642 1.00 32.04 214 VAL E CA 1
ATOM 10395 C C . VAL E 1 216 ? 76.197 88.546 72.962 1.00 32.57 214 VAL E C 1
ATOM 10396 O O . VAL E 1 216 ? 76.503 89.133 74.006 1.00 32.21 214 VAL E O 1
ATOM 10400 N N . GLY E 1 217 ? 75.343 87.538 72.926 1.00 32.18 215 GLY E N 1
ATOM 10401 C CA . GLY E 1 217 ? 74.608 87.142 74.116 1.00 33.27 215 GLY E CA 1
ATOM 10402 C C . GLY E 1 217 ? 75.466 86.441 75.134 1.00 32.19 215 GLY E C 1
ATOM 10403 O O . GLY E 1 217 ? 76.553 85.976 74.824 1.00 33.29 215 GLY E O 1
ATOM 10404 N N . GLY E 1 218 ? 74.960 86.344 76.354 1.00 32.34 216 GLY E N 1
ATOM 10405 C CA . GLY E 1 218 ? 75.736 85.793 77.467 1.00 30.97 216 GLY E CA 1
ATOM 10406 C C . GLY E 1 218 ? 76.203 84.376 77.237 1.00 30.99 216 GLY E C 1
ATOM 10407 O O . GLY E 1 218 ? 75.418 83.503 76.886 1.00 32.36 216 GLY E O 1
ATOM 10408 N N . GLY E 1 219 ? 77.495 84.134 77.410 1.00 30.88 217 GLY E N 1
ATOM 10409 C CA . GLY E 1 219 ? 78.048 82.798 77.220 1.00 30.43 217 GLY E CA 1
ATOM 10410 C C . GLY E 1 219 ? 78.189 82.402 75.755 1.00 30.22 217 GLY E C 1
ATOM 10411 O O . GLY E 1 219 ? 78.631 81.298 75.464 1.00 29.98 217 GLY E O 1
ATOM 10412 N N . ALA E 1 220 ? 77.811 83.285 74.826 1.00 31.42 218 ALA E N 1
ATOM 10413 C CA . ALA E 1 220 ? 77.970 82.985 73.386 1.00 31.40 218 ALA E CA 1
ATOM 10414 C C . ALA E 1 220 ? 79.452 82.843 73.073 1.00 33.27 218 ALA E C 1
ATOM 10415 O O . ALA E 1 220 ? 80.313 83.403 73.788 1.00 34.47 218 ALA E O 1
ATOM 10417 N N . SER E 1 221 ? 79.761 82.100 72.017 1.00 33.12 219 SER E N 1
ATOM 10418 C CA . SER E 1 221 ? 81.146 81.700 71.709 1.00 33.97 219 SER E CA 1
ATOM 10419 C C . SER E 1 221 ? 81.447 81.948 70.231 1.00 34.08 219 SER E C 1
ATOM 10420 O O . SER E 1 221 ? 80.796 81.382 69.366 1.00 32.12 219 SER E O 1
ATOM 10423 N N . ILE E 1 222 ? 82.410 82.805 69.932 1.00 34.38 220 ILE E N 1
ATOM 10424 C CA . ILE E 1 222 ? 82.746 83.082 68.531 1.00 35.91 220 ILE E CA 1
ATOM 10425 C C . ILE E 1 222 ? 84.148 82.591 68.267 1.00 37.23 220 ILE E C 1
ATOM 10426 O O . ILE E 1 222 ? 85.107 83.144 68.810 1.00 37.60 220 ILE E O 1
ATOM 10431 N N . MET E 1 223 ? 84.261 81.563 67.435 1.00 37.91 221 MET E N 1
ATOM 10432 C CA . MET E 1 223 ? 85.539 80.976 67.063 1.00 39.99 221 MET E CA 1
ATOM 10433 C C . MET E 1 223 ? 86.372 81.966 66.264 1.00 41.19 221 MET E C 1
ATOM 10434 O O . MET E 1 223 ? 85.828 82.884 65.657 1.00 41.65 221 MET E O 1
ATOM 10439 N N . GLY E 1 224 ? 87.692 81.779 66.278 1.00 41.82 222 GLY E N 1
ATOM 10440 C CA . GLY E 1 224 ? 88.596 82.650 65.546 1.00 42.38 222 GLY E CA 1
ATOM 10441 C C . GLY E 1 224 ? 88.543 82.580 64.029 1.00 43.54 222 GLY E C 1
ATOM 10442 O O . GLY E 1 224 ? 88.642 83.608 63.355 1.00 44.09 222 GLY E O 1
ATOM 10443 N N . THR E 1 225 ? 88.414 81.378 63.471 1.00 44.51 223 THR E N 1
ATOM 10444 C CA . THR E 1 225 ? 88.593 81.205 62.030 1.00 45.31 223 THR E CA 1
ATOM 10445 C C . THR E 1 225 ? 87.715 80.102 61.416 1.00 46.39 223 THR E C 1
ATOM 10446 O O . THR E 1 225 ? 87.147 79.282 62.142 1.00 44.97 223 THR E O 1
ATOM 10450 N N . LEU E 1 226 ? 87.634 80.149 60.075 1.00 47.65 224 LEU E N 1
ATOM 10451 C CA . LEU E 1 226 ? 87.099 79.130 59.150 1.00 49.00 224 LEU E CA 1
ATOM 10452 C C . LEU E 1 226 ? 85.573 79.125 58.987 1.00 49.78 224 LEU E C 1
ATOM 10453 O O . LEU E 1 226 ? 85.037 78.597 57.985 1.00 50.41 224 LEU E O 1
ATOM 10458 N N . HIS E 1 232 ? 90.991 81.897 56.762 1.00 45.46 230 HIS E N 1
ATOM 10459 C CA . HIS E 1 232 ? 89.699 82.561 56.904 1.00 45.70 230 HIS E CA 1
ATOM 10460 C C . HIS E 1 232 ? 89.418 82.876 58.366 1.00 44.73 230 HIS E C 1
ATOM 10461 O O . HIS E 1 232 ? 89.205 81.973 59.172 1.00 45.50 230 HIS E O 1
ATOM 10468 N N . VAL E 1 233 ? 89.419 84.162 58.708 1.00 43.37 231 VAL E N 1
ATOM 10469 C CA . VAL E 1 233 ? 89.105 84.603 60.063 1.00 40.65 231 VAL E CA 1
ATOM 10470 C C . VAL E 1 233 ? 87.636 84.997 60.123 1.00 38.99 231 VAL E C 1
ATOM 10471 O O . VAL E 1 233 ? 87.078 85.500 59.150 1.00 38.08 231 VAL E O 1
ATOM 10475 N N . ILE E 1 234 ? 87.015 84.769 61.275 1.00 37.79 232 ILE E N 1
ATOM 10476 C CA . ILE E 1 234 ? 85.588 85.017 61.460 1.00 36.19 232 ILE E CA 1
ATOM 10477 C C . ILE E 1 234 ? 85.212 86.457 61.840 1.00 35.39 232 ILE E C 1
ATOM 10478 O O . ILE E 1 234 ? 85.853 87.089 62.678 1.00 35.43 232 ILE E O 1
ATOM 10483 N N . SER E 1 235 ? 84.160 86.967 61.210 1.00 35.01 233 SER E N 1
ATOM 10484 C CA . SER E 1 235 ? 83.613 88.280 61.549 1.00 34.39 233 SER E CA 1
ATOM 10485 C C . SER E 1 235 ? 82.067 88.318 61.523 1.00 34.26 233 SER E C 1
ATOM 10486 O O . SER E 1 235 ? 81.411 87.481 60.874 1.00 33.61 233 SER E O 1
ATOM 10489 N N . ILE E 1 236 ? 81.503 89.282 62.251 1.00 33.64 234 ILE E N 1
ATOM 10490 C CA . ILE E 1 236 ? 80.061 89.525 62.322 1.00 33.65 234 ILE E CA 1
ATOM 10491 C C . ILE E 1 236 ? 79.788 90.901 61.753 1.00 33.07 234 ILE E C 1
ATOM 10492 O O . ILE E 1 236 ? 80.502 91.828 62.064 1.00 33.54 234 ILE E O 1
ATOM 10497 N N . GLY E 1 237 ? 78.757 91.068 60.933 1.00 32.91 235 GLY E N 1
ATOM 10498 C CA . GLY E 1 237 ? 78.481 92.399 60.372 1.00 31.33 235 GLY E CA 1
ATOM 10499 C C . GLY E 1 237 ? 77.735 93.314 61.331 1.00 30.28 235 GLY E C 1
ATOM 10500 O O . GLY E 1 237 ? 77.900 93.211 62.535 1.00 29.98 235 GLY E O 1
ATOM 10501 N N . LYS E 1 238 ? 76.913 94.214 60.791 1.00 29.73 236 LYS E N 1
ATOM 10502 C CA . LYS E 1 238 ? 76.085 95.122 61.599 1.00 28.89 236 LYS E CA 1
ATOM 10503 C C . LYS E 1 238 ? 74.739 94.546 62.026 1.00 29.03 236 LYS E C 1
ATOM 10504 O O . LYS E 1 238 ? 74.123 93.757 61.303 1.00 29.27 236 LYS E O 1
ATOM 10510 N N . ARG E 1 239 ? 74.292 94.955 63.206 1.00 29.15 237 ARG E N 1
ATOM 10511 C CA . ARG E 1 239 ? 72.958 94.648 63.727 1.00 29.22 237 ARG E CA 1
ATOM 10512 C C . ARG E 1 239 ? 72.627 93.157 63.854 1.00 30.04 237 ARG E C 1
ATOM 10513 O O . ARG E 1 239 ? 71.469 92.763 63.709 1.00 30.41 237 ARG E O 1
ATOM 10521 N N . CYS E 1 240 ? 73.644 92.341 64.117 1.00 30.73 238 CYS E N 1
ATOM 10522 C CA . CYS E 1 240 ? 73.471 90.914 64.385 1.00 32.28 238 CYS E CA 1
ATOM 10523 C C . CYS E 1 240 ? 73.184 90.622 65.863 1.00 33.54 238 CYS E C 1
ATOM 10524 O O . CYS E 1 240 ? 73.543 91.402 66.737 1.00 33.27 238 CYS E O 1
ATOM 10527 N N . LEU E 1 241 ? 72.553 89.477 66.135 1.00 33.79 239 LEU E N 1
ATOM 10528 C CA . LEU E 1 241 ? 72.342 89.059 67.504 1.00 34.22 239 LEU E CA 1
ATOM 10529 C C . LEU E 1 241 ? 72.724 87.599 67.647 1.00 33.78 239 LEU E C 1
ATOM 10530 O O . LEU E 1 241 ? 72.216 86.740 66.916 1.00 33.34 239 LEU E O 1
ATOM 10535 N N . LEU E 1 242 ? 73.658 87.311 68.545 1.00 32.90 240 LEU E N 1
ATOM 10536 C CA . LEU E 1 242 ? 73.960 85.926 68.873 1.00 32.94 240 LEU E CA 1
ATOM 10537 C C . LEU E 1 242 ? 73.317 85.666 70.223 1.00 32.73 240 LEU E C 1
ATOM 10538 O O . LEU E 1 242 ? 73.614 86.392 71.195 1.00 30.94 240 LEU E O 1
ATOM 10543 N N . GLY E 1 243 ? 72.475 84.628 70.293 1.00 30.09 241 GLY E N 1
ATOM 10544 C CA . GLY E 1 243 ? 71.755 84.343 71.513 1.00 30.21 241 GLY E CA 1
ATOM 10545 C C . GLY E 1 243 ? 72.677 83.850 72.621 1.00 29.74 241 GLY E C 1
ATOM 10546 O O . GLY E 1 243 ? 73.808 83.456 72.385 1.00 30.13 241 GLY E O 1
ATOM 10547 N N . ALA E 1 244 ? 72.173 83.844 73.842 1.00 29.60 242 ALA E N 1
ATOM 10548 C CA . ALA E 1 244 ? 72.942 83.327 74.957 1.00 29.00 242 ALA E CA 1
ATOM 10549 C C . ALA E 1 244 ? 73.267 81.852 74.771 1.00 29.65 242 ALA E C 1
ATOM 10550 O O . ALA E 1 244 ? 72.436 81.062 74.296 1.00 29.84 242 ALA E O 1
ATOM 10552 N N . ASN E 1 245 ? 74.484 81.486 75.140 1.00 30.15 243 ASN E N 1
ATOM 10553 C CA . ASN E 1 245 ? 74.962 80.115 75.028 1.00 30.59 243 ASN E CA 1
ATOM 10554 C C . ASN E 1 245 ? 75.024 79.578 73.576 1.00 30.74 243 ASN E C 1
ATOM 10555 O O . ASN E 1 245 ? 75.091 78.384 73.353 1.00 31.33 243 ASN E O 1
ATOM 10560 N N . SER E 1 246 ? 74.971 80.471 72.589 1.00 31.95 244 SER E N 1
ATOM 10561 C CA . SER E 1 246 ? 75.111 80.050 71.208 1.00 31.46 244 SER E CA 1
ATOM 10562 C C . SER E 1 246 ? 76.598 79.967 70.820 1.00 32.45 244 SER E C 1
ATOM 10563 O O . SER E 1 246 ? 77.488 80.305 71.609 1.00 30.62 244 SER E O 1
ATOM 10566 N N . GLY E 1 247 ? 76.873 79.502 69.602 1.00 31.99 245 GLY E N 1
ATOM 10567 C CA . GLY E 1 247 ? 78.257 79.463 69.147 1.00 32.00 245 GLY E CA 1
ATOM 10568 C C . GLY E 1 247 ? 78.322 79.668 67.662 1.00 32.31 245 GLY E C 1
ATOM 10569 O O . GLY E 1 247 ? 77.422 79.225 66.903 1.00 32.10 245 GLY E O 1
ATOM 10570 N N . LEU E 1 248 ? 79.387 80.316 67.224 1.00 31.48 246 LEU E N 1
ATOM 10571 C CA . LEU E 1 248 ? 79.506 80.683 65.822 1.00 32.06 246 LEU E CA 1
ATOM 10572 C C . LEU E 1 248 ? 80.835 80.204 65.273 1.00 32.32 246 LEU E C 1
ATOM 10573 O O . LEU E 1 248 ? 81.887 80.592 65.792 1.00 32.61 246 LEU E O 1
ATOM 10578 N N . GLY E 1 249 ? 80.788 79.391 64.217 1.00 32.20 247 GLY E N 1
ATOM 10579 C CA . GLY E 1 249 ? 81.989 78.940 63.503 1.00 31.45 247 GLY E CA 1
ATOM 10580 C C . GLY E 1 249 ? 82.073 79.399 62.043 1.00 31.78 247 GLY E C 1
ATOM 10581 O O . GLY E 1 249 ? 82.924 78.913 61.290 1.00 31.95 247 GLY E O 1
ATOM 10582 N N . ILE E 1 250 ? 81.195 80.315 61.635 1.00 30.03 248 ILE E N 1
ATOM 10583 C CA . ILE E 1 250 ? 81.280 80.935 60.310 1.00 30.88 248 ILE E CA 1
ATOM 10584 C C . ILE E 1 250 ? 81.164 82.448 60.467 1.00 31.69 248 ILE E C 1
ATOM 10585 O O . ILE E 1 250 ? 80.799 82.915 61.533 1.00 32.53 248 ILE E O 1
ATOM 10590 N N . SER E 1 251 ? 81.472 83.209 59.421 1.00 32.35 249 SER E N 1
ATOM 10591 C CA . SER E 1 251 ? 81.225 84.645 59.448 1.00 32.82 249 SER E CA 1
ATOM 10592 C C . SER E 1 251 ? 79.750 84.911 59.172 1.00 33.21 249 SER E C 1
ATOM 10593 O O . SER E 1 251 ? 79.093 84.157 58.437 1.00 32.78 249 SER E O 1
ATOM 10596 N N . LEU E 1 252 ? 79.234 85.985 59.767 1.00 33.24 250 LEU E N 1
ATOM 10597 C CA . LEU E 1 252 ? 77.886 86.472 59.480 1.00 33.45 250 LEU E CA 1
ATOM 10598 C C . LEU E 1 252 ? 78.003 87.823 58.768 1.00 33.55 250 LEU E C 1
ATOM 10599 O O . LEU E 1 252 ? 78.935 88.576 59.036 1.00 34.93 250 LEU E O 1
ATOM 10604 N N . GLY E 1 253 ? 77.069 88.122 57.867 1.00 33.02 251 GLY E N 1
ATOM 10605 C CA . GLY E 1 253 ? 76.950 89.459 57.274 1.00 31.93 251 GLY E CA 1
ATOM 10606 C C . GLY E 1 253 ? 76.177 90.400 58.187 1.00 31.32 251 GLY E C 1
ATOM 10607 O O . GLY E 1 253 ? 76.312 90.353 59.414 1.00 31.73 251 GLY E O 1
ATOM 10608 N N . ASP E 1 254 ? 75.339 91.241 57.605 1.00 29.85 252 ASP E N 1
ATOM 10609 C CA . ASP E 1 254 ? 74.534 92.129 58.419 1.00 29.60 252 ASP E CA 1
ATOM 10610 C C . ASP E 1 254 ? 73.196 91.475 58.756 1.00 29.25 252 ASP E C 1
ATOM 10611 O O . ASP E 1 254 ? 72.702 90.669 57.977 1.00 29.19 252 ASP E O 1
ATOM 10616 N N . ASP E 1 255 ? 72.620 91.828 59.909 1.00 29.23 253 ASP E N 1
ATOM 10617 C CA . ASP E 1 255 ? 71.228 91.476 60.242 1.00 30.15 253 ASP E CA 1
ATOM 10618 C C . ASP E 1 255 ? 70.988 89.958 60.331 1.00 30.28 253 ASP E C 1
ATOM 10619 O O . ASP E 1 255 ? 69.931 89.434 59.924 1.00 29.80 253 ASP E O 1
ATOM 10624 N N . CYS E 1 256 ? 71.989 89.255 60.849 1.00 30.71 254 CYS E N 1
ATOM 10625 C CA . CYS E 1 256 ? 71.848 87.836 61.150 1.00 30.74 254 CYS E CA 1
ATOM 10626 C C . CYS E 1 256 ? 71.589 87.622 62.617 1.00 30.21 254 CYS E C 1
ATOM 10627 O O . CYS E 1 256 ? 72.009 88.422 63.467 1.00 28.57 254 CYS E O 1
ATOM 10630 N N . VAL E 1 257 ? 70.914 86.509 62.897 1.00 30.21 255 VAL E N 1
ATOM 10631 C CA . VAL E 1 257 ? 70.595 86.124 64.239 1.00 30.24 255 VAL E CA 1
ATOM 10632 C C . VAL E 1 257 ? 70.880 84.653 64.422 1.00 30.19 255 VAL E C 1
ATOM 10633 O O . VAL E 1 257 ? 70.589 83.836 63.536 1.00 29.01 255 VAL E O 1
ATOM 10637 N N . VAL E 1 258 ? 71.474 84.307 65.565 1.00 29.27 256 VAL E N 1
ATOM 10638 C CA . VAL E 1 258 ? 71.650 82.899 65.906 1.00 29.54 256 VAL E CA 1
ATOM 10639 C C . VAL E 1 258 ? 70.865 82.582 67.187 1.00 30.06 256 VAL E C 1
ATOM 10640 O O . VAL E 1 258 ? 71.067 83.223 68.212 1.00 31.52 256 VAL E O 1
ATOM 10644 N N . GLU E 1 259 ? 69.975 81.601 67.125 1.00 29.57 257 GLU E N 1
ATOM 10645 C CA . GLU E 1 259 ? 69.121 81.241 68.261 1.00 30.37 257 GLU E CA 1
ATOM 10646 C C . GLU E 1 259 ? 69.930 80.974 69.566 1.00 29.46 257 GLU E C 1
ATOM 10647 O O . GLU E 1 259 ? 71.002 80.401 69.494 1.00 30.11 257 GLU E O 1
ATOM 10653 N N . ALA E 1 260 ? 69.413 81.356 70.740 1.00 29.05 258 ALA E N 1
ATOM 10654 C CA . ALA E 1 260 ? 70.061 80.959 71.990 1.00 29.72 258 ALA E CA 1
ATOM 10655 C C . ALA E 1 260 ? 70.290 79.463 72.081 1.00 30.28 258 ALA E C 1
ATOM 10656 O O . ALA E 1 260 ? 69.390 78.668 71.773 1.00 29.95 258 ALA E O 1
ATOM 10658 N N . GLY E 1 261 ? 71.480 79.056 72.528 1.00 30.13 259 GLY E N 1
ATOM 10659 C CA . GLY E 1 261 ? 71.757 77.626 72.666 1.00 28.44 259 GLY E CA 1
ATOM 10660 C C . GLY E 1 261 ? 72.219 76.922 71.404 1.00 29.27 259 GLY E C 1
ATOM 10661 O O . GLY E 1 261 ? 72.449 75.737 71.416 1.00 28.96 259 GLY E O 1
ATOM 10662 N N . LEU E 1 262 ? 72.314 77.619 70.277 1.00 30.03 260 LEU E N 1
ATOM 10663 C CA . LEU E 1 262 ? 72.644 76.899 69.032 1.00 29.64 260 LEU E CA 1
ATOM 10664 C C . LEU E 1 262 ? 74.111 77.120 68.652 1.00 29.48 260 LEU E C 1
ATOM 10665 O O . LEU E 1 262 ? 74.551 78.252 68.555 1.00 29.25 260 LEU E O 1
ATOM 10670 N N . TYR E 1 263 ? 74.860 76.047 68.428 1.00 30.04 261 TYR E N 1
ATOM 10671 C CA . TYR E 1 263 ? 76.248 76.196 67.973 1.00 31.12 261 TYR E CA 1
ATOM 10672 C C . TYR E 1 263 ? 76.374 75.899 66.497 1.00 31.34 261 TYR E C 1
ATOM 10673 O O . TYR E 1 263 ? 76.249 74.752 66.077 1.00 32.47 261 TYR E O 1
ATOM 10682 N N . VAL E 1 264 ? 76.608 76.914 65.689 1.00 30.87 262 VAL E N 1
ATOM 10683 C CA . VAL E 1 264 ? 76.742 76.657 64.274 1.00 31.58 262 VAL E CA 1
ATOM 10684 C C . VAL E 1 264 ? 78.214 76.506 63.893 1.00 31.86 262 VAL E C 1
ATOM 10685 O O . VAL E 1 264 ? 78.943 77.519 63.803 1.00 31.63 262 VAL E O 1
ATOM 10689 N N . THR E 1 265 ? 78.645 75.265 63.654 1.00 31.12 263 THR E N 1
ATOM 10690 C CA . THR E 1 265 ? 80.034 75.016 63.240 1.00 30.72 263 THR E CA 1
ATOM 10691 C C . THR E 1 265 ? 80.079 75.088 61.725 1.00 29.44 263 THR E C 1
ATOM 10692 O O . THR E 1 265 ? 79.030 75.010 61.070 1.00 27.77 263 THR E O 1
ATOM 10696 N N . ALA E 1 266 ? 81.281 75.244 61.163 1.00 28.47 264 ALA E N 1
ATOM 10697 C CA . ALA E 1 266 ? 81.431 75.341 59.705 1.00 28.43 264 ALA E CA 1
ATOM 10698 C C . ALA E 1 266 ? 80.832 74.142 58.977 1.00 28.59 264 ALA E C 1
ATOM 10699 O O . ALA E 1 266 ? 80.346 74.277 57.844 1.00 28.98 264 ALA E O 1
ATOM 10701 N N . GLY E 1 267 ? 80.923 72.957 59.596 1.00 28.70 265 GLY E N 1
ATOM 10702 C CA . GLY E 1 267 ? 80.533 71.699 58.935 1.00 28.05 265 GLY E CA 1
ATOM 10703 C C . GLY E 1 267 ? 79.132 71.233 59.305 1.00 27.95 265 GLY E C 1
ATOM 10704 O O . GLY E 1 267 ? 78.654 70.183 58.844 1.00 28.53 265 GLY E O 1
ATOM 10705 N N . THR E 1 268 ? 78.476 72.003 60.157 1.00 28.10 266 THR E N 1
ATOM 10706 C CA . THR E 1 268 ? 77.083 71.748 60.486 1.00 28.34 266 THR E CA 1
ATOM 10707 C C . THR E 1 268 ? 76.307 71.767 59.192 1.00 27.91 266 THR E C 1
ATOM 10708 O O . THR E 1 268 ? 76.420 72.732 58.429 1.00 27.51 266 THR E O 1
ATOM 10712 N N . ARG E 1 269 ? 75.514 70.716 58.951 1.00 27.19 267 ARG E N 1
ATOM 10713 C CA . ARG E 1 269 ? 74.607 70.663 57.810 1.00 27.89 267 ARG E CA 1
ATOM 10714 C C . ARG E 1 269 ? 73.299 71.397 58.106 1.00 28.07 267 ARG E C 1
ATOM 10715 O O . ARG E 1 269 ? 72.522 70.998 58.967 1.00 29.54 267 ARG E O 1
ATOM 10723 N N . VAL E 1 270 ? 73.051 72.470 57.381 1.00 27.96 268 VAL E N 1
ATOM 10724 C CA . VAL E 1 270 ? 71.926 73.336 57.678 1.00 28.17 268 VAL E CA 1
ATOM 10725 C C . VAL E 1 270 ? 70.796 73.157 56.660 1.00 27.72 268 VAL E C 1
ATOM 10726 O O . VAL E 1 270 ? 71.055 73.193 55.452 1.00 27.01 268 VAL E O 1
ATOM 10730 N N . THR E 1 271 ? 69.556 72.964 57.123 1.00 27.77 269 THR E N 1
ATOM 10731 C CA . THR E 1 271 ? 68.403 72.865 56.179 1.00 28.78 269 THR E CA 1
ATOM 10732 C C . THR E 1 271 ? 67.860 74.236 55.799 1.00 30.01 269 THR E C 1
ATOM 10733 O O . THR E 1 271 ? 67.582 75.070 56.662 1.00 29.98 269 THR E O 1
ATOM 10737 N N . MET E 1 272 ? 67.729 74.446 54.499 1.00 31.42 270 MET E N 1
ATOM 10738 C CA . MET E 1 272 ? 67.271 75.702 53.928 1.00 33.89 270 MET E CA 1
ATOM 10739 C C . MET E 1 272 ? 65.766 75.766 53.671 1.00 34.06 270 MET E C 1
ATOM 10740 O O . MET E 1 272 ? 65.085 74.748 53.730 1.00 33.67 270 MET E O 1
ATOM 10745 N N . PRO E 1 273 ? 65.237 76.985 53.405 1.00 34.40 271 PRO E N 1
ATOM 10746 C CA . PRO E 1 273 ? 63.802 77.085 53.151 1.00 34.94 271 PRO E CA 1
ATOM 10747 C C . PRO E 1 273 ? 63.350 76.186 52.017 1.00 35.09 271 PRO E C 1
ATOM 10748 O O . PRO E 1 273 ? 62.258 75.641 52.085 1.00 36.53 271 PRO E O 1
ATOM 10752 N N . ASP E 1 274 ? 64.178 76.001 50.995 1.00 35.10 272 ASP E N 1
ATOM 10753 C CA . ASP E 1 274 ? 63.798 75.126 49.880 1.00 35.38 272 ASP E CA 1
ATOM 10754 C C . ASP E 1 274 ? 63.877 73.650 50.244 1.00 34.38 272 ASP E C 1
ATOM 10755 O O . ASP E 1 274 ? 63.524 72.778 49.452 1.00 34.96 272 ASP E O 1
ATOM 10760 N N . SER E 1 275 ? 64.348 73.402 51.452 1.00 33.55 273 SER E N 1
ATOM 10761 C CA . SER E 1 275 ? 64.478 72.070 52.064 1.00 32.76 273 SER E CA 1
ATOM 10762 C C . SER E 1 275 ? 65.700 71.287 51.564 1.00 32.35 273 SER E C 1
ATOM 10763 O O . SER E 1 275 ? 65.964 70.169 51.989 1.00 31.58 273 SER E O 1
ATOM 10766 N N . ASN E 1 276 ? 66.490 71.905 50.701 1.00 31.77 274 ASN E N 1
ATOM 10767 C CA . ASN E 1 276 ? 67.833 71.407 50.522 1.00 31.46 274 ASN E CA 1
ATOM 10768 C C . ASN E 1 276 ? 68.701 71.567 51.787 1.00 30.20 274 ASN E C 1
ATOM 10769 O O . ASN E 1 276 ? 68.327 72.271 52.735 1.00 29.86 274 ASN E O 1
ATOM 10774 N N . SER E 1 277 ? 69.866 70.931 51.815 1.00 29.26 275 SER E N 1
ATOM 10775 C CA . SER E 1 277 ? 70.787 71.211 52.918 1.00 29.30 275 SER E CA 1
ATOM 10776 C C . SER E 1 277 ? 72.186 71.491 52.422 1.00 27.98 275 SER E C 1
ATOM 10777 O O . SER E 1 277 ? 72.585 70.992 51.415 1.00 26.14 275 SER E O 1
ATOM 10780 N N . VAL E 1 278 ? 72.931 72.288 53.165 1.00 27.58 276 VAL E N 1
ATOM 10781 C CA . VAL E 1 278 ? 74.258 72.673 52.733 1.00 27.03 276 VAL E CA 1
ATOM 10782 C C . VAL E 1 278 ? 75.099 72.756 53.983 1.00 26.64 276 VAL E C 1
ATOM 10783 O O . VAL E 1 278 ? 74.550 72.889 55.064 1.00 27.02 276 VAL E O 1
ATOM 10787 N N . LYS E 1 279 ? 76.421 72.685 53.873 1.00 26.35 277 LYS E N 1
ATOM 10788 C CA . LYS E 1 279 ? 77.235 72.981 55.046 1.00 26.13 277 LYS E CA 1
ATOM 10789 C C . LYS E 1 279 ? 77.206 74.473 55.324 1.00 26.53 277 LYS E C 1
ATOM 10790 O O . LYS E 1 279 ? 77.215 75.283 54.402 1.00 27.64 277 LYS E O 1
ATOM 10796 N N . ALA E 1 280 ? 77.133 74.805 56.600 1.00 26.04 278 ALA E N 1
ATOM 10797 C CA . ALA E 1 280 ? 76.985 76.173 57.106 1.00 26.59 278 ALA E CA 1
ATOM 10798 C C . ALA E 1 280 ? 78.025 77.130 56.508 1.00 27.73 278 ALA E C 1
ATOM 10799 O O . ALA E 1 280 ? 77.768 78.334 56.282 1.00 27.42 278 ALA E O 1
ATOM 10801 N N . ARG E 1 281 ? 79.213 76.581 56.311 1.00 28.36 279 ARG E N 1
ATOM 10802 C CA . ARG E 1 281 ? 80.323 77.275 55.689 1.00 30.17 279 ARG E CA 1
ATOM 10803 C C . ARG E 1 281 ? 79.943 77.858 54.304 1.00 29.90 279 ARG E C 1
ATOM 10804 O O . ARG E 1 281 ? 80.436 78.923 53.912 1.00 30.29 279 ARG E O 1
ATOM 10812 N N . GLU E 1 282 ? 79.088 77.162 53.558 1.00 29.19 280 GLU E N 1
ATOM 10813 C CA . GLU E 1 282 ? 78.587 77.681 52.277 1.00 28.69 280 GLU E CA 1
ATOM 10814 C C . GLU E 1 282 ? 77.761 78.955 52.471 1.00 28.15 280 GLU E C 1
ATOM 10815 O O . GLU E 1 282 ? 77.480 79.673 51.506 1.00 27.17 280 GLU E O 1
ATOM 10821 N N . LEU E 1 283 ? 77.379 79.226 53.717 1.00 27.99 281 LEU E N 1
ATOM 10822 C CA . LEU E 1 283 ? 76.573 80.403 54.077 1.00 29.48 281 LEU E CA 1
ATOM 10823 C C . LEU E 1 283 ? 77.384 81.503 54.748 1.00 30.23 281 LEU E C 1
ATOM 10824 O O . LEU E 1 283 ? 76.853 82.568 55.095 1.00 30.72 281 LEU E O 1
ATOM 10829 N N . SER E 1 284 ? 78.662 81.229 54.965 1.00 30.94 282 SER E N 1
ATOM 10830 C CA . SER E 1 284 ? 79.527 82.155 55.673 1.00 32.10 282 SER E CA 1
ATOM 10831 C C . SER E 1 284 ? 79.546 83.530 55.022 1.00 32.67 282 SER E C 1
ATOM 10832 O O . SER E 1 284 ? 79.855 83.655 53.839 1.00 32.13 282 SER E O 1
ATOM 10835 N N . GLY E 1 285 ? 79.244 84.567 55.809 1.00 33.44 283 GLY E N 1
ATOM 10836 C CA . GLY E 1 285 ? 79.327 85.938 55.330 1.00 32.80 283 GLY E CA 1
ATOM 10837 C C . GLY E 1 285 ? 78.033 86.490 54.755 1.00 33.49 283 GLY E C 1
ATOM 10838 O O . GLY E 1 285 ? 77.985 87.664 54.352 1.00 32.99 283 GLY E O 1
ATOM 10839 N N . SER E 1 286 ? 76.985 85.660 54.706 1.00 31.94 284 SER E N 1
ATOM 10840 C CA . SER E 1 286 ? 75.698 86.105 54.165 1.00 31.69 284 SER E CA 1
ATOM 10841 C C . SER E 1 286 ? 74.957 87.019 55.144 1.00 30.71 284 SER E C 1
ATOM 10842 O O . SER E 1 286 ? 75.230 87.025 56.349 1.00 29.24 284 SER E O 1
ATOM 10845 N N . SER E 1 287 ? 73.981 87.752 54.611 1.00 30.37 285 SER E N 1
ATOM 10846 C CA . SER E 1 287 ? 73.198 88.699 55.391 1.00 30.41 285 SER E CA 1
ATOM 10847 C C . SER E 1 287 ? 71.773 88.192 55.565 1.00 30.02 285 SER E C 1
ATOM 10848 O O . SER E 1 287 ? 71.336 87.342 54.815 1.00 29.35 285 SER E O 1
ATOM 10851 N N . ASN E 1 288 ? 71.073 88.721 56.567 1.00 30.33 286 ASN E N 1
ATOM 10852 C CA . ASN E 1 288 ? 69.634 88.527 56.761 1.00 31.20 286 ASN E CA 1
ATOM 10853 C C . ASN E 1 288 ? 69.240 87.076 57.029 1.00 31.50 286 ASN E C 1
ATOM 10854 O O . ASN E 1 288 ? 68.172 86.620 56.609 1.00 31.21 286 ASN E O 1
ATOM 10859 N N . LEU E 1 289 ? 70.107 86.353 57.730 1.00 31.61 287 LEU E N 1
ATOM 10860 C CA . LEU E 1 289 ? 69.826 84.959 58.088 1.00 32.07 287 LEU E CA 1
ATOM 10861 C C . LEU E 1 289 ? 69.425 84.801 59.557 1.00 32.03 287 LEU E C 1
ATOM 10862 O O . LEU E 1 289 ? 69.999 85.458 60.457 1.00 30.86 287 LEU E O 1
ATOM 10867 N N . LEU E 1 290 ? 68.460 83.923 59.807 1.00 30.74 288 LEU E N 1
ATOM 10868 C CA . LEU E 1 290 ? 68.229 83.459 61.166 1.00 31.84 288 LEU E CA 1
ATOM 10869 C C . LEU E 1 290 ? 68.607 81.987 61.263 1.00 30.45 288 LEU E C 1
ATOM 10870 O O . LEU E 1 290 ? 68.066 81.171 60.561 1.00 29.81 288 LEU E O 1
ATOM 10875 N N . PHE E 1 291 ? 69.554 81.655 62.121 1.00 29.79 289 PHE E N 1
ATOM 10876 C CA . PHE E 1 291 ? 69.865 80.232 62.365 1.00 29.48 289 PHE E CA 1
ATOM 10877 C C . PHE E 1 291 ? 69.172 79.739 63.617 1.00 30.09 289 PHE E C 1
ATOM 10878 O O . PHE E 1 291 ? 69.297 80.363 64.682 1.00 28.48 289 PHE E O 1
ATOM 10886 N N . ARG E 1 292 ? 68.471 78.603 63.518 1.00 29.46 290 ARG E N 1
ATOM 10887 C CA . ARG E 1 292 ? 67.919 78.013 64.740 1.00 29.96 290 ARG E CA 1
ATOM 10888 C C . ARG E 1 292 ? 67.857 76.495 64.636 1.00 28.87 290 ARG E C 1
ATOM 10889 O O . ARG E 1 292 ? 67.966 75.937 63.559 1.00 29.52 290 ARG E O 1
ATOM 10897 N N . ARG E 1 293 ? 67.724 75.822 65.776 1.00 28.31 291 ARG E N 1
ATOM 10898 C CA . ARG E 1 293 ? 67.483 74.409 65.759 1.00 28.93 291 ARG E CA 1
ATOM 10899 C C . ARG E 1 293 ? 66.007 74.172 65.948 1.00 29.18 291 ARG E C 1
ATOM 10900 O O . ARG E 1 293 ? 65.432 74.550 66.960 1.00 29.47 291 ARG E O 1
ATOM 10908 N N . ASN E 1 294 ? 65.403 73.512 64.985 1.00 28.64 292 ASN E N 1
ATOM 10909 C CA . ASN E 1 294 ? 63.996 73.274 65.047 1.00 28.97 292 ASN E CA 1
ATOM 10910 C C . ASN E 1 294 ? 63.650 72.496 66.303 1.00 28.65 292 ASN E C 1
ATOM 10911 O O . ASN E 1 294 ? 64.186 71.414 66.526 1.00 29.58 292 ASN E O 1
ATOM 10916 N N . SER E 1 295 ? 62.775 73.030 67.145 1.00 27.75 293 SER E N 1
ATOM 10917 C CA . SER E 1 295 ? 62.565 72.387 68.422 1.00 28.01 293 SER E CA 1
ATOM 10918 C C . SER E 1 295 ? 61.688 71.134 68.356 1.00 28.07 293 SER E C 1
ATOM 10919 O O . SER E 1 295 ? 61.530 70.476 69.368 1.00 28.68 293 SER E O 1
ATOM 10922 N N . VAL E 1 296 ? 61.145 70.815 67.181 1.00 26.76 294 VAL E N 1
ATOM 10923 C CA . VAL E 1 296 ? 60.393 69.570 66.995 1.00 28.35 294 VAL E CA 1
ATOM 10924 C C . VAL E 1 296 ? 61.225 68.506 66.264 1.00 29.53 294 VAL E C 1
ATOM 10925 O O . VAL E 1 296 ? 61.279 67.372 66.704 1.00 29.29 294 VAL E O 1
ATOM 10929 N N . SER E 1 297 ? 61.873 68.869 65.153 1.00 30.46 295 SER E N 1
ATOM 10930 C CA . SER E 1 297 ? 62.697 67.915 64.390 1.00 29.87 295 SER E CA 1
ATOM 10931 C C . SER E 1 297 ? 64.152 67.799 64.870 1.00 29.85 295 SER E C 1
ATOM 10932 O O . SER E 1 297 ? 64.837 66.880 64.475 1.00 29.81 295 SER E O 1
ATOM 10935 N N . GLY E 1 298 ? 64.610 68.745 65.697 1.00 29.45 296 GLY E N 1
ATOM 10936 C CA . GLY E 1 298 ? 66.024 68.878 66.080 1.00 30.30 296 GLY E CA 1
ATOM 10937 C C . GLY E 1 298 ? 66.999 69.313 64.969 1.00 30.84 296 GLY E C 1
ATOM 10938 O O . GLY E 1 298 ? 68.221 69.304 65.191 1.00 30.74 296 GLY E O 1
ATOM 10939 N N . ALA E 1 299 ? 66.472 69.682 63.787 1.00 29.14 297 ALA E N 1
ATOM 10940 C CA . ALA E 1 299 ? 67.297 69.998 62.612 1.00 30.08 297 ALA E CA 1
ATOM 10941 C C . ALA E 1 299 ? 67.784 71.450 62.687 1.00 31.05 297 ALA E C 1
ATOM 10942 O O . ALA E 1 299 ? 66.984 72.364 62.972 1.00 30.00 297 ALA E O 1
ATOM 10944 N N . VAL E 1 300 ? 69.070 71.676 62.388 1.00 30.38 298 VAL E N 1
ATOM 10945 C CA . VAL E 1 300 ? 69.578 73.058 62.272 1.00 30.32 298 VAL E CA 1
ATOM 10946 C C . VAL E 1 300 ? 69.069 73.635 60.960 1.00 30.67 298 VAL E C 1
ATOM 10947 O O . VAL E 1 300 ? 69.273 73.036 59.904 1.00 31.48 298 VAL E O 1
ATOM 10951 N N . GLU E 1 301 ? 68.372 74.761 61.028 1.00 30.59 299 GLU E N 1
ATOM 10952 C CA . GLU E 1 301 ? 67.768 75.343 59.827 1.00 31.98 299 GLU E CA 1
ATOM 10953 C C . GLU E 1 301 ? 68.083 76.826 59.738 1.00 31.20 299 GLU E C 1
ATOM 10954 O O . GLU E 1 301 ? 68.327 77.496 60.762 1.00 30.06 299 GLU E O 1
ATOM 10960 N N . VAL E 1 302 ? 68.100 77.342 58.517 1.00 30.39 300 VAL E N 1
ATOM 10961 C CA . VAL E 1 302 ? 68.324 78.776 58.311 1.00 30.47 300 VAL E CA 1
ATOM 10962 C C . VAL E 1 302 ? 67.086 79.359 57.647 1.00 31.25 300 VAL E C 1
ATOM 10963 O O . VAL E 1 302 ? 66.552 78.784 56.694 1.00 30.53 300 VAL E O 1
ATOM 10967 N N . LEU E 1 303 ? 66.628 80.488 58.170 1.00 31.86 301 LEU E N 1
ATOM 10968 C CA . LEU E 1 303 ? 65.515 81.231 57.603 1.00 33.02 301 LEU E CA 1
ATOM 10969 C C . LEU E 1 303 ? 65.967 82.610 57.120 1.00 33.31 301 LEU E C 1
ATOM 10970 O O . LEU E 1 303 ? 66.897 83.218 57.680 1.00 31.39 301 LEU E O 1
ATOM 10975 N N . ALA E 1 304 ? 65.315 83.101 56.081 1.00 34.55 302 ALA E N 1
ATOM 10976 C CA . ALA E 1 304 ? 65.546 84.455 55.596 1.00 36.30 302 ALA E CA 1
ATOM 10977 C C . ALA E 1 304 ? 64.716 85.449 56.422 1.00 38.18 302 ALA E C 1
ATOM 10978 O O . ALA E 1 304 ? 63.485 85.392 56.412 1.00 39.37 302 ALA E O 1
ATOM 10980 N N . ARG E 1 305 ? 65.376 86.358 57.125 1.00 39.67 303 ARG E N 1
ATOM 10981 C CA . ARG E 1 305 ? 64.671 87.308 58.001 1.00 42.19 303 ARG E CA 1
ATOM 10982 C C . ARG E 1 305 ? 63.924 88.413 57.251 1.00 44.45 303 ARG E C 1
ATOM 10983 O O . ARG E 1 305 ? 63.335 89.303 57.870 1.00 45.24 303 ARG E O 1
ATOM 10991 N N . ASP E 1 306 ? 63.963 88.373 55.928 1.00 46.52 304 ASP E N 1
ATOM 10992 C CA . ASP E 1 306 ? 63.467 89.489 55.140 1.00 48.71 304 ASP E CA 1
ATOM 10993 C C . ASP E 1 306 ? 62.741 88.947 53.932 1.00 49.80 304 ASP E C 1
ATOM 10994 O O . ASP E 1 306 ? 62.658 89.621 52.895 1.00 49.77 304 ASP E O 1
ATOM 10999 N N . GLY E 1 307 ? 62.236 87.715 54.092 1.00 50.94 305 GLY E N 1
ATOM 11000 C CA . GLY E 1 307 ? 61.440 87.013 53.088 1.00 52.30 305 GLY E CA 1
ATOM 11001 C C . GLY E 1 307 ? 62.136 86.947 51.746 1.00 53.67 305 GLY E C 1
ATOM 11002 O O . GLY E 1 307 ? 61.527 86.600 50.727 1.00 53.45 305 GLY E O 1
ATOM 11003 N N . GLN E 1 308 ? 63.419 87.291 51.752 1.00 54.94 306 GLN E N 1
ATOM 11004 C CA . GLN E 1 308 ? 64.187 87.416 50.523 1.00 56.55 306 GLN E CA 1
ATOM 11005 C C . GLN E 1 308 ? 64.842 86.066 50.251 1.00 57.95 306 GLN E C 1
ATOM 11006 O O . GLN E 1 308 ? 64.896 85.208 51.139 1.00 57.88 306 GLN E O 1
ATOM 11012 N N . GLY E 1 309 ? 65.320 85.859 49.027 1.00 59.27 307 GLY E N 1
ATOM 11013 C CA . GLY E 1 309 ? 65.972 84.595 48.691 1.00 60.97 307 GLY E CA 1
ATOM 11014 C C . GLY E 1 309 ? 67.303 84.438 49.412 1.00 62.21 307 GLY E C 1
ATOM 11015 O O . GLY E 1 309 ? 67.925 85.426 49.808 1.00 62.39 307 GLY E O 1
ATOM 11016 N N . ILE E 1 310 ? 67.736 83.193 49.593 1.00 63.37 308 ILE E N 1
ATOM 11017 C CA . ILE E 1 310 ? 69.078 82.909 50.103 1.00 64.37 308 ILE E CA 1
ATOM 11018 C C . ILE E 1 310 ? 69.959 82.349 48.983 1.00 65.68 308 ILE E C 1
ATOM 11019 O O . ILE E 1 310 ? 69.647 81.310 48.394 1.00 66.37 308 ILE E O 1
ATOM 11024 N N . ALA E 1 311 ? 71.044 83.049 48.673 1.00 66.67 309 ALA E N 1
ATOM 11025 C CA . ALA E 1 311 ? 72.022 82.544 47.708 1.00 67.48 309 ALA E CA 1
ATOM 11026 C C . ALA E 1 311 ? 73.334 82.201 48.433 1.00 67.94 309 ALA E C 1
ATOM 11027 O O . ALA E 1 311 ? 73.674 82.819 49.449 1.00 67.71 309 ALA E O 1
ATOM 11029 N N . LEU E 1 312 ? 74.050 81.201 47.921 1.00 68.52 310 LEU E N 1
ATOM 11030 C CA . LEU E 1 312 ? 75.252 80.703 48.585 1.00 68.99 310 LEU E CA 1
ATOM 11031 C C . LEU E 1 312 ? 76.517 81.162 47.855 1.00 69.25 310 LEU E C 1
ATOM 11032 O O . LEU E 1 312 ? 77.440 81.703 48.469 1.00 69.47 310 LEU E O 1
#

Secondary structure (DSSP, 8-state):
-EEEEEEEEEEE-TTS-EEEEE-SS-EEEES---EEEEPPGGGS-HHHHTT-EEETTTTEEEEEEEEEES-TTSPP-SHHHHHHHHHHHHTTSS-TTSS--TTHHHHSPPEEEETTEEEESTTHHHHHHHHTTTS---EEEEESS-BGGGT---TT-EES-GGGBBTTEEE-TT-EE-TT-EE-TTEEESS--EE-SEE-TT-EE-TT-EE-TT-EE-SB---PBPEE-TT-EEPTT-EE-S-B-SS-EE-TT-EE-TT-EEE-TTS-EEEGGGGTT-SSEEEEE-TTT--EEEEESTT-----/--EEEEEEEEEEE-TTS-EEEEE-SS-EEEES---EEEEPPGGGS-HHHHTT-EEETTTTEEEEEEEEEES-TTSPP-SHHHHHHHHHHHHTTSS-TTSS--TTHHHHSPPEEEEBTEEE-STTHHHHHHHHTTTS---EEEEESS-BGGGT---TT-EESSGGGBBBTEEE-TT-EE-TT-EE-TTEEESS--EE-SEE-TT-EE-TT-EE-TT-EES-TT-S-SSS--EE-SS-EEPTT-EE-S-B-SS-EE-TT-EE-TT-EEE-TTS-EEEGGGGTT-SSEEEEE-TTT--EEEEESSSS---/-EEEEEEEEEEE-TTS-EEEEE-SS-EEEES---EEEEPPGGGS-HHHHTT-EEETTTTEEEEEEEEEES-TTSPP-SHHHHHHHHHHHHTTSS-TTSS--TTHHHHSPPEEEETTEEEESTTHHHHHHHHTTTS---EEEEESS-BGGGT---TT-EES-GGGBBTTEEE-TT-EE-TT-EE-TTEEESS--EE-SEE-TT-EE-TT-EE-TT-EES-TT-----EE-SS-EEPTT-EE-S-B-SS-EE-TT-EE-TT-EEE-TTS-EEEGGGGTT-SSEEEEE-TTT--EEEEE-/--EEEEEEEEEEE-TTS-EEEEE-SS-EEEES---EEEEPPGGGS-HHHHTT-EEETTTTEEEEEEEEEES-TTSPP-SHHHHHHHHHHHHTTSS-TTSS--TTHHHHSPPEEEEBTEEEESTTHHHHHHHHTTTS---EEEEESS-BGGGT---TT-EES-GGGBBTTEE--TT-EE-TT-EE-TTEEESS--EE-SEE-TT-EE-TT-EE-TT-EES-TTSS--SSPPEE-SS-EEPTT-EE-S-B-SS-EE-TT-EE-TT-EEE-TTS-EEEGGGGTT-SSEEEEE-TTT--EEEEESSSS----/-EEEEEEEEEE-TTS-EEEEE-SS-EEE-S----EEEPPGGGS-HHHHTT-EEETTTTEEEEEEEEEES-TTSPP-SHHHHHHHHHHHHTTSS-TTSS---SHHHHSPPEEEETTEEEESTTHHHHHHHHTTTS---EEEEES--BGGGT---TT-EES-GGGBBTTEEE-TT-EE-TT-EE-SSEEESS--EE-SEE-TT-EE-TT-EE-TT-EE-SB--B-EE-SS-EE-TT-EE-S---SS-EE-TT-EE-TT-EEE-TTS-EEEGGGGTT-SSEEEEE-TTT--EEEEETTS-----

Solvent-accessible surface area: 56830 Å² total; per-residue (Å²): 131,59,0,0,3,5,51,0,0,0,4,5,6,87,108,40,40,11,1,7,0,4,0,43,75,10,92,76,42,153,37,49,112,55,63,44,66,152,32,62,142,105,81,24,36,129,85,1,54,66,21,73,36,182,25,110,37,26,121,10,43,18,17,7,0,100,2,32,0,3,19,8,109,79,82,4,78,50,22,33,6,0,1,0,1,0,0,0,0,0,48,65,77,14,47,12,96,45,6,52,12,35,50,2,112,70,37,5,38,35,0,0,24,6,33,27,8,18,1,15,52,111,53,6,66,57,7,4,14,52,0,53,142,115,25,40,12,6,0,33,3,0,2,30,13,9,27,0,0,32,10,8,10,9,83,51,4,32,0,18,5,0,24,4,0,12,0,0,0,13,0,5,76,46,1,12,0,22,8,8,0,14,0,16,41,13,0,0,0,94,10,25,3,64,0,43,0,19,0,33,36,8,0,20,0,5,36,13,0,25,2,0,8,4,0,7,2,65,18,58,33,107,139,130,65,0,47,7,16,98,46,2,34,1,0,0,18,0,0,0,1,0,17,4,14,47,13,0,5,0,43,5,32,3,13,0,27,3,45,12,93,0,32,24,92,84,91,94,38,22,93,0,82,89,0,39,44,14,45,32,0,14,0,64,41,28,15,76,53,0,10,1,33,1,58,37,23,27,78,114,41,39,70,120,198,74,53,0,0,4,6,54,0,1,0,1,6,6,84,109,40,41,13,1,7,0,4,0,51,75,10,102,73,34,148,61,53,110,50,63,38,65,149,30,61,141,106,84,23,38,121,86,3,54,53,20,76,33,189,23,117,20,30,126,8,43,18,17,7,1,104,1,33,0,4,17,8,107,75,81,5,74,48,22,32,6,0,1,0,0,0,0,0,0,0,49,63,78,13,43,12,91,44,8,44,14,32,50,2,118,69,40,5,36,33,0,0,26,6,32,24,7,17,1,18,41,113,53,5,62,56,7,2,11,48,0,58,139,123,24,40,12,6,0,33,3,0,3,29,14,9,27,0,0,29,9,7,10,8,83,48,3,32,0,18,6,0,23,4,1,12,0,0,0,14,0,4,79,45,1,11,0,24,8,8,0,16,0,16,41,14,0,0,0,93,10,46,3,66,0,43,0,19,0,26,34,6,0,19,0,5,64,35,0,46,0,0,7,4,0,3,1,55,18,33,20,6,18,39,71,116,147,62,12,45,4,19,99,126,0,53,0,0,0,18,0,0,0,4,4,19,6,12,48,30,0,8,0,44,5,31,3,14,0,3,3,14,16,110,0,35,32,91,90,93,90,61,30,71,0,84,119,11,53,44,31,46,47,0,41,0,86,40,32,17,82,49,0,11,0,34,2,51,36,102,66,69,150,52,28,144,119,52,0,0,3,5,52,0,0,0,1,7,5,86,113,38,39,12,1,6,0,3,0,49,72,10,100,73,40,150,65,51,113,49,61,41,67,149,31,62,142,105,83,22,38,124,88,3,54,60,19,74,34,183,24,116,38,29,129,9,41,18,16,6,1,106,1,31,0,5,22,6,90,76,82,6,75,46,23,30,6,0,1,0,1,0,0,0,0,0,48,61,77,14,45,12,98,43,9,46,14,35,50,2,115,68,40,7,33,32,0,0,24,6,33,25,7,16,0,21,43,116,51,6,67,55,8,2,14,55,0,52,162,120,24,39,11,6,0,35,3,1,3,28,13,9,27,0,1,29,9,8,12,7,85,49,3,32,0,17,5,0,24,4,0,12,0,0,0,13,0,5,78,46,1,12,0,24,8,7,0,15,0,15,41,14,0,0,0,95,10,45,4,64,0,54,0,19,0,26,35,7,0,21,0,5,62,36,1,50,1,10,10,4,0,2,1,57,19,38,75,6,84,236,66,12,44,4,18,96,130,4,81,3,9,14,18,0,1,0,8,3,20,6,14,50,35,0,25,0,43,12,30,7,16,0,12,8,43,13,93,0,34,37,108,100,93,98,40,26,75,0,105,120,23,56,43,40,48,72,25,41,0,85,30,35,14,78,60,0,13,0,27,5,57,89,146,168,96,46,0,0,5,5,52,0,20,0,10,6,6,85,110,40,43,13,1,13,0,79,0,53,74,10,102,74,44,158,51,47,112,50,59,40,65,151,30,63,144,109,87,24,38,134,115,2,57,89,88,75,33,186,24,116,39,31,132,9,42,20,17,6,1,104,2,30,0,4,21,9,106,77,80,4,76,46,23,28,7,0,1,0,1,0,0,0,0,0,50,65,77,15,45,12,100,43,8,45,14,36,51,3,149,70,38,8,37,57,0,7,25,8,63,39,22,20,0,18,82,115,54,14,118,57,7,83,67,58,0,168,217,120,22,105,25,61,49,133,28,83,50,35,17,7,60,0,35,84,23,24,104,10,102,51,26,153,34,50,48,21,98,68,1,58,0,0,0,13,0,4,79,44,1,12,0,59,112,82,0,50,0,23,41,14,0,0,0,96,10,29,4,61,0,53,0,94,0,26,32,7,0,19,0,4,32,15,0,42,0,13,24,16,0,11,1,54,23,135,166,6,28,71,83,117,155,69,13,47,4,17,94,39,0,37,5,19,52,109,2,0,0,6,4,20,5,13,50,29,0,10,0,58,67,58,3,79,0,35,8,28,25,60,0,44,26,87,102,59,51,16,10,70,0,119,96,1,55,44,16,44,41,1,15,0,82,118,36,117,144,80,34,36,13,30,1,51,25,18,23,45,16,31,47,39,138,95,0,0,8,3,54,0,20,0,10,30,9,77,116,44,39,11,2,14,0,80,0,48,68,11,101,82,38,144,79,46,120,48,64,39,57,158,22,70,104,107,69,13,63,130,151,9,38,88,95,57,36,193,25,101,33,27,121,4,48,21,9,0,1,97,2,30,0,5,29,9,116,73,87,3,74,46,20,33,6,0,1,0,0,0,0,0,0,0,48,59,71,16,42,12,97,42,10,51,14,34,51,1,130,71,37,7,35,61,0,8,20,8,69,32,23,22,0,21,80,124,48,14,114,61,10,73,58,62,0,175,204,119,20,111,24,67,52,127,26,87,43,38,12,6,60,0,34,84,24,23,103,10,108,52,23,146,37,46,47,20,96,70,1,59,0,0,0,12,0,4,84,42,1,12,0,57,111,83,0,49,0,24,35,11,0,0,0,94,10,48,2,69,0,55,0,97,0,32,38,9,0,19,0,5,68,37,2,53,2,9,22,16,0,16,3,81,19,81,101,172,77,2,45,7,17,101,127,3,83,4,10,50,110,3,1,0,2,0,19,5,12,50,30,0,25,1,66,63,55,2,79,0,55,16,44,27,64,0,47,20,89,98,56,48,14,13,89,0,98,82,1,49,41,27,53,44,3,46,0,88,114,35,116,145,83,35,39,12,30,1,54,26,116,62,83,120,74,40,88,122

Sequence (1517 aa):
VTGAAGIGLATLAADGSVLDTWFPAPELTESGTSATSRLAVSDVPVELAALIGRDDDRRTETTIAVRTVIGSLDDVAADPYDAYLRLHLLSHRLVAPHGLNAGGLFGVLTNVVWTNHGPCAIDGFEAVRARLRRRGPVTVYGVDKFPRMVDYVVPTGVRIADADRVRLGAHLAPGTTVMHEGFVNYNAGTLGASMVEGRISAGVVVGDGSDVGGGASIMGTLSTHVISIGKRCLLGANSGLGISLGDDCVVEAGLYVTAGTRVTMPDSNSVKARELSGSSNLLFRRNSVSGAVEVLARDGQGIALTVTGAAGIGLATLAADGSVLDTWFPAPELTESGTSATSRLAVSDVPVELAALIGRDDDRRTETTIAVRTVIGSLDDVVAADPYDAYLRLHLLSHRLVAPHGLNAGGLFGVLTNVVWTNHGPCAIDGFEAVRARLRRRGPVTVYGVDKFPRMVDYVVPTGVRIADADRVRLGAHLAPGTTVMHEGFVNYNAGTLGASMVEGRISAGVVVGDGSDVGGGASIMGTLSGGGTHVISIGKRCLLGANSGLGISLGDDCVVEAGLYVTAGTRRVTMPDSNSVKARELSGSSNLLFRRNSVSGAVEVLARDGQGIAVTGAAGIGLATLAADGSSVLDTWFPAPELTESGTSATSRLAVSDVPVELAALIGRDDDRRTETTIAVRTVIGSLDDVAADPYDAYLRLHLLSHRLVAPHGLNAGGLFGVLTNVVWTNHGPCAIDGFEAVRARLRRRRGPVTVYGVDKFPRMVDYVVPTGVRIADADRVRLGAHLAPGTTVMHEGFVNYNAGTLGASMVEGRISAGVVVGDGSDVGGGASIMGTLSGHVISIGKRCLLGANSGLGISLGDDCVVEAGLYVTAGTRVTMPDSNSVVKARELSGSSNLLFRRNSVSGAVEVLARTVTGAAGIGLATLAADGSSVLDTWFPAPELTESGTSATSRLAVSSDVPVELAALIGRDDDRRTETIAVRTVIGSLDDVVAADPYDAYLRLHLLSHRLVAPHGLNAGGLFFGVLTNVVWTNHGPCAIDGFEAVRARLRRRGPVTVYGVDKFPRMVDYVVPTGVRIADADRVRLGAHLAPGTTVMHEGFVNYNAGTLGASMVEGRISAGVVVGDGSDVGGGASIMGTLSGGGTHVISIGKRCLLGANSGLGISLGDDCVVEAGLYVTAGTRVTMPDSNSVKARELSGSSNLLFRRNSVSGAVEVLARDGQGIALTGAAGIGLATLAADGSVLDTWFPAPELTESGTSATSRLAVS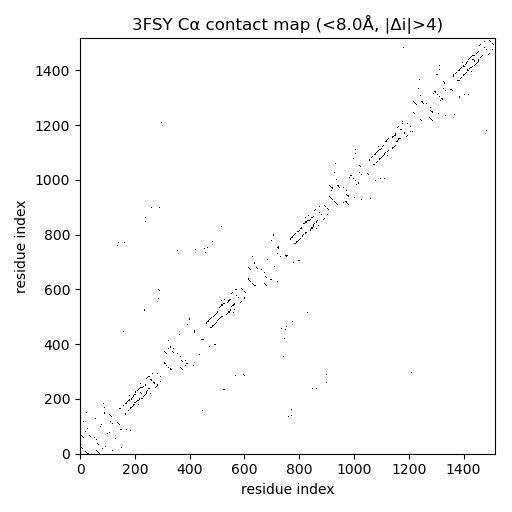DVPVELAALIGRDDDRRTETIAVRTVIGSLDDVAADPYDAYLRLHLLSHRLVAPHGLNAGGLFGVLTNVVWTNHGPCAIDGFEAVRARLRRRGPVTVYGVDKFPRMVDYVVPTGVRIADADRVRLGAHLAPGTTVMHEGFVNYNAGTLGASMVEGRISAGVVVGDGSDVGGGASIMGTLHVISIGKRCLLGANSGLGISLGDDCVVEAGLYVTAGTRVTMPDSNSVKARELSGSSNLLFRRNSVSGAVEVLARDGQGIAL

CATH classification: 3.30.70.2010 (+2 more: 3.30.60.70, 2.160.10.10)

Radius of gyration: 42.25 Å; Cα contacts (8 Å, |Δi|>4): 4523; chains: 5; bounding box: 115×117×115 Å

Nearest PDB structures (foldseek):
  3fsy-assembly1_C  TM=1.003E+00  e=4.282E-58  Mycobacterium tuberculosis H37Rv
  3fsy-assembly1_A  TM=9.929E-01  e=1.511E-51  Mycobacterium tuberculosis H37Rv
  5e3p-assembly1_A  TM=9.647E-01  e=2.931E-37  Corynebacterium glutamicum ATCC 13032
  5e3q-assembly1_A  TM=9.801E-01  e=5.617E-36  Corynebacterium glutamicum ATCC 13032
  3r5d-assembly1_C  TM=8.803E-01  e=1.356E-26  Pseudomonas aeruginosa

Foldseek 3Di:
DKKKKFKWWWKAALVRATQATFGQDIDIGAQADWDKAFDDPVPQPPVCVVVFAADVLQNMTIGIMMTMGRAQADEQDARVSLNSLLQCQALVVADQVRGDNPPLQVHFAFWFQWPVGTHHPPPVVSSLVSCCVVPHIGGLDTGRWAFQVVRPDHPQEAEQDRSQETRQEHEAHQDYEHPQFHEYHSEYEDAHEDGQHYIDHVEYEYHQEYEEHHEEEDQPQVPHGAYEAHNEYEYDNEYENAHEAEQEYEDHNHYQHQQAWAAEPVRDTDRCNQQHRWYQWYWDQPPVPRGIYIYGHPPPDGDD/DFKKKKFKWKWKAALVRATQAIFGQDIDIGAADDWDKAFDDPVPQPPVCVVVFAADPLLNMTIGIMMTMGRGLADEQDARVSLNSLLQCQAQVVAAQVSGDNPDQQVHFAFWFQWPVGTHHPPPVVSSLVSCCVVPHIGTLDTGRWAFQVVRPDHPQEAEQDRRAETRQFHEAHQDYEHPQFHTYHSEYEDAREDGQHYIDHREYEYHAEYEEHPEEEQDDQLEDVPDYAYEYHNEYEAHNEYHAAHEAYQEYEYHNHRQGQQAWEAEPVRDIDRCNVQHHWYQWYWDQDPVPRGIYIYGHPPPDRD/DKKKKFKWKWKAALVGATQAIFGQDIAIGAADDWDKAFDDPVPDDPVCNVVFAADPLLNMTIGIIMTMGRALADEQDARVSLNSLLQCQALVVAAQVRGDNPPQQVHFAFWFQWPVGTHHPPPVVSSLVSCCVVPHIGTLDTGRWAFQVVRPDHPQEAEQDRSAETRQFHEAHQDYEHPQFHTYHSEYEPAHEDGQEYIDHREYEYHQEYEAHHEEEQDPPLEVHEYEYHNEYEAHCEYHQAHEYEAEYEHHNHYQGQQAWEQEPVRDIDRCNVCHHPYQKYWYQDPPPRGTYIDGD/DQKKKKFKWKWKAALVRATQAIFGQDIGIHGQDDWDKAFDDPVPADPVCVVVFAADVLLNMTIGIMMTMGNAQADEQDARVSLRSLLQCQQQVVAAQVRGDNPPQQVHFAFWFQKPVGTHHPPPVVSSLVSCCVVPHIGTLDGGRWAFQVVRPDHPQEAEQDSSQETRQEHEAHQDYEHPQFHTDHSEYEDAREDGQHYIDHSEYEYHQEYEEHQEEEQDPPLEDRDDHEYEYHNEYEAHNEYHAAHEAYQEYEYHNHYQGQQQWAAEPVRDIDRVNVCHHPYQWYWYQDPPPRGTYIYGNVPPGDDD/DKKKFWWKWKAALVGATQAIFGQDIDDDAADDWDKDFDDCVVPDPVVSVVFADDVLQSMGITIIMTMGRALADEQPARVSLRSLLQCQQLVVAAQVSGDNPPLQVRFAFWFQKPVGIHHPPCVVVSLVSCCVVNHIGTLDGGRWDFQVVRDDHPQEAEQDRSQETRQEHEARQEYAHPQFHTDHSEYEDAREYGQAYIDHSEYEYALEYEEHNEEEDQPVPGEYEAYNEYEYHCEYEQAHEAYQEYEDHNHYQHQQQWEQEPVRDTDGCSQQHHYYQWYWDQDPPVRGTYIDRNVPDDRDD

InterPro domains:
  IPR001451 Hexapeptide repeat [PF14602] (232-264)
  IPR011004 Trimeric LpxA-like superfamily [SSF51161] (71-297)
  IPR019875 2,3,4,5-tetrahydropyridine-2,6-dicarboxylate N-succinyltransferase, actinobacteria [TIGR03535] (6-317)
  IPR026586 Type 2 tetrahydrodipicolinate N-succinyltransferase family [MF_02122] (4-315)
  IPR032784 2,3,4,5-tetrahydropyridine-2,6-dicarboxylate N-succinyltransferase, middle domain [PF14789] (111-150)
  IPR038361 2,3,4,5-tetrahydropyridine-2,6-dicarboxylate N-succinyltransferase, middle domain superfamily [G3DSA:3.30.60.70] (111-150)

Organism: Mycobacterium tuberculosis (strain ATCC 25618 / H37Rv) (NCBI:txid83332)

B-factor: mean 34.68, std 7.34, range [17.34, 82.97]

GO terms:
  GO:0000287 magnesium ion binding (F, IDA)
  GO:0031402 sodium ion binding (F, IDA)
  GO:0008666 2,3,4,5-tetrahydropyridine-2,6-dicarboxylate N-succinyltransferase activity (F, IDA)
  GO:0005886 plasma membrane (C, HDA)
  GO:0120226 succinyl-CoA binding (F, IDA)